Protein AF-0000000085893823 (afdb_homodimer)

Nearest PDB structures (foldseek):
  3b97-assembly1_A  TM=9.892E-01  e=8.002E-70  Homo sapiens
  3ucd-assembly1_B  TM=9.896E-01  e=1.944E-69  Homo sapiens
  2xsx-assembly1_A  TM=9.911E-01  e=4.228E-69  Homo sapiens
  2akz-assembly1_A  TM=9.754E-01  e=1.515E-68  Homo sapiens
  2xh4-assembly2_B  TM=9.800E-01  e=1.363E-54  Saccharomyces cerevisiae

Solvent-accessible surface area (backbone atoms only — not comparable to full-atom values): 62402 Å² total; per-residue (Å²): 128,88,78,82,81,83,81,72,84,78,81,84,76,81,76,84,79,77,82,76,78,78,78,78,77,83,74,80,81,76,78,77,77,79,74,81,75,80,76,76,77,65,73,94,65,90,70,78,74,75,75,76,76,77,75,71,81,77,72,78,70,50,71,70,62,58,58,64,65,57,62,61,63,76,63,73,68,69,61,30,55,75,46,53,47,46,40,77,38,54,23,24,67,34,42,50,29,37,31,20,39,31,28,38,88,89,40,80,20,72,21,55,39,57,38,58,86,72,76,62,91,77,27,25,32,70,48,56,55,61,45,58,90,41,67,72,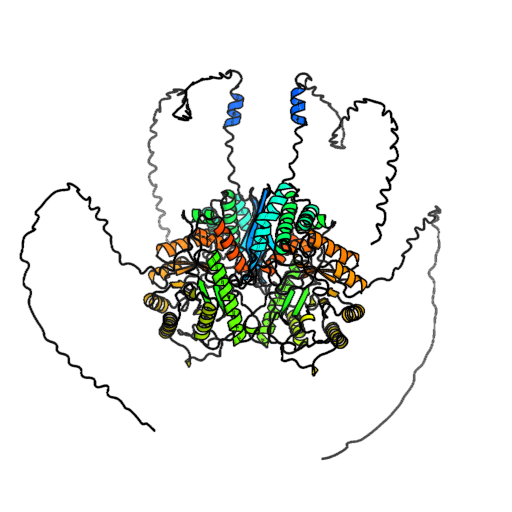18,45,31,28,62,58,16,26,45,33,32,48,72,46,48,31,59,54,51,44,70,67,54,47,47,41,70,44,51,56,62,53,50,48,49,54,48,59,70,43,66,42,93,42,26,66,70,44,9,15,44,30,49,26,11,50,36,49,11,36,47,49,40,18,7,57,75,70,70,43,58,54,27,56,44,44,6,56,76,67,70,38,90,75,64,30,40,46,40,53,35,25,28,49,35,38,8,22,92,67,30,49,37,56,34,46,47,28,30,35,25,45,27,42,61,60,41,80,32,61,65,50,27,51,49,53,52,29,36,25,53,54,35,32,46,52,52,42,29,74,73,66,30,57,57,28,60,28,23,41,76,44,37,9,27,41,46,83,44,83,50,75,63,49,61,57,52,50,46,54,49,11,30,50,74,52,68,41,70,87,28,46,38,30,32,35,38,26,53,27,51,80,30,50,50,95,88,23,34,30,61,58,61,92,45,80,90,54,78,86,64,45,35,46,59,67,56,49,46,51,51,51,52,50,46,40,72,77,40,64,44,46,34,42,25,23,79,46,37,55,79,43,56,66,55,31,20,53,47,46,71,71,50,91,52,46,29,31,28,35,76,51,25,34,44,28,60,70,39,44,52,49,33,58,75,57,42,31,44,47,23,41,37,40,34,54,64,29,55,18,31,59,56,58,43,50,49,37,50,48,55,39,44,77,70,67,24,48,39,30,36,39,64,48,57,22,20,33,58,58,38,63,64,40,31,46,30,27,13,65,46,40,35,24,32,38,46,30,12,60,20,37,14,36,24,27,38,24,53,42,50,41,50,57,48,59,72,70,42,70,89,46,56,38,44,71,65,87,69,62,68,68,84,68,74,84,70,74,72,69,74,64,73,67,70,73,70,76,70,78,80,92,84,69,85,71,81,75,79,84,73,85,84,76,87,79,85,87,90,82,90,75,87,74,89,78,87,74,88,73,87,89,87,80,86,89,91,126,132,85,79,79,77,81,78,72,80,75,80,82,80,78,80,81,77,73,81,77,75,78,78,78,75,83,75,77,78,76,78,77,77,80,74,81,72,80,75,76,76,71,77,79,81,84,74,74,73,74,74,78,73,77,74,69,79,76,70,76,72,50,71,69,62,56,58,63,68,58,62,64,63,75,62,72,68,69,58,32,55,74,45,55,47,46,41,80,40,53,24,24,68,35,43,51,29,39,30,19,40,32,28,40,87,88,43,80,21,74,22,56,39,57,38,56,85,71,76,64,91,78,26,25,32,71,47,57,56,60,45,58,90,41,67,73,18,43,31,31,61,58,16,26,46,35,34,48,72,49,49,29,59,54,51,43,70,68,53,49,47,43,70,44,51,56,61,53,49,48,50,53,48,60,70,42,64,43,93,41,27,65,70,45,10,14,45,32,50,24,12,50,35,49,11,36,47,49,41,18,8,57,73,68,70,43,58,53,28,58,43,44,5,56,76,64,70,37,89,76,61,29,40,45,39,55,36,24,29,50,34,37,6,23,93,64,31,50,38,54,33,46,46,27,31,36,25,46,26,41,60,58,40,79,31,58,64,49,27,50,49,52,52,29,35,26,51,54,36,33,46,50,54,43,27,72,73,68,32,56,57,27,60,30,23,42,77,45,38,9,28,42,46,83,45,82,51,76,64,50,60,56,52,49,48,53,52,13,30,50,75,53,70,40,69,85,26,47,37,31,33,35,37,27,54,28,51,80,29,51,51,94,88,23,34,29,60,58,61,90,46,80,90,54,77,87,65,46,36,45,60,67,57,50,46,50,51,52,51,51,45,40,73,76,39,63,45,47,35,41,25,24,80,45,36,56,80,43,57,67,56,31,21,54,46,46,72,70,51,88,51,45,30,30,29,35,76,51,25,34,43,26,59,69,38,43,52,50,32,57,74,55,41,30,45,48,25,41,36,40,34,54,63,29,57,17,30,62,57,58,42,50,50,38,51,50,55,39,45,76,69,67,26,49,38,30,34,37,63,48,56,22,21,32,57,56,40,63,63,39,32,45,31,26,13,64,48,40,36,24,31,37,46,29,12,61,19,37,13,37,22,26,38,25,54,42,50,41,50,57,47,60,71,71,42,71,89,45,53,37,44,73,64,87,69,60,69,68,85,69,76,86,72,79,77,76,78,72,78,72,76,71,79,81,70,86,79,85,86,81,85,76,87,88,95,94,88,78,86,94,80,90,97,89,90,87,95,95,87,88,92,85,92,85,95,91,89,90,93,81,82,90,90,134

Radius of gyration: 39.97 Å; Cα contacts (8 Å, |Δi|>4): 2094; chains: 2; bounding box: 134×154×135 Å

Foldseek 3Di:
DDDDDPPPPPPDPDDPDDPPPPPDPPPPPPPPPPPPPPCPCPPPDDPPVPVPPPCPDPPPPPPVVVVVPPPPPVPVLLWFWPFKAKDWDAFPVRFTAIKMWIDTPLGIFIDTFFDFPDFFPLFQFADWQQPCVPRRGRHRVQLRCCLHPPLTVVRRVVRDRLLPLVVSLVVLCVSQVDQSSHRNGLRSSANVQLRSLCVNCVSVPHDSLQSLLVLLVHPAWFAAFEWAFAEADPPQADAQFQFGTKTKTQQQAFHLVRSQVLQVQLSVLLQVLLCVVQNNVQCDATLQRHTYGNDDDHCVVQVSSCRSSVVSPHNPRIAMETHGQQQRQDDPQWGASRSSDPDDCVRTHHLVVLLVVVVVCVVPGRYAEYEPSDHLPVQVSLLVSLVVDLGFYEYCSNCLLPQVSLVVCLVSVSGAEYEQECSRNRHSSSSSVSLVSSVVSVGQYEYEHHSRAHLGQSVLSNCRSSNRNYYYQYGCDDRSRVSNSVVNVVVCVVRPNRGRDHDPPSPDPPPPPVPPVPPPPPPPPPDDDDCPDDDDDDDDDDDDDDDDDDDDDDPDDDDDDDDD/DDPPDPCPDDPDPPDPDPPPPVPDPPVPPPPPPPPPPPCPPPPDDDPPVPVPPPPPDPPDPPPVVVVVPPPPPVPVLLWFWPFKAKDWDAFPVRFTAIKMWIDTPLGIFIDTFFDFPDFFPLFQFADWQQPCVPRRGRHRVQLRCCLHPPLTVVRRVVRDRLLPLVVSLVVLCVVQVDQSSHSNGLRSSANVQLSSLCVNCVSVPHDSLQSLLVLLVHPAWFAAFEWAFAEADPPQADAQFQFGTKTKTQQQAFHLVRSQVLQQQLSVLLQVLLCVVQNNVQCDATLQRHGYGNDDDHCVVVVSSCRSSVVSPHNPRIAMETHGQQQRQDDPQWGARRSSDPDDCVRTHHLVVLLVVVVVCVVPGRYAEYEPSDHLPPQVSLLVSLVVDLGFYEYCSNCLLPQVSLVVCLVSVSGAEYEQECSRNRHSSSSSVSLVSSVVSVGQYEYEGHSRAHLGQSVLSNCRSSNRNYYYQYGCDDRSRVSNSVVNVVVCVVRPNRGRDHDPPSPDPDPPPVPPPPPCPDDPDDDDDDDDDDDDDDDDDDYYYDDDDDDDDDDDDDDDDDDD

Structure (mmCIF, N/CA/C/O backbone):
data_AF-0000000085893823-model_v1
#
loop_
_entity.id
_entity.type
_entity.pdbx_description
1 polymer Beta-enolase
#
loop_
_atom_site.group_PDB
_atom_site.id
_atom_site.type_symbol
_atom_site.label_atom_id
_atom_site.label_alt_id
_atom_site.label_comp_id
_atom_site.label_asym_id
_atom_site.label_entity_id
_atom_site.label_seq_id
_atom_site.pdbx_PDB_ins_code
_atom_site.Cartn_x
_atom_site.Cartn_y
_atom_site.Cartn_z
_atom_site.occupancy
_atom_site.B_iso_or_equiv
_atom_site.auth_seq_id
_atom_site.auth_comp_id
_atom_site.auth_asym_id
_atom_site.auth_atom_id
_atom_site.pdbx_PDB_model_num
ATOM 1 N N . MET A 1 1 ? -10.203 26.453 67.938 1 18.97 1 MET A N 1
ATOM 2 C CA . MET A 1 1 ? -11.492 25.766 67.875 1 18.97 1 MET A CA 1
ATOM 3 C C . MET A 1 1 ? -12.57 26.719 67.375 1 18.97 1 MET A C 1
ATOM 5 O O . MET A 1 1 ? -13.711 26.312 67.125 1 18.97 1 MET A O 1
ATOM 9 N N . GLN A 1 2 ? -12.445 27.906 67.438 1 17.28 2 GLN A N 1
ATOM 10 C CA . GLN A 1 2 ? -13.648 28.703 67.625 1 17.28 2 GLN A CA 1
ATOM 11 C C . GLN A 1 2 ? -14.562 28.625 66.375 1 17.28 2 GLN A C 1
ATOM 13 O O . GLN A 1 2 ? -14.086 28.5 65.25 1 17.28 2 GLN A O 1
ATOM 18 N N . ARG A 1 3 ? -15.984 28.531 66.625 1 17.55 3 ARG A N 1
ATOM 19 C CA . ARG A 1 3 ? -17.344 28.125 66.312 1 17.55 3 ARG A CA 1
ATOM 20 C C . ARG A 1 3 ? -18 29.109 65.312 1 17.55 3 ARG A C 1
ATOM 22 O O . ARG A 1 3 ? -19.188 29.406 65.438 1 17.55 3 ARG A O 1
ATOM 29 N N . SER A 1 4 ? -17.266 29.969 64.688 1 17.95 4 SER A N 1
ATOM 30 C CA . SER A 1 4 ? -17.938 31.172 64.188 1 17.95 4 SER A CA 1
ATOM 31 C C . SER A 1 4 ? -19.094 30.828 63.281 1 17.95 4 SER A C 1
ATOM 33 O O . SER A 1 4 ? -19.078 29.781 62.625 1 17.95 4 SER A O 1
ATOM 35 N N . GLU A 1 5 ? -20.172 31.641 63.25 1 18.89 5 GLU A N 1
ATOM 36 C CA . GLU A 1 5 ? -21.578 31.984 63.188 1 18.89 5 GLU A CA 1
ATOM 37 C C . GLU A 1 5 ? -22.078 32.031 61.719 1 18.89 5 GLU A C 1
ATOM 39 O O . GLU A 1 5 ? -21.453 32.656 60.875 1 18.89 5 GLU A O 1
ATOM 44 N N . CYS A 1 6 ? -22.797 30.938 61.281 1 19.3 6 CYS A N 1
ATOM 45 C CA . CYS A 1 6 ? -23.5 30.312 60.156 1 19.3 6 CYS A CA 1
ATOM 46 C C . CYS A 1 6 ? -24.594 31.234 59.625 1 19.3 6 CYS A C 1
ATOM 48 O O . CYS A 1 6 ? -25.672 31.312 60.219 1 19.3 6 CYS A O 1
ATOM 50 N N . TRP A 1 7 ? -24.172 32.531 59.375 1 17.23 7 TRP A N 1
ATOM 51 C CA . TRP A 1 7 ? -25.141 33.562 59.031 1 17.23 7 TRP A CA 1
ATOM 52 C C . TRP A 1 7 ? -26.031 33.094 57.875 1 17.23 7 TRP A C 1
ATOM 54 O O . TRP A 1 7 ? -25.531 32.688 56.844 1 17.23 7 TRP A O 1
ATOM 64 N N . THR A 1 8 ? -27.391 32.719 58.031 1 18.09 8 THR A N 1
ATOM 65 C CA . THR A 1 8 ? -28.625 32.094 57.562 1 18.09 8 THR A CA 1
ATOM 66 C C . THR A 1 8 ? -29.297 32.969 56.531 1 18.09 8 THR A C 1
ATOM 68 O O . THR A 1 8 ? -30.344 32.625 55.969 1 18.09 8 THR A O 1
ATOM 71 N N . GLN A 1 9 ? -28.625 34.031 55.969 1 16.81 9 GLN A N 1
ATOM 72 C CA . GLN A 1 9 ? -29.547 35.062 55.531 1 16.81 9 GLN A CA 1
ATOM 73 C C . GLN A 1 9 ? -30.469 34.562 54.438 1 16.81 9 GLN A C 1
ATOM 75 O O . GLN A 1 9 ? -30.016 33.875 53.5 1 16.81 9 GLN A O 1
ATOM 80 N N . ARG A 1 10 ? -31.844 34.625 54.531 1 17.8 10 ARG A N 1
ATOM 81 C CA . ARG A 1 10 ? -33.219 34.281 54.188 1 17.8 10 ARG A CA 1
ATOM 82 C C . ARG A 1 10 ? -33.625 34.906 52.844 1 17.8 10 ARG A C 1
ATOM 84 O O . ARG A 1 10 ? -33.938 36.094 52.812 1 17.8 10 ARG A O 1
ATOM 91 N N . SER A 1 11 ? -32.781 34.906 51.781 1 17.31 11 SER A N 1
ATOM 92 C CA . SER A 1 11 ? -33.062 35.781 50.656 1 17.31 11 SER A CA 1
ATOM 93 C C . SER A 1 11 ? -34.469 35.562 50.125 1 17.31 11 SER A C 1
ATOM 95 O O . SER A 1 11 ? -35 34.469 50.219 1 17.31 11 SER A O 1
ATOM 97 N N . GLY A 1 12 ? -35.281 36.656 49.812 1 17.81 12 GLY A N 1
ATOM 98 C CA . GLY A 1 12 ? -36.594 37.219 49.562 1 17.81 12 GLY A CA 1
ATOM 99 C C . GLY A 1 12 ? -37.25 36.688 48.312 1 17.81 12 GLY A C 1
ATOM 100 O O . GLY A 1 12 ? -36.625 36.688 47.219 1 17.81 12 GLY A O 1
ATOM 101 N N . PHE A 1 13 ? -38.281 35.719 48.281 1 18.36 13 PHE A N 1
ATOM 102 C CA . PHE A 1 13 ? -39.188 34.875 47.469 1 18.36 13 PHE A CA 1
ATOM 103 C C . PHE A 1 13 ? -40.156 35.75 46.688 1 18.36 13 PHE A C 1
ATOM 105 O O . PHE A 1 13 ? -41.312 35.312 46.438 1 18.36 13 PHE A O 1
ATOM 112 N N . SER A 1 14 ? -39.812 37 46.25 1 16.59 14 SER A N 1
ATOM 113 C CA . SER A 1 14 ? -41.031 37.75 45.938 1 16.59 14 SER A CA 1
ATOM 114 C C . SER A 1 14 ? -41.844 37.031 44.844 1 16.59 14 SER A C 1
ATOM 116 O O . SER A 1 14 ? -41.281 36.312 44.031 1 16.59 14 SER A O 1
ATOM 118 N N . ARG A 1 15 ? -43.188 37 44.969 1 17.45 15 ARG A N 1
ATOM 119 C CA . ARG A 1 15 ? -44.5 36.469 44.562 1 17.45 15 ARG A CA 1
ATOM 120 C C . ARG A 1 15 ? -44.875 36.938 43.156 1 17.45 15 ARG A C 1
ATOM 122 O O . ARG A 1 15 ? -45.25 38.094 42.969 1 17.45 15 ARG A O 1
ATOM 129 N N . LEU A 1 16 ? -44.062 36.844 42.094 1 17.14 16 LEU A N 1
ATOM 130 C CA . LEU A 1 16 ? -44.5 37.5 40.875 1 17.14 16 LEU A CA 1
ATOM 131 C C . LEU A 1 16 ? -45.875 37 40.438 1 17.14 16 LEU A C 1
ATOM 133 O O . LEU A 1 16 ? -46.156 35.812 40.5 1 17.14 16 LEU A O 1
ATOM 137 N N . CYS A 1 17 ? -46.875 37.938 40.188 1 17.12 17 CYS A N 1
ATOM 138 C CA . CYS A 1 17 ? -48.312 38.125 40.031 1 17.12 17 CYS A CA 1
ATOM 139 C C . CYS A 1 17 ? -48.844 37.438 38.781 1 17.12 17 CYS A C 1
ATOM 141 O O . CYS A 1 17 ? -48.125 37.375 37.75 1 17.12 17 CYS A O 1
ATOM 143 N N . LYS A 1 18 ? -49.969 36.688 38.812 1 18.56 18 LYS A N 1
ATOM 144 C CA . LYS A 1 18 ? -50.812 35.719 38.094 1 18.56 18 LYS A CA 1
ATOM 145 C C . LYS A 1 18 ? -51.5 36.344 36.906 1 18.56 18 LYS A C 1
ATOM 147 O O . LYS A 1 18 ? -52.344 35.719 36.25 1 18.56 18 LYS A O 1
ATOM 152 N N . GLY A 1 19 ? -50.969 37.406 36.156 1 18.25 19 GLY A N 1
ATOM 153 C CA . GLY A 1 19 ? -52 38.094 35.406 1 18.25 19 GLY A CA 1
ATOM 154 C C . GLY A 1 19 ? -52.688 37.156 34.406 1 18.25 19 GLY A C 1
ATOM 155 O O . GLY A 1 19 ? -52.062 36.312 33.781 1 18.25 19 GLY A O 1
ATOM 156 N N . HIS A 1 20 ? -54.062 36.906 34.5 1 20.3 20 HIS A N 1
ATOM 157 C CA . HIS A 1 20 ? -55.156 36.094 33.969 1 20.3 20 HIS A CA 1
ATOM 158 C C . HIS A 1 20 ? -55.438 36.469 32.531 1 20.3 20 HIS A C 1
ATOM 160 O O . HIS A 1 20 ? -55.938 37.562 32.25 1 20.3 20 HIS A O 1
ATOM 166 N N . ILE A 1 21 ? -54.469 36.531 31.547 1 17.77 21 ILE A N 1
ATOM 167 C CA . ILE A 1 21 ? -54.906 37.094 30.281 1 17.77 21 ILE A CA 1
ATOM 168 C C . ILE A 1 21 ? -56 36.188 29.688 1 17.77 21 ILE A C 1
ATOM 170 O O . ILE A 1 21 ? -55.844 34.969 29.578 1 17.77 21 ILE A O 1
ATOM 174 N N . LYS A 1 22 ? -57.219 36.656 29.719 1 18.88 22 LYS A N 1
ATOM 175 C CA . LYS A 1 22 ? -58.562 36.219 29.312 1 18.88 22 LYS A CA 1
ATOM 176 C C . LYS A 1 22 ? -58.594 35.938 27.812 1 18.88 22 LYS A C 1
ATOM 178 O O . LYS A 1 22 ? -58.625 36.844 27 1 18.88 22 LYS A O 1
ATOM 183 N N . LEU A 1 23 ? -57.594 35.219 27.188 1 18.06 23 LEU A N 1
ATOM 184 C CA . LEU A 1 23 ? -57.594 35.125 25.719 1 18.06 23 LEU A CA 1
ATOM 185 C C . LEU A 1 23 ? -58.906 34.531 25.203 1 18.06 23 LEU A C 1
ATOM 187 O O . LEU A 1 23 ? -59.375 33.5 25.672 1 18.06 23 LEU A O 1
ATOM 191 N N . SER A 1 24 ? -59.781 35.375 24.625 1 18.69 24 SER A N 1
ATOM 192 C CA . SER A 1 24 ? -61.125 35.281 24.016 1 18.69 24 SER A CA 1
ATOM 193 C C . SER A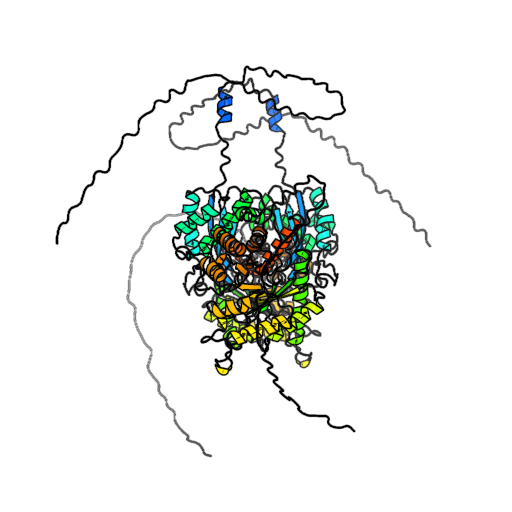 1 24 ? -61.125 34.25 22.891 1 18.69 24 SER A C 1
ATOM 195 O O . SER A 1 24 ? -60.156 34.094 22.172 1 18.69 24 SER A O 1
ATOM 197 N N . ARG A 1 25 ? -61.969 33.188 22.859 1 18.8 25 ARG A N 1
ATOM 198 C CA . ARG A 1 25 ? -62.25 31.891 22.25 1 18.8 25 ARG A CA 1
ATOM 199 C C . ARG A 1 25 ? -62.625 32.062 20.781 1 18.8 25 ARG A C 1
ATOM 201 O O . ARG A 1 25 ? -63.375 31.234 20.219 1 18.8 25 ARG A O 1
ATOM 208 N N . TYR A 1 26 ? -62.25 33.125 19.984 1 18.55 26 TYR A N 1
ATOM 209 C CA . TYR A 1 26 ? -63.031 33.219 18.75 1 18.55 26 TYR A CA 1
ATOM 210 C C . TYR A 1 26 ? -62.75 32.031 17.844 1 18.55 26 TYR A C 1
ATOM 212 O O . TYR A 1 26 ? -61.594 31.672 17.609 1 18.55 26 TYR A O 1
ATOM 220 N N . ASP A 1 27 ? -63.688 31.016 17.562 1 19.28 27 ASP A N 1
ATOM 221 C CA . ASP A 1 27 ? -63.938 29.734 16.906 1 19.28 27 ASP A CA 1
ATOM 222 C C . ASP A 1 27 ? -63.688 29.828 15.398 1 19.28 27 ASP A C 1
ATOM 224 O O . ASP A 1 27 ? -63.969 28.891 14.656 1 19.28 27 ASP A O 1
ATOM 228 N N . ARG A 1 28 ? -63.406 31.031 14.766 1 18.62 28 ARG A N 1
ATOM 229 C CA . ARG A 1 28 ? -63.812 31.094 13.367 1 18.62 28 ARG A CA 1
ATOM 230 C C . ARG A 1 28 ? -63.031 30.078 12.523 1 18.62 28 ARG A C 1
ATOM 232 O O . ARG A 1 28 ? -61.812 30.031 12.578 1 18.62 28 ARG A O 1
ATOM 239 N N . ALA A 1 29 ? -63.625 28.969 11.93 1 20.11 29 ALA A N 1
ATOM 240 C CA . ALA A 1 29 ? -63.375 27.797 11.078 1 20.11 29 ALA A CA 1
ATOM 241 C C . ALA A 1 29 ? -62.75 28.203 9.758 1 20.11 29 ALA A C 1
ATOM 243 O O . ALA A 1 29 ? -63.406 28.719 8.859 1 20.11 29 ALA A O 1
ATOM 244 N N . LEU A 1 30 ? -61.719 29.172 9.711 1 20.11 30 LEU A N 1
ATOM 245 C CA . LEU A 1 30 ? -61.281 29.703 8.422 1 20.11 30 LEU A CA 1
ATOM 246 C C . LEU A 1 30 ? -60.812 28.594 7.488 1 20.11 30 LEU A C 1
ATOM 248 O O . LEU A 1 30 ? -59.938 27.828 7.832 1 20.11 30 LEU A O 1
ATOM 252 N N . SER A 1 31 ? -61.688 28.094 6.551 1 21.67 31 SER A N 1
ATOM 253 C CA . SER A 1 31 ? -61.625 27.125 5.457 1 21.67 31 SER A CA 1
ATOM 254 C C . SER A 1 31 ? -60.562 27.516 4.445 1 21.67 31 SER A C 1
ATOM 256 O O . SER A 1 31 ? -60.656 28.547 3.781 1 21.67 31 SER A O 1
ATOM 258 N N . LEU A 1 32 ? -59.281 27.656 4.848 1 19.88 32 LEU A N 1
ATOM 259 C CA . LEU A 1 32 ? -58.25 28.141 3.938 1 19.88 32 LEU A CA 1
ATOM 260 C C . LEU A 1 32 ? -58.125 27.25 2.707 1 19.88 32 LEU A C 1
ATOM 262 O O . LEU A 1 32 ? -57.875 26.047 2.828 1 19.88 32 LEU A O 1
ATOM 266 N N . SER A 1 33 ? -58.906 27.531 1.652 1 22.66 33 SER A N 1
ATOM 267 C CA . SER A 1 33 ? -58.969 26.922 0.324 1 22.66 33 SER A CA 1
ATOM 268 C C . SER A 1 33 ? -57.625 27.062 -0.409 1 22.66 33 SER A C 1
ATOM 270 O O . SER A 1 33 ? -57.125 28.172 -0.601 1 22.66 33 SER A O 1
ATOM 272 N N . LEU A 1 34 ? -56.594 26.328 -0.05 1 20.62 34 LEU A N 1
ATOM 273 C CA . LEU A 1 34 ? -55.281 26.391 -0.694 1 20.62 34 LEU A CA 1
ATOM 274 C C . LEU A 1 34 ? -55.406 26.062 -2.18 1 20.62 34 LEU A C 1
ATOM 276 O O . LEU A 1 34 ? -55.812 24.953 -2.547 1 20.62 34 LEU A O 1
ATOM 280 N N . SER A 1 35 ? -55.844 27.016 -3.027 1 22.58 35 SER A N 1
ATOM 281 C CA . SER A 1 35 ? -56 26.859 -4.469 1 22.58 35 SER A CA 1
ATOM 282 C C . SER A 1 35 ? -54.625 26.797 -5.156 1 22.58 35 SER A C 1
ATOM 284 O O . SER A 1 35 ? -53.812 27.688 -4.984 1 22.58 35 SER A O 1
ATOM 286 N N . LEU A 1 36 ? -54 25.688 -5.145 1 21.3 36 LEU A N 1
ATOM 287 C CA . LEU A 1 36 ? -52.75 25.484 -5.863 1 21.3 36 LEU A CA 1
ATOM 288 C C . LEU A 1 36 ? -52.938 25.688 -7.363 1 21.3 36 LEU A C 1
ATOM 290 O O . LEU A 1 36 ? -53.688 24.953 -8.008 1 21.3 36 LEU A O 1
ATOM 294 N N . SER A 1 37 ? -53.031 26.984 -7.801 1 22.52 37 SER A N 1
ATOM 295 C CA . SER A 1 37 ? -53.25 27.281 -9.219 1 22.52 37 SER A CA 1
ATOM 296 C C . SER A 1 37 ? -51.969 27.031 -10.023 1 22.52 37 SER A C 1
ATOM 298 O O . SER A 1 37 ? -50.906 27.562 -9.703 1 22.52 37 SER A O 1
ATOM 300 N N . LEU A 1 38 ? -51.75 25.859 -10.469 1 21.72 38 LEU A N 1
ATOM 301 C CA . LEU A 1 38 ? -50.688 25.531 -11.43 1 21.72 38 LEU A CA 1
ATOM 302 C C . LEU A 1 38 ? -50.906 26.25 -12.75 1 21.72 38 LEU A C 1
ATOM 304 O O . LEU A 1 38 ? -51.938 26.031 -13.43 1 21.72 38 LEU A O 1
ATOM 308 N N . SER A 1 39 ? -50.625 27.578 -12.766 1 22.97 39 SER A N 1
ATOM 309 C CA . SER A 1 39 ? -50.875 28.328 -13.992 1 22.97 39 SER A CA 1
ATOM 310 C C . SER A 1 39 ? -49.844 28 -15.062 1 22.97 39 SER A C 1
ATOM 312 O O . SER A 1 39 ? -48.625 28.188 -14.859 1 22.97 39 SER A O 1
ATOM 314 N N . LEU A 1 40 ? -49.969 26.922 -15.75 1 22.44 40 LEU A N 1
ATOM 315 C CA . LEU A 1 40 ? -49.188 26.688 -16.938 1 22.44 40 LEU A CA 1
ATOM 316 C C . LEU A 1 40 ? -49.469 27.734 -18.016 1 22.44 40 LEU A C 1
ATOM 318 O O . LEU A 1 40 ? -50.594 27.828 -18.5 1 22.44 40 LEU A O 1
ATOM 322 N N . SER A 1 41 ? -48.844 28.906 -17.906 1 23.12 41 SER A N 1
ATOM 323 C CA . SER A 1 41 ? -49.156 29.953 -18.859 1 23.12 41 SER A CA 1
ATOM 324 C C . SER A 1 41 ? -48.656 29.609 -20.25 1 23.12 41 SER A C 1
ATOM 326 O O . SER A 1 41 ? -47.438 29.609 -20.484 1 23.12 41 SER A O 1
ATOM 328 N N . HIS A 1 42 ? -49.031 28.484 -20.859 1 22.94 42 HIS A N 1
ATOM 329 C CA . HIS A 1 42 ? -48.688 28.5 -22.266 1 22.94 42 HIS A CA 1
ATOM 330 C C . HIS A 1 42 ? -49.406 29.641 -23 1 22.94 42 HIS A C 1
ATOM 332 O O . HIS A 1 42 ? -50.594 29.875 -22.766 1 22.94 42 HIS A O 1
ATOM 338 N N . THR A 1 43 ? -48.781 30.688 -23.469 1 25.88 43 THR A N 1
ATOM 339 C CA . THR A 1 43 ? -49.375 31.844 -24.109 1 25.88 43 THR A CA 1
ATOM 340 C C . THR A 1 43 ? -50.281 31.422 -25.266 1 25.88 43 THR A C 1
ATOM 342 O O . THR A 1 43 ? -51.188 32.156 -25.656 1 25.88 43 THR A O 1
ATOM 345 N N . HIS A 1 44 ? -49.938 30.484 -26.203 1 23.55 44 HIS A N 1
ATOM 346 C CA . HIS A 1 44 ? -50.562 30.969 -27.438 1 23.55 44 HIS A CA 1
ATOM 347 C C . HIS A 1 44 ? -52.062 31.172 -27.234 1 23.55 44 HIS A C 1
ATOM 349 O O . HIS A 1 44 ? -52.625 32.125 -27.75 1 23.55 44 HIS A O 1
ATOM 355 N N . THR A 1 45 ? -52.625 30.062 -27.031 1 22.55 45 THR A N 1
ATOM 356 C CA . THR A 1 45 ? -53.188 28.734 -27.25 1 22.55 45 THR A CA 1
ATOM 357 C C . THR A 1 45 ? -54.375 28.469 -26.328 1 22.55 45 THR A C 1
ATOM 359 O O . THR A 1 45 ? -54.312 28.781 -25.125 1 22.55 45 THR A O 1
ATOM 362 N N . HIS A 1 46 ? -55.844 28.281 -26.953 1 23.56 46 HIS A N 1
ATOM 363 C CA . HIS A 1 46 ? -57.25 28.375 -26.609 1 23.56 46 HIS A CA 1
ATOM 364 C C . HIS A 1 46 ? -57.531 27.75 -25.25 1 23.56 46 HIS A C 1
ATOM 366 O O . HIS A 1 46 ? -57.031 26.656 -24.953 1 23.56 46 HIS A O 1
ATOM 372 N N . THR A 1 47 ? -57.844 28.5 -24.234 1 23.56 47 THR A N 1
ATOM 373 C CA . THR A 1 47 ? -57.875 28.422 -22.781 1 23.56 47 THR A CA 1
ATOM 374 C C . THR A 1 47 ? -59.031 27.531 -22.312 1 23.56 47 THR A C 1
ATOM 376 O O . THR A 1 47 ? -59.25 27.391 -21.109 1 23.56 47 THR A O 1
ATOM 379 N N . HIS A 1 48 ? -59.438 26.531 -23.203 1 22.55 48 HIS A N 1
ATOM 380 C CA . HIS A 1 48 ? -60.75 26.047 -22.75 1 22.55 48 HIS A CA 1
ATOM 381 C C . HIS A 1 48 ? -60.656 25.453 -21.359 1 22.55 48 HIS A C 1
ATOM 383 O O . HIS A 1 48 ? -59.781 24.625 -21.078 1 22.55 48 HIS A O 1
ATOM 389 N N . THR A 1 49 ? -60.938 26.234 -20.359 1 22.42 49 THR A N 1
ATOM 390 C CA . THR A 1 49 ? -60.875 25.984 -18.922 1 22.42 49 THR A CA 1
ATOM 391 C C . THR A 1 49 ? -61.844 24.891 -18.5 1 22.42 49 THR A C 1
ATOM 393 O O . THR A 1 49 ? -63.062 25.078 -18.531 1 22.42 49 THR A O 1
ATOM 396 N N . HIS A 1 50 ? -61.812 23.703 -19.219 1 22.92 50 HIS A N 1
ATOM 397 C CA . HIS A 1 50 ? -62.906 22.828 -18.781 1 22.92 50 HIS A CA 1
ATOM 398 C C . HIS A 1 50 ? -62.688 22.391 -17.344 1 22.92 50 HIS A C 1
ATOM 400 O O . HIS A 1 50 ? -61.625 21.906 -16.969 1 22.92 50 HIS A O 1
ATOM 406 N N . THR A 1 51 ? -63.25 23.156 -16.422 1 22.53 51 THR A N 1
ATOM 407 C CA . THR A 1 51 ? -63.219 22.953 -14.977 1 22.53 51 THR A CA 1
ATOM 408 C C . THR A 1 51 ? -63.938 21.672 -14.594 1 22.53 51 THR A C 1
ATOM 410 O O . THR A 1 51 ? -65.125 21.531 -14.812 1 22.53 51 THR A O 1
ATOM 413 N N . HIS A 1 52 ? -63.5 20.516 -15.117 1 23.06 52 HIS A N 1
ATOM 414 C CA . HIS A 1 52 ? -64.312 19.375 -14.688 1 23.06 52 HIS A CA 1
ATOM 415 C C . HIS A 1 52 ? -64.188 19.141 -13.188 1 23.06 52 HIS A C 1
ATOM 417 O O . HIS A 1 52 ? -63.062 19.031 -12.664 1 23.06 52 HIS A O 1
ATOM 423 N N . THR A 1 53 ? -65.062 19.797 -12.438 1 22.89 53 THR A N 1
ATOM 424 C CA . THR A 1 53 ? -65.188 19.688 -10.984 1 22.89 53 THR A CA 1
ATOM 425 C C . THR A 1 53 ? -65.625 18.297 -10.578 1 22.89 53 THR A C 1
ATOM 427 O O . THR A 1 53 ? -66.688 17.828 -10.977 1 22.89 53 THR A O 1
ATOM 430 N N . LEU A 1 54 ? -64.75 17.297 -10.68 1 23.95 54 LEU A N 1
ATOM 431 C CA . LEU A 1 54 ? -65.188 15.977 -10.234 1 23.95 54 LEU A CA 1
ATOM 432 C C . LEU A 1 54 ? -65.562 16 -8.75 1 23.95 54 LEU A C 1
ATOM 434 O O . LEU A 1 54 ? -64.75 16.391 -7.918 1 23.95 54 LEU A O 1
ATOM 438 N N . SER A 1 55 ? -66.75 16.344 -8.484 1 23.16 55 SER A N 1
ATOM 439 C CA . SER A 1 55 ? -67.375 16.328 -7.16 1 23.16 55 SER A CA 1
ATOM 440 C C . SER A 1 55 ? -67.312 14.93 -6.551 1 23.16 55 SER A C 1
ATOM 442 O O . SER A 1 55 ? -67.875 13.984 -7.109 1 23.16 55 SER A O 1
ATOM 444 N N . LEU A 1 56 ? -66.188 14.484 -6.148 1 25.61 56 LEU A N 1
ATOM 445 C CA . LEU A 1 56 ? -66.188 13.195 -5.469 1 25.61 56 LEU A CA 1
ATOM 446 C C . LEU A 1 56 ? -67.125 13.219 -4.254 1 25.61 56 LEU A C 1
ATOM 448 O O . LEU A 1 56 ? -67.188 14.219 -3.539 1 25.61 56 LEU A O 1
ATOM 452 N N . PRO A 1 57 ? -68.188 12.453 -4.348 1 26.8 57 PRO A N 1
ATOM 453 C CA . PRO A 1 57 ? -69.188 12.391 -3.303 1 26.8 57 PRO A CA 1
ATOM 454 C C . PRO A 1 57 ? -68.625 12.25 -1.903 1 26.8 57 PRO A C 1
ATOM 456 O O . PRO A 1 57 ? -67.5 11.727 -1.749 1 26.8 57 PRO A O 1
ATOM 459 N N . GLY A 1 58 ? -68.938 13.281 -0.977 1 27.53 58 GLY A N 1
ATOM 460 C CA . GLY A 1 58 ? -68.562 13.625 0.391 1 27.53 58 GLY A CA 1
ATOM 461 C C . GLY A 1 58 ? -68.688 12.453 1.347 1 27.53 58 GLY A C 1
ATOM 462 O O . GLY A 1 58 ? -68.375 12.594 2.539 1 27.53 58 GLY A O 1
ATOM 463 N N . SER A 1 59 ? -69.5 11.531 1.006 1 28.16 59 SER A N 1
ATOM 464 C CA . SER A 1 59 ? -70.062 10.766 2.137 1 28.16 59 SER A CA 1
ATOM 465 C C . SER A 1 59 ? -68.938 9.961 2.809 1 28.16 59 SER A C 1
ATOM 467 O O . SER A 1 59 ? -69.062 9.609 3.986 1 28.16 59 SER A O 1
ATOM 469 N N . LEU A 1 60 ? -68.25 9.234 2.045 1 29.55 60 LEU A N 1
ATOM 470 C CA . LEU A 1 60 ? -67.688 8.039 2.719 1 29.55 60 LEU A CA 1
ATOM 471 C C . LEU A 1 60 ? -66.438 8.375 3.525 1 29.55 60 LEU A C 1
ATOM 473 O O . LEU A 1 60 ? -65.75 7.469 3.955 1 29.55 60 LEU A O 1
ATOM 477 N N . LEU A 1 61 ? -66 9.656 3.412 1 31.22 61 LEU A N 1
ATOM 478 C CA . LEU A 1 61 ? -64.75 9.828 4.121 1 31.22 61 LEU A CA 1
ATOM 479 C C . LEU A 1 61 ? -65 9.867 5.629 1 31.22 61 LEU A C 1
ATOM 481 O O . LEU A 1 61 ? -65.562 10.82 6.152 1 31.22 61 LEU A O 1
ATOM 485 N N . SER A 1 62 ? -65.438 8.781 6.184 1 30.62 62 SER A N 1
ATOM 486 C CA . SER A 1 62 ? -65.625 8.836 7.629 1 30.62 62 SER A CA 1
ATOM 487 C C . SER A 1 62 ? -64.375 9.359 8.328 1 30.62 62 SER A C 1
ATOM 489 O O . SER A 1 62 ? -63.281 9.227 7.812 1 30.62 62 SER A O 1
ATOM 491 N N . PRO A 1 63 ? -64.625 10.375 9.227 1 35.28 63 PRO A N 1
ATOM 492 C CA . PRO A 1 63 ? -63.594 11.023 10.023 1 35.28 63 PRO A CA 1
ATOM 493 C C . PRO A 1 63 ? -62.562 10.031 10.562 1 35.28 63 PRO A C 1
ATOM 495 O O . PRO A 1 63 ? -61.438 10.43 10.93 1 35.28 63 PRO A O 1
ATOM 498 N N . ALA A 1 64 ? -62.969 8.789 10.742 1 35.44 64 ALA A N 1
ATOM 499 C CA . ALA A 1 64 ? -62.062 7.883 11.43 1 35.44 64 ALA A CA 1
ATOM 500 C C . ALA A 1 64 ? -60.812 7.609 10.586 1 35.44 64 ALA A C 1
ATOM 502 O O . ALA A 1 64 ? -59.719 7.402 11.117 1 35.44 64 ALA A O 1
ATOM 503 N N . VAL A 1 65 ? -61 7.559 9.227 1 33.28 65 VAL A N 1
ATOM 504 C CA . VAL A 1 65 ? -59.844 7.199 8.422 1 33.28 65 VAL A CA 1
ATOM 505 C C . VAL A 1 65 ? -58.875 8.398 8.312 1 33.28 65 VAL A C 1
ATOM 507 O O . VAL A 1 65 ? -57.688 8.234 8.094 1 33.28 65 VAL A O 1
ATOM 510 N N . ALA A 1 66 ? -59.375 9.648 8.336 1 32.41 66 ALA A N 1
ATOM 511 C CA . ALA A 1 66 ? -58.5 10.797 8.25 1 32.41 66 ALA A CA 1
ATOM 512 C C . ALA A 1 66 ? -57.562 10.852 9.461 1 32.41 66 ALA A C 1
ATOM 514 O O . ALA A 1 66 ? -56.406 11.266 9.352 1 32.41 66 ALA A O 1
ATOM 515 N N . ALA A 1 67 ? -58.094 10.586 10.594 1 35.5 67 ALA A N 1
ATOM 516 C CA . ALA A 1 67 ? -57.281 10.695 11.805 1 35.5 67 ALA A CA 1
ATOM 517 C C . ALA A 1 67 ? -56.125 9.688 11.789 1 35.5 67 ALA A C 1
ATOM 519 O O . ALA A 1 67 ? -55.094 9.922 12.391 1 35.5 67 ALA A O 1
ATOM 520 N N . LEU A 1 68 ? -56.375 8.508 11.234 1 32.31 68 LEU A N 1
ATOM 521 C CA . LEU A 1 68 ? -55.312 7.535 11.25 1 32.31 68 LEU A CA 1
ATOM 522 C C . LEU A 1 68 ? -54.188 7.961 10.312 1 32.31 68 LEU A C 1
ATOM 524 O O . LEU A 1 68 ? -53 7.625 10.547 1 32.31 68 LEU A O 1
ATOM 528 N N . LEU A 1 69 ? -54.531 8.664 9.188 1 33.91 69 LEU A N 1
ATOM 529 C CA . LEU A 1 69 ? -53.469 9.016 8.273 1 33.91 69 LEU A CA 1
ATOM 530 C C . LEU A 1 69 ? -52.594 10.125 8.867 1 33.91 69 LEU A C 1
ATOM 532 O O . LEU A 1 69 ? -51.5 10.391 8.359 1 33.91 69 LEU A O 1
ATOM 536 N N . ILE A 1 70 ? -53.281 11.055 9.617 1 29.75 70 ILE A N 1
ATOM 537 C CA . ILE A 1 70 ? -52.469 12.219 9.938 1 29.75 70 ILE A CA 1
ATOM 538 C C . ILE A 1 70 ? -51.281 11.805 10.797 1 29.75 70 ILE A C 1
ATOM 540 O O . ILE A 1 70 ? -50.156 12.266 10.57 1 29.75 70 ILE A O 1
ATOM 544 N N . GLU A 1 71 ? -51.594 11.359 11.992 1 29.05 71 GLU A N 1
ATOM 545 C CA . GLU A 1 71 ? -50.625 11.664 13.031 1 29.05 71 GLU A CA 1
ATOM 546 C C . GLU A 1 71 ? -49.375 10.773 12.898 1 29.05 71 GLU A C 1
ATOM 548 O O . GLU A 1 71 ? -48.5 10.781 13.766 1 29.05 71 GLU A O 1
ATOM 553 N N . LYS A 1 72 ? -49.625 9.539 12.359 1 31.03 72 LYS A N 1
ATOM 554 C CA . LYS A 1 72 ? -48.281 9.047 12.711 1 31.03 72 LYS A CA 1
ATOM 555 C C . LYS A 1 72 ? -47.219 9.836 11.992 1 31.03 72 LYS A C 1
ATOM 557 O O . LYS A 1 72 ? -47.156 9.859 10.766 1 31.03 72 LYS A O 1
ATOM 562 N N . PRO A 1 73 ? -46.844 11.016 12.57 1 30.11 73 PRO A N 1
ATOM 563 C CA . PRO A 1 73 ? -45.719 11.594 11.891 1 30.11 73 PRO A CA 1
ATOM 564 C C . PRO A 1 73 ? -44.75 10.539 11.352 1 30.11 73 PRO A C 1
ATOM 566 O O . PRO A 1 73 ? -44.5 9.531 12.016 1 30.11 73 PRO A O 1
ATOM 569 N N . LEU A 1 74 ? -44.844 10.125 10.125 1 34.56 74 LEU A N 1
ATOM 570 C CA . LEU A 1 74 ? -43.688 9.406 9.617 1 34.56 74 LEU A CA 1
ATOM 571 C C . LEU A 1 74 ? -42.406 9.977 10.203 1 34.56 74 LEU A C 1
ATOM 573 O O . LEU A 1 74 ? -41.938 11.055 9.805 1 34.56 74 LEU A O 1
ATOM 577 N N . THR A 1 75 ? -42.312 10.109 11.5 1 34.81 75 THR A N 1
ATOM 578 C CA . THR A 1 75 ? -40.969 10.438 11.953 1 34.81 75 THR A CA 1
ATOM 579 C C . THR A 1 75 ? -39.906 9.727 11.102 1 34.81 75 THR A C 1
ATOM 581 O O . THR A 1 75 ? -39.906 8.5 11.016 1 34.81 75 THR A O 1
ATOM 584 N N . VAL A 1 76 ? -39.719 10.172 9.883 1 39.09 76 VAL A N 1
ATOM 585 C CA . VAL A 1 76 ? -38.5 9.75 9.234 1 39.09 76 VAL A CA 1
ATOM 586 C C . VAL A 1 76 ? -37.438 9.445 10.297 1 39.09 76 VAL A C 1
ATOM 588 O O . VAL A 1 76 ? -37 10.344 11.016 1 39.09 76 VAL A O 1
ATOM 591 N N . SER A 1 77 ? -37.656 8.508 11.117 1 44.5 77 SER A N 1
ATOM 592 C CA . SER A 1 77 ? -36.656 8.07 12.078 1 44.5 77 SER A CA 1
ATOM 593 C C . SER A 1 77 ? -35.25 8.336 11.555 1 44.5 77 SER A C 1
ATOM 595 O O . SER A 1 77 ? -34.844 7.82 10.508 1 44.5 77 SER A O 1
ATOM 597 N N . VAL A 1 78 ? -34.75 9.578 11.555 1 52.91 78 VAL A N 1
ATOM 598 C CA . VAL A 1 78 ? -33.312 9.852 11.391 1 52.91 78 VAL A CA 1
ATOM 599 C C . VAL A 1 78 ? -32.5 8.656 11.875 1 52.91 78 VAL A C 1
ATOM 601 O O . VAL A 1 78 ? -32.656 8.211 13.023 1 52.91 78 VAL A O 1
ATOM 604 N N . MET A 1 79 ? -32.094 7.824 10.992 1 62.06 79 MET A N 1
ATOM 605 C CA . MET A 1 79 ? -31.438 6.52 11.102 1 62.06 79 MET A CA 1
ATOM 606 C C . MET A 1 79 ? -30.25 6.582 12.047 1 62.06 79 MET A C 1
ATOM 608 O O . MET A 1 79 ? -29.312 7.348 11.828 1 62.06 79 MET A O 1
ATOM 612 N N . SER A 1 80 ? -30.375 6.125 13.289 1 83.81 80 SER A N 1
ATOM 613 C CA . SER A 1 80 ? -29.438 6.02 14.398 1 83.81 80 SER A CA 1
ATOM 614 C C . SER A 1 80 ? -28.469 4.863 14.195 1 83.81 80 SER A C 1
ATOM 616 O O . SER A 1 80 ? -28.688 4.016 13.328 1 83.81 80 SER A O 1
ATOM 618 N N . ILE A 1 81 ? -27.312 4.996 14.766 1 97.12 81 ILE A N 1
ATOM 619 C CA . ILE A 1 81 ? -26.297 3.945 14.867 1 97.12 81 ILE A CA 1
ATOM 620 C C . ILE A 1 81 ? -26.922 2.684 15.461 1 97.12 81 ILE A C 1
ATOM 622 O O . ILE A 1 81 ? -27.578 2.736 16.516 1 97.12 81 ILE A O 1
ATOM 626 N N . SER A 1 82 ? -26.906 1.598 14.719 1 97.5 82 SER A N 1
ATOM 627 C CA . SER A 1 82 ? -27.469 0.348 15.219 1 97.5 82 SER A CA 1
ATOM 628 C C . SER A 1 82 ? -26.391 -0.535 15.836 1 97.5 82 SER A C 1
ATOM 630 O O . SER A 1 82 ? -26.688 -1.333 16.734 1 97.5 82 SER A O 1
ATOM 632 N N . LYS A 1 83 ? -25.188 -0.399 15.344 1 98.12 83 LYS A N 1
ATOM 633 C CA . LYS A 1 83 ? -24.094 -1.236 15.82 1 98.12 83 LYS A CA 1
ATOM 634 C C . LYS A 1 83 ? -22.734 -0.584 15.531 1 98.12 83 LYS A C 1
ATOM 636 O O . LYS A 1 83 ? -22.578 0.104 14.523 1 98.12 83 LYS A O 1
ATOM 641 N N . ILE A 1 84 ? -21.844 -0.708 16.453 1 98.81 84 ILE A N 1
ATOM 642 C CA . ILE A 1 84 ? -20.438 -0.351 16.266 1 98.81 84 ILE A CA 1
ATOM 643 C C . ILE A 1 84 ? -19.547 -1.519 16.688 1 98.81 84 ILE A C 1
ATOM 645 O O . ILE A 1 84 ? -19.734 -2.094 17.766 1 98.81 84 ILE A O 1
ATOM 649 N N . HIS A 1 85 ? -18.625 -1.866 15.805 1 98.62 85 HIS A N 1
ATOM 650 C CA . HIS A 1 85 ? -17.688 -2.945 16.109 1 98.62 85 HIS A CA 1
ATOM 651 C C . HIS A 1 85 ? -16.281 -2.584 15.672 1 98.62 85 HIS A C 1
ATOM 653 O O . HIS A 1 85 ? -16.047 -2.26 14.508 1 98.62 85 HIS A O 1
ATOM 659 N N . ALA A 1 86 ? -15.383 -2.645 16.625 1 98.81 86 ALA A N 1
ATOM 660 C CA . ALA A 1 86 ? -13.977 -2.383 16.328 1 98.81 86 ALA A CA 1
ATOM 661 C C . ALA A 1 86 ? -13.164 -3.676 16.328 1 98.81 86 ALA A C 1
ATOM 663 O O . ALA A 1 86 ? -13.531 -4.648 17 1 98.81 86 ALA A O 1
ATOM 664 N N . ARG A 1 87 ? -12.094 -3.699 15.555 1 98.5 87 ARG A N 1
ATOM 665 C CA . ARG A 1 87 ? -11.148 -4.809 15.531 1 98.5 87 ARG A CA 1
ATOM 666 C C . ARG A 1 87 ? -9.727 -4.312 15.273 1 98.5 87 ARG A C 1
ATOM 668 O O . ARG A 1 87 ? -9.523 -3.143 14.93 1 98.5 87 ARG A O 1
ATOM 675 N N . GLU A 1 88 ? -8.805 -5.227 15.555 1 98.12 88 GLU A N 1
ATOM 676 C CA . GLU A 1 88 ? -7.398 -4.984 15.242 1 98.12 88 GLU A CA 1
ATOM 677 C C . GLU A 1 88 ? -7.062 -5.445 13.828 1 98.12 88 GLU A C 1
ATOM 679 O O . GLU A 1 88 ? -7.387 -6.57 13.445 1 98.12 88 GLU A O 1
ATOM 684 N N . ILE A 1 89 ? -6.535 -4.582 12.977 1 98.5 89 ILE A N 1
ATOM 685 C CA . ILE A 1 89 ? -5.957 -4.914 11.68 1 98.5 89 ILE A CA 1
ATOM 686 C C . ILE A 1 89 ? -4.492 -4.492 11.648 1 98.5 89 ILE A C 1
ATOM 688 O O . ILE A 1 89 ? -3.951 -4.012 12.648 1 98.5 89 ILE A O 1
ATOM 692 N N . LEU A 1 90 ? -3.85 -4.688 10.555 1 98.75 90 LEU A N 1
ATOM 693 C CA . LEU A 1 90 ? -2.461 -4.262 10.422 1 98.75 90 LEU A CA 1
ATOM 694 C C . LEU A 1 90 ? -2.34 -3.104 9.438 1 98.75 90 LEU A C 1
ATOM 696 O O . LEU A 1 90 ? -2.996 -3.102 8.391 1 98.75 90 LEU A O 1
ATOM 700 N N . ASP A 1 91 ? -1.529 -2.133 9.789 1 98.38 91 ASP A N 1
ATOM 701 C CA . ASP A 1 91 ? -1.277 -0.99 8.914 1 98.38 91 ASP A CA 1
ATOM 702 C C . ASP A 1 91 ? -0.176 -1.303 7.902 1 98.38 91 ASP A C 1
ATOM 704 O O . ASP A 1 91 ? 0.292 -2.441 7.82 1 98.38 91 ASP A O 1
ATOM 708 N N . SER A 1 92 ? 0.248 -0.337 7.141 1 98.25 92 SER A N 1
ATOM 709 C CA . SER A 1 92 ? 1.148 -0.537 6.008 1 98.25 92 SER A CA 1
ATOM 710 C C . SER A 1 92 ? 2.551 -0.909 6.477 1 98.25 92 SER A C 1
ATOM 712 O O . SER A 1 92 ? 3.391 -1.319 5.676 1 98.25 92 SER A O 1
ATOM 714 N N . ARG A 1 93 ? 2.818 -0.83 7.762 1 97.31 93 ARG A N 1
ATOM 715 C CA . ARG A 1 93 ? 4.121 -1.199 8.305 1 97.31 93 ARG A CA 1
ATOM 716 C C . ARG A 1 93 ? 4.066 -2.562 8.984 1 97.31 93 ARG A C 1
ATOM 718 O O . ARG A 1 93 ? 5.047 -3.002 9.586 1 97.31 93 ARG A O 1
ATOM 725 N N . GLY A 1 94 ? 2.904 -3.146 8.93 1 98.06 94 GLY A N 1
ATOM 726 C CA . GLY A 1 94 ? 2.75 -4.449 9.562 1 98.06 94 GLY A CA 1
ATOM 727 C C . GLY A 1 94 ? 2.502 -4.359 11.055 1 98.06 94 GLY A C 1
ATOM 728 O O . GLY A 1 94 ? 2.689 -5.34 11.781 1 98.06 94 GLY A O 1
ATOM 729 N N . ASN A 1 95 ? 2.102 -3.18 11.562 1 98.31 95 ASN A N 1
ATOM 730 C CA . ASN A 1 95 ? 1.75 -2.975 12.969 1 98.31 95 ASN A CA 1
ATOM 731 C C . ASN A 1 95 ? 0.238 -2.918 13.164 1 98.31 95 ASN A C 1
ATOM 733 O O . ASN A 1 95 ? -0.486 -2.42 12.297 1 98.31 95 ASN A O 1
ATOM 737 N N . PRO A 1 96 ? -0.197 -3.363 14.328 1 98.44 96 PRO A N 1
ATOM 738 C CA . PRO A 1 96 ? -1.634 -3.287 14.609 1 98.44 96 PRO A CA 1
ATOM 739 C C . PRO A 1 96 ? -2.156 -1.854 14.625 1 98.44 96 PRO A C 1
ATOM 741 O O . PRO A 1 96 ? -1.452 -0.94 15.062 1 98.44 96 PRO A O 1
ATOM 744 N N . THR A 1 97 ? -3.307 -1.688 14.148 1 98.56 97 THR A N 1
ATOM 745 C CA . THR A 1 97 ? -4.078 -0.457 14.281 1 98.56 97 THR A CA 1
ATOM 746 C C . THR A 1 97 ? -5.562 -0.764 14.438 1 98.56 97 THR A C 1
ATOM 748 O O . THR A 1 97 ? -5.961 -1.931 14.469 1 98.56 97 THR A O 1
ATOM 751 N N . VAL A 1 98 ? -6.395 0.284 14.586 1 98.81 98 VAL A N 1
ATOM 752 C CA . VAL A 1 98 ? -7.801 0.115 14.922 1 98.81 98 VAL A CA 1
ATOM 753 C C . VAL A 1 98 ? -8.656 0.307 13.672 1 98.81 98 VAL A C 1
ATOM 755 O O . VAL A 1 98 ? -8.453 1.258 12.914 1 98.81 98 VAL A O 1
ATOM 758 N N . GLU A 1 99 ? -9.523 -0.617 13.414 1 98.81 99 GLU A N 1
ATOM 759 C CA . GLU A 1 99 ? -10.57 -0.486 12.398 1 98.81 99 GLU A CA 1
ATOM 760 C C . GLU A 1 99 ? -11.961 -0.52 13.039 1 98.81 99 GLU A C 1
ATOM 762 O O . GLU A 1 99 ? -12.211 -1.31 13.953 1 98.81 99 GLU A O 1
ATOM 767 N N . VAL A 1 100 ? -12.891 0.316 12.594 1 98.94 100 VAL A N 1
ATOM 768 C CA . VAL A 1 100 ? -14.242 0.405 13.148 1 98.94 100 VAL A CA 1
ATOM 769 C C . VAL A 1 100 ? -15.273 0.222 12.031 1 98.94 100 VAL A C 1
ATOM 771 O O . VAL A 1 100 ? -15.172 0.858 10.977 1 98.94 100 VAL A O 1
ATOM 774 N N . ASP A 1 101 ? -16.203 -0.651 12.234 1 98.69 101 ASP A N 1
ATOM 775 C CA . ASP A 1 101 ? -17.438 -0.748 11.453 1 98.69 101 ASP A CA 1
ATOM 776 C C . ASP A 1 101 ? -18.609 -0.118 12.188 1 98.69 101 ASP A C 1
ATOM 778 O O . ASP A 1 101 ? -18.922 -0.499 13.32 1 98.69 101 ASP A O 1
ATOM 782 N N . LEU A 1 102 ? -19.188 0.812 11.586 1 98.88 102 LEU A N 1
ATOM 783 C CA . LEU A 1 102 ? -20.391 1.434 12.102 1 98.88 102 LEU A CA 1
ATOM 784 C C . LEU A 1 102 ? -21.594 1.13 11.195 1 98.88 102 LEU A C 1
ATOM 786 O O . LEU A 1 102 ? -21.484 1.239 9.977 1 98.88 102 LEU A O 1
ATOM 790 N N . TYR A 1 103 ? -22.688 0.7 11.805 1 98.19 103 TYR A N 1
ATOM 791 C CA . TYR A 1 103 ? -23.859 0.269 11.039 1 98.19 103 TYR A CA 1
ATOM 792 C C . TYR A 1 103 ? -25.031 1.203 11.273 1 98.19 103 TYR A C 1
ATOM 794 O O . TYR A 1 103 ? -25.281 1.634 12.406 1 98.19 103 TYR A O 1
ATOM 802 N N . THR A 1 104 ? -25.703 1.493 10.234 1 97.56 104 THR A N 1
ATOM 803 C CA . THR A 1 104 ? -27 2.158 10.211 1 97.56 104 THR A CA 1
ATOM 804 C C . THR A 1 104 ? -27.969 1.431 9.289 1 97.56 104 THR A C 1
ATOM 806 O O . THR A 1 104 ? -27.641 0.366 8.758 1 97.56 104 THR A O 1
ATOM 809 N N . ALA A 1 105 ? -29.141 2.004 9.102 1 95.44 105 ALA A N 1
ATOM 810 C CA . ALA A 1 105 ? -30.125 1.429 8.18 1 95.44 105 ALA A CA 1
ATOM 811 C C . ALA A 1 105 ? -29.609 1.501 6.738 1 95.44 105 ALA A C 1
ATOM 813 O O . ALA A 1 105 ? -30.078 0.758 5.875 1 95.44 105 ALA A O 1
ATOM 814 N N . LYS A 1 106 ? -28.594 2.322 6.535 1 94.88 106 LYS A N 1
ATOM 815 C CA . LYS A 1 106 ? -28.094 2.529 5.184 1 94.88 106 LYS A CA 1
ATOM 816 C C . LYS A 1 106 ? -26.906 1.603 4.895 1 94.88 106 LYS A C 1
ATOM 818 O O . LYS A 1 106 ? -26.406 1.564 3.77 1 94.88 106 LYS A O 1
ATOM 823 N N . GLY A 1 107 ? -26.5 0.874 5.891 1 94.88 107 GLY A N 1
ATOM 824 C CA . GLY A 1 107 ? -25.438 -0.097 5.637 1 94.88 107 GLY A CA 1
ATOM 825 C C . GLY A 1 107 ? -24.281 0.016 6.605 1 94.88 107 GLY A C 1
ATOM 826 O O . GLY A 1 107 ? -24.453 0.481 7.734 1 94.88 107 GLY A O 1
ATOM 827 N N . ARG A 1 108 ? -23.156 -0.567 6.223 1 97.06 108 ARG A N 1
ATOM 828 C CA . ARG A 1 108 ? -21.938 -0.587 7.027 1 97.06 108 ARG A CA 1
ATOM 829 C C . ARG A 1 108 ? -20.969 0.483 6.559 1 97.06 108 ARG A C 1
ATOM 831 O O . ARG A 1 108 ? -20.75 0.651 5.355 1 97.06 108 ARG A O 1
ATOM 838 N N . PHE A 1 109 ? -20.406 1.196 7.496 1 98.56 109 PHE A N 1
ATOM 839 C CA . PHE A 1 109 ? -19.406 2.223 7.238 1 98.56 109 PHE A CA 1
ATOM 840 C C . PHE A 1 109 ? -18.125 1.918 7.992 1 98.56 109 PHE A C 1
ATOM 842 O O . PHE A 1 109 ? -18.094 1.92 9.227 1 98.56 109 PHE A O 1
ATOM 849 N N . ARG A 1 110 ? -17.047 1.738 7.262 1 98.56 110 ARG A N 1
ATOM 850 C CA . ARG A 1 110 ? -15.805 1.253 7.836 1 98.56 110 ARG A CA 1
ATOM 851 C C . ARG A 1 110 ? -14.734 2.344 7.824 1 98.56 110 ARG A C 1
ATOM 853 O O . ARG A 1 110 ? -14.617 3.094 6.855 1 98.56 110 ARG A O 1
ATOM 860 N N . ALA A 1 111 ? -14.023 2.469 8.914 1 98.81 111 ALA A N 1
ATOM 861 C CA . ALA A 1 111 ? -12.875 3.367 9.016 1 98.81 111 ALA A CA 1
ATOM 862 C C . ALA A 1 111 ? -11.672 2.65 9.609 1 98.81 111 ALA A C 1
ATOM 864 O O . ALA A 1 111 ? -11.812 1.858 10.547 1 98.81 111 ALA A O 1
ATOM 865 N N . ALA A 1 112 ? -10.492 2.877 9.008 1 98.81 112 ALA A N 1
ATOM 866 C CA . ALA A 1 112 ? -9.227 2.381 9.523 1 98.81 112 ALA A CA 1
ATOM 867 C C . ALA A 1 112 ? -8.305 3.533 9.906 1 98.81 112 ALA A C 1
ATOM 869 O O . ALA A 1 112 ? -8.086 4.457 9.125 1 98.81 112 ALA A O 1
ATOM 870 N N . VAL A 1 113 ? -7.734 3.455 11.07 1 98.75 113 VAL A N 1
ATOM 871 C CA . VAL A 1 113 ? -7.02 4.574 11.672 1 98.75 113 VAL A CA 1
ATOM 872 C C . VAL A 1 113 ? -5.551 4.539 11.242 1 98.75 113 VAL A C 1
ATOM 874 O O . VAL A 1 113 ? -4.906 3.49 11.312 1 98.75 113 VAL A O 1
ATOM 877 N N . PRO A 1 114 ? -4.984 5.66 10.727 1 97.75 114 PRO A N 1
ATOM 878 C CA . PRO A 1 114 ? -3.545 5.707 10.461 1 97.75 114 PRO A CA 1
ATOM 879 C C . PRO A 1 114 ? -2.705 5.762 11.734 1 97.75 114 PRO A C 1
ATOM 881 O O . PRO A 1 114 ? -3.232 6.047 12.812 1 97.75 114 PRO A O 1
ATOM 884 N N . SER A 1 115 ? -1.47 5.414 11.594 1 93.25 115 SER A N 1
ATOM 885 C CA . SER A 1 115 ? -0.536 5.449 12.711 1 93.25 115 SER A CA 1
ATOM 886 C C . SER A 1 115 ? 0.795 6.07 12.305 1 93.25 115 SER A C 1
ATOM 888 O O . SER A 1 115 ? 1.276 5.844 11.188 1 93.25 115 SER A O 1
ATOM 890 N N . GLY A 1 116 ? 1.393 6.832 13.156 1 86.12 116 GLY A N 1
ATOM 891 C CA . GLY A 1 116 ? 2.68 7.453 12.891 1 86.12 116 GLY A CA 1
ATOM 892 C C . GLY A 1 116 ? 3.848 6.672 13.461 1 86.12 116 GLY A C 1
ATOM 893 O O . GLY A 1 116 ? 3.764 6.141 14.57 1 86.12 116 GLY A O 1
ATOM 894 N N . ALA A 1 117 ? 4.875 6.551 12.734 1 77.31 117 ALA A N 1
ATOM 895 C CA . ALA A 1 117 ? 6.117 5.984 13.266 1 77.31 117 ALA A CA 1
ATOM 896 C C . ALA A 1 117 ? 6.695 6.867 14.367 1 77.31 117 ALA A C 1
ATOM 898 O O . ALA A 1 117 ? 7.152 6.363 15.391 1 77.31 117 ALA A O 1
ATOM 899 N N . SER A 1 118 ? 6.582 8.164 14.086 1 74.38 118 SER A N 1
ATOM 900 C CA . SER A 1 118 ? 6.98 9.156 15.078 1 74.38 118 SER A CA 1
ATOM 901 C C . SER A 1 118 ? 5.777 9.953 15.586 1 74.38 118 SER A C 1
ATOM 903 O O . SER A 1 118 ? 4.883 10.297 14.805 1 74.38 118 SER A O 1
ATOM 905 N N . THR A 1 119 ? 5.711 9.938 16.922 1 76.25 119 THR A N 1
ATOM 906 C CA . THR A 1 119 ? 4.648 10.742 17.516 1 76.25 119 THR A CA 1
ATOM 907 C C . THR A 1 119 ? 5.238 11.852 18.375 1 76.25 119 THR A C 1
ATOM 909 O O . THR A 1 119 ? 6.199 11.633 19.125 1 76.25 119 THR A O 1
ATOM 912 N N . GLY A 1 120 ? 4.68 13 18.141 1 76.31 120 GLY A N 1
ATOM 913 C CA . GLY A 1 120 ? 5.102 14.117 18.984 1 76.31 120 GLY A CA 1
ATOM 914 C C . GLY A 1 120 ? 4.527 14.07 20.375 1 76.31 120 GLY A C 1
ATOM 915 O O . GLY A 1 120 ? 3.449 13.508 20.594 1 76.31 120 GLY A O 1
ATOM 916 N N . VAL A 1 121 ? 5.129 14.758 21.281 1 80.31 121 VAL A N 1
ATOM 917 C CA . VAL A 1 121 ? 4.781 14.703 22.703 1 80.31 121 VAL A CA 1
ATOM 918 C C . VAL A 1 121 ? 3.473 15.461 22.938 1 80.31 121 VAL A C 1
ATOM 920 O O . VAL A 1 121 ? 2.793 15.234 23.938 1 80.31 121 VAL A O 1
ATOM 923 N N . HIS A 1 122 ? 3.121 16.312 22.047 1 87.56 122 HIS A N 1
ATOM 924 C CA . HIS A 1 122 ? 1.931 17.125 22.234 1 87.56 122 HIS A CA 1
ATOM 925 C C . HIS A 1 122 ? 0.763 16.609 21.406 1 87.56 122 HIS A C 1
ATOM 927 O O . HIS A 1 122 ? -0.293 17.234 21.344 1 87.56 122 HIS A O 1
ATOM 933 N N . GLU A 1 123 ? 0.906 15.461 20.766 1 94.06 123 GLU A N 1
ATOM 934 C CA . GLU A 1 123 ? -0.158 14.852 19.969 1 94.06 123 GLU A CA 1
ATOM 935 C C . GLU A 1 123 ? -1.162 14.125 20.875 1 94.06 123 GLU A C 1
ATOM 937 O O . GLU A 1 123 ? -0.872 13.836 22.031 1 94.06 123 GLU A O 1
ATOM 942 N N . ALA A 1 124 ? -2.369 13.922 20.328 1 96.81 124 ALA A N 1
ATOM 943 C CA . ALA A 1 124 ? -3.283 12.969 20.953 1 96.81 124 ALA A CA 1
ATOM 944 C C . ALA A 1 124 ? -2.633 11.594 21.078 1 96.81 124 ALA A C 1
ATOM 946 O O . ALA A 1 124 ? -1.774 11.227 20.266 1 96.81 124 ALA A O 1
ATOM 947 N N . LEU A 1 125 ? -3.033 10.883 22.094 1 96.88 125 LEU A N 1
ATOM 948 C CA . LEU A 1 125 ? -2.312 9.656 22.438 1 96.88 125 LEU A CA 1
ATOM 949 C C . LEU A 1 125 ? -2.859 8.469 21.656 1 96.88 125 LEU A C 1
ATOM 951 O O . LEU A 1 125 ? -4.043 8.141 21.766 1 96.88 125 LEU A O 1
ATOM 955 N N . GLU A 1 126 ? -2.043 7.871 20.859 1 97.06 126 GLU A N 1
ATOM 956 C CA . GLU A 1 126 ? -2.352 6.551 20.312 1 97.06 126 GLU A CA 1
ATOM 957 C C . GLU A 1 126 ? -2.17 5.465 21.375 1 97.06 126 GLU A C 1
ATOM 959 O O . GLU A 1 126 ? -1.05 5.199 21.812 1 97.06 126 GLU A O 1
ATOM 964 N N . LEU A 1 127 ? -3.211 4.773 21.734 1 97.75 127 LEU A N 1
ATOM 965 C CA . LEU A 1 127 ? -3.139 3.807 22.828 1 97.75 127 LEU A CA 1
ATOM 966 C C . LEU A 1 127 ? -2.648 2.455 22.328 1 97.75 127 LEU A C 1
ATOM 968 O O . LEU A 1 127 ? -3.277 1.849 21.453 1 97.75 127 LEU A O 1
ATOM 972 N N . ARG A 1 128 ? -1.519 1.981 22.797 1 97.62 128 ARG A N 1
ATOM 973 C CA . ARG A 1 128 ? -0.924 0.669 22.562 1 97.62 128 ARG A CA 1
ATOM 974 C C . ARG A 1 128 ? -1.042 -0.21 23.797 1 97.62 128 ARG A C 1
ATOM 976 O O . ARG A 1 128 ? -1.093 0.296 24.922 1 97.62 128 ARG A O 1
ATOM 983 N N . ASP A 1 129 ? -1.012 -1.495 23.594 1 98.31 129 ASP A N 1
ATOM 984 C CA . ASP A 1 129 ? -1.171 -2.432 24.688 1 98.31 129 ASP A CA 1
ATOM 985 C C . ASP A 1 129 ? 0.094 -2.496 25.547 1 98.31 129 ASP A C 1
ATOM 987 O O . ASP A 1 129 ? 0.023 -2.727 26.75 1 98.31 129 ASP A O 1
ATOM 991 N N . GLY A 1 130 ? 1.197 -2.441 24.938 1 97.5 130 GLY A N 1
ATOM 992 C CA . GLY A 1 130 ? 2.463 -2.521 25.641 1 97.5 130 GLY A CA 1
ATOM 993 C C . GLY A 1 130 ? 2.873 -3.945 25.969 1 97.5 130 GLY A C 1
ATOM 994 O O . GLY A 1 130 ? 3.916 -4.168 26.594 1 97.5 130 GLY A O 1
ATOM 995 N N . ASP A 1 131 ? 2.039 -4.941 25.594 1 97.69 131 ASP A N 1
ATOM 996 C CA . ASP A 1 131 ? 2.359 -6.348 25.797 1 97.69 131 ASP A CA 1
ATOM 997 C C . ASP A 1 131 ? 3.428 -6.816 24.812 1 97.69 131 ASP A C 1
ATOM 999 O O . ASP A 1 131 ? 3.125 -7.09 23.641 1 97.69 131 ASP A O 1
ATOM 1003 N N . LYS A 1 132 ? 4.609 -7.043 25.266 1 96.75 132 LYS A N 1
ATOM 1004 C CA . LYS A 1 132 ? 5.762 -7.336 24.422 1 96.75 132 LYS A CA 1
ATOM 1005 C C . LYS A 1 132 ? 5.621 -8.703 23.75 1 96.75 132 LYS A C 1
ATOM 1007 O O . LYS A 1 132 ? 6.309 -9 22.781 1 96.75 132 LYS A O 1
ATOM 1012 N N . THR A 1 133 ? 4.73 -9.508 24.234 1 95.69 133 THR A N 1
ATOM 1013 C CA . THR A 1 133 ? 4.574 -10.852 23.688 1 95.69 133 THR A CA 1
ATOM 1014 C C . THR A 1 133 ? 3.652 -10.836 22.469 1 95.69 133 THR A C 1
ATOM 1016 O O . THR A 1 133 ? 3.508 -11.844 21.781 1 95.69 133 THR A O 1
ATOM 1019 N N . ARG A 1 134 ? 3.051 -9.719 22.25 1 97.25 134 ARG A N 1
ATOM 1020 C CA . ARG A 1 134 ? 2.193 -9.57 21.078 1 97.25 134 ARG A CA 1
ATOM 1021 C C . ARG A 1 134 ? 2.619 -8.359 20.25 1 97.25 134 ARG A C 1
ATOM 1023 O O . ARG A 1 134 ? 2.602 -7.227 20.734 1 97.25 134 ARG A O 1
ATOM 1030 N N . TYR A 1 135 ? 3 -8.648 19.016 1 98 135 TYR A N 1
ATOM 1031 C CA . TYR A 1 135 ? 3.396 -7.629 18.047 1 98 135 TYR A CA 1
ATOM 1032 C C . TYR A 1 135 ? 4.457 -6.707 18.641 1 98 135 TYR A C 1
ATOM 1034 O O . TYR A 1 135 ? 4.41 -5.488 18.453 1 98 135 TYR A O 1
ATOM 1042 N N . LEU A 1 136 ? 5.281 -7.293 19.531 1 97.31 136 LEU A N 1
ATOM 1043 C CA . LEU A 1 136 ? 6.398 -6.582 20.141 1 97.31 136 LEU A CA 1
ATOM 1044 C C . LEU A 1 136 ? 5.906 -5.383 20.953 1 97.31 136 LEU A C 1
ATOM 1046 O O . LEU A 1 136 ? 6.574 -4.348 21 1 97.31 136 LEU A O 1
ATOM 1050 N N . GLY A 1 137 ? 4.711 -5.387 21.5 1 97.75 137 GLY A N 1
ATOM 1051 C CA . GLY A 1 137 ? 4.18 -4.355 22.375 1 97.75 137 GLY A CA 1
ATOM 1052 C C . GLY A 1 137 ? 3.262 -3.379 21.656 1 97.75 137 GLY A C 1
ATOM 1053 O O . GLY A 1 137 ? 2.668 -2.502 22.281 1 97.75 137 GLY A O 1
ATOM 1054 N N . LYS A 1 138 ? 3.029 -3.566 20.359 1 97.69 138 LYS A N 1
ATOM 1055 C CA . LYS A 1 138 ? 2.348 -2.545 19.562 1 97.69 138 LYS A CA 1
ATOM 1056 C C . LYS A 1 138 ? 0.877 -2.9 19.359 1 97.69 138 LYS A C 1
ATOM 1058 O O . LYS A 1 138 ? 0.187 -2.268 18.562 1 97.69 138 LYS A O 1
ATOM 1063 N N . GLY A 1 139 ? 0.427 -3.955 20.062 1 98.31 139 GLY A N 1
ATOM 1064 C CA . GLY A 1 139 ? -0.982 -4.305 19.984 1 98.31 139 GLY A CA 1
ATOM 1065 C C . GLY A 1 139 ? -1.902 -3.146 20.328 1 98.31 139 GLY A C 1
ATOM 1066 O O . GLY A 1 139 ? -1.511 -2.227 21.047 1 98.31 139 GLY A O 1
ATOM 1067 N N . THR A 1 140 ? -3.131 -3.23 19.844 1 98.56 140 THR A N 1
ATOM 1068 C CA . THR A 1 140 ? -4.094 -2.168 20.094 1 98.56 140 THR A CA 1
ATOM 1069 C C . THR A 1 140 ? -5.406 -2.742 20.625 1 98.56 140 THR A C 1
ATOM 1071 O O . THR A 1 140 ? -6.473 -2.164 20.406 1 98.56 140 THR A O 1
ATOM 1074 N N . GLN A 1 141 ? -5.379 -3.84 21.266 1 98.56 141 GLN A N 1
ATOM 1075 C CA . GLN A 1 141 ? -6.586 -4.504 21.75 1 98.56 141 GLN A CA 1
ATOM 1076 C C . GLN A 1 141 ? -7.289 -3.656 22.812 1 98.56 141 GLN A C 1
ATOM 1078 O O . GLN A 1 141 ? -8.516 -3.666 22.906 1 98.56 141 GLN A O 1
ATOM 1083 N N . LYS A 1 142 ? -6.582 -2.938 23.609 1 98.75 142 LYS A N 1
ATOM 1084 C CA . LYS A 1 142 ? -7.188 -2.064 24.625 1 98.75 142 LYS A CA 1
ATOM 1085 C C . LYS A 1 142 ? -8.062 -1.001 23.969 1 98.75 142 LYS A C 1
ATOM 1087 O O . LYS A 1 142 ? -9.188 -0.76 24.391 1 98.75 142 LYS A O 1
ATOM 1092 N N . ALA A 1 143 ? -7.52 -0.368 22.984 1 98.81 143 ALA A N 1
ATOM 1093 C CA . ALA A 1 143 ? -8.297 0.632 22.25 1 98.81 143 ALA A CA 1
ATOM 1094 C C . ALA A 1 143 ? -9.531 0.007 21.609 1 98.81 143 ALA A C 1
ATOM 1096 O O . ALA A 1 143 ? -10.617 0.586 21.656 1 98.81 143 ALA A O 1
ATOM 1097 N N . VAL A 1 144 ? -9.344 -1.139 21.031 1 98.88 144 VAL A N 1
ATOM 1098 C CA . VAL A 1 144 ? -10.445 -1.883 20.422 1 98.88 144 VAL A CA 1
ATOM 1099 C C . VAL A 1 144 ? -11.523 -2.158 21.469 1 98.88 144 VAL A C 1
ATOM 1101 O O . VAL A 1 144 ? -12.711 -1.952 21.203 1 98.88 144 VAL A O 1
ATOM 1104 N N . ASP A 1 145 ? -11.094 -2.582 22.625 1 98.81 145 ASP A N 1
ATOM 1105 C CA . ASP A 1 145 ? -12.023 -2.883 23.719 1 98.81 145 ASP A CA 1
ATOM 1106 C C . ASP A 1 145 ? -12.75 -1.623 24.188 1 98.81 145 ASP A C 1
ATOM 1108 O O . ASP A 1 145 ? -13.93 -1.675 24.531 1 98.81 145 ASP A O 1
ATOM 1112 N N . HIS A 1 146 ? -12.047 -0.542 24.219 1 98.88 146 HIS A N 1
ATOM 1113 C CA . HIS A 1 146 ? -12.68 0.712 24.609 1 98.88 146 HIS A CA 1
ATOM 1114 C C . HIS A 1 146 ? -13.797 1.08 23.641 1 98.88 146 HIS A C 1
ATOM 1116 O O . HIS A 1 146 ? -14.836 1.605 24.047 1 98.88 146 HIS A O 1
ATOM 1122 N N . VAL A 1 147 ? -13.617 0.847 22.359 1 98.94 147 VAL A N 1
ATOM 1123 C CA . VAL A 1 147 ? -14.68 1.103 21.391 1 98.94 147 VAL A CA 1
ATOM 1124 C C . VAL A 1 147 ? -15.844 0.154 21.641 1 98.94 147 VAL A C 1
ATOM 1126 O O . VAL A 1 147 ? -16.984 0.594 21.797 1 98.94 147 VAL A O 1
ATOM 1129 N N . ASN A 1 148 ? -15.539 -1.129 21.75 1 98.88 148 ASN A N 1
ATOM 1130 C CA . ASN A 1 148 ? -16.578 -2.156 21.766 1 98.88 148 ASN A CA 1
ATOM 1131 C C . ASN A 1 148 ? -17.344 -2.156 23.078 1 98.88 148 ASN A C 1
ATOM 1133 O O . ASN A 1 148 ? -18.547 -2.4 23.094 1 98.88 148 ASN A O 1
ATOM 1137 N N . LYS A 1 149 ? -16.703 -1.875 24.172 1 98.75 149 LYS A N 1
ATOM 1138 C CA . LYS A 1 149 ? -17.312 -2.088 25.484 1 98.75 149 LYS A CA 1
ATOM 1139 C C . LYS A 1 149 ? -17.766 -0.769 26.094 1 98.75 149 LYS A C 1
ATOM 1141 O O . LYS A 1 149 ? -18.641 -0.752 26.984 1 98.75 149 LYS A O 1
ATOM 1146 N N . GLU A 1 150 ? -17.234 0.341 25.656 1 98.62 150 GLU A N 1
ATOM 1147 C CA . GLU A 1 150 ? -17.531 1.602 26.328 1 98.62 150 GLU A CA 1
ATOM 1148 C C . GLU A 1 150 ? -18.156 2.607 25.359 1 98.62 150 GLU A C 1
ATOM 1150 O O . GLU A 1 150 ? -19.297 3.035 25.547 1 98.62 150 GLU A O 1
ATOM 1155 N N . ILE A 1 151 ? -17.531 2.924 24.328 1 98.88 151 ILE A N 1
ATOM 1156 C CA . ILE A 1 151 ? -17.969 3.973 23.422 1 98.88 151 ILE A CA 1
ATOM 1157 C C . ILE A 1 151 ? -19.234 3.529 22.703 1 98.88 151 ILE A C 1
ATOM 1159 O O . ILE A 1 151 ? -20.234 4.262 22.672 1 98.88 151 ILE A O 1
ATOM 1163 N N . ALA A 1 152 ? -19.219 2.322 22.172 1 98.75 152 ALA A N 1
ATOM 1164 C CA . ALA A 1 152 ? -20.297 1.83 21.328 1 98.75 152 ALA A CA 1
ATOM 1165 C C . ALA A 1 152 ? -21.625 1.807 22.078 1 98.75 152 ALA A C 1
ATOM 1167 O O . ALA A 1 152 ? -22.609 2.412 21.656 1 98.75 152 ALA A O 1
ATOM 1168 N N . PRO A 1 153 ? -21.688 1.159 23.266 1 98.44 153 PRO A N 1
ATOM 1169 C CA . PRO A 1 153 ? -22.984 1.123 23.984 1 98.44 153 PRO A CA 1
ATOM 1170 C C . PRO A 1 153 ? -23.5 2.516 24.328 1 98.44 153 PRO A C 1
ATOM 1172 O O . PRO A 1 153 ? -24.703 2.773 24.234 1 98.44 153 PRO A O 1
ATOM 1175 N N . LYS A 1 154 ? -22.625 3.404 24.703 1 98.31 154 LYS A N 1
ATOM 1176 C CA . LYS A 1 154 ? -23.031 4.742 25.109 1 98.31 154 LYS A CA 1
ATOM 1177 C C . LYS A 1 154 ? -23.531 5.551 23.922 1 98.31 154 LYS A C 1
ATOM 1179 O O . LYS A 1 154 ? -24.5 6.305 24.031 1 98.31 154 LYS A O 1
ATOM 1184 N N . LEU A 1 155 ? -22.859 5.406 22.797 1 98.19 155 LEU A N 1
ATOM 1185 C CA . LEU A 1 155 ? -23.281 6.121 21.594 1 98.19 155 LEU A CA 1
ATOM 1186 C C . LEU A 1 155 ? -24.625 5.602 21.094 1 98.19 155 LEU A C 1
ATOM 1188 O O . LEU A 1 155 ? -25.469 6.383 20.656 1 98.19 155 LEU A O 1
ATOM 1192 N N . ILE A 1 156 ? -24.766 4.332 21.109 1 97.56 156 ILE A N 1
ATOM 1193 C CA . ILE A 1 156 ? -26 3.723 20.641 1 97.56 156 ILE A CA 1
ATOM 1194 C C . ILE A 1 156 ? -27.156 4.172 21.516 1 97.56 156 ILE A C 1
ATOM 1196 O O . ILE A 1 156 ? -28.25 4.441 21.016 1 97.56 156 ILE A O 1
ATOM 1200 N N . GLU A 1 157 ? -26.922 4.254 22.797 1 96.94 157 GLU A N 1
ATOM 1201 C CA . GLU A 1 157 ? -27.938 4.668 23.75 1 96.94 157 GLU A CA 1
ATOM 1202 C C . GLU A 1 157 ? -28.406 6.098 23.484 1 96.94 157 GLU A C 1
ATOM 1204 O O . GLU A 1 157 ? -29.578 6.414 23.656 1 96.94 157 GLU A O 1
ATOM 1209 N N . LYS A 1 158 ? -27.562 6.996 23.016 1 96.44 158 LYS A N 1
ATOM 1210 C CA . LYS A 1 158 ? -27.875 8.414 22.812 1 96.44 158 LYS A CA 1
ATOM 1211 C C . LYS A 1 158 ? -28.766 8.609 21.594 1 96.44 158 LYS A C 1
ATOM 1213 O O . LYS A 1 158 ? -29.453 9.625 21.484 1 96.44 158 LYS A O 1
ATOM 1218 N N . LYS A 1 159 ? -28.688 7.723 20.562 1 95.44 159 LYS A N 1
ATOM 1219 C CA . LYS A 1 159 ? -29.5 7.746 19.344 1 95.44 159 LYS A CA 1
ATOM 1220 C C . LYS A 1 159 ? -29.266 9.031 18.562 1 95.44 159 LYS A C 1
ATOM 1222 O O . LYS A 1 159 ? -30.203 9.641 18.062 1 95.44 159 LYS A O 1
ATOM 1227 N N . PHE A 1 160 ? -28.062 9.438 18.578 1 96.38 160 PHE A N 1
ATOM 1228 C CA . PHE A 1 160 ? -27.703 10.586 17.766 1 96.38 160 PHE A CA 1
ATOM 1229 C C . PHE A 1 160 ? -27.906 10.297 16.281 1 96.38 160 PHE A C 1
ATOM 1231 O O . PHE A 1 160 ? -27.766 9.148 15.844 1 96.38 160 PHE A O 1
ATOM 1238 N N . SER A 1 161 ? -28.297 11.375 15.57 1 97 161 SER A N 1
ATOM 1239 C CA . SER A 1 161 ? -28.203 11.266 14.125 1 97 161 SER A CA 1
ATOM 1240 C C . SER A 1 161 ? -26.75 11.297 13.664 1 97 161 SER A C 1
ATOM 1242 O O . SER A 1 161 ? -25.969 12.133 14.125 1 97 161 SER A O 1
ATOM 1244 N N . VAL A 1 162 ? -26.406 10.469 12.703 1 98.12 162 VAL A N 1
ATOM 1245 C CA . VAL A 1 162 ? -25.031 10.367 12.242 1 98.12 162 VAL A CA 1
ATOM 1246 C C . VAL A 1 162 ? -24.641 11.633 11.469 1 98.12 162 VAL A C 1
ATOM 1248 O O . VAL A 1 162 ? -23.469 11.883 11.219 1 98.12 162 VAL A O 1
ATOM 1251 N N . VAL A 1 163 ? -25.562 12.453 11.078 1 98.12 163 VAL A N 1
ATOM 1252 C CA . VAL A 1 163 ? -25.266 13.688 10.367 1 98.12 163 VAL A CA 1
ATOM 1253 C C . VAL A 1 163 ? -24.703 14.719 11.344 1 98.12 163 VAL A C 1
ATOM 1255 O O . VAL A 1 163 ? -24.094 15.711 10.93 1 98.12 163 VAL A O 1
ATOM 1258 N N . GLU A 1 164 ? -24.969 14.516 12.633 1 98 164 GLU A N 1
ATOM 1259 C CA . GLU A 1 164 ? -24.531 15.453 13.664 1 98 164 GLU A CA 1
ATOM 1260 C C . GLU A 1 164 ? -23.125 15.125 14.141 1 98 164 GLU A C 1
ATOM 1262 O O . GLU A 1 164 ? -22.906 14.883 15.328 1 98 164 GLU A O 1
ATOM 1267 N N . GLN A 1 165 ? -22.141 15.258 13.289 1 98.75 165 GLN A N 1
ATOM 1268 C CA . GLN A 1 165 ? -20.75 14.898 13.523 1 98.75 165 GLN A CA 1
ATOM 1269 C C . GLN A 1 165 ? -20.203 15.578 14.773 1 98.75 165 GLN A C 1
ATOM 1271 O O . GLN A 1 165 ? -19.594 14.93 15.625 1 98.75 165 GLN A O 1
ATOM 1276 N N . GLU A 1 166 ? -20.422 16.828 14.906 1 98.75 166 GLU A N 1
ATOM 1277 C CA . GLU A 1 166 ? -19.891 17.625 16 1 98.75 166 GLU A CA 1
ATOM 1278 C C . GLU A 1 166 ? -20.422 17.141 17.344 1 98.75 166 GLU A C 1
ATOM 1280 O O . GLU A 1 166 ? -19.688 17.031 18.328 1 98.75 166 GLU A O 1
ATOM 1285 N N . LYS A 1 167 ? -21.688 16.922 17.375 1 98.56 167 LYS A N 1
ATOM 1286 C CA . LYS A 1 167 ? -22.312 16.469 18.609 1 98.56 167 LYS A CA 1
ATOM 1287 C C . LYS A 1 167 ? -21.75 15.109 19.047 1 98.56 167 LYS A C 1
ATOM 1289 O O . LYS A 1 167 ? -21.484 14.898 20.234 1 98.56 167 LYS A O 1
ATOM 1294 N N . ILE A 1 168 ? -21.578 14.266 18.125 1 98.81 168 ILE A N 1
ATOM 1295 C CA . ILE A 1 168 ? -21.094 12.922 18.406 1 98.81 168 ILE A CA 1
ATOM 1296 C C . ILE A 1 168 ? -19.641 12.992 18.859 1 98.81 168 ILE A C 1
ATOM 1298 O O . ILE A 1 168 ? -19.266 12.375 19.859 1 98.81 168 ILE A O 1
ATOM 1302 N N . ASP A 1 169 ? -18.828 13.742 18.172 1 98.88 169 ASP A N 1
ATOM 1303 C CA . ASP A 1 169 ? -17.438 13.898 18.547 1 98.88 169 ASP A CA 1
ATOM 1304 C C . ASP A 1 169 ? -17.312 14.516 19.938 1 98.88 169 ASP A C 1
ATOM 1306 O O . ASP A 1 169 ? -16.516 14.047 20.766 1 98.88 169 ASP A O 1
ATOM 1310 N N . LYS A 1 170 ? -18.094 15.492 20.203 1 98.69 170 LYS A N 1
ATOM 1311 C CA . LYS A 1 170 ? -18.062 16.141 21.516 1 98.69 170 LYS A CA 1
ATOM 1312 C C . LYS A 1 170 ? -18.453 15.164 22.609 1 98.69 170 LYS A C 1
ATOM 1314 O O . LYS A 1 170 ? -17.844 15.172 23.688 1 98.69 170 LYS A O 1
ATOM 1319 N N . PHE A 1 171 ? -19.438 14.414 22.359 1 98.69 171 PHE A N 1
ATOM 1320 C CA . PHE A 1 171 ? -19.875 13.414 23.328 1 98.69 171 PHE A CA 1
ATOM 1321 C C . PHE A 1 171 ? -18.734 12.453 23.656 1 98.69 171 PHE A C 1
ATOM 1323 O O . PHE A 1 171 ? -18.484 12.156 24.812 1 98.69 171 PHE A O 1
ATOM 1330 N N . MET A 1 172 ? -18.031 11.93 22.609 1 98.88 172 MET A N 1
ATOM 1331 C CA . MET A 1 172 ? -16.938 11 22.812 1 98.88 172 MET A CA 1
ATOM 1332 C C . MET A 1 172 ? -15.797 11.664 23.578 1 98.88 172 MET A C 1
ATOM 1334 O O . MET A 1 172 ? -15.18 11.047 24.453 1 98.88 172 MET A O 1
ATOM 1338 N N . LEU A 1 173 ? -15.555 12.922 23.25 1 98.62 173 LEU A N 1
ATOM 1339 C CA . LEU A 1 173 ? -14.508 13.664 23.938 1 98.62 173 LEU A CA 1
ATOM 1340 C C . LEU A 1 173 ? -14.852 13.844 25.422 1 98.62 173 LEU A C 1
ATOM 1342 O O . LEU A 1 173 ? -13.984 13.719 26.281 1 98.62 173 LEU A O 1
ATOM 1346 N N . GLU A 1 174 ? -16.062 14.164 25.656 1 98.5 174 GLU A N 1
ATOM 1347 C CA . GLU A 1 174 ? -16.531 14.305 27.047 1 98.5 174 GLU A CA 1
ATOM 1348 C C . GLU A 1 174 ? -16.453 12.977 27.797 1 98.5 174 GLU A C 1
ATOM 1350 O O . GLU A 1 174 ? -16.094 12.945 28.969 1 98.5 174 GLU A O 1
ATOM 1355 N N . LEU A 1 175 ? -16.812 11.938 27.109 1 98.44 175 LEU A N 1
ATOM 1356 C CA . LEU A 1 175 ? -16.734 10.602 27.703 1 98.44 175 LEU A CA 1
ATOM 1357 C C . LEU A 1 175 ? -15.297 10.266 28.078 1 98.44 175 LEU A C 1
ATOM 1359 O O . LEU A 1 175 ? -15.055 9.617 29.094 1 98.44 175 LEU A O 1
ATOM 1363 N N . ASP A 1 176 ? -14.344 10.586 27.234 1 98.56 176 ASP A N 1
ATOM 1364 C CA . ASP A 1 176 ? -12.938 10.344 27.516 1 98.56 176 ASP A CA 1
ATOM 1365 C C . ASP A 1 176 ? -12.453 11.211 28.688 1 98.56 176 ASP A C 1
ATOM 1367 O O . ASP A 1 176 ? -11.898 10.695 29.656 1 98.56 176 ASP A O 1
ATOM 1371 N N . GLY A 1 177 ? -12.695 12.547 28.531 1 98.31 177 GLY A N 1
ATOM 1372 C CA . GLY A 1 177 ? -12.469 13.469 29.625 1 98.31 177 GLY A CA 1
ATOM 1373 C C . GLY A 1 177 ? -11.023 13.93 29.734 1 98.31 177 GLY A C 1
ATOM 1374 O O . GLY A 1 177 ? -10.695 14.781 30.562 1 98.31 177 GLY A O 1
ATOM 1375 N N . THR A 1 178 ? -10.148 13.422 28.953 1 97.56 178 THR A N 1
ATOM 1376 C CA . THR A 1 178 ? -8.758 13.859 28.969 1 97.56 178 THR A CA 1
ATOM 1377 C C . THR A 1 178 ? -8.445 14.727 27.766 1 97.56 178 THR A C 1
ATOM 1379 O O . THR A 1 178 ? -9.07 14.578 26.703 1 97.56 178 THR A O 1
ATOM 1382 N N . GLU A 1 179 ? -7.5 15.578 27.875 1 93.5 179 GLU A N 1
ATOM 1383 C CA . GLU A 1 179 ? -7.156 16.516 26.812 1 93.5 179 GLU A CA 1
ATOM 1384 C C . GLU A 1 179 ? -6.543 15.789 25.609 1 93.5 179 GLU A C 1
ATOM 1386 O O . GLU A 1 179 ? -6.824 16.125 24.469 1 93.5 179 GLU A O 1
ATOM 1391 N N . ASN A 1 180 ? -5.676 14.836 25.875 1 95.94 180 ASN A N 1
ATOM 1392 C CA . ASN A 1 180 ? -4.949 14.156 24.812 1 95.94 180 ASN A CA 1
ATOM 1393 C C . ASN A 1 180 ? -5.586 12.812 24.469 1 95.94 180 ASN A C 1
ATOM 1395 O O . ASN A 1 180 ? -4.961 11.977 23.812 1 95.94 180 ASN A O 1
ATOM 1399 N N . LYS A 1 181 ? -6.809 12.547 25 1 98 181 LYS A N 1
ATOM 1400 C CA . LYS A 1 181 ? -7.605 11.359 24.703 1 98 181 LYS A CA 1
ATOM 1401 C C . LYS A 1 181 ? -6.926 10.094 25.219 1 98 181 LYS A C 1
ATOM 1403 O O . LYS A 1 181 ? -6.902 9.07 24.531 1 98 181 LYS A O 1
ATOM 1408 N N . SER A 1 182 ? -6.402 10.125 26.406 1 97.19 182 SER A N 1
ATOM 1409 C CA . SER A 1 182 ? -5.574 9.039 26.922 1 97.19 182 SER A CA 1
ATOM 1410 C C . SER A 1 182 ? -6.422 7.988 27.641 1 97.19 182 SER A C 1
ATOM 1412 O O . SER A 1 182 ? -5.945 6.887 27.906 1 97.19 182 SER A O 1
ATOM 1414 N N . LYS A 1 183 ? -7.68 8.336 27.953 1 98.44 183 LYS A N 1
ATOM 1415 C CA . LYS A 1 183 ? -8.5 7.328 28.609 1 98.44 183 LYS A CA 1
ATOM 1416 C C . LYS A 1 183 ? -8.883 6.207 27.641 1 98.44 183 LYS A C 1
ATOM 1418 O O . LYS A 1 183 ? -8.672 5.027 27.938 1 98.44 183 LYS A O 1
ATOM 1423 N N . PHE A 1 184 ? -9.391 6.535 26.531 1 98.62 184 PHE A N 1
ATOM 1424 C CA . PHE A 1 184 ? -9.844 5.547 25.562 1 98.62 184 PHE A CA 1
ATOM 1425 C C . PHE A 1 184 ? -8.773 5.289 24.5 1 98.62 184 PHE A C 1
ATOM 1427 O O . PHE A 1 184 ? -8.656 4.18 23.984 1 98.62 184 PHE A O 1
ATOM 1434 N N . GLY A 1 185 ? -7.969 6.316 24.203 1 98.44 185 GLY A N 1
ATOM 1435 C CA . GLY A 1 185 ? -7.078 6.324 23.062 1 98.44 185 GLY A CA 1
ATOM 1436 C C . GLY A 1 185 ? -7.617 7.137 21.891 1 98.44 185 GLY A C 1
ATOM 1437 O O . GLY A 1 185 ? -8.773 6.965 21.5 1 98.44 185 GLY A O 1
ATOM 1438 N N . ALA A 1 186 ? -6.734 7.977 21.406 1 98.38 186 ALA A N 1
ATOM 1439 C CA . ALA A 1 186 ? -7.117 8.773 20.25 1 98.38 186 ALA A CA 1
ATOM 1440 C C . ALA A 1 186 ? -7.492 7.875 19.062 1 98.38 186 ALA A C 1
ATOM 1442 O O . ALA A 1 186 ? -8.367 8.219 18.281 1 98.38 186 ALA A O 1
ATOM 1443 N N . ASN A 1 187 ? -6.77 6.723 18.969 1 98.56 187 ASN A N 1
ATOM 1444 C CA . ASN A 1 187 ? -7.043 5.797 17.859 1 98.56 187 ASN A CA 1
ATOM 1445 C C . ASN A 1 187 ? -8.414 5.145 18.016 1 98.56 187 ASN A C 1
ATOM 1447 O O . ASN A 1 187 ? -9.047 4.797 17.016 1 98.56 187 ASN A O 1
ATOM 1451 N N . ALA A 1 188 ? -8.938 4.977 19.203 1 98.88 188 ALA A N 1
ATOM 1452 C CA . ALA A 1 188 ? -10.305 4.508 19.406 1 98.88 188 ALA A CA 1
ATOM 1453 C C . ALA A 1 188 ? -11.32 5.562 18.969 1 98.88 188 ALA A C 1
ATOM 1455 O O . ALA A 1 188 ? -12.219 5.281 18.172 1 98.88 188 ALA A O 1
ATOM 1456 N N . ILE A 1 189 ? -11.133 6.77 19.469 1 98.94 189 ILE A N 1
ATOM 1457 C CA . ILE A 1 189 ? -12.062 7.863 19.219 1 98.94 189 ILE A CA 1
ATOM 1458 C C . ILE A 1 189 ? -12.078 8.195 17.719 1 98.94 189 ILE A C 1
ATOM 1460 O O . ILE A 1 189 ? -13.141 8.352 17.125 1 98.94 189 ILE A O 1
ATOM 1464 N N . LEU A 1 190 ? -10.938 8.305 17.141 1 98.88 190 LEU A N 1
ATOM 1465 C CA . LEU A 1 190 ? -10.828 8.672 15.734 1 98.88 190 LEU A CA 1
ATOM 1466 C C . LEU A 1 190 ? -11.492 7.625 14.844 1 98.88 190 LEU A C 1
ATOM 1468 O O . LEU A 1 190 ? -12.148 7.965 13.859 1 98.88 190 LEU A O 1
ATOM 1472 N N . GLY A 1 191 ? -11.242 6.324 15.18 1 98.94 191 GLY A N 1
ATOM 1473 C CA . GLY A 1 191 ? -11.898 5.281 14.398 1 98.94 191 GLY A CA 1
ATOM 1474 C C . GLY A 1 191 ? -13.398 5.453 14.312 1 98.94 191 GLY A C 1
ATOM 1475 O O . GLY A 1 191 ? -13.977 5.379 13.227 1 98.94 191 GLY A O 1
ATOM 1476 N N . VAL A 1 192 ? -14.016 5.73 15.414 1 98.94 192 VAL A N 1
ATOM 1477 C CA . VAL A 1 192 ? -15.461 5.934 15.453 1 98.94 192 VAL A CA 1
ATOM 1478 C C . VAL A 1 192 ? -15.82 7.227 14.727 1 98.94 192 VAL A C 1
ATOM 1480 O O . VAL A 1 192 ? -16.781 7.266 13.945 1 98.94 192 VAL A O 1
ATOM 1483 N N . SER A 1 193 ? -15.086 8.281 14.969 1 98.94 193 SER A N 1
ATOM 1484 C CA . SER A 1 193 ? -15.328 9.594 14.383 1 98.94 193 SER A CA 1
ATOM 1485 C C . SER A 1 193 ? -15.336 9.523 12.859 1 98.94 193 SER A C 1
ATOM 1487 O O . SER A 1 193 ? -16.234 10.086 12.219 1 98.94 193 SER A O 1
ATOM 1489 N N . LEU A 1 194 ? -14.391 8.836 12.289 1 98.94 194 LEU A N 1
ATOM 1490 C CA . LEU A 1 194 ? -14.289 8.68 10.844 1 98.94 194 LEU A CA 1
ATOM 1491 C C . LEU A 1 194 ? -15.469 7.879 10.305 1 98.94 194 LEU A C 1
ATOM 1493 O O . LEU A 1 194 ? -16.031 8.227 9.266 1 98.94 194 LEU A O 1
ATOM 1497 N N . ALA A 1 195 ? -15.773 6.805 10.992 1 98.94 195 ALA A N 1
ATOM 1498 C CA . ALA A 1 195 ? -16.891 5.969 10.562 1 98.94 195 ALA A CA 1
ATOM 1499 C C . ALA A 1 195 ? -18.203 6.75 10.602 1 98.94 195 ALA A C 1
ATOM 1501 O O . ALA A 1 195 ? -19.031 6.613 9.695 1 98.94 195 ALA A O 1
ATOM 1502 N N . VAL A 1 196 ? -18.406 7.59 11.609 1 98.88 196 VAL A N 1
ATOM 1503 C CA . VAL A 1 196 ? -19.594 8.438 11.727 1 98.88 196 VAL A CA 1
ATOM 1504 C C . VAL A 1 196 ? -19.656 9.391 10.539 1 98.88 196 VAL A C 1
ATOM 1506 O O . VAL A 1 196 ? -20.734 9.602 9.969 1 98.88 196 VAL A O 1
ATOM 1509 N N . CYS A 1 197 ? -18.562 9.93 10.219 1 98.94 197 CYS A N 1
ATOM 1510 C CA . CYS A 1 197 ? -18.531 10.883 9.117 1 98.94 197 CYS A CA 1
ATOM 1511 C C . CYS A 1 197 ? -18.953 10.227 7.809 1 98.94 197 CYS A C 1
ATOM 1513 O O . CYS A 1 197 ? -19.734 10.805 7.043 1 98.94 197 CYS A O 1
ATOM 1515 N N . LYS A 1 198 ? -18.438 9.07 7.555 1 98.88 198 LYS A N 1
ATOM 1516 C CA . LYS A 1 198 ? -18.828 8.312 6.371 1 98.88 198 LYS A CA 1
ATOM 1517 C C . LYS A 1 198 ? -20.312 7.988 6.391 1 98.88 198 LYS A C 1
ATOM 1519 O O . LYS A 1 198 ? -20.984 8.094 5.367 1 98.88 198 LYS A O 1
ATOM 1524 N N . ALA A 1 199 ? -20.812 7.574 7.516 1 98.75 199 ALA A N 1
ATOM 1525 C CA . ALA A 1 199 ? -22.234 7.281 7.668 1 98.75 199 ALA A CA 1
ATOM 1526 C C . ALA A 1 199 ? -23.078 8.531 7.434 1 98.75 199 ALA A C 1
ATOM 1528 O O . ALA A 1 199 ? -24.156 8.453 6.836 1 98.75 199 ALA A O 1
ATOM 1529 N N . GLY A 1 200 ? -22.594 9.672 7.961 1 98.75 200 GLY A N 1
ATOM 1530 C CA . GLY A 1 200 ? -23.312 10.922 7.754 1 98.75 200 GLY A CA 1
ATOM 1531 C C . GLY A 1 200 ? -23.469 11.281 6.289 1 98.75 200 GLY A C 1
ATOM 1532 O O . GLY A 1 200 ? -24.531 11.734 5.867 1 98.75 200 GLY A O 1
ATOM 1533 N N . ALA A 1 201 ? -22.438 11.102 5.496 1 98.5 201 ALA A N 1
ATOM 1534 C CA . ALA A 1 201 ? -22.516 11.344 4.059 1 98.5 201 ALA A CA 1
ATOM 1535 C C . ALA A 1 201 ? -23.562 10.453 3.398 1 98.5 201 ALA A C 1
ATOM 1537 O O . ALA A 1 201 ? -24.359 10.922 2.578 1 98.5 201 ALA A O 1
ATOM 1538 N N . ALA A 1 202 ? -23.5 9.203 3.775 1 97.5 202 ALA A N 1
ATOM 1539 C CA . ALA A 1 202 ? -24.469 8.25 3.217 1 97.5 202 ALA A CA 1
ATOM 1540 C C . ALA A 1 202 ? -25.891 8.625 3.6 1 97.5 202 ALA A C 1
ATOM 1542 O O . ALA A 1 202 ? -26.812 8.516 2.785 1 97.5 202 ALA A O 1
ATOM 1543 N N . GLU A 1 203 ? -26.125 9.008 4.828 1 97.75 203 GLU A N 1
ATOM 1544 C CA . GLU A 1 203 ? -27.438 9.414 5.297 1 97.75 203 GLU A CA 1
ATOM 1545 C C . GLU A 1 203 ? -27.984 10.578 4.48 1 97.75 203 GLU A C 1
ATOM 1547 O O . GLU A 1 203 ? -29.172 10.617 4.152 1 97.75 203 GLU A O 1
ATOM 1552 N N . LYS A 1 204 ? -27.109 11.453 4.141 1 97.62 204 LYS A N 1
ATOM 1553 C CA . LYS A 1 204 ? -27.484 12.633 3.373 1 97.62 204 LYS A CA 1
ATOM 1554 C C . LYS A 1 204 ? -27.562 12.32 1.882 1 97.62 204 LYS A C 1
ATOM 1556 O O . LYS A 1 204 ? -28.078 13.117 1.099 1 97.62 204 LYS A O 1
ATOM 1561 N N . GLY A 1 205 ? -27.016 11.195 1.461 1 96.19 205 GLY A N 1
ATOM 1562 C CA . GLY A 1 205 ? -27.016 10.828 0.053 1 96.19 205 GLY A CA 1
ATOM 1563 C C . GLY A 1 205 ? -26.047 11.664 -0.769 1 96.19 205 GLY A C 1
ATOM 1564 O O . GLY A 1 205 ? -26.328 11.992 -1.924 1 96.19 205 GLY A O 1
ATOM 1565 N N . VAL A 1 206 ? -25.016 12.102 -0.14 1 97.06 206 VAL A N 1
ATOM 1566 C CA . VAL A 1 206 ? -24.016 12.914 -0.83 1 97.06 206 VAL A CA 1
ATOM 1567 C C . VAL A 1 206 ? -22.656 12.25 -0.708 1 97.06 206 VAL A C 1
ATOM 1569 O O . VAL A 1 206 ? -22.422 11.422 0.18 1 97.06 206 VAL A O 1
ATOM 1572 N N . PRO A 1 207 ? -21.719 12.625 -1.64 1 97.31 207 PRO A N 1
ATOM 1573 C CA . PRO A 1 207 ? -20.344 12.125 -1.463 1 97.31 207 PRO A CA 1
ATOM 1574 C C . PRO A 1 207 ? -19.719 12.57 -0.144 1 97.31 207 PRO A C 1
ATOM 1576 O O . PRO A 1 207 ? -20.094 13.617 0.4 1 97.31 207 PRO A O 1
ATOM 1579 N N . LEU A 1 208 ? -18.828 11.836 0.353 1 98.5 208 LEU A N 1
ATOM 1580 C CA . LEU A 1 208 ? -18.188 12.102 1.638 1 98.5 208 LEU A CA 1
ATOM 1581 C C . LEU A 1 208 ? -17.578 13.5 1.657 1 98.5 208 LEU A C 1
ATOM 1583 O O . LEU A 1 208 ? -17.703 14.227 2.646 1 98.5 208 LEU A O 1
ATOM 1587 N N . TYR A 1 209 ? -16.859 13.945 0.563 1 98.44 209 TYR A N 1
ATOM 1588 C CA . TYR A 1 209 ? -16.219 15.258 0.539 1 98.44 209 TYR A CA 1
ATOM 1589 C C . TYR A 1 209 ? -17.25 16.375 0.674 1 98.44 209 TYR A C 1
ATOM 1591 O O . TYR A 1 209 ? -16.984 17.422 1.265 1 98.44 209 TYR A O 1
ATOM 1599 N N . ARG A 1 210 ? -18.453 16.188 0.133 1 98.31 210 ARG A N 1
ATOM 1600 C CA . ARG A 1 210 ? -19.516 17.188 0.228 1 98.31 210 ARG A CA 1
ATOM 1601 C C . ARG A 1 210 ? -20.047 17.281 1.656 1 98.31 210 ARG A C 1
ATOM 1603 O O . ARG A 1 210 ? -20.312 18.391 2.145 1 98.31 210 ARG A O 1
ATOM 1610 N N . HIS A 1 211 ? -20.219 16.125 2.279 1 98.56 211 HIS A N 1
ATOM 1611 C CA . HIS A 1 211 ? -20.625 16.125 3.684 1 98.56 211 HIS A CA 1
ATOM 1612 C C . HIS A 1 211 ? -19.594 16.875 4.539 1 98.56 211 HIS A C 1
ATOM 1614 O O . HIS A 1 211 ? -19.969 17.703 5.387 1 98.56 211 HIS A O 1
ATOM 1620 N N . ILE A 1 212 ? -18.344 16.672 4.312 1 98.81 212 ILE A N 1
ATOM 1621 C CA . ILE A 1 212 ? -17.281 17.344 5.043 1 98.81 212 ILE A CA 1
ATOM 1622 C C . ILE A 1 212 ? -17.281 18.828 4.73 1 98.81 212 ILE A C 1
ATOM 1624 O O . ILE A 1 212 ? -17.109 19.672 5.625 1 98.81 212 ILE A O 1
ATOM 1628 N N . ALA A 1 213 ? -17.469 19.156 3.477 1 98.62 213 ALA A N 1
ATOM 1629 C CA . ALA A 1 213 ? -17.547 20.562 3.072 1 98.62 213 ALA A CA 1
ATOM 1630 C C . ALA A 1 213 ? -18.672 21.281 3.809 1 98.62 213 ALA A C 1
ATOM 1632 O O . ALA A 1 213 ? -18.5 22.422 4.262 1 98.62 213 ALA A O 1
ATOM 1633 N N . ASP A 1 214 ? -19.781 20.609 3.936 1 98.56 214 ASP A N 1
ATOM 1634 C CA . ASP A 1 214 ? -20.922 21.172 4.66 1 98.56 214 ASP A CA 1
ATOM 1635 C C . ASP A 1 214 ? -20.578 21.391 6.129 1 98.56 214 ASP A C 1
ATOM 1637 O O . ASP A 1 214 ? -20.906 22.438 6.699 1 98.56 214 ASP A O 1
ATOM 1641 N N . LEU A 1 215 ? -19.969 20.438 6.711 1 98.69 215 LEU A N 1
ATOM 1642 C CA . LEU A 1 215 ? -19.562 20.547 8.109 1 98.69 215 LEU A CA 1
ATOM 1643 C C . LEU A 1 215 ? -18.609 21.734 8.289 1 98.69 215 LEU A C 1
ATOM 1645 O O . LEU A 1 215 ? -18.641 22.406 9.32 1 98.69 215 LEU A O 1
ATOM 1649 N N . ALA A 1 216 ? -17.781 21.938 7.281 1 98.56 216 ALA A N 1
ATOM 1650 C CA . ALA A 1 216 ? -16.75 22.969 7.363 1 98.56 216 ALA A CA 1
ATOM 1651 C C . ALA A 1 216 ? -17.281 24.312 6.875 1 98.56 216 ALA A C 1
ATOM 1653 O O . ALA A 1 216 ? -16.594 25.344 6.988 1 98.56 216 ALA A O 1
ATOM 1654 N N . GLY A 1 217 ? -18.453 24.359 6.305 1 98 217 GLY A N 1
ATOM 1655 C CA . GLY A 1 217 ? -19.062 25.594 5.824 1 98 217 GLY A CA 1
ATOM 1656 C C . GLY A 1 217 ? -18.562 26.016 4.449 1 98 217 GLY A C 1
ATOM 1657 O O . GLY A 1 217 ? -18.547 27.203 4.125 1 98 217 GLY A O 1
ATOM 1658 N N . ASN A 1 218 ? -18.156 25.031 3.611 1 97.44 218 ASN A N 1
ATOM 1659 C CA . ASN A 1 218 ? -17.641 25.312 2.275 1 97.44 218 ASN A CA 1
ATOM 1660 C C . ASN A 1 218 ? -18.656 24.969 1.196 1 97.44 218 ASN A C 1
ATOM 1662 O O . ASN A 1 218 ? -19.031 23.797 1.036 1 97.44 218 ASN A O 1
ATOM 1666 N N . LYS A 1 219 ? -19.078 25.906 0.46 1 95.94 219 LYS A N 1
ATOM 1667 C CA . LYS A 1 219 ? -20.062 25.688 -0.606 1 95.94 219 LYS A CA 1
ATOM 1668 C C . LYS A 1 219 ? -19.391 25.094 -1.848 1 95.94 219 LYS A C 1
ATOM 1670 O O . LYS A 1 219 ? -19.875 24.109 -2.412 1 95.94 219 LYS A O 1
ATOM 1675 N N . ASP A 1 220 ? -18.281 25.75 -2.281 1 95.31 220 ASP A N 1
ATOM 1676 C CA . ASP A 1 220 ? -17.516 25.281 -3.43 1 95.31 220 ASP A CA 1
ATOM 1677 C C . ASP A 1 220 ? -16.266 24.547 -2.982 1 95.31 220 ASP A C 1
ATOM 1679 O O . ASP A 1 220 ? -15.625 24.938 -2.002 1 95.31 220 ASP A O 1
ATOM 1683 N N . VAL A 1 221 ? -15.992 23.484 -3.736 1 96.12 221 VAL A N 1
ATOM 1684 C CA . VAL A 1 221 ? -14.836 22.688 -3.33 1 96.12 221 VAL A CA 1
ATOM 1685 C C . VAL A 1 221 ? -13.766 22.734 -4.422 1 96.12 221 VAL A C 1
ATOM 1687 O O . VAL A 1 221 ? -14.062 23.062 -5.57 1 96.12 221 VAL A O 1
ATOM 1690 N N . ILE A 1 222 ? -12.539 22.5 -4.102 1 95.44 222 ILE A N 1
ATOM 1691 C CA . ILE A 1 222 ? -11.414 22.438 -5.027 1 95.44 222 ILE A CA 1
ATOM 1692 C C . ILE A 1 222 ? -10.641 21.141 -4.809 1 95.44 222 ILE A C 1
ATOM 1694 O O . ILE A 1 222 ? -10.703 20.531 -3.734 1 95.44 222 ILE A O 1
ATOM 1698 N N . LEU A 1 223 ? -9.945 20.641 -5.852 1 97.69 223 LEU A N 1
ATOM 1699 C CA . LEU A 1 223 ? -9.031 19.516 -5.738 1 97.69 223 LEU A CA 1
ATOM 1700 C C . LEU A 1 223 ? -7.621 19.984 -5.395 1 97.69 223 LEU A C 1
ATOM 1702 O O . LEU A 1 223 ? -7.207 21.078 -5.805 1 97.69 223 LEU A O 1
ATOM 1706 N N . PRO A 1 224 ? -6.895 19.234 -4.68 1 98.31 224 PRO A N 1
ATOM 1707 C CA . PRO A 1 224 ? -5.586 19.656 -4.184 1 98.31 224 PRO A CA 1
ATOM 1708 C C . PRO A 1 224 ? -4.465 19.422 -5.188 1 98.31 224 PRO A C 1
ATOM 1710 O O . PRO A 1 224 ? -4.617 18.609 -6.109 1 98.31 224 PRO A O 1
ATOM 1713 N N . VAL A 1 225 ? -3.387 20.141 -5.023 1 98.5 225 VAL A N 1
ATOM 1714 C CA . VAL A 1 225 ? -2.1 19.766 -5.598 1 98.5 225 VAL A CA 1
ATOM 1715 C C . VAL A 1 225 ? -1.435 18.703 -4.715 1 98.5 225 VAL A C 1
ATOM 1717 O O . VAL A 1 225 ? -1.281 18.906 -3.508 1 98.5 225 VAL A O 1
ATOM 1720 N N . PRO A 1 226 ? -1.105 17.562 -5.266 1 98.75 226 PRO A N 1
ATOM 1721 C CA . PRO A 1 226 ? -0.413 16.547 -4.461 1 98.75 226 PRO A CA 1
ATOM 1722 C C . PRO A 1 226 ? 1.059 16.891 -4.23 1 98.75 226 PRO A C 1
ATOM 1724 O O . PRO A 1 226 ? 1.731 17.391 -5.141 1 98.75 226 PRO A O 1
ATOM 1727 N N . ALA A 1 227 ? 1.522 16.75 -3.018 1 98.88 227 ALA A N 1
ATOM 1728 C CA . ALA A 1 227 ? 2.941 16.734 -2.674 1 98.88 227 ALA A CA 1
ATOM 1729 C C . ALA A 1 227 ? 3.482 15.305 -2.629 1 98.88 227 ALA A C 1
ATOM 1731 O O . ALA A 1 227 ? 3.223 14.562 -1.676 1 98.88 227 ALA A O 1
ATOM 1732 N N . PHE A 1 228 ? 4.293 14.906 -3.607 1 98.88 228 PHE A N 1
ATOM 1733 C CA . PHE A 1 228 ? 4.789 13.547 -3.727 1 98.88 228 PHE A CA 1
ATOM 1734 C C . PHE A 1 228 ? 6.133 13.391 -3.02 1 98.88 228 PHE A C 1
ATOM 1736 O O . PHE A 1 228 ? 7.133 13.977 -3.443 1 98.88 228 PHE A O 1
ATOM 1743 N N . ASN A 1 229 ? 6.207 12.594 -1.903 1 98.31 229 ASN A N 1
ATOM 1744 C CA . ASN A 1 229 ? 7.461 12.258 -1.243 1 98.31 229 ASN A CA 1
ATOM 1745 C C . ASN A 1 229 ? 8.289 11.281 -2.078 1 98.31 229 ASN A C 1
ATOM 1747 O O . ASN A 1 229 ? 8.07 10.07 -2.029 1 98.31 229 ASN A O 1
ATOM 1751 N N . VAL A 1 230 ? 9.305 11.781 -2.795 1 98.5 230 VAL A N 1
ATOM 1752 C CA . VAL A 1 230 ? 9.883 10.891 -3.799 1 98.5 230 VAL A CA 1
ATOM 1753 C C . VAL A 1 230 ? 11.305 10.516 -3.402 1 98.5 230 VAL A C 1
ATOM 1755 O O . VAL A 1 230 ? 11.875 9.562 -3.941 1 98.5 230 VAL A O 1
ATOM 1758 N N . ILE A 1 231 ? 11.938 11.219 -2.479 1 97.69 231 ILE A N 1
ATOM 1759 C CA . ILE A 1 231 ? 13.234 10.844 -1.93 1 97.69 231 ILE A CA 1
ATOM 1760 C C . ILE A 1 231 ? 13.172 10.867 -0.404 1 97.69 231 ILE A C 1
ATOM 1762 O O . ILE A 1 231 ? 12.656 11.812 0.188 1 97.69 231 ILE A O 1
ATOM 1766 N N . ASN A 1 232 ? 13.727 9.828 0.206 1 95.12 232 ASN A N 1
ATOM 1767 C CA . ASN A 1 232 ? 13.766 9.719 1.66 1 95.12 232 ASN A CA 1
ATOM 1768 C C . ASN A 1 232 ? 15.172 9.922 2.205 1 95.12 232 ASN A C 1
ATOM 1770 O O . ASN A 1 232 ? 16.156 9.508 1.578 1 95.12 232 ASN A O 1
ATOM 1774 N N . GLY A 1 233 ? 15.234 10.539 3.344 1 92.88 233 GLY A N 1
ATOM 1775 C CA . GLY A 1 233 ? 16.422 10.695 4.172 1 92.88 233 GLY A CA 1
ATOM 1776 C C . GLY A 1 233 ? 16.109 10.688 5.66 1 92.88 233 GLY A C 1
ATOM 1777 O O . GLY A 1 233 ? 15.172 10.023 6.102 1 92.88 233 GLY A O 1
ATOM 1778 N N . GLY A 1 234 ? 16.953 11.297 6.359 1 91.31 234 GLY A N 1
ATOM 1779 C CA . GLY A 1 234 ? 16.734 11.383 7.793 1 91.31 234 GLY A CA 1
ATOM 1780 C C . GLY A 1 234 ? 16.5 10.023 8.445 1 91.31 234 GLY A C 1
ATOM 1781 O O . GLY A 1 234 ? 17.188 9.055 8.117 1 91.31 234 GLY A O 1
ATOM 1782 N N . SER A 1 235 ? 15.539 10 9.367 1 85.31 235 SER A N 1
ATOM 1783 C CA . SER A 1 235 ? 15.242 8.781 10.109 1 85.31 235 SER A CA 1
ATOM 1784 C C . SER A 1 235 ? 14.469 7.785 9.258 1 85.31 235 SER A C 1
ATOM 1786 O O . SER A 1 235 ? 14.359 6.609 9.617 1 85.31 235 SER A O 1
ATOM 1788 N N . HIS A 1 236 ? 14.039 8.188 8.125 1 83.06 236 HIS A N 1
ATOM 1789 C CA . HIS A 1 236 ? 13.25 7.34 7.234 1 83.06 236 HIS A CA 1
ATOM 1790 C C . HIS A 1 236 ? 14.148 6.516 6.32 1 83.06 236 HIS A C 1
ATOM 1792 O O . HIS A 1 236 ? 13.664 5.656 5.578 1 83.06 236 HIS A O 1
ATOM 1798 N N . ALA A 1 237 ? 15.445 6.828 6.34 1 84.69 237 ALA A N 1
ATOM 1799 C CA . ALA A 1 237 ? 16.375 6.121 5.469 1 84.69 237 ALA A CA 1
ATOM 1800 C C . ALA A 1 237 ? 17.719 5.918 6.16 1 84.69 237 ALA A C 1
ATOM 1802 O O . ALA A 1 237 ? 18.016 6.559 7.176 1 84.69 237 ALA A O 1
ATOM 1803 N N . GLY A 1 238 ? 18.547 5.039 5.648 1 83.88 238 GLY A N 1
ATOM 1804 C CA . GLY A 1 238 ? 19.859 4.773 6.207 1 83.88 238 GLY A CA 1
ATOM 1805 C C . GLY A 1 238 ? 20.953 5.602 5.57 1 83.88 238 GLY A C 1
ATOM 1806 O O . GLY A 1 238 ? 22.094 5.621 6.055 1 83.88 238 GLY A O 1
ATOM 1807 N N . ASN A 1 239 ? 20.656 6.32 4.516 1 88.25 239 ASN A N 1
ATOM 1808 C CA . ASN A 1 239 ? 21.672 7.121 3.84 1 88.25 239 ASN A CA 1
ATOM 1809 C C . ASN A 1 239 ? 22.109 8.305 4.691 1 88.25 239 ASN A C 1
ATOM 1811 O O . ASN A 1 239 ? 21.672 8.461 5.828 1 88.25 239 ASN A O 1
ATOM 1815 N N . LYS A 1 240 ? 22.969 9.188 4.18 1 89.25 240 LYS A N 1
ATOM 1816 C CA . LYS A 1 240 ? 23.594 10.219 4.996 1 89.25 240 LYS A CA 1
ATOM 1817 C C . LYS A 1 240 ? 22.797 11.523 4.926 1 89.25 240 LYS A C 1
ATOM 1819 O O . LYS A 1 240 ? 23.156 12.5 5.594 1 89.25 240 LYS A O 1
ATOM 1824 N N . LEU A 1 241 ? 21.734 11.57 4.203 1 93 241 LEU A N 1
ATOM 1825 C CA . LEU A 1 241 ? 20.938 12.781 4.062 1 93 241 LEU A CA 1
ATOM 1826 C C . LEU A 1 241 ? 20.281 13.148 5.383 1 93 241 LEU A C 1
ATOM 1828 O O . LEU A 1 241 ? 19.625 12.312 6.012 1 93 241 LEU A O 1
ATOM 1832 N N . ALA A 1 242 ? 20.453 14.359 5.82 1 93.62 242 ALA A N 1
ATOM 1833 C CA . ALA A 1 242 ? 19.859 14.805 7.082 1 93.62 242 ALA A CA 1
ATOM 1834 C C . ALA A 1 242 ? 18.375 15.086 6.922 1 93.62 242 ALA A C 1
ATOM 1836 O O . ALA A 1 242 ? 17.578 14.781 7.812 1 93.62 242 ALA A O 1
ATOM 1837 N N . MET A 1 243 ? 18 15.781 5.793 1 95.31 243 MET A N 1
ATOM 1838 C CA . MET A 1 243 ? 16.609 16.109 5.535 1 95.31 243 MET A CA 1
ATOM 1839 C C . MET A 1 243 ? 15.781 14.844 5.301 1 95.31 243 MET A C 1
ATOM 1841 O O . MET A 1 243 ? 16.219 13.945 4.574 1 95.31 243 MET A O 1
ATOM 1845 N N . GLN A 1 244 ? 14.656 14.812 5.793 1 94.81 244 GLN A N 1
ATOM 1846 C CA . GLN A 1 244 ? 13.883 13.578 5.895 1 94.81 244 GLN A CA 1
ATOM 1847 C C . GLN A 1 244 ? 13.258 13.203 4.555 1 94.81 244 GLN A C 1
ATOM 1849 O O . GLN A 1 244 ? 13.148 12.023 4.223 1 94.81 244 GLN A O 1
ATOM 1854 N N . GLU A 1 245 ? 12.734 14.234 3.799 1 96 245 GLU A N 1
ATOM 1855 C CA . GLU A 1 245 ? 12.086 13.938 2.525 1 96 245 GLU A CA 1
ATOM 1856 C C . GLU A 1 245 ? 12.242 15.086 1.54 1 96 245 GLU A C 1
ATOM 1858 O O . GLU A 1 245 ? 12.375 16.25 1.946 1 96 245 GLU A O 1
ATOM 1863 N N . PHE A 1 246 ? 12.219 14.766 0.297 1 97.75 246 PHE A N 1
ATOM 1864 C CA . PHE A 1 246 ? 12.094 15.703 -0.813 1 97.75 246 PHE A CA 1
ATOM 1865 C C . PHE A 1 246 ? 10.867 15.383 -1.657 1 97.75 246 PHE A C 1
ATOM 1867 O O . PHE A 1 246 ? 10.57 14.211 -1.91 1 97.75 246 PHE A O 1
ATOM 1874 N N . MET A 1 247 ? 10.172 16.453 -2.035 1 98.69 247 MET A N 1
ATOM 1875 C CA . MET A 1 247 ? 8.883 16.281 -2.691 1 98.69 247 MET A CA 1
ATOM 1876 C C . MET A 1 247 ? 8.828 17.062 -4.008 1 98.69 247 MET A C 1
ATOM 1878 O O . MET A 1 247 ? 9.547 18.047 -4.18 1 98.69 247 MET A O 1
ATOM 1882 N N . ILE A 1 248 ? 8.023 16.625 -4.906 1 98.88 248 ILE A N 1
ATOM 1883 C CA . ILE A 1 248 ? 7.668 17.375 -6.105 1 98.88 248 ILE A CA 1
ATOM 1884 C C . ILE A 1 248 ? 6.184 17.719 -6.074 1 98.88 248 ILE A C 1
ATOM 1886 O O . ILE A 1 248 ? 5.355 16.922 -5.645 1 98.88 248 ILE A O 1
ATOM 1890 N N . LEU A 1 249 ? 5.867 18.906 -6.395 1 98.88 249 LEU A N 1
ATOM 1891 C CA . LEU A 1 249 ? 4.496 19.406 -6.469 1 98.88 249 LEU A CA 1
ATOM 1892 C C . LEU A 1 249 ? 4.184 19.922 -7.867 1 98.88 249 LEU A C 1
ATOM 1894 O O . LEU A 1 249 ? 4.727 20.938 -8.297 1 98.88 249 LEU A O 1
ATOM 1898 N N . PRO A 1 250 ? 3.344 19.266 -8.625 1 98.75 250 PRO A N 1
ATOM 1899 C CA . PRO A 1 250 ? 2.994 19.703 -9.977 1 98.75 250 PRO A CA 1
ATOM 1900 C C . PRO A 1 250 ? 1.992 20.859 -9.977 1 98.75 250 PRO A C 1
ATOM 1902 O O . PRO A 1 250 ? 0.887 20.719 -10.508 1 98.75 250 PRO A O 1
ATOM 1905 N N . VAL A 1 251 ? 2.385 21.953 -9.609 1 98.06 251 VAL A N 1
ATOM 1906 C CA . VAL A 1 251 ? 1.522 23.125 -9.43 1 98.06 251 VAL A CA 1
ATOM 1907 C C . VAL A 1 251 ? 1.046 23.625 -10.789 1 98.06 251 VAL A C 1
ATOM 1909 O O . VAL A 1 251 ? 0.033 24.328 -10.875 1 98.06 251 VAL A O 1
ATOM 1912 N N . GLY A 1 252 ? 1.732 23.359 -11.875 1 98 252 GLY A N 1
ATOM 1913 C CA . GLY A 1 252 ? 1.371 23.812 -13.211 1 98 252 GLY A CA 1
ATOM 1914 C C . GLY A 1 252 ? 0.391 22.891 -13.914 1 98 252 GLY A C 1
ATOM 1915 O O . GLY A 1 252 ? 0.006 23.141 -15.055 1 98 252 GLY A O 1
ATOM 1916 N N . ALA A 1 253 ? -0.035 21.828 -13.289 1 97.69 253 ALA A N 1
ATOM 1917 C CA . ALA A 1 253 ? -0.989 20.906 -13.898 1 97.69 253 ALA A CA 1
ATOM 1918 C C . ALA A 1 253 ? -2.352 21.578 -14.086 1 97.69 253 ALA A C 1
ATOM 1920 O O . ALA A 1 253 ? -2.789 22.359 -13.242 1 97.69 253 ALA A O 1
ATOM 1921 N N . LYS A 1 254 ? -3.102 21.203 -15.117 1 96.06 254 LYS A N 1
ATOM 1922 C CA . LYS A 1 254 ? -4.402 21.781 -15.438 1 96.06 254 LYS A CA 1
ATOM 1923 C C . LYS A 1 254 ? -5.504 21.188 -14.57 1 96.06 254 LYS A C 1
ATOM 1925 O O . LYS A 1 254 ? -6.523 21.828 -14.32 1 96.06 254 LYS A O 1
ATOM 1930 N N . ASN A 1 255 ? -5.406 20.047 -14.258 1 95.5 255 ASN A N 1
ATOM 1931 C CA . ASN A 1 255 ? -6.352 19.312 -13.414 1 95.5 255 ASN A CA 1
ATOM 1932 C C . ASN A 1 255 ? -5.66 18.203 -12.625 1 95.5 255 ASN A C 1
ATOM 1934 O O . ASN A 1 255 ? -4.457 17.984 -12.773 1 95.5 255 ASN A O 1
ATOM 1938 N N . PHE A 1 256 ? -6.449 17.547 -11.836 1 97.56 256 PHE A N 1
ATOM 1939 C CA . PHE A 1 256 ? -5.848 16.594 -10.922 1 97.56 256 PHE A CA 1
ATOM 1940 C C . PHE A 1 256 ? -5.305 15.383 -11.688 1 97.56 256 PHE A C 1
ATOM 1942 O O . PHE A 1 256 ? -4.277 14.82 -11.312 1 97.56 256 PHE A O 1
ATOM 1949 N N . HIS A 1 257 ? -5.926 14.891 -12.719 1 97.81 257 HIS A N 1
ATOM 1950 C CA . HIS A 1 257 ? -5.457 13.773 -13.531 1 97.81 257 HIS A CA 1
ATOM 1951 C C . HIS A 1 257 ? -4.094 14.078 -14.148 1 97.81 257 HIS A C 1
ATOM 1953 O O . HIS A 1 257 ? -3.213 13.211 -14.172 1 97.81 257 HIS A O 1
ATOM 1959 N N . GLU A 1 258 ? -3.973 15.281 -14.625 1 97.44 258 GLU A N 1
ATOM 1960 C CA . GLU A 1 258 ? -2.68 15.664 -15.18 1 97.44 258 GLU A CA 1
ATOM 1961 C C . GLU A 1 258 ? -1.609 15.727 -14.094 1 97.44 258 GLU A C 1
ATOM 1963 O O . GLU A 1 258 ? -0.456 15.367 -14.328 1 97.44 258 GLU A O 1
ATOM 1968 N N . ALA A 1 259 ? -1.983 16.266 -12.898 1 98.5 259 ALA A N 1
ATOM 1969 C CA . ALA A 1 259 ? -1.043 16.312 -11.781 1 98.5 259 ALA A CA 1
ATOM 1970 C C . ALA A 1 259 ? -0.521 14.922 -11.445 1 98.5 259 ALA A C 1
ATOM 1972 O O . ALA A 1 259 ? 0.676 14.742 -11.219 1 98.5 259 ALA A O 1
ATOM 1973 N N . MET A 1 260 ? -1.457 13.945 -11.477 1 98.62 260 MET A N 1
ATOM 1974 C CA . MET A 1 260 ? -1.066 12.57 -11.18 1 98.62 260 MET A CA 1
ATOM 1975 C C . MET A 1 260 ? -0.135 12.031 -12.266 1 98.62 260 MET A C 1
ATOM 1977 O O . MET A 1 260 ? 0.837 11.336 -11.961 1 98.62 260 MET A O 1
ATOM 1981 N N . ARG A 1 261 ? -0.409 12.32 -13.523 1 98.5 261 ARG A N 1
ATOM 1982 C CA . ARG A 1 261 ? 0.438 11.867 -14.617 1 98.5 261 ARG A CA 1
ATOM 1983 C C . ARG A 1 261 ? 1.841 12.453 -14.508 1 98.5 261 ARG A C 1
ATOM 1985 O O . ARG A 1 261 ? 2.832 11.727 -14.609 1 98.5 261 ARG A O 1
ATOM 1992 N N . ILE A 1 262 ? 1.884 13.781 -14.273 1 98.75 262 ILE A N 1
ATOM 1993 C CA . ILE A 1 262 ? 3.168 14.453 -14.125 1 98.75 262 ILE A CA 1
ATOM 1994 C C . ILE A 1 262 ? 3.955 13.828 -12.977 1 98.75 262 ILE A C 1
ATOM 1996 O O . ILE A 1 262 ? 5.129 13.484 -13.141 1 98.75 262 ILE A O 1
ATOM 2000 N N . GLY A 1 263 ? 3.281 13.633 -11.828 1 98.81 263 GLY A N 1
ATOM 2001 C CA . GLY A 1 263 ? 3.932 13.023 -10.68 1 98.81 263 GLY A CA 1
ATOM 2002 C C . GLY A 1 263 ? 4.469 11.633 -10.969 1 98.81 263 GLY A C 1
ATOM 2003 O O . GLY A 1 263 ? 5.617 11.328 -10.633 1 98.81 263 GLY A O 1
ATOM 2004 N N . ALA A 1 264 ? 3.68 10.812 -11.648 1 98.81 264 ALA A N 1
ATOM 2005 C CA . ALA A 1 264 ? 4.066 9.438 -11.953 1 98.81 264 ALA A CA 1
ATOM 2006 C C . ALA A 1 264 ? 5.234 9.406 -12.938 1 98.81 264 ALA A C 1
ATOM 2008 O O . ALA A 1 264 ? 6.184 8.641 -12.766 1 98.81 264 ALA A O 1
ATOM 2009 N N . GLU A 1 265 ? 5.195 10.195 -13.945 1 98.88 265 GLU A N 1
ATOM 2010 C CA . GLU A 1 265 ? 6.242 10.219 -14.961 1 98.88 265 GLU A CA 1
ATOM 2011 C C . GLU A 1 265 ? 7.562 10.711 -14.383 1 98.88 265 GLU A C 1
ATOM 2013 O O . GLU A 1 265 ? 8.625 10.156 -14.68 1 98.88 265 GLU A O 1
ATOM 2018 N N . VAL A 1 266 ? 7.516 11.742 -13.531 1 98.88 266 VAL A N 1
ATOM 2019 C CA . VAL A 1 266 ? 8.734 12.219 -12.883 1 98.88 266 VAL A CA 1
ATOM 2020 C C . VAL A 1 266 ? 9.281 11.141 -11.953 1 98.88 266 VAL A C 1
ATOM 2022 O O . VAL A 1 266 ? 10.492 10.914 -11.898 1 98.88 266 VAL A O 1
ATOM 2025 N N . TYR A 1 267 ? 8.406 10.492 -11.219 1 98.75 267 TYR A N 1
ATOM 2026 C CA . TYR A 1 267 ? 8.805 9.43 -10.305 1 98.75 267 TYR A CA 1
ATOM 2027 C C . TYR A 1 267 ? 9.539 8.32 -11.039 1 98.75 267 TYR A C 1
ATOM 2029 O O . TYR A 1 267 ? 10.594 7.852 -10.586 1 98.75 267 TYR A O 1
ATOM 2037 N N . HIS A 1 268 ? 9.055 7.914 -12.211 1 98.56 268 HIS A N 1
ATOM 2038 C CA . HIS A 1 268 ? 9.695 6.863 -12.992 1 98.56 268 HIS A CA 1
ATOM 2039 C C . HIS A 1 268 ? 11.023 7.344 -13.578 1 98.56 268 HIS A C 1
ATOM 2041 O O . HIS A 1 268 ? 11.984 6.578 -13.648 1 98.56 268 HIS A O 1
ATOM 2047 N N . ASN A 1 269 ? 11.055 8.523 -14.039 1 98.75 269 ASN A N 1
ATOM 2048 C CA . ASN A 1 269 ? 12.32 9.07 -14.516 1 98.75 269 ASN A CA 1
ATOM 2049 C C . ASN A 1 269 ? 13.344 9.188 -13.391 1 98.75 269 ASN A C 1
ATOM 2051 O O . ASN A 1 269 ? 14.531 8.961 -13.609 1 98.75 269 ASN A O 1
ATOM 2055 N N . LEU A 1 270 ? 12.883 9.594 -12.219 1 98.75 270 LEU A N 1
ATOM 2056 C CA . LEU A 1 270 ? 13.766 9.656 -11.062 1 98.75 270 LEU A CA 1
ATOM 2057 C C . LEU A 1 270 ? 14.352 8.281 -10.75 1 98.75 270 LEU A C 1
ATOM 2059 O O . LEU A 1 270 ? 15.539 8.164 -10.453 1 98.75 270 LEU A O 1
ATOM 2063 N N . LYS A 1 271 ? 13.508 7.312 -10.789 1 98.12 271 LYS A N 1
ATOM 2064 C CA . LYS A 1 271 ? 13.977 5.941 -10.602 1 98.12 271 LYS A CA 1
ATOM 2065 C C . LYS A 1 271 ? 15.125 5.617 -11.547 1 98.12 271 LYS A C 1
ATOM 2067 O O . LYS A 1 271 ? 16.141 5.055 -11.133 1 98.12 271 LYS A O 1
ATOM 2072 N N . ASN A 1 272 ? 14.984 5.984 -12.781 1 97.88 272 ASN A N 1
ATOM 2073 C CA . ASN A 1 272 ? 15.992 5.707 -13.797 1 97.88 272 ASN A CA 1
ATOM 2074 C C . ASN A 1 272 ? 17.281 6.488 -13.539 1 97.88 272 ASN A C 1
ATOM 2076 O O . ASN A 1 272 ? 18.375 5.957 -13.711 1 97.88 272 ASN A O 1
ATOM 2080 N N . VAL A 1 273 ? 17.109 7.668 -13.117 1 98.06 273 VAL A N 1
ATOM 2081 C CA . VAL A 1 273 ? 18.266 8.508 -12.812 1 98.06 273 VAL A CA 1
ATOM 2082 C C . VAL A 1 273 ? 19.031 7.914 -11.641 1 98.06 273 VAL A C 1
ATOM 2084 O O . VAL A 1 273 ? 20.266 7.816 -11.688 1 98.06 273 VAL A O 1
ATOM 2087 N N . ILE A 1 274 ? 18.328 7.508 -10.641 1 97.44 274 ILE A N 1
ATOM 2088 C CA . ILE A 1 274 ? 18.938 6.941 -9.438 1 97.44 274 ILE A CA 1
ATOM 2089 C C . ILE A 1 274 ? 19.594 5.609 -9.781 1 97.44 274 ILE A C 1
ATOM 2091 O O . ILE A 1 274 ? 20.719 5.348 -9.359 1 97.44 274 ILE A O 1
ATOM 2095 N N . LYS A 1 275 ? 18.891 4.828 -10.516 1 95.25 275 LYS A N 1
ATOM 2096 C CA . LYS A 1 275 ? 19.438 3.535 -10.922 1 95.25 275 LYS A CA 1
ATOM 2097 C C . LYS A 1 275 ? 20.75 3.705 -11.695 1 95.25 275 LYS A C 1
ATOM 2099 O O . LYS A 1 275 ? 21.719 2.982 -11.453 1 95.25 275 LYS A O 1
ATOM 2104 N N . ALA A 1 276 ? 20.812 4.602 -12.594 1 96.19 276 ALA A N 1
ATOM 2105 C CA . ALA A 1 276 ? 21.984 4.844 -13.43 1 96.19 276 ALA A CA 1
ATOM 2106 C C . ALA A 1 276 ? 23.172 5.305 -12.594 1 96.19 276 ALA A C 1
ATOM 2108 O O . ALA A 1 276 ? 24.312 4.93 -12.867 1 96.19 276 ALA A O 1
ATOM 2109 N N . LYS A 1 277 ? 22.875 6.035 -11.609 1 94.75 277 LYS A N 1
ATOM 2110 C CA . LYS A 1 277 ? 23.938 6.652 -10.844 1 94.75 277 LYS A CA 1
ATOM 2111 C C . LYS A 1 277 ? 24.359 5.762 -9.672 1 94.75 277 LYS A C 1
ATOM 2113 O O . LYS A 1 277 ? 25.547 5.691 -9.336 1 94.75 277 LYS A O 1
ATOM 2118 N N . TYR A 1 278 ? 23.406 5.129 -9.023 1 92.69 278 TYR A N 1
ATOM 2119 C CA . TYR A 1 278 ? 23.703 4.465 -7.758 1 92.69 278 TYR A CA 1
ATOM 2120 C C . TYR A 1 278 ? 23.453 2.965 -7.859 1 92.69 278 TYR A C 1
ATOM 2122 O O . TYR A 1 278 ? 23.781 2.215 -6.93 1 92.69 278 TYR A O 1
ATOM 2130 N N . GLY A 1 279 ? 22.891 2.504 -8.93 1 89.5 279 GLY A N 1
ATOM 2131 C CA . GLY A 1 279 ? 22.578 1.094 -9.094 1 89.5 279 GLY A CA 1
ATOM 2132 C C . GLY A 1 279 ? 21.156 0.756 -8.703 1 89.5 279 GLY A C 1
ATOM 2133 O O . GLY A 1 279 ? 20.453 1.578 -8.102 1 89.5 279 GLY A O 1
ATOM 2134 N N . LYS A 1 280 ? 20.766 -0.45 -8.992 1 88.19 280 LYS A N 1
ATOM 2135 C CA . LYS A 1 280 ? 19.391 -0.905 -8.836 1 88.19 280 LYS A CA 1
ATOM 2136 C C . LYS A 1 280 ? 18.984 -0.948 -7.363 1 88.19 280 LYS A C 1
ATOM 2138 O O . LYS A 1 280 ? 17.828 -0.691 -7.02 1 88.19 280 LYS A O 1
ATOM 2143 N N . ASP A 1 281 ? 19.859 -1.188 -6.484 1 86.5 281 ASP A N 1
ATOM 2144 C CA . ASP A 1 281 ? 19.578 -1.319 -5.055 1 86.5 281 ASP A CA 1
ATOM 2145 C C . ASP A 1 281 ? 19.094 0.006 -4.465 1 86.5 281 ASP A C 1
ATOM 2147 O O . ASP A 1 281 ? 18.391 0.024 -3.453 1 86.5 281 ASP A O 1
ATOM 2151 N N . ALA A 1 282 ? 19.469 1.027 -5.121 1 91.38 282 ALA A N 1
ATOM 2152 C CA . ALA A 1 282 ? 19.156 2.359 -4.613 1 91.38 282 ALA A CA 1
ATOM 2153 C C . ALA A 1 282 ? 17.719 2.74 -4.918 1 91.38 282 ALA A C 1
ATOM 2155 O O . ALA A 1 282 ? 17.25 3.82 -4.539 1 91.38 282 ALA A O 1
ATOM 2156 N N . THR A 1 283 ? 16.953 1.777 -5.543 1 93.12 283 THR A N 1
ATOM 2157 C CA . THR A 1 283 ? 15.602 2.123 -5.965 1 93.12 283 THR A CA 1
ATOM 2158 C C . THR A 1 283 ? 14.57 1.392 -5.117 1 93.12 283 THR A C 1
ATOM 2160 O O . THR A 1 283 ? 13.398 1.296 -5.5 1 93.12 283 THR A O 1
ATOM 2163 N N . ASN A 1 284 ? 15.008 0.782 -3.959 1 93.12 284 ASN A N 1
ATOM 2164 C CA . ASN A 1 284 ? 14.062 0.31 -2.957 1 93.12 284 ASN A CA 1
ATOM 2165 C C . ASN A 1 284 ? 13.406 1.472 -2.215 1 93.12 284 ASN A C 1
ATOM 2167 O O . ASN A 1 284 ? 13.93 2.588 -2.219 1 93.12 284 ASN A O 1
ATOM 2171 N N . VAL A 1 285 ? 12.258 1.208 -1.636 1 95.19 285 VAL A N 1
ATOM 2172 C CA . VAL A 1 285 ? 11.484 2.369 -1.215 1 95.19 285 VAL A CA 1
ATOM 2173 C C . VAL A 1 285 ? 11.234 2.309 0.291 1 95.19 285 VAL A C 1
ATOM 2175 O O . VAL A 1 285 ? 11.273 1.231 0.889 1 95.19 285 VAL A O 1
ATOM 2178 N N . GLY A 1 286 ? 11.008 3.494 0.934 1 94.12 286 GLY A N 1
ATOM 2179 C CA . GLY A 1 286 ? 10.617 3.615 2.328 1 94.12 286 GLY A CA 1
ATOM 2180 C C . GLY A 1 286 ? 9.109 3.637 2.521 1 94.12 286 GLY A C 1
ATOM 2181 O O . GLY A 1 286 ? 8.359 3.297 1.605 1 94.12 286 GLY A O 1
ATOM 2182 N N . ASP A 1 287 ? 8.656 4.043 3.697 1 93.75 287 ASP A N 1
ATOM 2183 C CA . ASP A 1 287 ? 7.258 4 4.098 1 93.75 287 ASP A CA 1
ATOM 2184 C C . ASP A 1 287 ? 6.406 4.918 3.225 1 93.75 287 ASP A C 1
ATOM 2186 O O . ASP A 1 287 ? 5.25 4.613 2.936 1 93.75 287 ASP A O 1
ATOM 2190 N N . GLU A 1 288 ? 7.023 6.02 2.707 1 95.56 288 GLU A N 1
ATOM 2191 C CA . GLU A 1 288 ? 6.281 7.012 1.93 1 95.56 288 GLU A CA 1
ATOM 2192 C C . GLU A 1 288 ? 6.332 6.691 0.438 1 95.56 288 GLU A C 1
ATOM 2194 O O . GLU A 1 288 ? 5.68 7.359 -0.368 1 95.56 288 GLU A O 1
ATOM 2199 N N . GLY A 1 289 ? 7.047 5.703 0.089 1 97.12 289 GLY A N 1
ATOM 2200 C CA . GLY A 1 289 ? 7.156 5.301 -1.304 1 97.12 289 GLY A CA 1
ATOM 2201 C C . GLY A 1 289 ? 8.312 5.969 -2.027 1 97.12 289 GLY A C 1
ATOM 2202 O O . GLY A 1 289 ? 8.578 5.672 -3.193 1 97.12 289 GLY A O 1
ATOM 2203 N N . GLY A 1 290 ? 9.055 6.895 -1.368 1 97.75 290 GLY A N 1
ATOM 2204 C CA . GLY A 1 290 ? 10.219 7.527 -1.962 1 97.75 290 GLY A CA 1
ATOM 2205 C C . GLY A 1 290 ? 11.438 6.625 -1.993 1 97.75 290 GLY A C 1
ATOM 2206 O O . GLY A 1 290 ? 11.539 5.68 -1.208 1 97.75 290 GLY A O 1
ATOM 2207 N N . PHE A 1 291 ? 12.367 6.926 -2.887 1 97.06 291 PHE A N 1
ATOM 2208 C CA . PHE A 1 291 ? 13.625 6.191 -2.982 1 97.06 291 PHE A CA 1
ATOM 2209 C C . PHE A 1 291 ? 14.602 6.652 -1.907 1 97.06 291 PHE A C 1
ATOM 2211 O O . PHE A 1 291 ? 14.43 7.723 -1.321 1 97.06 291 PHE A O 1
ATOM 2218 N N . ALA A 1 292 ? 15.555 5.848 -1.602 1 93.62 292 ALA A N 1
ATOM 2219 C CA . ALA A 1 292 ? 16.562 6.203 -0.616 1 93.62 292 ALA A CA 1
ATOM 2220 C C . ALA A 1 292 ? 17.969 5.93 -1.151 1 93.62 292 ALA A C 1
ATOM 2222 O O . ALA A 1 292 ? 18.703 5.09 -0.611 1 93.62 292 ALA A O 1
ATOM 2223 N N . PRO A 1 293 ? 18.375 6.668 -2.135 1 94 293 PRO A N 1
ATOM 2224 C CA . PRO A 1 293 ? 19.719 6.453 -2.672 1 94 293 PRO A CA 1
ATOM 2225 C C . PRO A 1 293 ? 20.812 6.848 -1.687 1 94 293 PRO A C 1
ATOM 2227 O O . PRO A 1 293 ? 20.562 7.621 -0.759 1 94 293 PRO A O 1
ATOM 2230 N N . ASN A 1 294 ? 22 6.277 -1.895 1 89.31 294 ASN A N 1
ATOM 2231 C CA . ASN A 1 294 ? 23.125 6.559 -1.012 1 89.31 294 ASN A CA 1
ATOM 2232 C C . ASN A 1 294 ? 23.766 7.914 -1.328 1 89.31 294 ASN A C 1
ATOM 2234 O O . ASN A 1 294 ? 24.938 7.984 -1.669 1 89.31 294 ASN A O 1
ATOM 2238 N N . ILE A 1 295 ? 23 8.867 -1.05 1 88.81 295 ILE A N 1
ATOM 2239 C CA . ILE A 1 295 ? 23.422 10.242 -1.27 1 88.81 295 ILE A CA 1
ATOM 2240 C C . ILE A 1 295 ? 24.391 10.672 -0.172 1 88.81 295 ILE A C 1
ATOM 2242 O O . ILE A 1 295 ? 24.172 10.359 1.004 1 88.81 295 ILE A O 1
ATOM 2246 N N . LEU A 1 296 ? 25.453 11.43 -0.586 1 80.56 296 LEU A N 1
ATOM 2247 C CA . LEU A 1 296 ? 26.484 11.836 0.366 1 80.56 296 LEU A CA 1
ATOM 2248 C C . LEU A 1 296 ? 26.359 13.312 0.7 1 80.56 296 LEU A C 1
ATOM 2250 O O . LEU A 1 296 ? 26.719 13.742 1.801 1 80.56 296 LEU A O 1
ATOM 2254 N N . GLU A 1 297 ? 25.844 14.062 -0.268 1 82.69 297 GLU A N 1
ATOM 2255 C CA . GLU A 1 297 ? 25.734 15.508 -0.078 1 82.69 297 GLU A CA 1
ATOM 2256 C C . GLU A 1 297 ? 24.281 15.953 -0.096 1 82.69 297 GLU A C 1
ATOM 2258 O O . GLU A 1 297 ? 23.469 15.422 -0.857 1 82.69 297 GLU A O 1
ATOM 2263 N N . ASN A 1 298 ? 24.078 17.047 0.56 1 76.94 298 ASN A N 1
ATOM 2264 C CA . ASN A 1 298 ? 22.688 17.469 0.788 1 76.94 298 ASN A CA 1
ATOM 2265 C C . ASN A 1 298 ? 22.047 17.984 -0.494 1 76.94 298 ASN A C 1
ATOM 2267 O O . ASN A 1 298 ? 20.859 17.781 -0.723 1 76.94 298 ASN A O 1
ATOM 2271 N N . ASN A 1 299 ? 22.844 18.641 -1.275 1 88.62 299 ASN A N 1
ATOM 2272 C CA . ASN A 1 299 ? 22.25 19.234 -2.469 1 88.62 299 ASN A CA 1
ATOM 2273 C C . ASN A 1 299 ? 22.031 18.188 -3.564 1 88.62 299 ASN A C 1
ATOM 2275 O O . ASN A 1 299 ? 21.344 18.438 -4.543 1 88.62 299 ASN A O 1
ATOM 2279 N N . GLU A 1 300 ? 22.562 17.031 -3.361 1 93.56 300 GLU A N 1
ATOM 2280 C CA . GLU A 1 300 ? 22.516 15.992 -4.383 1 93.56 300 GLU A CA 1
ATOM 2281 C C . GLU A 1 300 ? 21.078 15.539 -4.637 1 93.56 300 GLU A C 1
ATOM 2283 O O . GLU A 1 300 ? 20.719 15.211 -5.77 1 93.56 300 GLU A O 1
ATOM 2288 N N . ALA A 1 301 ? 20.328 15.5 -3.594 1 96.31 301 ALA A N 1
ATOM 2289 C CA . ALA A 1 301 ? 18.922 15.141 -3.766 1 96.31 301 ALA A CA 1
ATOM 2290 C C . ALA A 1 301 ? 18.219 16.109 -4.707 1 96.31 301 ALA A C 1
ATOM 2292 O O . ALA A 1 301 ? 17.422 15.695 -5.559 1 96.31 301 ALA A O 1
ATOM 2293 N N . LEU A 1 302 ? 18.531 17.375 -4.578 1 98 302 LEU A N 1
ATOM 2294 C CA . LEU A 1 302 ? 17.922 18.406 -5.41 1 98 302 LEU A CA 1
ATOM 2295 C C . LEU A 1 302 ? 18.406 18.297 -6.852 1 98 302 LEU A C 1
ATOM 2297 O O . LEU A 1 302 ? 17.625 18.516 -7.785 1 98 302 LEU A O 1
ATOM 2301 N N . GLU A 1 303 ? 19.641 17.906 -7.039 1 97.38 303 GLU A N 1
ATOM 2302 C CA . GLU A 1 303 ? 20.172 17.703 -8.383 1 97.38 303 GLU A CA 1
ATOM 2303 C C . GLU A 1 303 ? 19.484 16.5 -9.062 1 97.38 303 GLU A C 1
ATOM 2305 O O . GLU A 1 303 ? 19.219 16.547 -10.266 1 97.38 303 GLU A O 1
ATOM 2310 N N . LEU A 1 304 ? 19.281 15.477 -8.312 1 97.88 304 LEU A N 1
ATOM 2311 C CA . LEU A 1 304 ? 18.578 14.312 -8.844 1 97.88 304 LEU A CA 1
ATOM 2312 C C . LEU A 1 304 ? 17.172 14.688 -9.289 1 97.88 304 LEU A C 1
ATOM 2314 O O . LEU A 1 304 ? 16.719 14.273 -10.359 1 97.88 304 LEU A O 1
ATOM 2318 N N . LEU A 1 305 ? 16.5 15.484 -8.484 1 98.31 305 LEU A N 1
ATOM 2319 C CA . LEU A 1 305 ? 15.141 15.898 -8.812 1 98.31 305 LEU A CA 1
ATOM 2320 C C . LEU A 1 305 ? 15.125 16.781 -10.055 1 98.31 305 LEU A C 1
ATOM 2322 O O . LEU A 1 305 ? 14.281 16.609 -10.938 1 98.31 305 LEU A O 1
ATOM 2326 N N . LYS A 1 306 ? 16.031 17.719 -10.07 1 97.81 306 LYS A N 1
ATOM 2327 C CA . LYS A 1 306 ? 16.125 18.578 -11.242 1 97.81 306 LYS A CA 1
ATOM 2328 C C . LYS A 1 306 ? 16.312 17.766 -12.516 1 97.81 306 LYS A C 1
ATOM 2330 O O . LYS A 1 306 ? 15.625 18.016 -13.516 1 97.81 306 LYS A O 1
ATOM 2335 N N . SER A 1 307 ? 17.172 16.766 -12.469 1 98.12 307 SER A N 1
ATOM 2336 C CA . SER A 1 307 ? 17.422 15.898 -13.617 1 98.12 307 SER A CA 1
ATOM 2337 C C . SER A 1 307 ? 16.188 15.109 -14 1 98.12 307 SER A C 1
ATOM 2339 O O . SER A 1 307 ? 15.844 15.008 -15.18 1 98.12 307 SER A O 1
ATOM 2341 N N . ALA A 1 308 ? 15.508 14.523 -13.047 1 98.62 308 ALA A N 1
ATOM 2342 C CA . ALA A 1 308 ? 14.328 13.711 -13.297 1 98.62 308 ALA A CA 1
ATOM 2343 C C . ALA A 1 308 ? 13.203 14.547 -13.898 1 98.62 308 ALA A C 1
ATOM 2345 O O . ALA A 1 308 ? 12.508 14.102 -14.82 1 98.62 308 ALA A O 1
ATOM 2346 N N . ILE A 1 309 ? 12.984 15.758 -13.375 1 98.75 309 ILE A N 1
ATOM 2347 C CA . ILE A 1 309 ? 11.945 16.672 -13.844 1 98.75 309 ILE A CA 1
ATOM 2348 C C . ILE A 1 309 ? 12.211 17.047 -15.297 1 98.75 309 ILE A C 1
ATOM 2350 O O . ILE A 1 309 ? 11.289 17.031 -16.125 1 98.75 309 ILE A O 1
ATOM 2354 N N . GLU A 1 310 ? 13.484 17.359 -15.594 1 98.56 310 GLU A N 1
ATOM 2355 C CA . GLU A 1 310 ? 13.867 17.703 -16.969 1 98.56 310 GLU A CA 1
ATOM 2356 C C . GLU A 1 310 ? 13.633 16.531 -17.906 1 98.56 310 GLU A C 1
ATOM 2358 O O . GLU A 1 310 ? 13.07 16.719 -19 1 98.56 310 GLU A O 1
ATOM 2363 N N . LYS A 1 311 ? 14.016 15.367 -17.516 1 98.25 311 LYS A N 1
ATOM 2364 C CA . LYS A 1 311 ? 13.883 14.188 -18.359 1 98.25 311 LYS A CA 1
ATOM 2365 C C . LYS A 1 311 ? 12.414 13.828 -18.594 1 98.25 311 LYS A C 1
ATOM 2367 O O . LYS A 1 311 ? 12.055 13.328 -19.656 1 98.25 311 LYS A O 1
ATOM 2372 N N . ALA A 1 312 ? 11.609 14.109 -17.578 1 98.44 312 ALA A N 1
ATOM 2373 C CA . ALA A 1 312 ? 10.18 13.828 -17.688 1 98.44 312 ALA A CA 1
ATOM 2374 C C . ALA A 1 312 ? 9.492 14.867 -18.578 1 98.44 312 ALA A C 1
ATOM 2376 O O . ALA A 1 312 ? 8.352 14.672 -19 1 98.44 312 ALA A O 1
ATOM 2377 N N . GLY A 1 313 ? 10.148 16.047 -18.797 1 98.12 313 GLY A N 1
ATOM 2378 C CA . GLY A 1 313 ? 9.641 17.047 -19.719 1 98.12 313 GLY A CA 1
ATOM 2379 C C . GLY A 1 313 ? 8.758 18.078 -19.047 1 98.12 313 GLY A C 1
ATOM 2380 O O . GLY A 1 313 ? 7.898 18.688 -19.688 1 98.12 313 GLY A O 1
ATOM 2381 N N . TYR A 1 314 ? 8.961 18.344 -17.625 1 98.19 314 TYR A N 1
ATOM 2382 C CA . TYR A 1 314 ? 8.039 19.25 -16.938 1 98.19 314 TYR A CA 1
ATOM 2383 C C . TYR A 1 314 ? 8.805 20.297 -16.141 1 98.19 314 TYR A C 1
ATOM 2385 O O . TYR A 1 314 ? 8.469 20.578 -14.984 1 98.19 314 TYR A O 1
ATOM 2393 N N . PRO A 1 315 ? 9.852 20.891 -16.578 1 96.81 315 PRO A N 1
ATOM 2394 C CA . PRO A 1 315 ? 10.641 21.828 -15.773 1 96.81 315 PRO A CA 1
ATOM 2395 C C . PRO A 1 315 ? 9.836 23.047 -15.336 1 96.81 315 PRO A C 1
ATOM 2397 O O . PRO A 1 315 ? 10.141 23.656 -14.305 1 96.81 315 PRO A O 1
ATOM 2400 N N . ASP A 1 316 ? 8.75 23.422 -16 1 96.44 316 ASP A N 1
ATOM 2401 C CA . ASP A 1 316 ? 8.008 24.641 -15.695 1 96.44 316 ASP A CA 1
ATOM 2402 C C . ASP A 1 316 ? 6.715 24.328 -14.945 1 96.44 316 ASP A C 1
ATOM 2404 O O . ASP A 1 316 ? 5.926 25.234 -14.656 1 96.44 316 ASP A O 1
ATOM 2408 N N . LYS A 1 317 ? 6.512 23.109 -14.617 1 97.81 317 LYS A N 1
ATOM 2409 C CA . LYS A 1 317 ? 5.223 22.766 -14.031 1 97.81 317 LYS A CA 1
ATOM 2410 C C . LYS A 1 317 ? 5.391 22.297 -12.586 1 97.81 317 LYS A C 1
ATOM 2412 O O . LYS A 1 317 ? 4.402 22.047 -11.891 1 97.81 317 LYS A O 1
ATOM 2417 N N . ILE A 1 318 ? 6.637 22.234 -12.086 1 98.5 318 ILE A N 1
ATOM 2418 C CA . ILE A 1 318 ? 6.871 21.562 -10.812 1 98.5 318 ILE A CA 1
ATOM 2419 C C . ILE A 1 318 ? 7.656 22.484 -9.883 1 98.5 318 ILE A C 1
ATOM 2421 O O . ILE A 1 318 ? 8.625 23.125 -10.297 1 98.5 318 ILE A O 1
ATOM 2425 N N . ILE A 1 319 ? 7.207 22.641 -8.727 1 98.5 319 ILE A N 1
ATOM 2426 C CA . ILE A 1 319 ? 8.055 23.172 -7.66 1 98.5 319 ILE A CA 1
ATOM 2427 C C . ILE A 1 319 ? 8.516 22.016 -6.762 1 98.5 319 ILE A C 1
ATOM 2429 O O . ILE A 1 319 ? 7.969 20.922 -6.816 1 98.5 319 ILE A O 1
ATOM 2433 N N . ILE A 1 320 ? 9.57 22.281 -5.98 1 98.56 320 ILE A N 1
ATOM 2434 C CA . ILE A 1 320 ? 10.125 21.281 -5.082 1 98.56 320 ILE A CA 1
ATOM 2435 C C . ILE A 1 320 ? 9.789 21.641 -3.635 1 98.56 320 ILE A C 1
ATOM 2437 O O . ILE A 1 320 ? 9.836 22.812 -3.254 1 98.56 320 ILE A O 1
ATOM 2441 N N . GLY A 1 321 ? 9.312 20.656 -2.846 1 98.62 321 GLY A N 1
ATOM 2442 C CA . GLY A 1 321 ? 9.141 20.766 -1.406 1 98.62 321 GLY A CA 1
ATOM 2443 C C . GLY A 1 321 ? 10.102 19.891 -0.622 1 98.62 321 GLY A C 1
ATOM 2444 O O . GLY A 1 321 ? 10.625 18.906 -1.15 1 98.62 321 GLY A O 1
ATOM 2445 N N . MET A 1 322 ? 10.344 20.297 0.606 1 98.12 322 MET A N 1
ATOM 2446 C CA . MET A 1 322 ? 11.188 19.516 1.506 1 98.12 322 MET A CA 1
ATOM 2447 C C . MET A 1 322 ? 10.508 19.328 2.859 1 98.12 322 MET A C 1
ATOM 2449 O O . MET A 1 322 ? 9.875 20.25 3.373 1 98.12 322 MET A O 1
ATOM 2453 N N . ASP A 1 323 ? 10.57 18.188 3.4 1 97.44 323 ASP A N 1
ATOM 2454 C CA . ASP A 1 323 ? 10.305 17.891 4.805 1 97.44 323 ASP A CA 1
ATOM 2455 C C . ASP A 1 323 ? 11.602 17.594 5.559 1 97.44 323 ASP A C 1
ATOM 2457 O O . ASP A 1 323 ? 12.148 16.5 5.445 1 97.44 323 ASP A O 1
ATOM 2461 N N . VAL A 1 324 ? 11.961 18.578 6.344 1 97.38 324 VAL A N 1
ATOM 2462 C CA . VAL A 1 324 ? 13.297 18.531 6.926 1 97.38 324 VAL A CA 1
ATOM 2463 C C . VAL A 1 324 ? 13.273 17.719 8.219 1 97.38 324 VAL A C 1
ATOM 2465 O O . VAL A 1 324 ? 14.188 16.938 8.484 1 97.38 324 VAL A O 1
ATOM 2468 N N . ALA A 1 325 ? 12.266 17.875 8.984 1 95.88 325 ALA A N 1
ATOM 2469 C CA . ALA A 1 325 ? 12.195 17.234 10.297 1 95.88 325 ALA A CA 1
ATOM 2470 C C . ALA A 1 325 ? 13.453 17.5 11.109 1 95.88 325 ALA A C 1
ATOM 2472 O O . ALA A 1 325 ? 14.086 16.578 11.617 1 95.88 325 ALA A O 1
ATOM 2473 N N . ALA A 1 326 ? 13.758 18.75 11.336 1 97.44 326 ALA A N 1
ATOM 2474 C CA . ALA A 1 326 ? 15.055 19.156 11.867 1 97.44 326 ALA A CA 1
ATOM 2475 C C . ALA A 1 326 ? 15.203 18.734 13.328 1 97.44 326 ALA A C 1
ATOM 2477 O O . ALA A 1 326 ? 16.312 18.688 13.859 1 97.44 326 ALA A O 1
ATOM 2478 N N . SER A 1 327 ? 14.109 18.484 14.031 1 95.81 327 SER A N 1
ATOM 2479 C CA . SER A 1 327 ? 14.195 18.016 15.414 1 95.81 327 SER A CA 1
ATOM 2480 C C . SER A 1 327 ? 15.039 16.75 15.516 1 95.81 327 SER A C 1
ATOM 2482 O O . SER A 1 327 ? 15.664 16.5 16.547 1 95.81 327 SER A O 1
ATOM 2484 N N . GLU A 1 328 ? 15.133 16 14.453 1 93.88 328 GLU A N 1
ATOM 2485 C CA . GLU A 1 328 ? 15.844 14.719 14.445 1 93.88 328 GLU A CA 1
ATOM 2486 C C . GLU A 1 328 ? 17.359 14.93 14.539 1 93.88 328 GLU A C 1
ATOM 2488 O O . GLU A 1 328 ? 18.078 14.023 14.953 1 93.88 328 GLU A O 1
ATOM 2493 N N . PHE A 1 329 ? 17.859 16.094 14.156 1 96 329 PHE A N 1
ATOM 2494 C CA . PHE A 1 329 ? 19.297 16.297 14.195 1 96 329 PHE A CA 1
ATOM 2495 C C . PHE A 1 329 ? 19.656 17.547 15 1 96 329 PHE A C 1
ATOM 2497 O O . PHE A 1 329 ? 20.688 18.172 14.766 1 96 329 PHE A O 1
ATOM 2504 N N . PHE A 1 330 ? 18.719 17.953 15.82 1 96.69 330 PHE A N 1
ATOM 2505 C CA . PHE A 1 330 ? 18.953 19.016 16.797 1 96.69 330 PHE A CA 1
ATOM 2506 C C . PHE A 1 330 ? 19.75 18.484 17.984 1 96.69 330 PHE A C 1
ATOM 2508 O O . PHE A 1 330 ? 19.359 17.484 18.594 1 96.69 330 PHE A O 1
ATOM 2515 N N . LYS A 1 331 ? 20.891 19.125 18.297 1 95.25 331 LYS A N 1
ATOM 2516 C CA . LYS A 1 331 ? 21.766 18.688 19.375 1 95.25 331 LYS A CA 1
ATOM 2517 C C . LYS A 1 331 ? 22.344 19.891 20.125 1 95.25 331 LYS A C 1
ATOM 2519 O O . LYS A 1 331 ? 23.062 20.703 19.531 1 95.25 331 LYS A O 1
ATOM 2524 N N . ASN A 1 332 ? 22.094 19.969 21.344 1 93.69 332 ASN A N 1
ATOM 2525 C CA . ASN A 1 332 ? 22.672 20.984 22.234 1 93.69 332 ASN A CA 1
ATOM 2526 C C . ASN A 1 332 ? 22.5 22.391 21.672 1 93.69 332 ASN A C 1
ATOM 2528 O O . ASN A 1 332 ? 23.453 23.156 21.578 1 93.69 332 ASN A O 1
ATOM 2532 N N . GLY A 1 333 ? 21.312 22.641 21.188 1 96.31 333 GLY A N 1
ATOM 2533 C CA . GLY A 1 333 ? 21 23.984 20.719 1 96.31 333 GLY A CA 1
ATOM 2534 C C . GLY A 1 333 ? 21.484 24.25 19.312 1 96.31 333 GLY A C 1
ATOM 2535 O O . GLY A 1 333 ? 21.359 25.375 18.812 1 96.31 333 GLY A O 1
ATOM 2536 N N . LYS A 1 334 ? 22.062 23.25 18.781 1 98.19 334 LYS A N 1
ATOM 2537 C CA . LYS A 1 334 ? 22.578 23.344 17.406 1 98.19 334 LYS A CA 1
ATOM 2538 C C . LYS A 1 334 ? 22.062 22.203 16.547 1 98.19 334 LYS A C 1
ATOM 2540 O O . LYS A 1 334 ? 21.188 21.438 16.969 1 98.19 334 LYS A O 1
ATOM 2545 N N . TYR A 1 335 ? 22.516 22.203 15.312 1 98.19 335 TYR A N 1
ATOM 2546 C CA . TYR A 1 335 ? 22.047 21.188 14.367 1 98.19 335 TYR A CA 1
ATOM 2547 C C . TYR A 1 335 ? 23.219 20.438 13.758 1 98.19 335 TYR A C 1
ATOM 2549 O O . TYR A 1 335 ? 24.219 21.047 13.359 1 98.19 335 TYR A O 1
ATOM 2557 N N . ASP A 1 336 ? 23.078 19.109 13.727 1 97 336 ASP A N 1
ATOM 2558 C CA . ASP A 1 336 ? 24.094 18.25 13.156 1 97 336 ASP A CA 1
ATOM 2559 C C . ASP A 1 336 ? 23.594 17.547 11.891 1 97 336 ASP A C 1
ATOM 2561 O O . ASP A 1 336 ? 22.922 16.516 11.969 1 97 336 ASP A O 1
ATOM 2565 N N . LEU A 1 337 ? 24.062 17.984 10.75 1 95.44 337 LEU A N 1
ATOM 2566 C CA . LEU A 1 337 ? 23.578 17.453 9.477 1 95.44 337 LEU A CA 1
ATOM 2567 C C . LEU A 1 337 ? 24.172 16.078 9.203 1 95.44 337 LEU A C 1
ATOM 2569 O O . LEU A 1 337 ? 23.734 15.383 8.289 1 95.44 337 LEU A O 1
ATOM 2573 N N . ASP A 1 338 ? 25.125 15.609 9.93 1 93.56 338 ASP A N 1
ATOM 2574 C CA . ASP A 1 338 ? 25.688 14.266 9.883 1 93.56 338 ASP A CA 1
ATOM 2575 C C . ASP A 1 338 ? 25.391 13.484 11.164 1 93.56 338 ASP A C 1
ATOM 2577 O O . ASP A 1 338 ? 26.266 12.82 11.719 1 93.56 338 ASP A O 1
ATOM 2581 N N . PHE A 1 339 ? 24.188 13.594 11.625 1 93.38 339 PHE A N 1
ATOM 2582 C CA . PHE A 1 339 ? 23.781 13.109 12.938 1 93.38 339 PHE A CA 1
ATOM 2583 C C . PHE A 1 339 ? 23.812 11.586 12.992 1 93.38 339 PHE A C 1
ATOM 2585 O O . PHE A 1 339 ? 23.75 10.992 14.07 1 93.38 339 PHE A O 1
ATOM 2592 N N . LYS A 1 340 ? 23.922 10.883 11.891 1 89.12 340 LYS A N 1
ATOM 2593 C CA . LYS A 1 340 ? 23.953 9.422 11.836 1 89.12 340 LYS A CA 1
ATOM 2594 C C . LYS A 1 340 ? 25.359 8.891 12.055 1 89.12 340 LYS A C 1
ATOM 2596 O O . LYS A 1 340 ? 25.562 7.695 12.289 1 89.12 340 LYS A O 1
ATOM 2601 N N . SER A 1 341 ? 26.344 9.773 11.945 1 90.19 341 SER A N 1
ATOM 2602 C CA . SER A 1 341 ? 27.719 9.461 12.297 1 90.19 341 SER A CA 1
ATOM 2603 C C . SER A 1 341 ? 28 9.727 13.766 1 90.19 341 SER A C 1
ATOM 2605 O O . SER A 1 341 ? 27.234 10.414 14.438 1 90.19 341 SER A O 1
ATOM 2607 N N . PRO A 1 342 ? 29.078 9.156 14.211 1 92.56 342 PRO A N 1
ATOM 2608 C CA . PRO A 1 342 ? 29.438 9.492 15.594 1 92.56 342 PRO A CA 1
ATOM 2609 C C . PRO A 1 342 ? 29.438 11 15.852 1 92.56 342 PRO A C 1
ATOM 2611 O O . PRO A 1 342 ? 29.891 11.773 15 1 92.56 342 PRO A O 1
ATOM 2614 N N . ASP A 1 343 ? 28.984 11.32 17 1 93.31 343 ASP A N 1
ATOM 2615 C CA . ASP A 1 343 ? 28.812 12.727 17.328 1 93.31 343 ASP A CA 1
ATOM 2616 C C . ASP A 1 343 ? 30.141 13.484 17.266 1 93.31 343 ASP A C 1
ATOM 2618 O O . ASP A 1 343 ? 31.172 12.977 17.719 1 93.31 343 ASP A O 1
ATOM 2622 N N . ASP A 1 344 ? 30.125 14.648 16.625 1 95.25 344 ASP A N 1
ATOM 2623 C CA . ASP A 1 344 ? 31.25 15.57 16.5 1 95.25 344 ASP A CA 1
ATOM 2624 C C . ASP A 1 344 ? 30.797 17.016 16.578 1 95.25 344 ASP A C 1
ATOM 2626 O O . ASP A 1 344 ? 30.359 17.594 15.578 1 95.25 344 ASP A O 1
ATOM 2630 N N . PRO A 1 345 ? 30.984 17.641 17.641 1 94 345 PRO A N 1
ATOM 2631 C CA . PRO A 1 345 ? 30.5 19 17.844 1 94 345 PRO A CA 1
ATOM 2632 C C . PRO A 1 345 ? 31.062 19.984 16.828 1 94 345 PRO A C 1
ATOM 2634 O O . PRO A 1 345 ? 30.469 21.031 16.578 1 94 345 PRO A O 1
ATOM 2637 N N . LYS A 1 346 ? 32.156 19.609 16.25 1 94.62 346 LYS A N 1
ATOM 2638 C CA . LYS A 1 346 ? 32.781 20.5 15.297 1 94.62 346 LYS A CA 1
ATOM 2639 C C . LYS A 1 346 ? 31.938 20.688 14.047 1 94.62 346 LYS A C 1
ATOM 2641 O O . LYS A 1 346 ? 32.094 21.672 13.32 1 94.62 346 LYS A O 1
ATOM 2646 N N . ARG A 1 347 ? 31.062 19.844 13.828 1 94.31 347 ARG A N 1
ATOM 2647 C CA . ARG A 1 347 ? 30.266 19.938 12.609 1 94.31 347 ARG A CA 1
ATOM 2648 C C . ARG A 1 347 ? 28.891 20.516 12.906 1 94.31 347 ARG A C 1
ATOM 2650 O O . ARG A 1 347 ? 28.078 20.688 11.992 1 94.31 347 ARG A O 1
ATOM 2657 N N . HIS A 1 348 ? 28.578 20.812 14.164 1 97.44 348 HIS A N 1
ATOM 2658 C CA . HIS A 1 348 ? 27.281 21.391 14.508 1 97.44 348 HIS A CA 1
ATOM 2659 C C . HIS A 1 348 ? 27.156 22.812 13.977 1 97.44 348 HIS A C 1
ATOM 2661 O O . HIS A 1 348 ? 28.109 23.594 14.07 1 97.44 348 HIS A O 1
ATOM 2667 N N . ILE A 1 349 ? 26.016 23.141 13.477 1 97.94 349 ILE A N 1
ATOM 2668 C CA . ILE A 1 349 ? 25.797 24.484 12.953 1 97.94 349 ILE A CA 1
ATOM 2669 C C . ILE A 1 349 ? 24.656 25.156 13.711 1 97.94 349 ILE A C 1
ATOM 2671 O O . ILE A 1 349 ? 23.828 24.484 14.32 1 97.94 349 ILE A O 1
ATOM 2675 N N . THR A 1 350 ? 24.672 26.453 13.672 1 98.19 350 THR A N 1
ATOM 2676 C CA . THR A 1 350 ? 23.641 27.219 14.367 1 98.19 350 THR A CA 1
ATOM 2677 C C . THR A 1 350 ? 22.359 27.266 13.555 1 98.19 350 THR A C 1
ATOM 2679 O O . THR A 1 350 ? 22.344 26.922 12.375 1 98.19 350 THR A O 1
ATOM 2682 N N . GLY A 1 351 ? 21.312 27.719 14.203 1 98.44 351 GLY A N 1
ATOM 2683 C CA . GLY A 1 351 ? 20.062 27.938 13.5 1 98.44 351 GLY A CA 1
ATOM 2684 C C . GLY A 1 351 ? 20.188 28.906 12.344 1 98.44 351 GLY A C 1
ATOM 2685 O O . GLY A 1 351 ? 19.578 28.719 11.297 1 98.44 351 GLY A O 1
ATOM 2686 N N . ASP A 1 352 ? 20.938 29.938 12.562 1 98.38 352 ASP A N 1
ATOM 2687 C CA . ASP A 1 352 ? 21.156 30.922 11.5 1 98.38 352 ASP A CA 1
ATOM 2688 C C . ASP A 1 352 ? 21.844 30.281 10.297 1 98.38 352 ASP A C 1
ATOM 2690 O O . ASP A 1 352 ? 21.469 30.547 9.148 1 98.38 352 ASP A O 1
ATOM 2694 N N . GLN A 1 353 ? 22.844 29.516 10.602 1 98.38 353 GLN A N 1
ATOM 2695 C CA . GLN A 1 353 ? 23.578 28.844 9.531 1 98.38 353 GLN A CA 1
ATOM 2696 C C . GLN A 1 353 ? 22.672 27.859 8.781 1 98.38 353 GLN A C 1
ATOM 2698 O O . GLN A 1 353 ? 22.75 27.75 7.555 1 98.38 353 GLN A O 1
ATOM 2703 N N . LEU A 1 354 ? 21.875 27.188 9.5 1 98.5 354 LEU A N 1
ATOM 2704 C CA . LEU A 1 354 ? 20.938 26.266 8.883 1 98.5 354 LEU A CA 1
ATOM 2705 C C . LEU A 1 354 ? 19.938 27.031 8.016 1 98.5 354 LEU A C 1
ATOM 2707 O O . LEU A 1 354 ? 19.609 26.594 6.906 1 98.5 354 LEU A O 1
ATOM 2711 N N . GLY A 1 355 ? 19.438 28.094 8.516 1 98.69 355 GLY A N 1
ATOM 2712 C CA . GLY A 1 355 ? 18.562 28.953 7.727 1 98.69 355 GLY A CA 1
ATOM 2713 C C . GLY A 1 355 ? 19.203 29.406 6.434 1 98.69 355 GLY A C 1
ATOM 2714 O O . GLY A 1 355 ? 18.562 29.438 5.387 1 98.69 355 GLY A O 1
ATOM 2715 N N . ASP A 1 356 ? 20.469 29.797 6.523 1 98.44 356 ASP A N 1
ATOM 2716 C CA . ASP A 1 356 ? 21.203 30.219 5.336 1 98.44 356 ASP A CA 1
ATOM 2717 C C . ASP A 1 356 ? 21.328 29.094 4.32 1 98.44 356 ASP A C 1
ATOM 2719 O O . ASP A 1 356 ? 21.266 29.328 3.111 1 98.44 356 ASP A O 1
ATOM 2723 N N . LEU A 1 357 ? 21.5 27.922 4.824 1 97.44 357 LEU A N 1
ATOM 2724 C CA . LEU A 1 357 ? 21.531 26.766 3.939 1 97.44 357 LEU A CA 1
ATOM 2725 C C . LEU A 1 357 ? 20.219 26.609 3.176 1 97.44 357 LEU A C 1
ATOM 2727 O O . LEU A 1 357 ? 20.219 26.406 1.96 1 97.44 357 LEU A O 1
ATOM 2731 N N . TYR A 1 358 ? 19.109 26.703 3.906 1 98.44 358 TYR A N 1
ATOM 2732 C CA . TYR A 1 358 ? 17.812 26.625 3.252 1 98.44 358 TYR A CA 1
ATOM 2733 C C . TYR A 1 358 ? 17.656 27.719 2.199 1 98.44 358 TYR A C 1
ATOM 2735 O O . TYR A 1 358 ? 17.141 27.469 1.106 1 98.44 358 TYR A O 1
ATOM 2743 N N . LYS A 1 359 ? 18.062 28.938 2.543 1 98.62 359 LYS A N 1
ATOM 2744 C CA . LYS A 1 359 ? 17.984 30.062 1.602 1 98.62 359 LYS A CA 1
ATOM 2745 C C . LYS A 1 359 ? 18.781 29.766 0.334 1 98.62 359 LYS A C 1
ATOM 2747 O O . LYS A 1 359 ? 18.391 30.188 -0.759 1 98.62 359 LYS A O 1
ATOM 2752 N N . SER A 1 360 ? 19.891 29.109 0.498 1 97.88 360 SER A N 1
ATOM 2753 C CA . SER A 1 360 ? 20.672 28.719 -0.674 1 97.88 360 SER A CA 1
ATOM 2754 C C . SER A 1 360 ? 19.906 27.734 -1.551 1 97.88 360 SER A C 1
ATOM 2756 O O . SER A 1 360 ? 20.016 27.781 -2.777 1 97.88 360 SER A O 1
ATOM 2758 N N . PHE A 1 361 ? 19.141 26.766 -0.974 1 97.88 361 PHE A N 1
ATOM 2759 C CA . PHE A 1 361 ? 18.297 25.844 -1.737 1 97.88 361 PHE A CA 1
ATOM 2760 C C . PHE A 1 361 ? 17.203 26.609 -2.48 1 97.88 361 PHE A C 1
ATOM 2762 O O . PHE A 1 361 ? 16.938 26.344 -3.654 1 97.88 361 PHE A O 1
ATOM 2769 N N . ILE A 1 362 ? 16.625 27.547 -1.81 1 98.31 362 ILE A N 1
ATOM 2770 C CA . ILE A 1 362 ? 15.539 28.359 -2.379 1 98.31 362 ILE A CA 1
ATOM 2771 C C . ILE A 1 362 ? 16.062 29.125 -3.586 1 98.31 362 ILE A C 1
ATOM 2773 O O . ILE A 1 362 ? 15.375 29.234 -4.605 1 98.31 362 ILE A O 1
ATOM 2777 N N . LYS A 1 363 ? 17.203 29.625 -3.473 1 97.81 363 LYS A N 1
ATOM 2778 C CA . LYS A 1 363 ? 17.797 30.453 -4.512 1 97.81 363 LYS A CA 1
ATOM 2779 C C . LYS A 1 363 ? 18.188 29.625 -5.727 1 97.81 363 LYS A C 1
ATOM 2781 O O . LYS A 1 363 ? 18.016 30.047 -6.867 1 97.81 363 LYS A O 1
ATOM 2786 N N . ASN A 1 364 ? 18.688 28.422 -5.539 1 96.94 364 ASN A N 1
ATOM 2787 C CA . ASN A 1 364 ? 19.359 27.672 -6.598 1 96.94 364 ASN A CA 1
ATOM 2788 C C . ASN A 1 364 ? 18.438 26.625 -7.215 1 96.94 364 ASN A C 1
ATOM 2790 O O . ASN A 1 364 ? 18.703 26.094 -8.289 1 96.94 364 ASN A O 1
ATOM 2794 N N . TYR A 1 365 ? 17.359 26.297 -6.543 1 96.81 365 TYR A N 1
ATOM 2795 C CA . TYR A 1 365 ? 16.391 25.312 -6.992 1 96.81 365 TYR A CA 1
ATOM 2796 C C . TYR A 1 365 ? 14.969 25.859 -6.836 1 96.81 365 TYR A C 1
ATOM 2798 O O . TYR A 1 365 ? 14.734 26.812 -6.098 1 96.81 365 TYR A O 1
ATOM 2806 N N . PRO A 1 366 ? 14.039 25.344 -7.59 1 97.06 366 PRO A N 1
ATOM 2807 C CA . PRO A 1 366 ? 12.664 25.797 -7.434 1 97.06 366 PRO A CA 1
ATOM 2808 C C . PRO A 1 366 ? 12.008 25.297 -6.152 1 97.06 366 PRO A C 1
ATOM 2810 O O . PRO A 1 366 ? 10.883 24.797 -6.184 1 97.06 366 PRO A O 1
ATOM 2813 N N . VAL A 1 367 ? 12.711 25.422 -5.031 1 98.25 367 VAL A N 1
ATOM 2814 C CA . VAL A 1 367 ? 12.18 25.078 -3.715 1 98.25 367 VAL A CA 1
ATOM 2815 C C . VAL A 1 367 ? 11.219 26.172 -3.246 1 98.25 367 VAL A C 1
ATOM 2817 O O . VAL A 1 367 ? 11.609 27.328 -3.096 1 98.25 367 VAL A O 1
ATOM 2820 N N . GLN A 1 368 ? 9.953 25.734 -2.996 1 98.62 368 GLN A N 1
ATOM 2821 C CA . GLN A 1 368 ? 8.961 26.734 -2.631 1 98.62 368 GLN A CA 1
ATOM 2822 C C . GLN A 1 368 ? 8.195 26.312 -1.377 1 98.62 368 GLN A C 1
ATOM 2824 O O . GLN A 1 368 ? 7.305 27.031 -0.918 1 98.62 368 GLN A O 1
ATOM 2829 N N . SER A 1 369 ? 8.508 25.203 -0.74 1 98.81 369 SER A N 1
ATOM 2830 C CA . SER A 1 369 ? 7.879 24.734 0.493 1 98.81 369 SER A CA 1
ATOM 2831 C C . SER A 1 369 ? 8.875 24.016 1.385 1 98.81 369 SER A C 1
ATOM 2833 O O . SER A 1 369 ? 9.555 23.078 0.938 1 98.81 369 SER A O 1
ATOM 2835 N N . ILE A 1 370 ? 9.047 24.406 2.59 1 98.88 370 ILE A N 1
ATOM 2836 C CA . ILE A 1 370 ? 9.93 23.75 3.543 1 98.88 370 ILE A CA 1
ATOM 2837 C C . ILE A 1 370 ? 9.164 23.438 4.824 1 98.88 370 ILE A C 1
ATOM 2839 O O . ILE A 1 370 ? 8.609 24.328 5.461 1 98.88 370 ILE A O 1
ATOM 2843 N N . GLU A 1 371 ? 9.125 22.172 5.18 1 98.69 371 GLU A N 1
ATOM 2844 C CA . GLU A 1 371 ? 8.445 21.656 6.363 1 98.69 371 GLU A CA 1
ATOM 2845 C C . GLU A 1 371 ? 9.43 21.375 7.496 1 98.69 371 GLU A C 1
ATOM 2847 O O . GLU A 1 371 ? 10.461 20.75 7.281 1 98.69 371 GLU A O 1
ATOM 2852 N N . ASP A 1 372 ? 9.156 21.938 8.648 1 97.81 372 ASP A N 1
ATOM 2853 C CA . ASP A 1 372 ? 9.914 21.703 9.875 1 97.81 372 ASP A CA 1
ATOM 2854 C C . ASP A 1 372 ? 11.398 22.016 9.68 1 97.81 372 ASP A C 1
ATOM 2856 O O . ASP A 1 372 ? 12.258 21.188 9.961 1 97.81 372 ASP A O 1
ATOM 2860 N N . PRO A 1 373 ? 11.648 23.25 9.336 1 98.75 373 PRO A N 1
ATOM 2861 C CA . PRO A 1 373 ? 13.047 23.625 9.125 1 98.75 373 PRO A CA 1
ATOM 2862 C C . PRO A 1 373 ? 13.867 23.594 10.406 1 98.75 373 PRO A C 1
ATOM 2864 O O . PRO A 1 373 ? 15.102 23.484 10.359 1 98.75 373 PRO A O 1
ATOM 2867 N N . PHE A 1 374 ? 13.234 23.688 11.523 1 98.69 374 PHE A N 1
ATOM 2868 C CA . PHE A 1 374 ? 13.945 23.75 12.797 1 98.69 374 PHE A CA 1
ATOM 2869 C C . PHE A 1 374 ? 13.281 22.828 13.82 1 98.69 374 PHE A C 1
ATOM 2871 O O . PHE A 1 374 ? 12.227 22.25 13.547 1 98.69 374 PHE A O 1
ATOM 2878 N N . ASP A 1 375 ? 13.953 22.719 14.953 1 97.62 375 ASP A N 1
ATOM 2879 C CA . ASP A 1 375 ? 13.43 21.922 16.062 1 97.62 375 ASP A CA 1
ATOM 2880 C C . ASP A 1 375 ? 12.07 22.453 16.531 1 97.62 375 ASP A C 1
ATOM 2882 O O . ASP A 1 375 ? 11.82 23.656 16.469 1 97.62 375 ASP A O 1
ATOM 2886 N N . GLN A 1 376 ? 11.242 21.641 17.031 1 96.38 376 GLN A N 1
ATOM 2887 C CA . GLN A 1 376 ? 9.852 21.891 17.391 1 96.38 376 GLN A CA 1
ATOM 2888 C C . GLN A 1 376 ? 9.734 23 18.422 1 96.38 376 GLN A C 1
ATOM 2890 O O . GLN A 1 376 ? 8.695 23.656 18.547 1 96.38 376 GLN A O 1
ATOM 2895 N N . ASP A 1 377 ? 10.797 23.281 19.188 1 96.19 377 ASP A N 1
ATOM 2896 C CA . ASP A 1 377 ? 10.719 24.312 20.219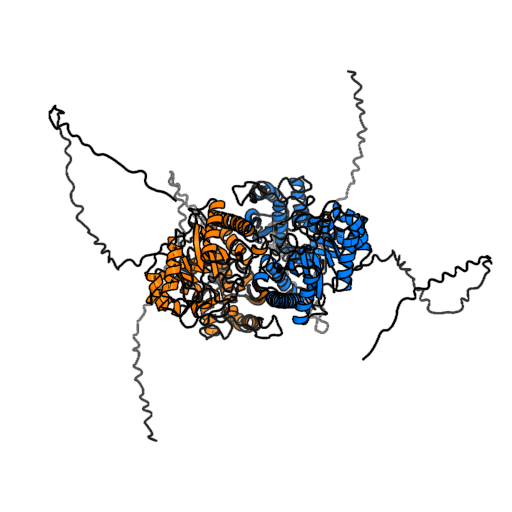 1 96.19 377 ASP A CA 1
ATOM 2897 C C . ASP A 1 377 ? 11.703 25.438 19.938 1 96.19 377 ASP A C 1
ATOM 2899 O O . ASP A 1 377 ? 11.945 26.281 20.812 1 96.19 377 ASP A O 1
ATOM 2903 N N . ASP A 1 378 ? 12.305 25.406 18.812 1 97.88 378 ASP A N 1
ATOM 2904 C CA . ASP A 1 378 ? 13.203 26.484 18.406 1 97.88 378 ASP A CA 1
ATOM 2905 C C . ASP A 1 378 ? 12.422 27.641 17.812 1 97.88 378 ASP A C 1
ATOM 2907 O O . ASP A 1 378 ? 12.719 28.078 16.688 1 97.88 378 ASP A O 1
ATOM 2911 N N . TRP A 1 379 ? 11.547 28.25 18.578 1 98.38 379 TRP A N 1
ATOM 2912 C CA . TRP A 1 379 ? 10.586 29.266 18.156 1 98.38 379 TRP A CA 1
ATOM 2913 C C . TRP A 1 379 ? 11.305 30.469 17.531 1 98.38 379 TRP A C 1
ATOM 2915 O O . TRP A 1 379 ? 10.82 31.047 16.562 1 98.38 379 TRP A O 1
ATOM 2925 N N . GLU A 1 380 ? 12.406 30.844 18.062 1 98.25 380 GLU A N 1
ATOM 2926 C CA . GLU A 1 380 ? 13.141 32 17.609 1 98.25 380 GLU A CA 1
ATOM 2927 C C . GLU A 1 380 ? 13.594 31.844 16.156 1 98.25 380 GLU A C 1
ATOM 2929 O O . GLU A 1 380 ? 13.367 32.719 15.32 1 98.25 380 GLU A O 1
ATOM 2934 N N . ASN A 1 381 ? 14.203 30.703 15.867 1 98.69 381 ASN A N 1
ATOM 2935 C CA . ASN A 1 381 ? 14.695 30.484 14.508 1 98.69 381 ASN A CA 1
ATOM 2936 C C . ASN A 1 381 ? 13.547 30.281 13.523 1 98.69 381 ASN A C 1
ATOM 2938 O O . ASN A 1 381 ? 13.641 30.672 12.359 1 98.69 381 ASN A O 1
ATOM 2942 N N . TRP A 1 382 ? 12.5 29.656 14.016 1 98.88 382 TRP A N 1
ATOM 2943 C CA . TRP A 1 382 ? 11.305 29.531 13.188 1 98.88 382 TRP A CA 1
ATOM 2944 C C . TRP A 1 382 ? 10.836 30.906 12.711 1 98.88 382 TRP A C 1
ATOM 2946 O O . TRP A 1 382 ? 10.695 31.141 11.508 1 98.88 382 TRP A O 1
ATOM 2956 N N . SER A 1 383 ? 10.617 31.797 13.625 1 98.81 383 SER A N 1
ATOM 2957 C CA . SER A 1 383 ? 10.094 33.125 13.328 1 98.81 383 SER A CA 1
ATOM 2958 C C . SER A 1 383 ? 11.047 33.906 12.438 1 98.81 383 SER A C 1
ATOM 2960 O O . SER A 1 383 ? 10.617 34.562 11.477 1 98.81 383 SER A O 1
ATOM 2962 N N . LYS A 1 384 ? 12.305 33.844 12.789 1 98.69 384 LYS A N 1
ATOM 2963 C CA . LYS A 1 384 ? 13.312 34.562 12.016 1 98.69 384 LYS A CA 1
ATOM 2964 C C . LYS A 1 384 ? 13.344 34.062 10.562 1 98.69 384 LYS A C 1
ATOM 2966 O O . LYS A 1 384 ? 13.367 34.875 9.633 1 98.69 384 LYS A O 1
ATOM 2971 N N . PHE A 1 385 ? 13.383 32.844 10.344 1 98.75 385 PHE A N 1
ATOM 2972 C CA . PHE A 1 385 ? 13.461 32.25 9.008 1 98.75 385 PHE A CA 1
ATOM 2973 C C . PHE A 1 385 ? 12.211 32.562 8.203 1 98.75 385 PHE A C 1
ATOM 2975 O O . PHE A 1 385 ? 12.305 33 7.055 1 98.75 385 PHE A O 1
ATOM 2982 N N . THR A 1 386 ? 11.016 32.281 8.836 1 98.81 386 THR A N 1
ATOM 2983 C CA . THR A 1 386 ? 9.75 32.5 8.141 1 98.81 386 THR A CA 1
ATOM 2984 C C . THR A 1 386 ? 9.641 33.969 7.703 1 98.81 386 THR A C 1
ATOM 2986 O O . THR A 1 386 ? 9.141 34.25 6.617 1 98.81 386 THR A O 1
ATOM 2989 N N . GLY A 1 387 ? 10.141 34.875 8.484 1 98.56 387 GLY A N 1
ATOM 2990 C CA . GLY A 1 387 ? 10.109 36.312 8.141 1 98.56 387 GLY A CA 1
ATOM 2991 C C . GLY A 1 387 ? 11.109 36.688 7.074 1 98.56 387 GLY A C 1
ATOM 2992 O O . GLY A 1 387 ? 11.008 37.75 6.465 1 98.56 387 GLY A O 1
ATOM 2993 N N . SER A 1 388 ? 12.023 35.781 6.801 1 98.56 388 SER A N 1
ATOM 2994 C CA . SER A 1 388 ? 13.133 36.156 5.926 1 98.56 388 SER A CA 1
ATOM 2995 C C . SER A 1 388 ? 12.953 35.531 4.535 1 98.56 388 SER A C 1
ATOM 2997 O O . SER A 1 388 ? 13.773 35.781 3.641 1 98.56 388 SER A O 1
ATOM 2999 N N . VAL A 1 389 ? 11.945 34.75 4.293 1 98.56 389 VAL A N 1
ATOM 3000 C CA . VAL A 1 389 ? 11.773 34.062 3.01 1 98.56 389 VAL A CA 1
ATOM 3001 C C . VAL A 1 389 ? 10.352 34.312 2.496 1 98.56 389 VAL A C 1
ATOM 3003 O O . VAL A 1 389 ? 9.469 34.688 3.256 1 98.56 389 VAL A O 1
ATOM 3006 N N . ASP A 1 390 ? 10.156 34.094 1.156 1 97.81 390 ASP A N 1
ATOM 3007 C CA . ASP A 1 390 ? 8.859 34.281 0.521 1 97.81 390 ASP A CA 1
ATOM 3008 C C . ASP A 1 390 ? 8.281 32.969 0.043 1 97.81 390 ASP A C 1
ATOM 3010 O O . ASP A 1 390 ? 7.742 32.875 -1.06 1 97.81 390 ASP A O 1
ATOM 3014 N N . ILE A 1 391 ? 8.5 31.922 0.771 1 98.62 391 ILE A N 1
ATOM 3015 C CA . ILE A 1 391 ? 7.992 30.609 0.393 1 98.62 391 ILE A CA 1
ATOM 3016 C C . ILE A 1 391 ? 7.055 30.078 1.479 1 98.62 391 ILE A C 1
ATOM 3018 O O . ILE A 1 391 ? 6.855 30.734 2.506 1 98.62 391 ILE A O 1
ATOM 3022 N N . GLN A 1 392 ? 6.43 28.938 1.214 1 98.69 392 GLN A N 1
ATOM 3023 C CA . GLN A 1 392 ? 5.617 28.234 2.203 1 98.69 392 GLN A CA 1
ATOM 3024 C C . GLN A 1 392 ? 6.496 27.578 3.264 1 98.69 392 GLN A C 1
ATOM 3026 O O . GLN A 1 392 ? 7.43 26.844 2.936 1 98.69 392 GLN A O 1
ATOM 3031 N N . VAL A 1 393 ? 6.281 27.906 4.484 1 98.94 393 VAL A N 1
ATOM 3032 C CA . VAL A 1 393 ? 6.918 27.266 5.629 1 98.94 393 VAL A CA 1
ATOM 3033 C C . VAL A 1 393 ? 5.879 26.5 6.438 1 98.94 393 VAL A C 1
ATOM 3035 O O . VAL A 1 393 ? 4.98 27.094 7.031 1 98.94 393 VAL A O 1
ATOM 3038 N N . VAL A 1 394 ? 6.051 25.141 6.488 1 98.88 394 VAL A N 1
ATOM 3039 C CA . VAL A 1 394 ? 5.008 24.266 7.016 1 98.88 394 VAL A CA 1
ATOM 3040 C C . VAL A 1 394 ? 5.379 23.812 8.43 1 98.88 394 VAL A C 1
ATOM 3042 O O . VAL A 1 394 ? 6.496 23.359 8.664 1 98.88 394 VAL A O 1
ATOM 3045 N N . GLY A 1 395 ? 4.438 23.984 9.383 1 98.44 395 GLY A N 1
ATOM 3046 C CA . GLY A 1 395 ? 4.605 23.469 10.727 1 98.44 395 GLY A CA 1
ATOM 3047 C C . GLY A 1 395 ? 3.908 22.141 10.953 1 98.44 395 GLY A C 1
ATOM 3048 O O . GLY A 1 395 ? 2.678 22.078 10.984 1 98.44 395 GLY A O 1
ATOM 3049 N N . ASP A 1 396 ? 4.707 21.047 11.125 1 96.88 396 ASP A N 1
ATOM 3050 C CA . ASP A 1 396 ? 4.223 19.734 11.531 1 96.88 396 ASP A CA 1
ATOM 3051 C C . ASP A 1 396 ? 4.582 19.438 12.984 1 96.88 396 ASP A C 1
ATOM 3053 O O . ASP A 1 396 ? 3.76 19.625 13.883 1 96.88 396 ASP A O 1
ATOM 3057 N N . ASP A 1 397 ? 5.871 19.203 13.242 1 95.12 397 ASP A N 1
ATOM 3058 C CA . ASP A 1 397 ? 6.336 18.969 14.602 1 95.12 397 ASP A CA 1
ATOM 3059 C C . ASP A 1 397 ? 6.082 20.172 15.492 1 95.12 397 ASP A C 1
ATOM 3061 O O . ASP A 1 397 ? 5.871 20.031 16.703 1 95.12 397 ASP A O 1
ATOM 3065 N N . LEU A 1 398 ? 6.121 21.312 14.898 1 97.06 398 LEU A N 1
ATOM 3066 C CA . LEU A 1 398 ? 5.891 22.562 15.602 1 97.06 398 LEU A CA 1
ATOM 3067 C C . LEU A 1 398 ? 4.48 22.625 16.172 1 97.06 398 LEU A C 1
ATOM 3069 O O . LEU A 1 398 ? 4.281 23.078 17.297 1 97.06 398 LEU A O 1
ATOM 3073 N N . THR A 1 399 ? 3.52 22.156 15.438 1 97.69 399 THR A N 1
ATOM 3074 C CA . THR A 1 399 ? 2.127 22.406 15.789 1 97.69 399 THR A CA 1
ATOM 3075 C C . THR A 1 399 ? 1.427 21.125 16.188 1 97.69 399 THR A C 1
ATOM 3077 O O . THR A 1 399 ? 0.598 21.125 17.109 1 97.69 399 THR A O 1
ATOM 3080 N N . VAL A 1 400 ? 1.731 19.969 15.484 1 97.06 400 VAL A N 1
ATOM 3081 C CA . VAL A 1 400 ? 1.16 18.641 15.68 1 97.06 400 VAL A CA 1
ATOM 3082 C C . VAL A 1 400 ? -0.364 18.719 15.625 1 97.06 400 VAL A C 1
ATOM 3084 O O . VAL A 1 400 ? -1.055 18.031 16.375 1 97.06 400 VAL A O 1
ATOM 3087 N N . THR A 1 401 ? -0.923 19.625 14.852 1 97.75 401 THR A N 1
ATOM 3088 C CA . THR A 1 401 ? -2.352 19.828 14.648 1 97.75 401 THR A CA 1
ATOM 3089 C C . THR A 1 401 ? -3.031 20.203 15.969 1 97.75 401 THR A C 1
ATOM 3091 O O . THR A 1 401 ? -4.242 20.016 16.125 1 97.75 401 THR A O 1
ATOM 3094 N N . ASN A 1 402 ? -2.283 20.672 16.969 1 96.62 402 ASN A N 1
ATOM 3095 C CA . ASN A 1 402 ? -2.773 21.125 18.25 1 96.62 402 ASN A CA 1
ATOM 3096 C C . ASN A 1 402 ? -3.186 22.594 18.203 1 96.62 402 ASN A C 1
ATOM 3098 O O . ASN A 1 402 ? -2.35 23.469 17.969 1 96.62 402 ASN A O 1
ATOM 3102 N N . PRO A 1 403 ? -4.441 22.875 18.531 1 96.5 403 PRO A N 1
ATOM 3103 C CA . PRO A 1 403 ? -4.91 24.25 18.391 1 96.5 403 PRO A CA 1
ATOM 3104 C C . PRO A 1 403 ? -4.117 25.234 19.25 1 96.5 403 PRO A C 1
ATOM 3106 O O . PRO A 1 403 ? -3.924 26.391 18.859 1 96.5 403 PRO A O 1
ATOM 3109 N N . LYS A 1 404 ? -3.693 24.828 20.391 1 96.56 404 LYS A N 1
ATOM 3110 C CA . LYS A 1 404 ? -2.904 25.703 21.25 1 96.56 404 LYS A CA 1
ATOM 3111 C C . LYS A 1 404 ? -1.567 26.047 20.609 1 96.56 404 LYS A C 1
ATOM 3113 O O . LYS A 1 404 ? -1.143 27.203 20.625 1 96.56 404 LYS A O 1
ATOM 3118 N N . ARG A 1 405 ? -0.974 25.109 20.031 1 97.62 405 ARG A N 1
ATOM 3119 C CA . ARG A 1 405 ? 0.32 25.328 19.406 1 97.62 405 ARG A CA 1
ATOM 3120 C C . ARG A 1 405 ? 0.158 26.078 18.078 1 97.62 405 ARG A C 1
ATOM 3122 O O . ARG A 1 405 ? 1.016 26.875 17.703 1 97.62 405 ARG A O 1
ATOM 3129 N N . ILE A 1 406 ? -0.934 25.781 17.391 1 98.56 406 ILE A N 1
ATOM 3130 C CA . ILE A 1 406 ? -1.233 26.531 16.172 1 98.56 406 ILE A CA 1
ATOM 3131 C C . ILE A 1 406 ? -1.392 28.016 16.516 1 98.56 406 ILE A C 1
ATOM 3133 O O . ILE A 1 406 ? -0.803 28.875 15.852 1 98.56 406 ILE A O 1
ATOM 3137 N N . GLN A 1 407 ? -2.15 28.328 17.547 1 98.25 407 GLN A N 1
ATOM 3138 C CA . GLN A 1 407 ? -2.354 29.703 17.969 1 98.25 407 GLN A CA 1
ATOM 3139 C C . GLN A 1 407 ? -1.029 30.375 18.344 1 98.25 407 GLN A C 1
ATOM 3141 O O . GLN A 1 407 ? -0.772 31.516 17.969 1 98.25 407 GLN A O 1
ATOM 3146 N N . GLN A 1 408 ? -0.249 29.656 19.062 1 98.44 408 GLN A N 1
ATOM 3147 C CA . GLN A 1 408 ? 1.06 30.172 19.438 1 98.44 408 GLN A CA 1
ATOM 3148 C C . GLN A 1 408 ? 1.914 30.469 18.203 1 98.44 408 GLN A C 1
ATOM 3150 O O . GLN A 1 408 ? 2.59 31.5 18.141 1 98.44 408 GLN A O 1
ATOM 3155 N N . ALA A 1 409 ? 1.938 29.547 17.281 1 98.81 409 ALA A N 1
ATOM 3156 C CA . ALA A 1 409 ? 2.713 29.734 16.047 1 98.81 409 ALA A CA 1
ATOM 3157 C C . ALA A 1 409 ? 2.217 30.938 15.258 1 98.81 409 ALA A C 1
ATOM 3159 O O . ALA A 1 409 ? 3.008 31.656 14.641 1 98.81 409 ALA A O 1
ATOM 3160 N N . CYS A 1 410 ? 0.932 31.156 15.234 1 98.19 410 CYS A N 1
ATOM 3161 C CA . CYS A 1 410 ? 0.361 32.344 14.578 1 98.19 410 CYS A CA 1
ATOM 3162 C C . CYS A 1 410 ? 0.835 33.625 15.242 1 98.19 410 CYS A C 1
ATOM 3164 O O . CYS A 1 410 ? 1.259 34.562 14.57 1 98.19 410 CYS A O 1
ATOM 3166 N N . GLU A 1 411 ? 0.807 33.625 16.516 1 98.31 411 GLU A N 1
ATOM 3167 C CA . GLU A 1 411 ? 1.2 34.812 17.281 1 98.31 411 GLU A CA 1
ATOM 3168 C C . GLU A 1 411 ? 2.682 35.125 17.094 1 98.31 411 GLU A C 1
ATOM 3170 O O . GLU A 1 411 ? 3.062 36.281 16.984 1 98.31 411 GLU A O 1
ATOM 3175 N N . LYS A 1 412 ? 3.428 34.094 16.984 1 98.62 412 LYS A N 1
ATOM 3176 C CA . LYS A 1 412 ? 4.875 34.25 16.859 1 98.62 412 LYS A CA 1
ATOM 3177 C C . LYS A 1 412 ? 5.297 34.344 15.406 1 98.62 412 LYS A C 1
ATOM 3179 O O . LYS A 1 412 ? 6.473 34.594 15.109 1 98.62 412 LYS A O 1
ATOM 3184 N N . LYS A 1 413 ? 4.332 34.188 14.516 1 98.56 413 LYS A N 1
ATOM 3185 C CA . LYS A 1 4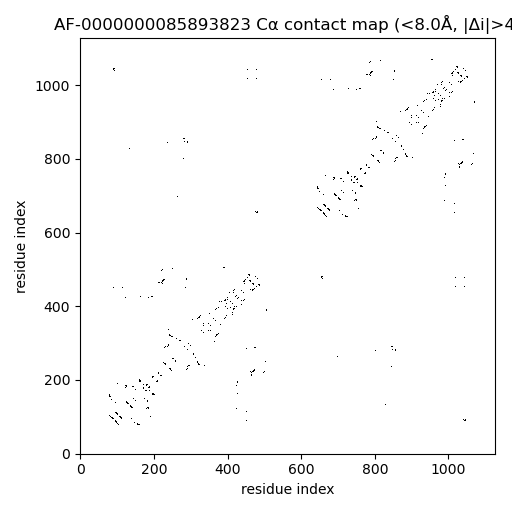13 ? 4.605 34.188 13.078 1 98.56 413 LYS A CA 1
ATOM 3186 C C . LYS A 1 413 ? 5.707 33.188 12.719 1 98.56 413 LYS A C 1
ATOM 3188 O O . LYS A 1 413 ? 6.645 33.531 11.992 1 98.56 413 LYS A O 1
ATOM 3193 N N . ALA A 1 414 ? 5.59 32.031 13.336 1 98.75 414 ALA A N 1
ATOM 3194 C CA . ALA A 1 414 ? 6.637 31.031 13.242 1 98.75 414 ALA A CA 1
ATOM 3195 C C . ALA A 1 414 ? 6.559 30.281 11.922 1 98.75 414 ALA A C 1
ATOM 3197 O O . ALA A 1 414 ? 7.566 29.766 11.422 1 98.75 414 ALA A O 1
ATOM 3198 N N . CYS A 1 415 ? 5.41 30.141 11.328 1 98.69 415 CYS A N 1
ATOM 3199 C CA . CYS A 1 415 ? 5.184 29.516 10.031 1 98.69 415 CYS A CA 1
ATOM 3200 C C . CYS A 1 415 ? 3.926 30.062 9.367 1 98.69 415 CYS A C 1
ATOM 3202 O O . CYS A 1 415 ? 3.289 30.969 9.906 1 98.69 415 CYS A O 1
ATOM 3204 N N . ASN A 1 416 ? 3.689 29.625 8.141 1 98.81 416 ASN A N 1
ATOM 3205 C CA . ASN A 1 416 ? 2.551 30.172 7.414 1 98.81 416 ASN A CA 1
ATOM 3206 C C . ASN A 1 416 ? 1.694 29.078 6.789 1 98.81 416 ASN A C 1
ATOM 3208 O O . ASN A 1 416 ? 0.86 29.359 5.926 1 98.81 416 ASN A O 1
ATOM 3212 N N . CYS A 1 417 ? 1.897 27.844 7.184 1 98.88 417 CYS A N 1
ATOM 3213 C CA . CYS A 1 417 ? 1.116 26.719 6.695 1 98.88 417 CYS A CA 1
ATOM 3214 C C . CYS A 1 417 ? 1.035 25.625 7.746 1 98.88 417 CYS A C 1
ATOM 3216 O O . CYS A 1 417 ? 2.029 25.312 8.406 1 98.88 417 CYS A O 1
ATOM 3218 N N . LEU A 1 418 ? -0.125 25.031 7.914 1 98.88 418 LEU A N 1
ATOM 3219 C CA . LEU A 1 418 ? -0.353 23.922 8.828 1 98.88 418 LEU A CA 1
ATOM 3220 C C . LEU A 1 418 ? -0.26 22.594 8.102 1 98.88 418 LEU A C 1
ATOM 3222 O O . LEU A 1 418 ? -0.846 22.422 7.027 1 98.88 418 LEU A O 1
ATOM 3226 N N . LEU A 1 419 ? 0.545 21.703 8.609 1 98.75 419 LEU A N 1
ATOM 3227 C CA . LEU A 1 419 ? 0.371 20.297 8.242 1 98.75 419 LEU A CA 1
ATOM 3228 C C . LEU A 1 419 ? -0.683 19.625 9.125 1 98.75 419 LEU A C 1
ATOM 3230 O O . LEU A 1 419 ? -0.49 19.5 10.336 1 98.75 419 LEU A O 1
ATOM 3234 N N . LEU A 1 420 ? -1.777 19.203 8.523 1 98.75 420 LEU A N 1
ATOM 3235 C CA . LEU A 1 420 ? -2.908 18.672 9.281 1 98.75 420 LEU A CA 1
ATOM 3236 C C . LEU A 1 420 ? -2.959 17.156 9.195 1 98.75 420 LEU A C 1
ATOM 3238 O O . LEU A 1 420 ? -3.098 16.594 8.102 1 98.75 420 LEU A O 1
ATOM 3242 N N . LYS A 1 421 ? -2.775 16.5 10.266 1 98.19 421 LYS A N 1
ATOM 3243 C CA . LYS A 1 421 ? -2.936 15.055 10.406 1 98.19 421 LYS A CA 1
ATOM 3244 C C . LYS A 1 421 ? -4.059 14.719 11.383 1 98.19 421 LYS A C 1
ATOM 3246 O O . LYS A 1 421 ? -4.004 15.094 12.555 1 98.19 421 LYS A O 1
ATOM 3251 N N . VAL A 1 422 ? -5.004 13.93 10.953 1 98.38 422 VAL A N 1
ATOM 3252 C CA . VAL A 1 422 ? -6.238 13.727 11.711 1 98.38 422 VAL A CA 1
ATOM 3253 C C . VAL A 1 422 ? -5.938 12.969 13 1 98.38 422 VAL A C 1
ATOM 3255 O O . VAL A 1 422 ? -6.566 13.211 14.031 1 98.38 422 VAL A O 1
ATOM 3258 N N . ASN A 1 423 ? -4.938 12.062 12.945 1 97.44 423 ASN A N 1
ATOM 3259 C CA . ASN A 1 423 ? -4.699 11.25 14.133 1 97.44 423 ASN A CA 1
ATOM 3260 C C . ASN A 1 423 ? -3.869 12.008 15.164 1 97.44 423 ASN A C 1
ATOM 3262 O O . ASN A 1 423 ? -3.76 11.578 16.312 1 97.44 423 ASN A O 1
ATOM 3266 N N . GLN A 1 424 ? -3.305 13.164 14.789 1 97.5 424 GLN A N 1
ATOM 3267 C CA . GLN A 1 424 ? -2.58 13.977 15.766 1 97.5 424 GLN A CA 1
ATOM 3268 C C . GLN A 1 424 ? -3.541 14.656 16.734 1 97.5 424 GLN A C 1
ATOM 3270 O O . GLN A 1 424 ? -3.178 14.945 17.875 1 97.5 424 GLN A O 1
ATOM 3275 N N . ILE A 1 425 ? -4.77 14.977 16.297 1 97.38 425 ILE A N 1
ATOM 3276 C CA . ILE A 1 425 ? -5.723 15.68 17.141 1 97.38 425 ILE A CA 1
ATOM 3277 C C . ILE A 1 425 ? -6.824 14.727 17.594 1 97.38 425 ILE A C 1
ATOM 3279 O O . ILE A 1 425 ? -7.344 14.844 18.703 1 97.38 425 ILE A O 1
ATOM 3283 N N . GLY A 1 426 ? -7.34 13.812 16.719 1 97.31 426 GLY A N 1
ATOM 3284 C CA . GLY A 1 426 ? -8.023 12.641 17.234 1 97.31 426 GLY A CA 1
ATOM 3285 C C . GLY A 1 426 ? -9.508 12.617 16.906 1 97.31 426 GLY A C 1
ATOM 3286 O O . GLY A 1 426 ? -10.211 11.672 17.25 1 97.31 426 GLY A O 1
ATOM 3287 N N . SER A 1 427 ? -10.086 13.641 16.188 1 98.69 427 SER A N 1
ATOM 3288 C CA . SER A 1 427 ? -11.461 13.594 15.711 1 98.69 427 SER A CA 1
ATOM 3289 C C . SER A 1 427 ? -11.641 14.445 14.461 1 98.69 427 SER A C 1
ATOM 3291 O O . SER A 1 427 ? -10.828 15.328 14.188 1 98.69 427 SER A O 1
ATOM 3293 N N . VAL A 1 428 ? -12.711 14.164 13.727 1 98.88 428 VAL A N 1
ATOM 3294 C CA . VAL A 1 428 ? -13.016 14.906 12.508 1 98.88 428 VAL A CA 1
ATOM 3295 C C . VAL A 1 428 ? -13.336 16.359 12.859 1 98.88 428 VAL A C 1
ATOM 3297 O O . VAL A 1 428 ? -12.805 17.281 12.242 1 98.88 428 VAL A O 1
ATOM 3300 N N . THR A 1 429 ? -14.125 16.578 13.867 1 98.88 429 THR A N 1
ATOM 3301 C CA . THR A 1 429 ? -14.523 17.906 14.289 1 98.88 429 THR A CA 1
ATOM 3302 C C . THR A 1 429 ? -13.305 18.734 14.68 1 98.88 429 THR A C 1
ATOM 3304 O O . THR A 1 429 ? -13.164 19.891 14.258 1 98.88 429 THR A O 1
ATOM 3307 N N . GLU A 1 430 ? -12.469 18.156 15.453 1 98.69 430 GLU A N 1
ATOM 3308 C CA . GLU A 1 430 ? -11.289 18.891 15.883 1 98.69 430 GLU A CA 1
ATOM 3309 C C . GLU A 1 430 ? -10.344 19.156 14.719 1 98.69 430 GLU A C 1
ATOM 3311 O O . GLU A 1 430 ? -9.656 20.172 14.688 1 98.69 430 GLU A O 1
ATOM 3316 N N . SER A 1 431 ? -10.305 18.266 13.75 1 98.75 431 SER A N 1
ATOM 3317 C CA . SER A 1 431 ? -9.516 18.484 12.539 1 98.75 431 SER A CA 1
ATOM 3318 C C . SER A 1 431 ? -10.047 19.672 11.742 1 98.75 431 SER A C 1
ATOM 3320 O O . SER A 1 431 ? -9.273 20.5 11.266 1 98.75 431 SER A O 1
ATOM 3322 N N . ILE A 1 432 ? -11.336 19.734 11.617 1 98.81 432 ILE A N 1
ATOM 3323 C CA . ILE A 1 432 ? -11.977 20.844 10.914 1 98.81 432 ILE A CA 1
ATOM 3324 C C . ILE A 1 432 ? -11.68 22.141 11.641 1 98.81 432 ILE A C 1
ATOM 3326 O O . ILE A 1 432 ? -11.344 23.156 11.008 1 98.81 432 ILE A O 1
ATOM 3330 N N . GLN A 1 433 ? -11.758 22.172 12.93 1 98.5 433 GLN A N 1
ATOM 3331 C CA . GLN A 1 433 ? -11.5 23.359 13.734 1 98.5 433 GLN A CA 1
ATOM 3332 C C . GLN A 1 433 ? -10.047 23.812 13.594 1 98.5 433 GLN A C 1
ATOM 3334 O O . GLN A 1 433 ? -9.773 25.016 13.5 1 98.5 433 GLN A O 1
ATOM 3339 N N . ALA A 1 434 ? -9.172 22.844 13.648 1 98.62 434 ALA A N 1
ATOM 3340 C CA . ALA A 1 434 ? -7.762 23.172 13.461 1 98.62 434 ALA A CA 1
ATOM 3341 C C . ALA A 1 434 ? -7.527 23.812 12.094 1 98.62 434 ALA A C 1
ATOM 3343 O O . ALA A 1 434 ? -6.781 24.797 11.984 1 98.62 434 ALA A O 1
ATOM 3344 N N . CYS A 1 435 ? -8.117 23.25 11.086 1 98.69 435 CYS A N 1
ATOM 3345 C CA . CYS A 1 435 ? -8.016 23.797 9.742 1 98.69 435 CYS A CA 1
ATOM 3346 C C . CYS A 1 435 ? -8.539 25.234 9.703 1 98.69 435 CYS A C 1
ATOM 3348 O O . CYS A 1 435 ? -7.879 26.125 9.18 1 98.69 435 CYS A O 1
ATOM 3350 N N . LYS A 1 436 ? -9.672 25.453 10.258 1 98.38 436 LYS A N 1
ATOM 3351 C CA . LYS A 1 436 ? -10.297 26.781 10.258 1 98.38 436 LYS A CA 1
ATOM 3352 C C . LYS A 1 436 ? -9.453 27.797 11.023 1 98.38 436 LYS A C 1
ATOM 3354 O O . LYS A 1 436 ? -9.344 28.953 10.617 1 98.38 436 LYS A O 1
ATOM 3359 N N . LEU A 1 437 ? -8.914 27.359 12.117 1 98.56 437 LEU A N 1
ATOM 3360 C CA . LEU A 1 437 ? -8.047 28.234 12.898 1 98.56 437 LEU A CA 1
ATOM 3361 C C . LEU A 1 437 ? -6.855 28.703 12.062 1 98.56 437 LEU A C 1
ATOM 3363 O O . LEU A 1 437 ? -6.52 29.891 12.055 1 98.56 437 LEU A O 1
ATOM 3367 N N . ALA A 1 438 ? -6.211 27.781 11.367 1 98.5 438 ALA A N 1
ATOM 3368 C CA . ALA A 1 438 ? -5.078 28.109 10.508 1 98.5 438 ALA A CA 1
ATOM 3369 C C . ALA A 1 438 ? -5.504 29.062 9.391 1 98.5 438 ALA A C 1
ATOM 3371 O O . ALA A 1 438 ? -4.859 30.078 9.164 1 98.5 438 ALA A O 1
ATOM 3372 N N . GLN A 1 439 ? -6.586 28.75 8.773 1 97.44 439 GLN A N 1
ATOM 3373 C CA . GLN A 1 439 ? -7.055 29.547 7.637 1 97.44 439 GLN A CA 1
ATOM 3374 C C . GLN A 1 439 ? -7.492 30.938 8.07 1 97.44 439 GLN A C 1
ATOM 3376 O O . GLN A 1 439 ? -7.273 31.906 7.359 1 97.44 439 GLN A O 1
ATOM 3381 N N . SER A 1 440 ? -8.125 31.047 9.188 1 97.31 440 SER A N 1
ATOM 3382 C CA . SER A 1 440 ? -8.578 32.344 9.688 1 97.31 440 SER A CA 1
ATOM 3383 C C . SER A 1 440 ? -7.398 33.25 10.031 1 97.31 440 SER A C 1
ATOM 3385 O O . SER A 1 440 ? -7.555 34.469 10.148 1 97.31 440 SER A O 1
ATOM 3387 N N . ASN A 1 441 ? -6.266 32.656 10.172 1 97.62 441 ASN A N 1
ATOM 3388 C CA . ASN A 1 441 ? -5.051 33.438 10.422 1 97.62 441 ASN A CA 1
ATOM 3389 C C . ASN A 1 441 ? -4.238 33.625 9.148 1 97.62 441 ASN A C 1
ATOM 3391 O O . ASN A 1 441 ? -3.062 34 9.203 1 97.62 441 ASN A O 1
ATOM 3395 N N . GLY A 1 442 ? -4.824 33.312 8.031 1 97 442 GLY A N 1
ATOM 3396 C CA . GLY A 1 442 ? -4.199 33.562 6.742 1 97 442 GLY A CA 1
ATOM 3397 C C . GLY A 1 442 ? -3.223 32.469 6.328 1 97 442 GLY A C 1
ATOM 3398 O O . GLY A 1 442 ? -2.457 32.656 5.379 1 97 442 GLY A O 1
ATOM 3399 N N . TRP A 1 443 ? -3.139 31.328 7.055 1 98.38 443 TRP A N 1
ATOM 3400 C CA . TRP A 1 443 ? -2.227 30.234 6.742 1 98.38 443 TRP A CA 1
ATOM 3401 C C . TRP A 1 443 ? -2.791 29.359 5.633 1 98.38 443 TRP A C 1
ATOM 3403 O O . TRP A 1 443 ? -4.012 29.25 5.484 1 98.38 443 TRP A O 1
ATOM 3413 N N . GLY A 1 444 ? -1.891 28.734 4.754 1 98.19 444 GLY A N 1
ATOM 3414 C CA . GLY A 1 444 ? -2.268 27.531 4.023 1 98.19 444 GLY A CA 1
ATOM 3415 C C . GLY A 1 444 ? -2.41 26.312 4.91 1 98.19 444 GLY A C 1
ATOM 3416 O O . GLY A 1 444 ? -1.99 26.328 6.07 1 98.19 444 GLY A O 1
ATOM 3417 N N . VAL A 1 445 ? -3.104 25.312 4.43 1 98.75 445 VAL A N 1
ATOM 3418 C CA . VAL A 1 445 ? -3.225 24.016 5.109 1 98.75 445 VAL A CA 1
ATOM 3419 C C . VAL A 1 445 ? -2.918 22.891 4.133 1 98.75 445 VAL A C 1
ATOM 3421 O O . VAL A 1 445 ? -3.377 22.906 2.99 1 98.75 445 VAL A O 1
ATOM 3424 N N . MET A 1 446 ? -2.07 22.016 4.547 1 98.81 446 MET A N 1
ATOM 3425 C CA . MET A 1 446 ? -1.773 20.781 3.824 1 98.81 446 MET A CA 1
ATOM 3426 C C . MET A 1 446 ? -2.238 19.562 4.617 1 98.81 446 MET A C 1
ATOM 3428 O O . MET A 1 446 ? -1.732 19.297 5.707 1 98.81 446 MET A O 1
ATOM 3432 N N . VAL A 1 447 ? -3.252 18.797 4.086 1 98.88 447 VAL A N 1
ATOM 3433 C CA . VAL A 1 447 ? -3.697 17.562 4.715 1 98.88 447 VAL A CA 1
ATOM 3434 C C . VAL A 1 447 ? -2.67 16.453 4.473 1 98.88 447 VAL A C 1
ATOM 3436 O O . VAL A 1 447 ? -2.137 16.328 3.367 1 98.88 447 VAL A O 1
ATOM 3439 N N . SER A 1 448 ? -2.428 15.688 5.531 1 98.5 448 SER A N 1
ATOM 3440 C CA . SER A 1 448 ? -1.289 14.781 5.402 1 98.5 448 SER A CA 1
ATOM 3441 C C . SER A 1 448 ? -1.629 13.391 5.918 1 98.5 448 SER A C 1
ATOM 3443 O O . SER A 1 448 ? -2.455 13.242 6.82 1 98.5 448 SER A O 1
ATOM 3445 N N . HIS A 1 449 ? -0.941 12.461 5.32 1 97.38 449 HIS A N 1
ATOM 3446 C CA . HIS A 1 449 ? -0.935 11.062 5.75 1 97.38 449 HIS A CA 1
ATOM 3447 C C . HIS A 1 449 ? 0.005 10.859 6.934 1 97.38 449 HIS A C 1
ATOM 3449 O O . HIS A 1 449 ? 0.496 11.82 7.52 1 97.38 449 HIS A O 1
ATOM 3455 N N . ARG A 1 450 ? 0.108 9.57 7.391 1 96.38 450 ARG A N 1
ATOM 3456 C CA . ARG A 1 450 ? 1.119 9.062 8.312 1 96.38 450 ARG A CA 1
ATOM 3457 C C . ARG A 1 450 ? 1.953 7.961 7.668 1 96.38 450 ARG A C 1
ATOM 3459 O O . ARG A 1 450 ? 1.572 7.418 6.629 1 96.38 450 ARG A O 1
ATOM 3466 N N . SER A 1 451 ? 3.123 7.73 8.266 1 94.88 451 SER A N 1
ATOM 3467 C CA . SER A 1 451 ? 3.986 6.68 7.742 1 94.88 451 SER A CA 1
ATOM 3468 C C . SER A 1 451 ? 3.305 5.316 7.816 1 94.88 451 SER A C 1
ATOM 3470 O O . SER A 1 451 ? 3.471 4.484 6.926 1 94.88 451 SER A O 1
ATOM 3472 N N . GLY A 1 452 ? 2.557 5.004 8.914 1 96.81 452 GLY A N 1
ATOM 3473 C CA . GLY A 1 452 ? 1.763 3.793 9.047 1 96.81 452 GLY A CA 1
ATOM 3474 C C . GLY A 1 452 ? 0.311 3.98 8.648 1 96.81 452 GLY A C 1
ATOM 3475 O O . GLY A 1 452 ? -0.577 3.988 9.508 1 96.81 452 GLY A O 1
ATOM 3476 N N . GLU A 1 453 ? 0.137 4.062 7.344 1 97.69 453 GLU A N 1
ATOM 3477 C CA . GLU A 1 453 ? -1.196 4.262 6.785 1 97.69 453 GLU A CA 1
ATOM 3478 C C . GLU A 1 453 ? -1.902 2.93 6.547 1 97.69 453 GLU A C 1
ATOM 3480 O O . GLU A 1 453 ? -1.288 1.867 6.66 1 97.69 453 GLU A O 1
ATOM 3485 N N . THR A 1 454 ? -3.191 3.066 6.301 1 98.25 454 THR A N 1
ATOM 3486 C CA . THR A 1 454 ? -3.994 1.996 5.719 1 98.25 454 THR A CA 1
ATOM 3487 C C . THR A 1 454 ? -4.496 2.389 4.332 1 98.25 454 THR A C 1
ATOM 3489 O O . THR A 1 454 ? -4.145 3.453 3.818 1 98.25 454 THR A O 1
ATOM 3492 N N . GLU A 1 455 ? -5.305 1.527 3.719 1 97.81 455 GLU A N 1
ATOM 3493 C CA . GLU A 1 455 ? -5.875 1.832 2.41 1 97.81 455 GLU A CA 1
ATOM 3494 C C . GLU A 1 455 ? -7.129 2.689 2.539 1 97.81 455 GLU A C 1
ATOM 3496 O O . GLU A 1 455 ? -7.777 3.01 1.539 1 97.81 455 GLU A O 1
ATOM 3501 N N . ASP A 1 456 ? -7.465 3.098 3.791 1 98.56 456 ASP A N 1
ATOM 3502 C CA . ASP A 1 456 ? -8.586 4.008 3.994 1 98.56 456 ASP A CA 1
ATOM 3503 C C . ASP A 1 456 ? -8.336 5.352 3.307 1 98.56 456 ASP A C 1
ATOM 3505 O O . ASP A 1 456 ? -7.277 5.953 3.48 1 98.56 456 ASP A O 1
ATOM 3509 N N . THR A 1 457 ? -9.289 5.801 2.57 1 98.56 457 THR A N 1
ATOM 3510 C CA . THR A 1 457 ? -9.062 6.949 1.7 1 98.56 457 THR A CA 1
ATOM 3511 C C . THR A 1 457 ? -9.641 8.219 2.318 1 98.56 457 THR A C 1
ATOM 3513 O O . THR A 1 457 ? -9.844 9.219 1.622 1 98.56 457 THR A O 1
ATOM 3516 N N . PHE A 1 458 ? -9.938 8.273 3.58 1 98.81 458 PHE A N 1
ATOM 3517 C CA . PHE A 1 458 ? -10.695 9.344 4.215 1 98.81 458 PHE A CA 1
ATOM 3518 C C . PHE A 1 458 ? -10.078 10.703 3.895 1 98.81 458 PHE A C 1
ATOM 3520 O O . PHE A 1 458 ? -10.797 11.656 3.59 1 98.81 458 PHE A O 1
ATOM 3527 N N . ILE A 1 459 ? -8.789 10.852 3.904 1 98.88 459 ILE A N 1
ATOM 3528 C CA . ILE A 1 459 ? -8.156 12.172 3.811 1 98.88 459 ILE A CA 1
ATOM 3529 C C . ILE A 1 459 ? -8.258 12.688 2.379 1 98.88 459 ILE A C 1
ATOM 3531 O O . ILE A 1 459 ? -8.078 13.883 2.131 1 98.88 459 ILE A O 1
ATOM 3535 N N . ALA A 1 460 ? -8.453 11.766 1.442 1 98.81 460 ALA A N 1
ATOM 3536 C CA . ALA A 1 460 ? -8.719 12.227 0.082 1 98.81 460 ALA A CA 1
ATOM 3537 C C . ALA A 1 460 ? -9.984 13.078 0.026 1 98.81 460 ALA A C 1
ATOM 3539 O O . ALA A 1 460 ? -10.031 14.086 -0.68 1 98.81 460 ALA A O 1
ATOM 3540 N N . ASP A 1 461 ? -11.008 12.688 0.758 1 98.75 461 ASP A N 1
ATOM 3541 C CA . ASP A 1 461 ? -12.25 13.453 0.818 1 98.75 461 ASP A CA 1
ATOM 3542 C C . ASP A 1 461 ? -12.117 14.648 1.755 1 98.75 461 ASP A C 1
ATOM 3544 O O . ASP A 1 461 ? -12.727 15.695 1.524 1 98.75 461 ASP A O 1
ATOM 3548 N N . LEU A 1 462 ? -11.328 14.484 2.783 1 98.88 462 LEU A N 1
ATOM 3549 C CA . LEU A 1 462 ? -11.117 15.555 3.746 1 98.88 462 LEU A CA 1
ATOM 3550 C C . LEU A 1 462 ? -10.5 16.781 3.072 1 98.88 462 LEU A C 1
ATOM 3552 O O . LEU A 1 462 ? -10.961 17.906 3.277 1 98.88 462 LEU A O 1
ATOM 3556 N N . VAL A 1 463 ? -9.492 16.578 2.271 1 98.81 463 VAL A N 1
ATOM 3557 C CA . VAL A 1 463 ? -8.766 17.672 1.644 1 98.81 463 VAL A CA 1
ATOM 3558 C C . VAL A 1 463 ? -9.703 18.438 0.705 1 98.81 463 VAL A C 1
ATOM 3560 O O . VAL A 1 463 ? -9.633 19.656 0.602 1 98.81 463 VAL A O 1
ATOM 3563 N N . VAL A 1 464 ? -10.562 17.734 0.011 1 98.56 464 VAL A N 1
ATOM 3564 C CA . VAL A 1 464 ? -11.523 18.359 -0.896 1 98.56 464 VAL A CA 1
ATOM 3565 C C . VAL A 1 464 ? -12.57 19.125 -0.094 1 98.56 464 VAL A C 1
ATOM 3567 O O . VAL A 1 464 ? -12.852 20.297 -0.388 1 98.56 464 VAL A O 1
ATOM 3570 N N . GLY A 1 465 ? -13.094 18.5 0.946 1 98.62 465 GLY A N 1
ATOM 3571 C CA . GLY A 1 465 ? -14.117 19.141 1.76 1 98.62 465 GLY A CA 1
ATOM 3572 C C . GLY A 1 465 ? -13.633 20.375 2.482 1 98.62 465 GLY A C 1
ATOM 3573 O O . GLY A 1 465 ? -14.367 21.359 2.615 1 98.62 465 GLY A O 1
ATOM 3574 N N . LEU A 1 466 ? -12.414 20.312 2.93 1 98.69 466 LEU A N 1
ATOM 3575 C CA . LEU A 1 466 ? -11.836 21.438 3.67 1 98.69 466 LEU A CA 1
ATOM 3576 C C . LEU A 1 466 ? -11.305 22.5 2.721 1 98.69 466 LEU A C 1
ATOM 3578 O O . LEU A 1 466 ? -11 23.625 3.143 1 98.69 466 LEU A O 1
ATOM 3582 N N . CYS A 1 467 ? -11.164 22.156 1.452 1 97.5 467 CYS A N 1
ATOM 3583 C CA . CYS A 1 467 ? -10.68 23.094 0.436 1 97.5 467 CYS A CA 1
ATOM 3584 C C . CYS A 1 467 ? -9.289 23.609 0.788 1 97.5 467 CYS A C 1
ATOM 3586 O O . CYS A 1 467 ? -9.047 24.812 0.746 1 97.5 467 CYS A O 1
ATOM 3588 N N . THR A 1 468 ? -8.391 22.688 1.156 1 97.88 468 THR A N 1
ATOM 3589 C CA . THR A 1 468 ? -7.086 23.125 1.637 1 97.88 468 THR A CA 1
ATOM 3590 C C . THR A 1 468 ? -6.129 23.359 0.47 1 97.88 468 THR A C 1
ATOM 3592 O O . THR A 1 468 ? -5.102 24.031 0.627 1 97.88 468 THR A O 1
ATOM 3595 N N . GLY A 1 469 ? -6.387 22.766 -0.656 1 97.31 469 GLY A N 1
ATOM 3596 C CA . GLY A 1 469 ? -5.625 23 -1.871 1 97.31 469 GLY A CA 1
ATOM 3597 C C . GLY A 1 469 ? -4.34 22.203 -1.938 1 97.31 469 GLY A C 1
ATOM 3598 O O . GLY A 1 469 ? -3.645 22.219 -2.957 1 97.31 469 GLY A O 1
ATOM 3599 N N . GLN A 1 470 ? -3.924 21.469 -0.847 1 98.38 470 GLN A N 1
ATOM 3600 C CA . GLN A 1 470 ? -2.697 20.688 -0.819 1 98.38 470 GLN A CA 1
ATOM 3601 C C . GLN A 1 470 ? -2.9 19.375 -0.049 1 98.38 470 GLN A C 1
ATOM 3603 O O . GLN A 1 470 ? -3.555 19.375 0.996 1 98.38 470 GLN A O 1
ATOM 3608 N N . ILE A 1 471 ? -2.312 18.281 -0.605 1 98.81 471 ILE A N 1
ATOM 3609 C CA . ILE A 1 471 ? -2.332 17.016 0.111 1 98.81 471 ILE A CA 1
ATOM 3610 C C . ILE A 1 471 ? -0.953 16.359 0.046 1 98.81 471 ILE A C 1
ATOM 3612 O O . ILE A 1 471 ? -0.306 16.375 -1.004 1 98.81 471 ILE A O 1
ATOM 3616 N N . LYS A 1 472 ? -0.435 15.961 1.174 1 98.75 472 LYS A N 1
ATOM 3617 C CA . LYS A 1 472 ? 0.791 15.172 1.301 1 98.75 472 LYS A CA 1
ATOM 3618 C C . LYS A 1 472 ? 0.482 13.727 1.665 1 98.75 472 LYS A C 1
ATOM 3620 O O . LYS A 1 472 ? 0.209 13.414 2.826 1 98.75 472 LYS A O 1
ATOM 3625 N N . THR A 1 473 ? 0.471 12.844 0.614 1 98.44 473 THR A N 1
ATOM 3626 C CA . THR A 1 473 ? 0.132 11.461 0.938 1 98.44 473 THR A CA 1
ATOM 3627 C C . THR A 1 473 ? 1.062 10.492 0.214 1 98.44 473 THR A C 1
ATOM 3629 O O . THR A 1 473 ? 0.626 9.438 -0.253 1 98.44 473 THR A O 1
ATOM 3632 N N . GLY A 1 474 ? 2.381 10.875 0.034 1 98.38 474 GLY A N 1
ATOM 3633 C CA . GLY A 1 474 ? 3.438 9.969 -0.382 1 98.38 474 GLY A CA 1
ATOM 3634 C C . GLY A 1 474 ? 3.684 9.984 -1.879 1 98.38 474 GLY A C 1
ATOM 3635 O O . GLY A 1 474 ? 3.086 10.789 -2.602 1 98.38 474 GLY A O 1
ATOM 3636 N N . ALA A 1 475 ? 4.637 9.148 -2.352 1 98.75 475 ALA A N 1
ATOM 3637 C CA . ALA A 1 475 ? 4.984 8.961 -3.76 1 98.75 475 ALA A CA 1
ATOM 3638 C C . ALA A 1 475 ? 3.887 8.203 -4.5 1 98.75 475 ALA A C 1
ATOM 3640 O O . ALA A 1 475 ? 2.994 7.625 -3.873 1 98.75 475 ALA A O 1
ATOM 3641 N N . PRO A 1 476 ? 3.844 8.312 -5.852 1 98.62 476 PRO A N 1
ATOM 3642 C CA . PRO A 1 476 ? 2.961 7.41 -6.594 1 98.62 476 PRO A CA 1
ATOM 3643 C C . PRO A 1 476 ? 3.434 5.957 -6.551 1 98.62 476 PRO A C 1
ATOM 3645 O O . PRO A 1 476 ? 3.797 5.395 -7.586 1 98.62 476 PRO A O 1
ATOM 3648 N N . CYS A 1 477 ? 3.387 5.457 -5.391 1 98.19 477 CYS A N 1
ATOM 3649 C CA . CYS A 1 477 ? 3.857 4.125 -5.035 1 98.19 477 CYS A CA 1
ATOM 3650 C C . CYS A 1 477 ? 3.139 3.607 -3.793 1 98.19 477 CYS A C 1
ATOM 3652 O O . CYS A 1 477 ? 2.721 4.391 -2.939 1 98.19 477 CYS A O 1
ATOM 3654 N N . ARG A 1 478 ? 2.945 2.244 -3.73 1 98.12 478 ARG A N 1
ATOM 3655 C CA . ARG A 1 478 ? 2.314 1.594 -2.588 1 98.12 478 ARG A CA 1
ATOM 3656 C C . ARG A 1 478 ? 0.856 2.021 -2.451 1 98.12 478 ARG A C 1
ATOM 3658 O O . ARG A 1 478 ? 0.524 3.189 -2.66 1 98.12 478 ARG A O 1
ATOM 3665 N N . SER A 1 479 ? -0 1.19 -2.02 1 98.5 479 SER A N 1
ATOM 3666 C CA . SER A 1 479 ? -1.431 1.433 -2.172 1 98.5 479 SER A CA 1
ATOM 3667 C C . SER A 1 479 ? -1.979 2.264 -1.017 1 98.5 479 SER A C 1
ATOM 3669 O O . SER A 1 479 ? -3.059 2.848 -1.123 1 98.5 479 SER A O 1
ATOM 3671 N N . GLU A 1 480 ? -1.257 2.273 0.156 1 98.5 480 GLU A N 1
ATOM 3672 C CA . GLU A 1 480 ? -1.763 3.166 1.196 1 98.5 480 GLU A CA 1
ATOM 3673 C C . GLU A 1 480 ? -1.628 4.629 0.782 1 98.5 480 GLU A C 1
ATOM 3675 O O . GLU A 1 480 ? -2.314 5.496 1.323 1 98.5 480 GLU A O 1
ATOM 3680 N N . ARG A 1 481 ? -0.787 4.91 -0.223 1 98.56 481 ARG A N 1
ATOM 3681 C CA . ARG A 1 481 ? -0.678 6.23 -0.831 1 98.56 481 ARG A CA 1
ATOM 3682 C C . ARG A 1 481 ? -1.624 6.367 -2.02 1 98.56 481 ARG A C 1
ATOM 3684 O O . ARG A 1 481 ? -2.475 7.258 -2.043 1 98.56 481 ARG A O 1
ATOM 3691 N N . LEU A 1 482 ? -1.546 5.391 -2.906 1 98.56 482 LEU A N 1
ATOM 3692 C CA . LEU A 1 482 ? -2.229 5.484 -4.191 1 98.56 482 LEU A CA 1
ATOM 3693 C C . LEU A 1 482 ? -3.738 5.359 -4.02 1 98.56 482 LEU A C 1
ATOM 3695 O O . LEU A 1 482 ? -4.508 5.91 -4.812 1 98.56 482 LEU A O 1
ATOM 3699 N N . ALA A 1 483 ? -4.168 4.664 -2.98 1 98.69 483 ALA A N 1
ATOM 3700 C CA . ALA A 1 483 ? -5.605 4.598 -2.73 1 98.69 483 ALA A CA 1
ATOM 3701 C C . ALA A 1 483 ? -6.199 5.996 -2.578 1 98.69 483 ALA A C 1
ATOM 3703 O O . ALA A 1 483 ? -7.305 6.266 -3.057 1 98.69 483 ALA A O 1
ATOM 3704 N N . LYS A 1 484 ? -5.488 6.906 -1.917 1 98.75 484 LYS A N 1
ATOM 3705 C CA . LYS A 1 484 ? -5.953 8.273 -1.705 1 98.75 484 LYS A CA 1
ATOM 3706 C C . LYS A 1 484 ? -5.93 9.07 -3.006 1 98.75 484 LYS A C 1
ATOM 3708 O O . LYS A 1 484 ? -6.875 9.797 -3.311 1 98.75 484 LYS A O 1
ATOM 3713 N N . TYR A 1 485 ? -4.879 8.898 -3.754 1 98.75 485 TYR A N 1
ATOM 3714 C CA . TYR A 1 485 ? -4.781 9.578 -5.043 1 98.75 485 TYR A CA 1
ATOM 3715 C C . TYR A 1 485 ? -5.855 9.078 -6.004 1 98.75 485 TYR A C 1
ATOM 3717 O O . TYR A 1 485 ? -6.477 9.867 -6.715 1 98.75 485 TYR A O 1
ATOM 3725 N N . ASN A 1 486 ? -6.062 7.777 -6.043 1 98.69 486 ASN A N 1
ATOM 3726 C CA . ASN A 1 486 ? -7.098 7.211 -6.902 1 98.69 486 ASN A CA 1
ATOM 3727 C C . ASN A 1 486 ? -8.484 7.695 -6.5 1 98.69 486 ASN A C 1
ATOM 3729 O O . ASN A 1 486 ? -9.336 7.93 -7.359 1 98.69 486 ASN A O 1
ATOM 3733 N N . GLN A 1 487 ? -8.703 7.859 -5.207 1 98.5 487 GLN A N 1
ATOM 3734 C CA . GLN A 1 487 ? -9.969 8.422 -4.742 1 98.5 487 GLN A CA 1
ATOM 3735 C C . GLN A 1 487 ? -10.141 9.859 -5.234 1 98.5 487 GLN A C 1
ATOM 3737 O O . GLN A 1 487 ? -11.242 10.258 -5.613 1 98.5 487 GLN A O 1
ATOM 3742 N N . LEU A 1 488 ? -9.078 10.586 -5.211 1 98.5 488 LEU A N 1
ATOM 3743 C CA . LEU A 1 488 ? -9.125 11.953 -5.703 1 98.5 488 LEU A CA 1
ATOM 3744 C C . LEU A 1 488 ? -9.367 11.984 -7.211 1 98.5 488 LEU A C 1
ATOM 3746 O O . LEU A 1 488 ? -10.078 12.852 -7.715 1 98.5 488 LEU A O 1
ATOM 3750 N N . MET A 1 489 ? -8.797 11.078 -7.945 1 97.5 489 MET A N 1
ATOM 3751 C CA . MET A 1 489 ? -9.047 10.969 -9.383 1 97.5 489 MET A CA 1
ATOM 3752 C C . MET A 1 489 ? -10.508 10.648 -9.656 1 97.5 489 MET A C 1
ATOM 3754 O O . MET A 1 489 ? -11.094 11.164 -10.609 1 97.5 489 MET A O 1
ATOM 3758 N N . ARG A 1 490 ? -11.102 9.773 -8.867 1 96.44 490 ARG A N 1
ATOM 3759 C CA . ARG A 1 490 ? -12.523 9.461 -8.992 1 96.44 490 ARG A CA 1
ATOM 3760 C C . ARG A 1 490 ? -13.375 10.703 -8.75 1 96.44 490 ARG A C 1
ATOM 3762 O O . ARG A 1 490 ? -14.312 10.977 -9.5 1 96.44 490 ARG A O 1
ATOM 3769 N N . SER A 1 491 ? -13.023 11.453 -7.742 1 89.5 491 SER A N 1
ATOM 3770 C CA . SER A 1 491 ? -13.773 12.648 -7.363 1 89.5 491 SER A CA 1
ATOM 3771 C C . SER A 1 491 ? -13.68 13.727 -8.438 1 89.5 491 SER A C 1
ATOM 3773 O O . SER A 1 491 ? -14.609 14.508 -8.617 1 89.5 491 SER A O 1
ATOM 3775 N N . ALA A 1 492 ? -12.555 13.805 -9.078 1 84.38 492 ALA A N 1
ATOM 3776 C CA . ALA A 1 492 ? -12.336 14.797 -10.117 1 84.38 492 ALA A CA 1
ATOM 3777 C C . ALA A 1 492 ? -13.289 14.594 -11.289 1 84.38 492 ALA A C 1
ATOM 3779 O O . ALA A 1 492 ? -13.609 15.539 -12.016 1 84.38 492 ALA A O 1
ATOM 3780 N N . MET A 1 493 ? -13.773 13.438 -11.414 1 76.56 493 MET A N 1
ATOM 3781 C CA . MET A 1 493 ? -14.664 13.117 -12.523 1 76.56 493 MET A CA 1
ATOM 3782 C C . MET A 1 493 ? -16.109 13.516 -12.195 1 76.56 493 MET A C 1
ATOM 3784 O O . MET A 1 493 ? -16.922 13.688 -13.102 1 76.56 493 MET A O 1
ATOM 3788 N N . THR A 1 494 ? -16.406 13.586 -11.031 1 65.12 494 THR A N 1
ATOM 3789 C CA . THR A 1 494 ? -17.797 13.805 -10.625 1 65.12 494 THR A CA 1
ATOM 3790 C C . THR A 1 494 ? -18 15.258 -10.203 1 65.12 494 THR A C 1
ATOM 3792 O O . THR A 1 494 ? -19.141 15.719 -10.094 1 65.12 494 THR A O 1
ATOM 3795 N N . SER A 1 495 ? -16.906 15.93 -9.891 1 56.22 495 SER A N 1
ATOM 3796 C CA . SER A 1 495 ? -17.016 17.297 -9.406 1 56.22 495 SER A CA 1
ATOM 3797 C C . SER A 1 495 ? -17.047 18.297 -10.562 1 56.22 495 SER A C 1
ATOM 3799 O O . SER A 1 495 ? -16.469 18.047 -11.617 1 56.22 495 SER A O 1
ATOM 3801 N N . HIS A 1 496 ? -18.156 18.891 -10.953 1 49.75 496 HIS A N 1
ATOM 3802 C CA . HIS A 1 496 ? -18.109 19.969 -11.938 1 49.75 496 HIS A CA 1
ATOM 3803 C C . HIS A 1 496 ? -16.734 20.641 -11.961 1 49.75 496 HIS A C 1
ATOM 3805 O O . HIS A 1 496 ? -16.031 20.656 -10.953 1 49.75 496 HIS A O 1
ATOM 3811 N N . PRO A 1 497 ? -16.266 21.234 -13.039 1 47.22 497 PRO A N 1
ATOM 3812 C CA . PRO A 1 497 ? -14.852 21.469 -13.344 1 47.22 497 PRO A CA 1
ATOM 3813 C C . PRO A 1 497 ? -14.062 21.984 -12.148 1 47.22 497 PRO A C 1
ATOM 3815 O O . PRO A 1 497 ? -14.242 23.141 -11.734 1 47.22 497 PRO A O 1
ATOM 3818 N N . PRO A 1 498 ? -13.789 21.094 -11.258 1 47.94 498 PRO A N 1
ATOM 3819 C CA . PRO A 1 498 ? -13.086 21.688 -10.117 1 47.94 498 PRO A CA 1
ATOM 3820 C C . PRO A 1 498 ? -11.68 22.172 -10.477 1 47.94 498 PRO A C 1
ATOM 3822 O O . PRO A 1 498 ? -10.945 21.484 -11.188 1 47.94 498 PRO A O 1
ATOM 3825 N N . GLN A 1 499 ? -11.453 23.484 -10.43 1 44.66 499 GLN A N 1
ATOM 3826 C CA . GLN A 1 499 ? -10.148 24.109 -10.617 1 44.66 499 GLN A CA 1
ATOM 3827 C C . GLN A 1 499 ? -9.148 23.609 -9.578 1 44.66 499 GLN A C 1
ATOM 3829 O O . GLN A 1 499 ? -9.508 23.359 -8.43 1 44.66 499 GLN A O 1
ATOM 3834 N N . ILE A 1 500 ? -8.234 22.828 -9.992 1 45.59 500 ILE A N 1
ATOM 3835 C CA . ILE A 1 500 ? -7.113 22.578 -9.102 1 45.59 500 ILE A CA 1
ATOM 3836 C C . ILE A 1 500 ? -6.629 23.891 -8.492 1 45.59 500 ILE A C 1
ATOM 3838 O O . ILE A 1 500 ? -6.645 24.922 -9.156 1 45.59 500 ILE A O 1
ATOM 3842 N N . SER A 1 501 ? -6.551 23.938 -7.188 1 47.25 501 SER A N 1
ATOM 3843 C CA . SER A 1 501 ? -6.125 25.125 -6.457 1 47.25 501 SER A CA 1
ATOM 3844 C C . SER A 1 501 ? -4.875 25.75 -7.078 1 47.25 501 SER A C 1
ATOM 3846 O O . SER A 1 501 ? -4.051 25.031 -7.656 1 47.25 501 SER A O 1
ATOM 3848 N N . ARG A 1 502 ? -5.012 27.016 -7.441 1 41.34 502 ARG A N 1
ATOM 3849 C CA . ARG A 1 502 ? -3.859 27.812 -7.852 1 41.34 502 ARG A CA 1
ATOM 3850 C C . ARG A 1 502 ? -2.76 27.781 -6.797 1 41.34 502 ARG A C 1
ATOM 3852 O O . ARG A 1 502 ? -3.018 27.453 -5.637 1 41.34 502 ARG A O 1
ATOM 3859 N N . PRO A 1 503 ? -1.548 28.172 -7.246 1 41.78 503 PRO A N 1
ATOM 3860 C CA . PRO A 1 503 ? -0.262 28.078 -6.551 1 41.78 503 PRO A CA 1
ATOM 3861 C C . PRO A 1 503 ? -0.334 28.562 -5.109 1 41.78 503 PRO A C 1
ATOM 3863 O O . PRO A 1 503 ? -1.233 29.344 -4.762 1 41.78 503 PRO A O 1
ATOM 3866 N N . ILE A 1 504 ? 0.47 27.984 -4.312 1 41.75 504 ILE A N 1
ATOM 3867 C CA . ILE A 1 504 ? 0.838 28.328 -2.945 1 41.75 504 ILE A CA 1
ATOM 3868 C C . ILE A 1 504 ? 0.879 29.844 -2.797 1 41.75 504 ILE A C 1
ATOM 3870 O O . ILE A 1 504 ? 1.699 30.516 -3.428 1 41.75 504 ILE A O 1
ATOM 3874 N N . ARG A 1 505 ? -0.237 30.547 -2.812 1 33.5 505 ARG A N 1
ATOM 3875 C CA . ARG A 1 505 ? -0.215 31.984 -2.525 1 33.5 505 ARG A CA 1
ATOM 3876 C C . ARG A 1 505 ? 0.453 32.25 -1.183 1 33.5 505 ARG A C 1
ATOM 3878 O O . ARG A 1 505 ? 0.021 31.734 -0.149 1 33.5 505 ARG A O 1
ATOM 3885 N N . VAL A 1 506 ? 1.712 32.469 -1.278 1 34.5 506 VAL A N 1
ATOM 3886 C CA . VAL A 1 506 ? 2.293 33.094 -0.091 1 34.5 506 VAL A CA 1
ATOM 3887 C C . VAL A 1 506 ? 1.534 34.375 0.249 1 34.5 506 VAL A C 1
ATOM 3889 O O . VAL A 1 506 ? 1.527 35.344 -0.535 1 34.5 506 VAL A O 1
ATOM 3892 N N . CYS A 1 507 ? 0.494 34.344 0.793 1 28.88 507 CYS A N 1
ATOM 3893 C CA . CYS A 1 507 ? -0.16 35.594 1.231 1 28.88 507 CYS A CA 1
ATOM 3894 C C . CYS A 1 507 ? 0.818 36.5 1.971 1 28.88 507 CYS A C 1
ATOM 3896 O O . CYS A 1 507 ? 1.37 36.094 3.002 1 28.88 507 CYS A O 1
ATOM 3898 N N . LYS A 1 508 ? 1.507 37.375 1.444 1 28.89 508 LYS A N 1
ATOM 3899 C CA . LYS A 1 508 ? 2.162 38.438 2.211 1 28.89 508 LYS A CA 1
ATOM 3900 C C . LYS A 1 508 ? 1.165 39.156 3.109 1 28.89 508 LYS A C 1
ATOM 3902 O O . LYS A 1 508 ? 0.039 39.438 2.695 1 28.89 508 LYS A O 1
ATOM 3907 N N . PRO A 1 509 ? 1.368 39.094 4.445 1 27.59 509 PRO A N 1
ATOM 3908 C CA . PRO A 1 509 ? 0.537 39.938 5.316 1 27.59 509 PRO A CA 1
ATOM 3909 C C . PRO A 1 509 ? 0.273 41.312 4.727 1 27.59 509 PRO A C 1
ATOM 3911 O O . PRO A 1 509 ? 1.215 42.062 4.391 1 27.59 509 PRO A O 1
ATOM 3914 N N . SER A 1 510 ? -0.646 41.531 3.893 1 24.92 510 SER A N 1
ATOM 3915 C CA . SER A 1 510 ? -0.933 42.906 3.516 1 24.92 510 SER A CA 1
ATOM 3916 C C . SER A 1 510 ? -1.151 43.781 4.746 1 24.92 510 SER A C 1
ATOM 3918 O O . SER A 1 510 ? -1.644 43.312 5.773 1 24.92 510 SER A O 1
ATOM 3920 N N . PRO A 1 511 ? -0.391 44.938 4.984 1 24.41 511 PRO A N 1
ATOM 3921 C CA . PRO A 1 511 ? -0.882 45.969 5.891 1 24.41 511 PRO A CA 1
ATOM 3922 C C . PRO A 1 511 ? -2.393 46.188 5.789 1 24.41 511 PRO A C 1
ATOM 3924 O O . PRO A 1 511 ? -3.002 45.812 4.781 1 24.41 511 PRO A O 1
ATOM 3927 N N . VAL A 1 512 ? -3.041 46.438 6.879 1 25.44 512 VAL A N 1
ATOM 3928 C CA . VAL A 1 512 ? -4.445 46.812 7.082 1 25.44 512 VAL A CA 1
ATOM 3929 C C . VAL A 1 512 ? -4.871 47.844 6.051 1 25.44 512 VAL A C 1
ATOM 3931 O O . VAL A 1 512 ? -4.465 49 6.133 1 25.44 512 VAL A O 1
ATOM 3934 N N . CYS A 1 513 ? -4.535 47.719 4.824 1 20.36 513 CYS A N 1
ATOM 3935 C CA . CYS A 1 513 ? -5.191 48.75 4.031 1 20.36 513 CYS A CA 1
ATOM 3936 C C . CYS A 1 513 ? -6.703 48.688 4.219 1 20.36 513 CYS A C 1
ATOM 3938 O O . CYS A 1 513 ? -7.328 47.656 4.004 1 20.36 513 CYS A O 1
ATOM 3940 N N . VAL A 1 514 ? -7.16 49.531 5.277 1 20.7 514 VAL A N 1
ATOM 3941 C CA . VAL A 1 514 ? -8.539 49.938 5.523 1 20.7 514 VAL A CA 1
ATOM 3942 C C . VAL A 1 514 ? -9.188 50.406 4.223 1 20.7 514 VAL A C 1
ATOM 3944 O O . VAL A 1 514 ? -8.766 51.406 3.645 1 20.7 514 VAL A O 1
ATOM 3947 N N . CYS A 1 515 ? -9.172 49.562 3.379 1 19.64 515 CYS A N 1
ATOM 3948 C CA . CYS A 1 515 ? -9.922 50.031 2.229 1 19.64 515 CYS A CA 1
ATOM 3949 C C . CYS A 1 515 ? -11.312 50.5 2.643 1 19.64 515 CYS A C 1
ATOM 3951 O O . CYS A 1 515 ? -12.102 49.719 3.168 1 19.64 515 CYS A O 1
ATOM 3953 N N . VAL A 1 516 ? -11.281 51.781 3.193 1 19.61 516 VAL A N 1
ATOM 3954 C CA . VAL A 1 516 ? -12.453 52.625 3.426 1 19.61 516 VAL A CA 1
ATOM 3955 C C . VAL A 1 516 ? -13.312 52.688 2.164 1 19.61 516 VAL A C 1
ATOM 3957 O O . VAL A 1 516 ? -12.836 53.094 1.104 1 19.61 516 VAL A O 1
ATOM 3960 N N . CYS A 1 517 ? -13.93 51.594 2.082 1 18.66 517 CYS A N 1
ATOM 3961 C CA . CYS A 1 517 ? -14.953 51.688 1.045 1 18.66 517 CYS A CA 1
ATOM 3962 C C . CYS A 1 517 ? -15.797 52.938 1.199 1 18.66 517 CYS A C 1
ATOM 3964 O O . CYS A 1 517 ? -16.5 53.094 2.193 1 18.66 517 CYS A O 1
ATOM 3966 N N . VAL A 1 518 ? -14.961 54.094 0.97 1 18.77 518 VAL A N 1
ATOM 3967 C CA . VAL A 1 518 ? -15.781 55.281 0.882 1 18.77 518 VAL A CA 1
ATOM 3968 C C . VAL A 1 518 ? -16.891 55.094 -0.156 1 18.77 518 VAL A C 1
ATOM 3970 O O . VAL A 1 518 ? -16.609 54.719 -1.3 1 18.77 518 VAL A O 1
ATOM 3973 N N . CYS A 1 519 ? -17.859 54.625 0.406 1 18.38 519 CYS A N 1
ATOM 3974 C CA . CYS A 1 519 ? -19.125 54.625 -0.325 1 18.38 519 CYS A CA 1
ATOM 3975 C C . CYS A 1 519 ? -19.359 55.969 -1.006 1 18.38 519 CYS A C 1
ATOM 3977 O O . CYS A 1 519 ? -19.562 57 -0.334 1 18.38 519 CYS A O 1
ATOM 3979 N N . VAL A 1 520 ? -18.172 56.25 -1.858 1 18.12 520 VAL A N 1
ATOM 3980 C CA . VAL A 1 520 ? -18.562 57.469 -2.545 1 18.12 520 VAL A CA 1
ATOM 3981 C C . VAL A 1 520 ? -19.938 57.281 -3.189 1 18.12 520 VAL A C 1
ATOM 3983 O O . VAL A 1 520 ? -20.141 56.344 -3.963 1 18.12 520 VAL A O 1
ATOM 3986 N N . CYS A 1 521 ? -20.906 57.562 -2.391 1 17.78 521 CYS A N 1
ATOM 3987 C CA . CYS A 1 521 ? -22.219 57.906 -2.918 1 17.78 521 CYS A CA 1
ATOM 3988 C C . CYS A 1 521 ? -22.094 58.875 -4.082 1 17.78 521 CYS A C 1
ATOM 3990 O O . CYS A 1 521 ? -21.641 60.031 -3.904 1 17.78 521 CYS A O 1
ATOM 3992 N N . SER A 1 522 ? -21.312 58.25 -5.113 1 16.08 522 SER A N 1
ATOM 3993 C CA . SER A 1 522 ? -21.297 59.188 -6.227 1 16.08 522 SER A CA 1
ATOM 3994 C C . SER A 1 522 ? -22.672 59.812 -6.449 1 16.08 522 SER A C 1
ATOM 3996 O O . SER A 1 522 ? -23.672 59.094 -6.559 1 16.08 522 SER A O 1
ATOM 3998 N N . ALA A 1 523 ? -22.938 60.969 -5.832 1 18.72 523 ALA A N 1
ATOM 3999 C CA . ALA A 1 523 ? -23.797 62.062 -6.262 1 18.72 523 ALA A CA 1
ATOM 4000 C C . ALA A 1 523 ? -23.5 62.469 -7.707 1 18.72 523 ALA A C 1
ATOM 4002 O O . ALA A 1 523 ? -22.438 63 -8.008 1 18.72 523 ALA A O 1
ATOM 4003 N N . GLY A 1 524 ? -23.531 61.656 -8.805 1 16.48 524 GLY A N 1
ATOM 4004 C CA . GLY A 1 524 ? -24.297 61.719 -10.039 1 16.48 524 GLY A CA 1
ATOM 4005 C C . GLY A 1 524 ? -25.594 62.5 -9.891 1 16.48 524 GLY A C 1
ATOM 4006 O O . GLY A 1 524 ? -26.656 61.906 -9.672 1 16.48 524 GLY A O 1
ATOM 4007 N N . SER A 1 525 ? -25.969 63.781 -9.219 1 15.77 525 SER A N 1
ATOM 4008 C CA . SER A 1 525 ? -26.016 65 -10.07 1 15.77 525 SER A CA 1
ATOM 4009 C C . SER A 1 525 ? -24.812 65 -11.008 1 15.77 525 SER A C 1
ATOM 4011 O O . SER A 1 525 ? -23.719 64.562 -10.664 1 15.77 525 SER A O 1
ATOM 4013 N N . ARG A 1 526 ? -24.875 64.875 -12.547 1 16.98 526 ARG A N 1
ATOM 4014 C CA . ARG A 1 526 ? -23.766 64.875 -13.5 1 16.98 526 ARG A CA 1
ATOM 4015 C C . ARG A 1 526 ? -22.922 66.125 -13.336 1 16.98 526 ARG A C 1
ATOM 4017 O O . ARG A 1 526 ? -21.703 66.062 -13.484 1 16.98 526 ARG A O 1
ATOM 4024 N N . ARG A 1 527 ? -23.688 67.438 -13.281 1 15.99 527 ARG A N 1
ATOM 4025 C CA . ARG A 1 527 ? -22.969 68.312 -14.172 1 15.99 527 ARG A CA 1
ATOM 4026 C C . ARG A 1 527 ? -21.625 68.75 -13.562 1 15.99 527 ARG A C 1
ATOM 4028 O O . ARG A 1 527 ? -20.578 68.562 -14.188 1 15.99 527 ARG A O 1
ATOM 4035 N N . SER A 1 528 ? -21.422 69.938 -12.797 1 16.33 528 SER A N 1
ATOM 4036 C CA . SER A 1 528 ? -20.75 71.125 -13.391 1 16.33 528 SER A CA 1
ATOM 4037 C C . SER A 1 528 ? -19.297 71.188 -12.922 1 16.33 528 SER A C 1
ATOM 4039 O O . SER A 1 528 ? -18.859 70.438 -12.094 1 16.33 528 SER A O 1
ATOM 4041 N N . SER A 1 529 ? -18.703 72.438 -12.586 1 16.2 529 SER A N 1
ATOM 4042 C CA . SER A 1 529 ? -17.703 73.438 -12.898 1 16.2 529 SER A CA 1
ATOM 4043 C C . SER A 1 529 ? -16.516 73.375 -11.945 1 16.2 529 SER A C 1
ATOM 4045 O O . SER A 1 529 ? -15.367 73.25 -12.383 1 16.2 529 SER A O 1
ATOM 4047 N N . GLU A 1 530 ? -16.25 74.25 -11.102 1 15.19 530 GLU A N 1
ATOM 4048 C CA . GLU A 1 530 ? -15.266 75.375 -10.953 1 15.19 530 GLU A CA 1
ATOM 4049 C C . GLU A 1 530 ? -14.336 75.062 -9.773 1 15.19 530 GLU A C 1
ATOM 4051 O O . GLU A 1 530 ? -13.297 75.75 -9.641 1 15.19 530 GLU A O 1
ATOM 4056 N N . THR A 1 531 ? -14.375 73.875 -9.016 1 14.82 531 THR A N 1
ATOM 4057 C CA . THR A 1 531 ? -14.203 74.438 -7.688 1 14.82 531 THR A CA 1
ATOM 4058 C C . THR A 1 531 ? -12.734 74.75 -7.422 1 14.82 531 THR A C 1
ATOM 4060 O O . THR A 1 531 ? -11.922 73.875 -7.25 1 14.82 531 THR A O 1
ATOM 4063 N N . ARG A 1 532 ? -12.156 75.75 -7.941 1 15.49 532 ARG A N 1
ATOM 4064 C CA . ARG A 1 532 ? -10.773 76.188 -7.773 1 15.49 532 ARG A CA 1
ATOM 4065 C C . ARG A 1 532 ? -10.438 76.375 -6.297 1 15.49 532 ARG A C 1
ATOM 4067 O O . ARG A 1 532 ? -10.875 77.375 -5.691 1 15.49 532 ARG A O 1
ATOM 4074 N N . PRO A 1 533 ? -10.406 75.312 -5.594 1 15.03 533 PRO A N 1
ATOM 4075 C CA . PRO A 1 533 ? -10.234 75.688 -4.184 1 15.03 533 PRO A CA 1
ATOM 4076 C C . PRO A 1 533 ? -8.961 76.5 -3.936 1 15.03 533 PRO A C 1
ATOM 4078 O O . PRO A 1 533 ? -7.961 76.312 -4.629 1 15.03 533 PRO A O 1
ATOM 4081 N N . SER A 1 534 ? -9.047 77.438 -3.27 1 14.44 534 SER A N 1
ATOM 4082 C CA . SER A 1 534 ? -8.266 78.625 -2.867 1 14.44 534 SER A CA 1
ATOM 4083 C C . SER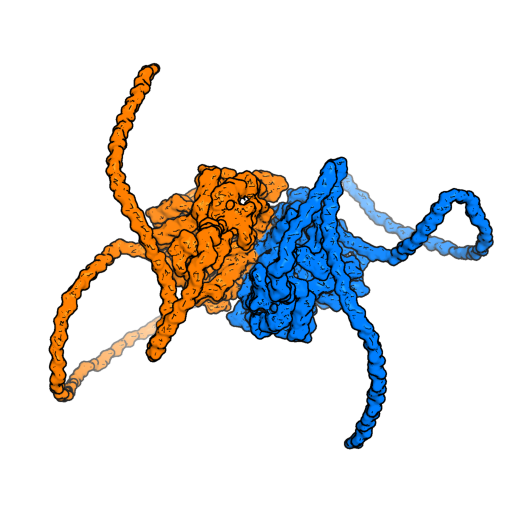 A 1 534 ? -7.027 78.188 -2.084 1 14.44 534 SER A C 1
ATOM 4085 O O . SER A 1 534 ? -5.91 78.625 -2.436 1 14.44 534 SER A O 1
ATOM 4087 N N . SER A 1 535 ? -6.977 78.562 -0.863 1 14.01 535 SER A N 1
ATOM 4088 C CA . SER A 1 535 ? -6.059 79.562 -0.352 1 14.01 535 SER A CA 1
ATOM 4089 C C . SER A 1 535 ? -4.785 78.938 0.201 1 14.01 535 SER A C 1
ATOM 4091 O O . SER A 1 535 ? -3.678 79.312 -0.192 1 14.01 535 SER A O 1
ATOM 4093 N N . GLN A 1 536 ? -4.57 78.875 1.492 1 14.02 536 GLN A N 1
ATOM 4094 C CA . GLN A 1 536 ? -3.625 79.75 2.143 1 14.02 536 GLN A CA 1
ATOM 4095 C C . GLN A 1 536 ? -2.262 79.125 2.316 1 14.02 536 GLN A C 1
ATOM 4097 O O . GLN A 1 536 ? -2.119 77.938 2.098 1 14.02 536 GLN A O 1
ATOM 4102 N N . ALA A 1 537 ? -1.605 79.375 3.512 1 13.87 537 ALA A N 1
ATOM 4103 C CA . ALA A 1 537 ? -0.435 80.125 3.961 1 13.87 537 ALA A CA 1
ATOM 4104 C C . ALA A 1 537 ? 0.652 79.188 4.477 1 13.87 537 ALA A C 1
ATOM 4106 O O . ALA A 1 537 ? 1.755 79.625 4.809 1 13.87 537 ALA A O 1
ATOM 4107 N N . LYS A 1 538 ? 0.404 77.875 4.562 1 14.18 538 LYS A N 1
ATOM 4108 C CA . LYS A 1 538 ? 1.184 77.562 5.766 1 14.18 538 LYS A CA 1
ATOM 4109 C C . LYS A 1 538 ? 2.666 77.875 5.535 1 14.18 538 LYS A C 1
ATOM 4111 O O . LYS A 1 538 ? 3.158 77.75 4.41 1 14.18 538 LYS A O 1
ATOM 4116 N N . THR A 1 539 ? 3.406 77.938 6.641 1 14.1 539 THR A N 1
ATOM 4117 C CA . THR A 1 539 ? 4.609 78.625 7.172 1 14.1 539 THR A CA 1
ATOM 4118 C C . THR A 1 539 ? 5.855 77.812 6.789 1 14.1 539 THR A C 1
ATOM 4120 O O . THR A 1 539 ? 5.766 76.625 6.461 1 14.1 539 THR A O 1
ATOM 4123 N N . SER A 1 540 ? 7.094 78.375 7.035 1 13.25 540 SER A N 1
ATOM 4124 C CA . SER A 1 540 ? 8.477 78.688 6.668 1 13.25 540 SER A CA 1
ATOM 4125 C C . SER A 1 540 ? 9.422 77.562 7.172 1 13.25 540 SER A C 1
ATOM 4127 O O . SER A 1 540 ? 10.594 77.562 6.789 1 13.25 540 SER A O 1
ATOM 4129 N N . ALA A 1 541 ? 9.18 76.5 7.906 1 15.33 541 ALA A N 1
ATOM 4130 C CA . ALA A 1 541 ? 10.328 76.5 8.812 1 15.33 541 ALA A CA 1
ATOM 4131 C C . ALA A 1 541 ? 11.609 76.125 8.078 1 15.33 541 ALA A C 1
ATOM 4133 O O . ALA A 1 541 ? 11.562 75.438 7.062 1 15.33 541 ALA A O 1
ATOM 4134 N N . THR A 1 542 ? 12.812 76.375 8.656 1 13.95 542 THR A N 1
ATOM 4135 C CA . THR A 1 542 ? 14.18 76.812 8.43 1 13.95 542 THR A CA 1
ATOM 4136 C C . THR A 1 542 ? 15.078 75.688 8.031 1 13.95 542 THR A C 1
ATOM 4138 O O . THR A 1 542 ? 15.773 75.75 7.016 1 13.95 542 THR A O 1
ATOM 4141 N N . PRO A 1 543 ? 16.109 75.125 8.891 1 14.39 543 PRO A N 1
ATOM 4142 C CA . PRO A 1 543 ? 17.516 75.5 8.68 1 14.39 543 PRO A CA 1
ATOM 4143 C C . PRO A 1 543 ? 18.312 74.375 7.965 1 14.39 543 PRO A C 1
ATOM 4145 O O . PRO A 1 543 ? 18.938 74.625 6.934 1 14.39 543 PRO A O 1
ATOM 4148 N N . ASN A 1 544 ? 19.141 73.438 8.734 1 14.06 544 ASN A N 1
ATOM 4149 C CA . ASN A 1 544 ? 20.594 73.625 8.805 1 14.06 544 ASN A CA 1
ATOM 4150 C C . ASN A 1 544 ? 21.281 72.562 7.945 1 14.06 544 ASN A C 1
ATOM 4152 O O . ASN A 1 544 ? 20.641 71.75 7.297 1 14.06 544 ASN A O 1
ATOM 4156 N N . SER A 1 545 ? 22.188 71.562 8.562 1 14.45 545 SER A N 1
ATOM 4157 C CA . SER A 1 545 ? 23.641 71.438 8.492 1 14.45 545 SER A CA 1
ATOM 4158 C C . SER A 1 545 ? 24.094 70.375 7.508 1 14.45 545 SER A C 1
ATOM 4160 O O . SER A 1 545 ? 23.297 69.562 7.098 1 14.45 545 SER A O 1
ATOM 4162 N N . GLU A 1 546 ? 25.516 70 7.387 1 14.73 546 GLU A N 1
ATOM 4163 C CA . GLU A 1 546 ? 26.672 69.938 6.492 1 14.73 546 GLU A CA 1
ATOM 4164 C C . GLU A 1 546 ? 27 68.5 6.109 1 14.73 546 GLU A C 1
ATOM 4166 O O . GLU A 1 546 ? 27.375 68.25 4.965 1 14.73 546 GLU A O 1
ATOM 4171 N N . ALA A 1 547 ? 26.891 67.312 6.789 1 15.98 547 ALA A N 1
ATOM 4172 C CA . ALA A 1 547 ? 28.156 66.625 7.059 1 15.98 547 ALA A CA 1
ATOM 4173 C C . ALA A 1 547 ? 28.594 65.812 5.863 1 15.98 547 ALA A C 1
ATOM 4175 O O . ALA A 1 547 ? 27.781 65.062 5.254 1 15.98 547 ALA A O 1
ATOM 4176 N N . SER A 1 548 ? 29.844 65.875 5.258 1 14.8 548 SER A N 1
ATOM 4177 C CA . SER A 1 548 ? 30.688 65.625 4.098 1 14.8 548 SER A CA 1
ATOM 4178 C C . SER A 1 548 ? 31.125 64.188 4.039 1 14.8 548 SER A C 1
ATOM 4180 O O . SER A 1 548 ? 31.734 63.75 3.062 1 14.8 548 SER A O 1
ATOM 4182 N N . SER A 1 549 ? 30.812 63.156 4.801 1 15.55 549 SER A N 1
ATOM 4183 C CA . SER A 1 549 ? 31.969 62.312 5.07 1 15.55 549 SER A CA 1
ATOM 4184 C C . SER A 1 549 ? 32.375 61.531 3.834 1 15.55 549 SER A C 1
ATOM 4186 O O . SER A 1 549 ? 31.516 61 3.111 1 15.55 549 SER A O 1
ATOM 4188 N N . ILE A 1 550 ? 33.719 61.438 3.312 1 15.42 550 ILE A N 1
ATOM 4189 C CA . ILE A 1 550 ? 34.656 61.25 2.213 1 15.42 550 ILE A CA 1
ATOM 4190 C C . ILE A 1 550 ? 34.938 59.75 2.016 1 15.42 550 ILE A C 1
ATOM 4192 O O . ILE A 1 550 ? 35.312 59.344 0.927 1 15.42 550 ILE A O 1
ATOM 4196 N N . ILE A 1 551 ? 34.594 58.656 2.717 1 16.11 551 ILE A N 1
ATOM 4197 C CA . ILE A 1 551 ? 35.719 57.781 2.955 1 16.11 551 ILE A CA 1
ATOM 4198 C C . ILE A 1 551 ? 36.062 57.031 1.675 1 16.11 551 ILE A C 1
ATOM 4200 O O . ILE A 1 551 ? 35.188 56.562 0.968 1 16.11 551 ILE A O 1
ATOM 4204 N N . GLN A 1 552 ? 37.438 56.781 1.272 1 15.01 552 GLN A N 1
ATOM 4205 C CA . GLN A 1 552 ? 38.469 56.594 0.243 1 15.01 552 GLN A CA 1
ATOM 4206 C C . GLN A 1 552 ? 38.594 55.125 -0.129 1 15.01 552 GLN A C 1
ATOM 4208 O O . GLN A 1 552 ? 39.062 54.781 -1.219 1 15.01 552 GLN A O 1
ATOM 4213 N N . GLN A 1 553 ? 38.094 54 0.478 1 16.09 553 GLN A N 1
ATOM 4214 C CA . GLN A 1 553 ? 39.125 52.969 0.595 1 16.09 553 GLN A CA 1
ATOM 4215 C C . GLN A 1 553 ? 39.375 52.281 -0.743 1 16.09 553 GLN A C 1
ATOM 4217 O O . GLN A 1 553 ? 38.438 52 -1.487 1 16.09 553 GLN A O 1
ATOM 4222 N N . TYR A 1 554 ? 40.719 51.938 -1.127 1 15.77 554 TYR A N 1
ATOM 4223 C CA . TYR A 1 554 ? 41.656 51.719 -2.207 1 15.77 554 TYR A CA 1
ATOM 4224 C C . TYR A 1 554 ? 41.656 50.25 -2.631 1 15.77 554 TYR A C 1
ATOM 4226 O O . TYR A 1 554 ? 42.469 49.469 -2.139 1 15.77 554 TYR A O 1
ATOM 4234 N N . CYS A 1 555 ? 40.656 49.406 -2.602 1 16.36 555 CYS A N 1
ATOM 4235 C CA . CYS A 1 555 ? 41.188 48.031 -2.668 1 16.36 555 CYS A CA 1
ATOM 4236 C C . CYS A 1 555 ? 41.781 47.75 -4.043 1 16.36 555 CYS A C 1
ATOM 4238 O O . CYS A 1 555 ? 41.062 47.812 -5.051 1 16.36 555 CYS A O 1
ATOM 4240 N N . SER A 1 556 ? 43.125 47.688 -4.312 1 15.5 556 SER A N 1
ATOM 4241 C CA . SER A 1 556 ? 44.031 47.75 -5.469 1 15.5 556 SER A CA 1
ATOM 4242 C C . SER A 1 556 ? 44.156 46.375 -6.117 1 15.5 556 SER A C 1
ATOM 4244 O O . SER A 1 556 ? 44.719 46.25 -7.223 1 15.5 556 SER A O 1
ATOM 4246 N N . SER A 1 557 ? 44.062 45.156 -5.527 1 16.95 557 SER A N 1
ATOM 4247 C CA . SER A 1 557 ? 45.188 44.281 -5.867 1 16.95 557 SER A CA 1
ATOM 4248 C C . SER A 1 557 ? 45.156 43.906 -7.34 1 16.95 557 SER A C 1
ATOM 4250 O O . SER A 1 557 ? 44.125 43.969 -7.992 1 16.95 557 SER A O 1
ATOM 4252 N N . SER A 1 558 ? 46 42.625 -7.625 1 17.45 558 SER A N 1
ATOM 4253 C CA . SER A 1 558 ? 47.125 42.25 -8.492 1 17.45 558 SER A CA 1
ATOM 4254 C C . SER A 1 558 ? 46.625 41.625 -9.789 1 17.45 558 SER A C 1
ATOM 4256 O O . SER A 1 558 ? 45.562 40.969 -9.812 1 17.45 558 SER A O 1
ATOM 4258 N N . ASP A 1 559 ? 47.531 41.562 -10.867 1 16.8 559 ASP A N 1
ATOM 4259 C CA . ASP A 1 559 ? 47.688 41.688 -12.305 1 16.8 559 ASP A CA 1
ATOM 4260 C C . ASP A 1 559 ? 47.5 40.375 -13.023 1 16.8 559 ASP A C 1
ATOM 4262 O O . ASP A 1 559 ? 47.531 39.312 -12.398 1 16.8 559 ASP A O 1
ATOM 4266 N N . VAL A 1 560 ? 48.375 40.062 -14.133 1 16.88 560 VAL A N 1
ATOM 4267 C CA . VAL A 1 560 ? 48.344 39.875 -15.578 1 16.88 560 VAL A CA 1
ATOM 4268 C C . VAL A 1 560 ? 48.656 38.406 -15.914 1 16.88 560 VAL A C 1
ATOM 4270 O O . VAL A 1 560 ? 48.031 37.812 -16.828 1 16.88 560 VAL A O 1
ATOM 4273 N N . LEU A 1 561 ? 49.625 37.469 -15.25 1 17.92 561 LEU A N 1
ATOM 4274 C CA . LEU A 1 561 ? 50.719 37.375 -16.234 1 17.92 561 LEU A CA 1
ATOM 4275 C C . LEU A 1 561 ? 50.281 36.5 -17.406 1 17.92 561 LEU A C 1
ATOM 4277 O O . LEU A 1 561 ? 49.375 35.688 -17.297 1 17.92 561 LEU A O 1
ATOM 4281 N N . PHE A 1 562 ? 51.469 35.906 -18.141 1 17.91 562 PHE A N 1
ATOM 4282 C CA . PHE A 1 562 ? 52.125 35.906 -19.453 1 17.91 562 PHE A CA 1
ATOM 4283 C C . PHE A 1 562 ? 51.75 34.688 -20.25 1 17.91 562 PHE A C 1
ATOM 4285 O O . PHE A 1 562 ? 51.375 33.656 -19.688 1 17.91 562 PHE A O 1
ATOM 4292 N N . LEU A 1 563 ? 52.188 34.594 -21.469 1 19.41 563 LEU A N 1
ATOM 4293 C CA . LEU A 1 563 ? 51.906 34.344 -22.875 1 19.41 563 LEU A CA 1
ATOM 4294 C C . LEU A 1 563 ? 52.031 32.875 -23.203 1 19.41 563 LEU A C 1
ATOM 4296 O O . LEU A 1 563 ? 51.125 32.281 -23.781 1 19.41 563 LEU A O 1
ATOM 4300 N N . LYS A 1 564 ? 53.094 32.781 -24.047 1 19.38 564 LYS A N 1
ATOM 4301 C CA . LYS A 1 564 ? 53.781 32 -25.062 1 19.38 564 LYS A CA 1
ATOM 4302 C C . LYS A 1 564 ? 54.625 30.922 -24.438 1 19.38 564 LYS A C 1
ATOM 4304 O O . LYS A 1 564 ? 55.406 31.188 -23.516 1 19.38 564 LYS A O 1
ATOM 4309 N N . MET B 1 1 ? -7.43 -29.469 -66.75 1 20.59 1 MET B N 1
ATOM 4310 C CA . MET B 1 1 ? -8.516 -28.5 -66.688 1 20.59 1 MET B CA 1
ATOM 4311 C C . MET B 1 1 ? -9.812 -29.156 -66.25 1 20.59 1 MET B C 1
ATOM 4313 O O . MET B 1 1 ? -10.875 -28.547 -66.25 1 20.59 1 MET B O 1
ATOM 4317 N N . GLN B 1 2 ? -9.688 -30.391 -66.062 1 17.31 2 GLN B N 1
ATOM 4318 C CA . GLN B 1 2 ? -10.844 -31.281 -66.062 1 17.31 2 GLN B CA 1
ATOM 4319 C C . GLN B 1 2 ? -11.883 -30.875 -65 1 17.31 2 GLN B C 1
ATOM 4321 O O . GLN B 1 2 ? -11.531 -30.438 -63.906 1 17.31 2 GLN B O 1
ATOM 4326 N N . ARG B 1 3 ? -13.125 -30.719 -65.438 1 18.22 3 ARG B N 1
ATOM 4327 C CA . ARG B 1 3 ? -14.484 -30.203 -65.375 1 18.22 3 ARG B CA 1
ATOM 4328 C C . ARG B 1 3 ? -15.258 -30.922 -64.25 1 18.22 3 ARG B C 1
ATOM 4330 O O . ARG B 1 3 ? -16.016 -31.859 -64.5 1 18.22 3 ARG B O 1
ATOM 4337 N N . SER B 1 4 ? -14.438 -31.453 -63.281 1 18.44 4 SER B N 1
ATOM 4338 C CA . SER B 1 4 ? -14.977 -32.5 -62.406 1 18.44 4 SER B CA 1
ATOM 4339 C C . SER B 1 4 ? -16.281 -32.062 -61.75 1 18.44 4 SER B C 1
ATOM 4341 O O . SER B 1 4 ? -16.406 -30.906 -61.344 1 18.44 4 SER B O 1
ATOM 4343 N N . GLU B 1 5 ? -17.281 -32.812 -61.969 1 18.95 5 GLU B N 1
ATOM 4344 C CA . GLU B 1 5 ? -18.719 -33 -61.969 1 18.95 5 GLU B CA 1
ATOM 4345 C C . GLU B 1 5 ? -19.281 -32.844 -60.562 1 18.95 5 GLU B C 1
ATOM 4347 O O . GLU B 1 5 ? -18.688 -33.344 -59.594 1 18.95 5 GLU B O 1
ATOM 4352 N N . CYS B 1 6 ? -20.047 -31.75 -60.281 1 19.58 6 CYS B N 1
ATOM 4353 C CA . CYS B 1 6 ? -20.844 -31.016 -59.312 1 19.58 6 CYS B CA 1
ATOM 4354 C C . CYS B 1 6 ? -21.922 -31.906 -58.688 1 19.58 6 CYS B C 1
ATOM 4356 O O . CYS B 1 6 ? -23 -32.062 -59.25 1 19.58 6 CYS B O 1
ATOM 4358 N N . TRP B 1 7 ? -21.469 -33.25 -58.5 1 17.62 7 TRP B N 1
ATOM 4359 C CA . TRP B 1 7 ? -22.547 -34.188 -58.219 1 17.62 7 TRP B CA 1
ATOM 4360 C C . TRP B 1 7 ? -23.375 -33.75 -57.031 1 17.62 7 TRP B C 1
ATOM 4362 O O . TRP B 1 7 ? -22.828 -33.5 -55.969 1 17.62 7 TRP B O 1
ATOM 4372 N N . THR B 1 8 ? -24.578 -33.125 -57.219 1 18.52 8 THR B N 1
ATOM 4373 C CA . THR B 1 8 ? -25.688 -32.438 -56.562 1 18.52 8 THR B CA 1
ATOM 4374 C C . THR B 1 8 ? -26.453 -33.406 -55.625 1 18.52 8 THR B C 1
ATOM 4376 O O . THR B 1 8 ? -27.438 -33.031 -55 1 18.52 8 THR B O 1
ATOM 4379 N N . GLN B 1 9 ? -25.844 -34.531 -55.281 1 16.83 9 GLN B N 1
ATOM 4380 C CA . GLN B 1 9 ? -26.781 -35.562 -54.875 1 16.83 9 GLN B CA 1
ATOM 4381 C C . GLN B 1 9 ? -27.609 -35.125 -53.688 1 16.83 9 GLN B C 1
ATOM 4383 O O . GLN B 1 9 ? -27.062 -34.594 -52.719 1 16.83 9 GLN B O 1
ATOM 4388 N N . ARG B 1 10 ? -28.953 -35.094 -53.812 1 17.91 10 ARG B N 1
ATOM 4389 C CA . ARG B 1 10 ? -30.266 -34.719 -53.25 1 17.91 10 ARG B CA 1
ATOM 4390 C C . ARG B 1 10 ? -30.594 -35.562 -52.031 1 17.91 10 ARG B C 1
ATOM 4392 O O . ARG B 1 10 ? -30.859 -36.75 -52.125 1 17.91 10 ARG B O 1
ATOM 4399 N N . SER B 1 11 ? -29.75 -35.562 -51 1 17.41 11 SER B N 1
ATOM 4400 C CA . SER B 1 11 ? -29.984 -36.5 -49.906 1 17.41 11 SER B CA 1
ATOM 4401 C C . SER B 1 11 ? -31.422 -36.375 -49.406 1 17.41 11 SER B C 1
ATOM 4403 O O . SER B 1 11 ? -32.031 -35.312 -49.469 1 17.41 11 SER B O 1
ATOM 4405 N N . GLY B 1 12 ? -32.188 -37.5 -49.344 1 17.88 12 GLY B N 1
ATOM 4406 C CA . GLY B 1 12 ? -33.5 -38.094 -49.125 1 17.88 12 GLY B CA 1
ATOM 4407 C C . GLY B 1 12 ? -34.094 -37.719 -47.781 1 17.88 12 GLY B C 1
ATOM 4408 O O . GLY B 1 12 ? -33.469 -37.875 -46.719 1 17.88 12 GLY B O 1
ATOM 4409 N N . PHE B 1 13 ? -35.031 -36.688 -47.656 1 18.98 13 PHE B N 1
ATOM 4410 C CA . PHE B 1 13 ? -35.906 -36 -46.719 1 18.98 13 PHE B CA 1
ATOM 4411 C C . PHE B 1 13 ? -36.906 -36.938 -46.094 1 18.98 13 PHE B C 1
ATOM 4413 O O . PHE B 1 13 ? -37.938 -37.281 -46.719 1 18.98 13 PHE B O 1
ATOM 4420 N N . SER B 1 14 ? -36.375 -38.125 -45.625 1 17.22 14 SER B N 1
ATOM 4421 C CA . SER B 1 14 ? -37.438 -39.062 -45.25 1 17.22 14 SER B CA 1
ATOM 4422 C C . SER B 1 14 ? -38.469 -38.438 -44.312 1 17.22 14 SER B C 1
ATOM 4424 O O . SER B 1 14 ? -38.125 -37.469 -43.594 1 17.22 14 SER B O 1
ATOM 4426 N N . ARG B 1 15 ? -39.719 -38.75 -44.531 1 17.84 15 ARG B N 1
ATOM 4427 C CA . ARG B 1 15 ? -41.156 -38.5 -44.25 1 17.84 15 ARG B CA 1
ATOM 4428 C C . ARG B 1 15 ? -41.438 -38.781 -42.781 1 17.84 15 ARG B C 1
ATOM 4430 O O . ARG B 1 15 ? -41.25 -39.906 -42.281 1 17.84 15 ARG B O 1
ATOM 4437 N N . LEU B 1 16 ? -41.188 -37.844 -41.844 1 17.83 16 LEU B N 1
ATOM 4438 C CA . LEU B 1 16 ? -41.5 -37.812 -40.438 1 17.83 16 LEU B CA 1
ATOM 4439 C C . LEU B 1 16 ? -42.969 -38.125 -40.156 1 17.83 16 LEU B C 1
ATOM 4441 O O . LEU B 1 16 ? -43.844 -37.469 -40.688 1 17.83 16 LEU B O 1
ATOM 4445 N N . CYS B 1 17 ? -43.25 -39.438 -40.031 1 17 17 CYS B N 1
ATOM 4446 C CA . CYS B 1 17 ? -44.594 -40.031 -39.844 1 17 17 CYS B CA 1
ATOM 4447 C C . CYS B 1 17 ? -45.312 -39.375 -38.688 1 17 17 CYS B C 1
ATOM 4449 O O . CYS B 1 17 ? -44.688 -39.031 -37.656 1 17 17 CYS B O 1
ATOM 4451 N N . LYS B 1 18 ? -46.562 -38.906 -38.844 1 19.02 18 LYS B N 1
ATOM 4452 C CA . LYS B 1 18 ? -47.656 -38.125 -38.281 1 19.02 18 LYS B CA 1
ATOM 4453 C C . LYS B 1 18 ? -48.219 -38.781 -37 1 19.02 18 LYS B C 1
ATOM 4455 O O . LYS B 1 18 ? -49.188 -38.281 -36.438 1 19.02 18 LYS B O 1
ATOM 4460 N N . GLY B 1 19 ? -47.438 -39.688 -36.25 1 18.48 19 GLY B N 1
ATOM 4461 C CA . GLY B 1 19 ? -48.375 -40.469 -35.438 1 18.48 19 GLY B CA 1
ATOM 4462 C C . GLY B 1 19 ? -49.219 -39.625 -34.5 1 18.48 19 GLY B C 1
ATOM 4463 O O . GLY B 1 19 ? -48.781 -38.594 -34.031 1 18.48 19 GLY B O 1
ATOM 4464 N N . HIS B 1 20 ? -50.625 -39.688 -34.594 1 20.5 20 HIS B N 1
ATOM 4465 C CA . HIS B 1 20 ? -51.844 -39.125 -34.094 1 20.5 20 HIS B CA 1
ATOM 4466 C C . HIS B 1 20 ? -52 -39.344 -32.594 1 20.5 20 HIS B C 1
ATOM 4468 O O . HIS B 1 20 ? -52.219 -40.469 -32.125 1 20.5 20 HIS B O 1
ATOM 4474 N N . ILE B 1 21 ? -50.938 -39.125 -31.719 1 17.97 21 ILE B N 1
ATOM 4475 C CA . ILE B 1 21 ? -51.25 -39.531 -30.359 1 17.97 21 ILE B CA 1
ATOM 4476 C C . ILE B 1 21 ? -52.438 -38.719 -29.844 1 17.97 21 ILE B C 1
ATOM 4478 O O . ILE B 1 21 ? -52.406 -37.469 -29.875 1 17.97 21 ILE B O 1
ATOM 4482 N N . LYS B 1 22 ? -53.594 -39.312 -29.875 1 18.72 22 LYS B N 1
ATOM 4483 C CA . LYS B 1 22 ? -54.906 -38.906 -29.453 1 18.72 22 LYS B CA 1
ATOM 4484 C C . LYS B 1 22 ? -54.906 -38.5 -27.969 1 18.72 22 LYS B C 1
ATOM 4486 O O . LYS B 1 22 ? -54.75 -39.344 -27.094 1 18.72 22 LYS B O 1
ATOM 4491 N N . LEU B 1 23 ? -54.062 -37.562 -27.531 1 18.11 23 LEU B N 1
ATOM 4492 C CA . LEU B 1 23 ? -54 -37.188 -26.125 1 18.11 23 LEU B CA 1
ATOM 4493 C C . LEU B 1 23 ? -55.406 -36.844 -25.609 1 18.11 23 LEU B C 1
ATOM 4495 O O . LEU B 1 23 ? -56.094 -36 -26.188 1 18.11 23 LEU B O 1
ATOM 4499 N N . SER B 1 24 ? -56.062 -37.812 -24.938 1 18.81 24 SER B N 1
ATOM 4500 C CA . SER B 1 24 ? -57.375 -37.844 -24.281 1 18.81 24 SER B CA 1
ATOM 4501 C C . SER B 1 24 ? -57.469 -36.688 -23.266 1 18.81 24 SER B C 1
ATOM 4503 O O . SER B 1 24 ? -56.5 -36.344 -22.625 1 18.81 24 SER B O 1
ATOM 4505 N N . ARG B 1 25 ? -58.406 -35.75 -23.359 1 18.62 25 ARG B N 1
ATOM 4506 C CA . ARG B 1 25 ? -58.875 -34.469 -22.828 1 18.62 25 ARG B CA 1
ATOM 4507 C C . ARG B 1 25 ? -59.156 -34.562 -21.328 1 18.62 25 ARG B C 1
ATOM 4509 O O . ARG B 1 25 ? -59.719 -33.656 -20.734 1 18.62 25 ARG B O 1
ATOM 4516 N N . TYR B 1 26 ? -58.625 -35.562 -20.516 1 18.88 26 TYR B N 1
ATOM 4517 C CA . TYR B 1 26 ? -59.375 -35.625 -19.266 1 18.88 26 TYR B CA 1
ATOM 4518 C C . TYR B 1 26 ? -59.156 -34.375 -18.422 1 18.88 26 TYR B C 1
ATOM 4520 O O . TYR B 1 26 ? -58 -33.969 -18.203 1 18.88 26 TYR B O 1
ATOM 4528 N N . ASP B 1 27 ? -60.062 -33.344 -18.328 1 18.89 27 ASP B N 1
ATOM 4529 C CA . ASP B 1 27 ? -60.281 -32.031 -17.688 1 18.89 27 ASP B CA 1
ATOM 4530 C C . ASP B 1 27 ? -60.125 -32.156 -16.172 1 18.89 27 ASP B C 1
ATOM 4532 O O . ASP B 1 27 ? -60.656 -31.312 -15.422 1 18.89 27 ASP B O 1
ATOM 4536 N N . ARG B 1 28 ? -59.469 -33.188 -15.602 1 18.45 28 ARG B N 1
ATOM 4537 C CA . ARG B 1 28 ? -59.719 -33.312 -14.172 1 18.45 28 ARG B CA 1
ATOM 4538 C C . ARG B 1 28 ? -59.188 -32.125 -13.391 1 18.45 28 ARG B C 1
ATOM 4540 O O . ARG B 1 28 ? -58 -31.812 -13.469 1 18.45 28 ARG B O 1
ATOM 4547 N N . ALA B 1 29 ? -60 -31.078 -13.023 1 19.48 29 ALA B N 1
ATOM 4548 C CA . ALA B 1 29 ? -59.906 -29.875 -12.203 1 19.48 29 ALA B CA 1
ATOM 4549 C C . ALA B 1 29 ? -59.281 -30.188 -10.844 1 19.48 29 ALA B C 1
ATOM 4551 O O . ALA B 1 29 ? -59.938 -30.797 -9.984 1 19.48 29 ALA B O 1
ATOM 4552 N N . LEU B 1 30 ? -58.125 -30.938 -10.734 1 19.5 30 LEU B N 1
ATOM 4553 C CA . LEU B 1 30 ? -57.625 -31.359 -9.43 1 19.5 30 LEU B CA 1
ATOM 4554 C C . LEU B 1 30 ? -57.406 -30.141 -8.523 1 19.5 30 LEU B C 1
ATOM 4556 O O . LEU B 1 30 ? -56.688 -29.219 -8.891 1 19.5 30 LEU B O 1
ATOM 4560 N N . SER B 1 31 ? -58.375 -29.812 -7.613 1 21.27 31 SER B N 1
ATOM 4561 C CA . SER B 1 31 ? -58.469 -28.828 -6.531 1 21.27 31 SER B CA 1
ATOM 4562 C C . SER B 1 31 ? -57.344 -29 -5.52 1 21.27 31 SER B C 1
ATOM 4564 O O . SER B 1 31 ? -57.25 -30.047 -4.867 1 21.27 31 SER B O 1
ATOM 4566 N N . LEU B 1 32 ? -56.094 -28.891 -5.922 1 19.67 32 LEU B N 1
ATOM 4567 C CA . LEU B 1 32 ? -54.969 -29.094 -5.004 1 19.67 32 LEU B CA 1
ATOM 4568 C C . LEU B 1 32 ? -55.094 -28.172 -3.793 1 19.67 32 LEU B C 1
ATOM 4570 O O . LEU B 1 32 ? -55.094 -26.953 -3.938 1 19.67 32 LEU B O 1
ATOM 4574 N N . SER B 1 33 ? -55.844 -28.609 -2.742 1 22.02 33 SER B N 1
ATOM 4575 C CA . SER B 1 33 ? -56 -27.984 -1.432 1 22.02 33 SER B CA 1
ATOM 4576 C C . SER B 1 33 ? -54.688 -27.875 -0.691 1 22.02 33 SER B C 1
ATOM 4578 O O . SER B 1 33 ? -53.969 -28.875 -0.505 1 22.02 33 SER B O 1
ATOM 4580 N N . LEU B 1 34 ? -53.812 -26.953 -1.031 1 20.23 34 LEU B N 1
ATOM 4581 C CA . LEU B 1 34 ? -52.562 -26.688 -0.333 1 20.23 34 LEU B CA 1
ATOM 4582 C C . LEU B 1 34 ? -52.812 -26.406 1.145 1 20.23 34 LEU B C 1
ATOM 4584 O O . LEU B 1 34 ? -53.469 -25.406 1.49 1 20.23 34 LEU B O 1
ATOM 4588 N N . SER B 1 35 ? -53.094 -27.438 1.98 1 21.39 35 SER B N 1
ATOM 4589 C CA . SER B 1 35 ? -53.312 -27.312 3.42 1 21.39 35 SER B CA 1
ATOM 4590 C C . SER B 1 35 ? -52 -27 4.148 1 21.39 35 SER B C 1
ATOM 4592 O O . SER B 1 35 ? -51 -27.703 3.988 1 21.39 35 SER B O 1
ATOM 4594 N N . LEU B 1 36 ? -51.656 -25.766 4.25 1 21 36 LEU B N 1
ATOM 4595 C CA . LEU B 1 36 ? -50.562 -25.297 5.082 1 21 36 LEU B CA 1
ATOM 4596 C C . LEU B 1 36 ? -50.812 -25.625 6.547 1 21 36 LEU B C 1
ATOM 4598 O O . LEU B 1 36 ? -51.75 -25.109 7.152 1 21 36 LEU B O 1
ATOM 4602 N N . SER B 1 37 ? -50.719 -26.906 6.969 1 21.17 37 SER B N 1
ATOM 4603 C CA . SER B 1 37 ? -50.969 -27.297 8.352 1 21.17 37 SER B CA 1
ATOM 4604 C C . SER B 1 37 ? -49.812 -26.875 9.266 1 21.17 37 SER B C 1
ATOM 4606 O O . SER B 1 37 ? -48.656 -27.203 9.008 1 21.17 37 SER B O 1
ATOM 4608 N N . LEU B 1 38 ? -49.906 -25.703 9.812 1 21.84 38 LEU B N 1
ATOM 4609 C CA . LEU B 1 38 ? -49.062 -25.281 10.922 1 21.84 38 LEU B CA 1
ATOM 4610 C C . LEU B 1 38 ? -49.312 -26.141 12.156 1 21.84 38 LEU B C 1
ATOM 4612 O O . LEU B 1 38 ? -50.438 -26.109 12.703 1 21.84 38 LEU B O 1
ATOM 4616 N N . SER B 1 39 ? -48.875 -27.375 12.148 1 21.42 39 SER B N 1
ATOM 4617 C CA . SER B 1 39 ? -49.188 -28.234 13.289 1 21.42 39 SER B CA 1
ATOM 4618 C C . SER B 1 39 ? -48.344 -27.844 14.508 1 21.42 39 SER B C 1
ATOM 4620 O O . SER B 1 39 ? -47.125 -27.828 14.438 1 21.42 39 SER B O 1
ATOM 4622 N N . LEU B 1 40 ? -48.844 -26.875 15.266 1 22.84 40 LEU B N 1
ATOM 4623 C CA . LEU B 1 40 ? -48.344 -26.641 16.609 1 22.84 40 LEU B CA 1
ATOM 4624 C C . LEU B 1 40 ? -48.562 -27.859 17.5 1 22.84 40 LEU B C 1
ATOM 4626 O O . LEU B 1 40 ? -49.688 -28.234 17.766 1 22.84 40 LEU B O 1
ATOM 4630 N N . SER B 1 41 ? -47.781 -28.828 17.281 1 22.16 41 SER B N 1
ATOM 4631 C CA . SER B 1 41 ? -48.094 -30.016 18.062 1 22.16 41 SER B CA 1
ATOM 4632 C C . SER B 1 41 ? -47.781 -29.812 19.547 1 22.16 41 SER B C 1
ATOM 4634 O O . SER B 1 41 ? -46.625 -29.703 19.938 1 22.16 41 SER B O 1
ATOM 4636 N N . HIS B 1 42 ? -48.5 -28.766 20.172 1 22.06 42 HIS B N 1
ATOM 4637 C CA . HIS B 1 42 ? -48.406 -28.875 21.625 1 22.06 42 HIS B CA 1
ATOM 4638 C C . HIS B 1 42 ? -49 -30.203 22.109 1 22.06 42 HIS B C 1
ATOM 4640 O O . HIS B 1 42 ? -50.094 -30.609 21.688 1 22.06 42 HIS B O 1
ATOM 4646 N N . THR B 1 43 ? -48.188 -31.125 22.516 1 23.69 43 THR B N 1
ATOM 4647 C CA . THR B 1 43 ? -48.562 -32.469 22.969 1 23.69 43 THR B CA 1
ATOM 4648 C C . THR B 1 43 ? -49.625 -32.375 24.062 1 23.69 43 THR B C 1
ATOM 4650 O O . THR B 1 43 ? -50.219 -33.375 24.406 1 23.69 43 THR B O 1
ATOM 4653 N N . HIS B 1 44 ? -49.625 -31.281 24.984 1 24.25 44 HIS B N 1
ATOM 4654 C CA . HIS B 1 44 ? -50.344 -31.844 26.141 1 24.25 44 HIS B CA 1
ATOM 4655 C C . HIS B 1 44 ? -51.781 -32.25 25.766 1 24.25 44 HIS B C 1
ATOM 4657 O O . HIS B 1 44 ? -52.25 -31.906 24.672 1 24.25 44 HIS B O 1
ATOM 4663 N N . THR B 1 45 ? -52.812 -32.219 26.938 1 23.7 45 THR B N 1
ATOM 4664 C CA . THR B 1 45 ? -54.125 -32.719 27.281 1 23.7 45 THR B CA 1
ATOM 4665 C C . THR B 1 45 ? -55.188 -32.25 26.281 1 23.7 45 THR B C 1
ATOM 4667 O O . THR B 1 45 ? -55.906 -33.094 25.719 1 23.7 45 THR B O 1
ATOM 4670 N N . HIS B 1 46 ? -56.25 -31.531 26.828 1 22.67 46 HIS B N 1
ATOM 4671 C CA . HIS B 1 46 ? -57.688 -31.5 26.5 1 22.67 46 HIS B CA 1
ATOM 4672 C C . HIS B 1 46 ? -57.938 -30.781 25.188 1 22.67 46 HIS B C 1
ATOM 4674 O O . HIS B 1 46 ? -57.531 -29.641 25 1 22.67 46 HIS B O 1
ATOM 4680 N N . THR B 1 47 ? -57.969 -31.516 24.172 1 22.75 47 THR B N 1
ATOM 4681 C CA . THR B 1 47 ? -57.844 -31.094 22.781 1 22.75 47 THR B CA 1
ATOM 4682 C C . THR B 1 47 ? -59.094 -30.359 22.344 1 22.75 47 THR B C 1
ATOM 4684 O O . THR B 1 47 ? -60.125 -30.969 22.062 1 22.75 47 THR B O 1
ATOM 4687 N N . HIS B 1 48 ? -59.688 -29.438 23.25 1 22.19 48 HIS B N 1
ATOM 4688 C CA . HIS B 1 48 ? -60.969 -28.953 22.781 1 22.19 48 HIS B CA 1
ATOM 4689 C C . HIS B 1 48 ? -60.844 -28.234 21.453 1 22.19 48 HIS B C 1
ATOM 4691 O O . HIS B 1 48 ? -60 -27.328 21.312 1 22.19 48 HIS B O 1
ATOM 4697 N N . THR B 1 49 ? -60.938 -28.969 20.406 1 21.88 49 THR B N 1
ATOM 4698 C CA . THR B 1 49 ? -60.719 -28.484 19.062 1 21.88 49 THR B CA 1
ATOM 4699 C C . THR B 1 49 ? -61.75 -27.453 18.656 1 21.88 49 THR B C 1
ATOM 4701 O O . THR B 1 49 ? -62.938 -27.797 18.516 1 21.88 49 THR B O 1
ATOM 4704 N N . HIS B 1 50 ? -61.906 -26.359 19.438 1 22.47 50 HIS B N 1
ATOM 4705 C CA . HIS B 1 50 ? -62.969 -25.484 18.984 1 22.47 50 HIS B CA 1
ATOM 4706 C C . HIS B 1 50 ? -62.688 -24.922 17.594 1 22.47 50 HIS B C 1
ATOM 4708 O O . HIS B 1 50 ? -61.625 -24.375 17.344 1 22.47 50 HIS B O 1
ATOM 4714 N N . THR B 1 51 ? -63.094 -25.672 16.609 1 22.48 51 THR B N 1
ATOM 4715 C CA . THR B 1 51 ? -62.938 -25.297 15.203 1 22.48 51 THR B CA 1
ATOM 4716 C C . THR B 1 51 ? -63.781 -24.062 14.875 1 22.48 51 THR B C 1
ATOM 4718 O O . THR B 1 51 ? -65 -24.094 15.016 1 22.48 51 THR B O 1
ATOM 4721 N N . HIS B 1 52 ? -63.5 -22.922 15.484 1 22.72 52 HIS B N 1
ATOM 4722 C CA . HIS B 1 52 ? -64.375 -21.812 15.078 1 22.72 52 HIS B CA 1
ATOM 4723 C C . HIS B 1 52 ? -64.188 -21.516 13.594 1 22.72 52 HIS B C 1
ATOM 4725 O O . HIS B 1 52 ? -63.062 -21.312 13.117 1 22.72 52 HIS B O 1
ATOM 4731 N N . THR B 1 53 ? -65 -22.203 12.781 1 23.03 53 THR B N 1
ATOM 4732 C CA . THR B 1 53 ? -65.062 -22 11.336 1 23.03 53 THR B CA 1
ATOM 4733 C C . THR B 1 53 ? -65.562 -20.609 11.008 1 23.03 53 THR B C 1
ATOM 4735 O O . THR B 1 53 ? -66.688 -20.25 11.43 1 23.03 53 THR B O 1
ATOM 4738 N N . LEU B 1 54 ? -64.812 -19.578 11.211 1 23.62 54 LEU B N 1
ATOM 4739 C CA . LEU B 1 54 ? -65.312 -18.297 10.781 1 23.62 54 LEU B CA 1
ATOM 4740 C C . LEU B 1 54 ? -65.625 -18.312 9.289 1 23.62 54 LEU B C 1
ATOM 4742 O O . LEU B 1 54 ? -64.812 -18.641 8.469 1 23.62 54 LEU B O 1
ATOM 4746 N N . SER B 1 55 ? -66.875 -18.734 9 1 23.05 55 SER B N 1
ATOM 4747 C CA . SER B 1 55 ? -67.438 -18.688 7.66 1 23.05 55 SER B CA 1
ATOM 4748 C C . SER B 1 55 ? -67.5 -17.266 7.109 1 23.05 55 SER B C 1
ATOM 4750 O O . SER B 1 55 ? -68.125 -16.375 7.703 1 23.05 55 SER B O 1
ATOM 4752 N N . LEU B 1 56 ? -66.312 -16.75 6.766 1 25.83 56 LEU B N 1
ATOM 4753 C CA . LEU B 1 56 ? -66.438 -15.461 6.094 1 25.83 56 LEU B CA 1
ATOM 4754 C C . LEU B 1 56 ? -67.375 -15.562 4.887 1 25.83 56 LEU B C 1
ATOM 4756 O O . LEU B 1 56 ? -67.375 -16.578 4.18 1 25.83 56 LEU B O 1
ATOM 4760 N N . PRO B 1 57 ? -68.5 -14.883 5.004 1 26.83 57 PRO B N 1
ATOM 4761 C CA . PRO B 1 57 ? -69.5 -14.898 3.928 1 26.83 57 PRO B CA 1
ATOM 4762 C C . PRO B 1 57 ? -68.875 -14.711 2.545 1 26.83 57 PRO B C 1
ATOM 4764 O O . PRO B 1 57 ? -67.812 -14.117 2.422 1 26.83 57 PRO B O 1
ATOM 4767 N N . GLY B 1 58 ? -69.062 -15.789 1.624 1 27.78 58 GLY B N 1
ATOM 4768 C CA . GLY B 1 58 ? -68.688 -16.094 0.255 1 27.78 58 GLY B CA 1
ATOM 4769 C C . GLY B 1 58 ? -68.875 -14.906 -0.684 1 27.78 58 GLY B C 1
ATOM 4770 O O . GLY B 1 58 ? -68.562 -15.016 -1.879 1 27.78 58 GLY B O 1
ATOM 4771 N N . SER B 1 59 ? -69.75 -14.016 -0.303 1 28.02 59 SER B N 1
ATOM 4772 C CA . SER B 1 59 ? -70.312 -13.25 -1.42 1 28.02 59 SER B CA 1
ATOM 4773 C C . SER B 1 59 ? -69.188 -12.383 -2.066 1 28.02 59 SER B C 1
ATOM 4775 O O . SER B 1 59 ? -69.312 -12.055 -3.25 1 28.02 59 SER B O 1
ATOM 4777 N N . LEU B 1 60 ? -68.5 -11.625 -1.282 1 29.48 60 LEU B N 1
ATOM 4778 C CA . LEU B 1 60 ? -68.062 -10.414 -1.954 1 29.48 60 LEU B CA 1
ATOM 4779 C C . LEU B 1 60 ? -66.75 -10.672 -2.721 1 29.48 60 LEU B C 1
ATOM 4781 O O . LEU B 1 60 ? -66.125 -9.734 -3.15 1 29.48 60 LEU B O 1
ATOM 4785 N N . LEU B 1 61 ? -66.188 -11.906 -2.568 1 31.45 61 LEU B N 1
ATOM 4786 C CA . LEU B 1 61 ? -64.938 -11.977 -3.26 1 31.45 61 LEU B CA 1
ATOM 4787 C C . LEU B 1 61 ? -65.125 -12.039 -4.77 1 31.45 61 LEU B C 1
ATOM 4789 O O . LEU B 1 61 ? -65.625 -13.039 -5.297 1 31.45 61 LEU B O 1
ATOM 4793 N N . SER B 1 62 ? -65.688 -10.984 -5.324 1 30.61 62 SER B N 1
ATOM 4794 C CA . SER B 1 62 ? -65.812 -11.031 -6.773 1 30.61 62 SER B CA 1
ATOM 4795 C C . SER B 1 62 ? -64.562 -11.445 -7.449 1 30.61 62 SER B C 1
ATOM 4797 O O . SER B 1 62 ? -63.438 -11.234 -6.902 1 30.61 62 SER B O 1
ATOM 4799 N N . PRO B 1 63 ? -64.625 -12.461 -8.383 1 34.59 63 PRO B N 1
ATOM 4800 C CA . PRO B 1 63 ? -63.562 -12.992 -9.195 1 34.59 63 PRO B CA 1
ATOM 4801 C C . PRO B 1 63 ? -62.594 -11.906 -9.68 1 34.59 63 PRO B C 1
ATOM 4803 O O . PRO B 1 63 ? -61.469 -12.203 -10.094 1 34.59 63 PRO B O 1
ATOM 4806 N N . ALA B 1 64 ? -63.094 -10.656 -9.742 1 35.12 64 ALA B N 1
ATOM 4807 C CA . ALA B 1 64 ? -62.25 -9.656 -10.398 1 35.12 64 ALA B CA 1
ATOM 4808 C C . ALA B 1 64 ? -61.031 -9.336 -9.562 1 35.12 64 ALA B C 1
ATOM 4810 O O . ALA B 1 64 ? -59.969 -9.031 -10.102 1 35.12 64 ALA B O 1
ATOM 4811 N N . VAL B 1 65 ? -61.188 -9.375 -8.195 1 32.75 65 VAL B N 1
ATOM 4812 C CA . VAL B 1 65 ? -60.031 -8.969 -7.41 1 32.75 65 VAL B CA 1
ATOM 4813 C C . VAL B 1 65 ? -59 -10.102 -7.363 1 32.75 65 VAL B C 1
ATOM 4815 O O . VAL B 1 65 ? -57.812 -9.867 -7.156 1 32.75 65 VAL B O 1
ATOM 4818 N N . ALA B 1 66 ? -59.438 -11.391 -7.453 1 32.59 66 ALA B N 1
ATOM 4819 C CA . ALA B 1 66 ? -58.438 -12.469 -7.449 1 32.59 66 ALA B CA 1
ATOM 4820 C C . ALA B 1 66 ? -57.562 -12.406 -8.68 1 32.59 66 ALA B C 1
ATOM 4822 O O . ALA B 1 66 ? -56.375 -12.734 -8.609 1 32.59 66 ALA B O 1
ATOM 4823 N N . ALA B 1 67 ? -58.156 -12.109 -9.773 1 35.06 67 ALA B N 1
ATOM 4824 C CA . ALA B 1 67 ? -57.375 -12.102 -11.008 1 35.06 67 ALA B CA 1
ATOM 4825 C C . ALA B 1 67 ? -56.281 -11.039 -10.953 1 35.06 67 ALA B C 1
ATOM 4827 O O . ALA B 1 67 ? -55.219 -11.203 -11.562 1 35.06 67 ALA B O 1
ATOM 4828 N N . LEU B 1 68 ? -56.594 -9.906 -10.297 1 32.28 68 LEU B N 1
ATOM 4829 C CA . LEU B 1 68 ? -55.562 -8.867 -10.289 1 32.28 68 LEU B CA 1
ATOM 4830 C C . LEU B 1 68 ? -54.375 -9.266 -9.406 1 32.28 68 LEU B C 1
ATOM 4832 O O . LEU B 1 68 ? -53.25 -8.883 -9.664 1 32.28 68 LEU B O 1
ATOM 4836 N N . LEU B 1 69 ? -54.719 -10.047 -8.305 1 34.12 69 LEU B N 1
ATOM 4837 C CA . LEU B 1 69 ? -53.594 -10.359 -7.43 1 34.12 69 LEU B CA 1
ATOM 4838 C C . LEU B 1 69 ? -52.688 -11.406 -8.07 1 34.12 69 LEU B C 1
ATOM 4840 O O . LEU B 1 69 ? -51.562 -11.633 -7.602 1 34.12 69 LEU B O 1
ATOM 4844 N N . ILE B 1 70 ? -53.344 -12.352 -8.828 1 30.09 70 ILE B N 1
ATOM 4845 C CA . ILE B 1 70 ? -52.5 -13.477 -9.219 1 30.09 70 ILE B CA 1
ATOM 4846 C C . ILE B 1 70 ? -51.344 -12.977 -10.086 1 30.09 70 ILE B C 1
ATOM 4848 O O . ILE B 1 70 ? -50.188 -13.391 -9.898 1 30.09 70 ILE B O 1
ATOM 4852 N N . GLU B 1 71 ? -51.719 -12.508 -11.258 1 29.5 71 GLU B N 1
ATOM 4853 C CA . GLU B 1 71 ? -50.75 -12.75 -12.32 1 29.5 71 GLU B CA 1
ATOM 4854 C C . GLU B 1 71 ? -49.531 -11.82 -12.195 1 29.5 71 GLU B C 1
ATOM 4856 O O . GLU B 1 71 ? -48.688 -11.781 -13.078 1 29.5 71 GLU B O 1
ATOM 4861 N N . LYS B 1 72 ? -49.812 -10.602 -11.625 1 31.3 72 LYS B N 1
ATOM 4862 C CA . LYS B 1 72 ? -48.531 -10.047 -11.992 1 31.3 72 LYS B CA 1
ATOM 4863 C C . LYS B 1 72 ? -47.375 -10.781 -11.289 1 31.3 72 LYS B C 1
ATOM 4865 O O . LYS B 1 72 ? -47.312 -10.797 -10.055 1 31.3 72 LYS B O 1
ATOM 4870 N N . PRO B 1 73 ? -47 -11.969 -11.867 1 30.27 73 PRO B N 1
ATOM 4871 C CA . PRO B 1 73 ? -45.812 -12.508 -11.211 1 30.27 73 PRO B CA 1
ATOM 4872 C C . PRO B 1 73 ? -44.875 -11.422 -10.719 1 30.27 73 PRO B C 1
ATOM 4874 O O . PRO B 1 73 ? -44.656 -10.414 -11.406 1 30.27 73 PRO B O 1
ATOM 4877 N N . LEU B 1 74 ? -44.969 -10.977 -9.5 1 34.72 74 LEU B N 1
ATOM 4878 C CA . LEU B 1 74 ? -43.812 -10.219 -9.039 1 34.72 74 LEU B CA 1
ATOM 4879 C C . LEU B 1 74 ? -42.531 -10.766 -9.633 1 34.72 74 LEU B C 1
ATOM 4881 O O . LEU B 1 74 ? -42.031 -11.828 -9.219 1 34.72 74 LEU B O 1
ATOM 4885 N N . THR B 1 75 ? -42.469 -10.938 -10.922 1 34.69 75 THR B N 1
ATOM 4886 C CA . THR B 1 75 ? -41.125 -11.25 -11.406 1 34.69 75 THR B CA 1
ATOM 4887 C C . THR B 1 75 ? -40.062 -10.492 -10.594 1 34.69 75 THR B C 1
ATOM 4889 O O . THR B 1 75 ? -40.062 -9.258 -10.547 1 34.69 75 THR B O 1
ATOM 4892 N N . VAL B 1 76 ? -39.812 -10.914 -9.383 1 39.25 76 VAL B N 1
ATOM 4893 C CA . VAL B 1 76 ? -38.594 -10.445 -8.766 1 39.25 76 VAL B CA 1
ATOM 4894 C C . VAL B 1 76 ? -37.562 -10.125 -9.859 1 39.25 76 VAL B C 1
ATOM 4896 O O . VAL B 1 76 ? -37.125 -11.016 -10.578 1 39.25 76 VAL B O 1
ATOM 4899 N N . SER B 1 77 ? -37.812 -9.172 -10.664 1 44.38 77 SER B N 1
ATOM 4900 C CA . SER B 1 77 ? -36.844 -8.719 -11.656 1 44.38 77 SER B CA 1
ATOM 4901 C C . SER B 1 77 ? -35.406 -8.977 -11.195 1 44.38 77 SER B C 1
ATOM 4903 O O . SER B 1 77 ? -34.969 -8.461 -10.156 1 44.38 77 SER B O 1
ATOM 4905 N N . VAL B 1 78 ? -34.906 -10.234 -11.234 1 52.75 78 VAL B N 1
ATOM 4906 C CA . VAL B 1 78 ? -33.469 -10.484 -11.133 1 52.75 78 VAL B CA 1
ATOM 4907 C C . VAL B 1 78 ? -32.688 -9.273 -11.633 1 52.75 78 VAL B C 1
ATOM 4909 O O . VAL B 1 78 ? -32.906 -8.82 -12.766 1 52.75 78 VAL B O 1
ATOM 4912 N N . MET B 1 79 ? -32.25 -8.445 -10.758 1 62.16 79 MET B N 1
ATOM 4913 C CA . MET B 1 79 ? -31.641 -7.125 -10.898 1 62.16 79 MET B CA 1
ATOM 4914 C C . MET B 1 79 ? -30.469 -7.168 -11.867 1 62.16 79 MET B C 1
ATOM 4916 O O . MET B 1 79 ? -29.516 -7.922 -11.664 1 62.16 79 MET B O 1
ATOM 4920 N N . SER B 1 80 ? -30.641 -6.711 -13.094 1 83.69 80 SER B N 1
ATOM 4921 C CA . SER B 1 80 ? -29.719 -6.598 -14.234 1 83.69 80 SER B CA 1
ATOM 4922 C C . SER B 1 80 ? -28.75 -5.441 -14.047 1 83.69 80 SER B C 1
ATOM 4924 O O . SER B 1 80 ? -28.938 -4.598 -13.164 1 83.69 80 SER B O 1
ATOM 4926 N N . ILE B 1 81 ? -27.594 -5.582 -14.633 1 97.12 81 ILE B N 1
ATOM 4927 C CA . ILE B 1 81 ? -26.594 -4.527 -14.75 1 97.12 81 ILE B CA 1
ATOM 4928 C C . ILE B 1 81 ? -27.234 -3.268 -15.328 1 97.12 81 ILE B C 1
ATOM 4930 O O . ILE B 1 81 ? -27.891 -3.322 -16.375 1 97.12 81 ILE B O 1
ATOM 4934 N N . SER B 1 82 ? -27.203 -2.18 -14.578 1 97.5 82 SER B N 1
ATOM 4935 C CA . SER B 1 82 ? -27.781 -0.933 -15.062 1 97.5 82 SER B CA 1
ATOM 4936 C C . SER B 1 82 ? -26.734 -0.042 -15.711 1 97.5 82 SER B C 1
ATOM 4938 O O . SER B 1 82 ? -27.031 0.755 -16.594 1 97.5 82 SER B O 1
ATOM 4940 N N . LYS B 1 83 ? -25.516 -0.172 -15.242 1 98.12 83 LYS B N 1
ATOM 4941 C CA . LYS B 1 83 ? -24.422 0.672 -15.742 1 98.12 83 LYS B CA 1
ATOM 4942 C C . LYS B 1 83 ? -23.062 0.028 -15.477 1 98.12 83 LYS B C 1
ATOM 4944 O O . LYS B 1 83 ? -22.875 -0.658 -14.477 1 98.12 83 LYS B O 1
ATOM 4949 N N . ILE B 1 84 ? -22.188 0.148 -16.422 1 98.81 84 ILE B N 1
ATOM 4950 C CA . ILE B 1 84 ? -20.781 -0.202 -16.266 1 98.81 84 ILE B CA 1
ATOM 4951 C C . ILE B 1 84 ? -19.906 0.971 -16.703 1 98.81 84 ILE B C 1
ATOM 4953 O O . ILE B 1 84 ? -20.109 1.544 -17.766 1 98.81 84 ILE B O 1
ATOM 4957 N N . HIS B 1 85 ? -18.969 1.33 -15.844 1 98.62 85 HIS B N 1
ATOM 4958 C CA . HIS B 1 85 ? -18.047 2.414 -16.156 1 98.62 85 HIS B CA 1
ATOM 4959 C C . HIS B 1 85 ? -16.609 2.062 -15.766 1 98.62 85 HIS B C 1
ATOM 4961 O O . HIS B 1 85 ? -16.359 1.741 -14.602 1 98.62 85 HIS B O 1
ATOM 4967 N N . ALA B 1 86 ? -15.742 2.121 -16.734 1 98.81 86 ALA B N 1
ATOM 4968 C CA . ALA B 1 86 ? -14.328 1.867 -16.469 1 98.81 86 ALA B CA 1
ATOM 4969 C C . ALA B 1 86 ? -13.523 3.166 -16.484 1 98.81 86 ALA B C 1
ATOM 4971 O O . ALA B 1 86 ? -13.914 4.137 -17.141 1 98.81 86 ALA B O 1
ATOM 4972 N N . ARG B 1 87 ? -12.438 3.203 -15.727 1 98.56 87 ARG B N 1
ATOM 4973 C CA . ARG B 1 87 ? -11.5 4.32 -15.711 1 98.56 87 ARG B CA 1
ATOM 4974 C C . ARG B 1 87 ? -10.07 3.83 -15.484 1 98.56 87 ARG B C 1
ATOM 4976 O O . ARG B 1 87 ? -9.852 2.664 -15.148 1 98.56 87 ARG B O 1
ATOM 4983 N N . GLU B 1 88 ? -9.164 4.754 -15.789 1 98.19 88 GLU B N 1
ATOM 4984 C CA . GLU B 1 88 ? -7.746 4.52 -15.508 1 98.19 88 GLU B CA 1
ATOM 4985 C C . GLU B 1 88 ? -7.383 4.988 -14.102 1 98.19 88 GLU B C 1
ATOM 4987 O O . GLU B 1 88 ? -7.703 6.117 -13.711 1 98.19 88 GLU B O 1
ATOM 4992 N N . ILE B 1 89 ? -6.84 4.129 -13.258 1 98.5 89 ILE B N 1
ATOM 4993 C CA . ILE B 1 89 ? -6.238 4.465 -11.969 1 98.5 89 ILE B CA 1
ATOM 4994 C C . ILE B 1 89 ? -4.77 4.047 -11.961 1 98.5 89 ILE B C 1
ATOM 4996 O O . ILE B 1 89 ? -4.246 3.57 -12.977 1 98.5 89 ILE B O 1
ATOM 5000 N N . LEU B 1 90 ? -4.102 4.25 -10.891 1 98.75 90 LEU B N 1
ATOM 5001 C CA . LEU B 1 90 ? -2.711 3.828 -10.781 1 98.75 90 LEU B CA 1
ATOM 5002 C C . LEU B 1 90 ? -2.568 2.672 -9.805 1 98.75 90 LEU B C 1
ATOM 5004 O O . LEU B 1 90 ? -3.207 2.664 -8.75 1 98.75 90 LEU B O 1
ATOM 5008 N N . ASP B 1 91 ? -1.752 1.712 -10.164 1 98.38 91 ASP B N 1
ATOM 5009 C CA . ASP B 1 91 ? -1.475 0.571 -9.297 1 98.38 91 ASP B CA 1
ATOM 5010 C C . ASP B 1 91 ? -0.358 0.894 -8.305 1 98.38 91 ASP B C 1
ATOM 5012 O O . ASP B 1 91 ? 0.102 2.035 -8.227 1 98.38 91 ASP B O 1
ATOM 5016 N N . SER B 1 92 ? 0.08 -0.063 -7.543 1 98.25 92 SER B N 1
ATOM 5017 C CA . SER B 1 92 ? 1 0.145 -6.43 1 98.25 92 SER B CA 1
ATOM 5018 C C . SER B 1 92 ? 2.389 0.532 -6.926 1 98.25 92 SER B C 1
ATOM 5020 O O . SER B 1 92 ? 3.238 0.954 -6.137 1 98.25 92 SER B O 1
ATOM 5022 N N . ARG B 1 93 ? 2.645 0.448 -8.211 1 97.31 93 ARG B N 1
ATOM 5023 C CA . ARG B 1 93 ? 3.936 0.824 -8.773 1 97.31 93 ARG B CA 1
ATOM 5024 C C . ARG B 1 93 ? 3.861 2.188 -9.453 1 97.31 93 ARG B C 1
ATOM 5026 O O . ARG B 1 93 ? 4.832 2.637 -10.07 1 97.31 93 ARG B O 1
ATOM 5033 N N . GLY B 1 94 ? 2.693 2.762 -9.383 1 98.12 94 GLY B N 1
ATOM 5034 C CA . GLY B 1 94 ? 2.52 4.059 -10.016 1 98.12 94 GLY B CA 1
ATOM 5035 C C . GLY B 1 94 ? 2.246 3.969 -11.5 1 98.12 94 GLY B C 1
ATOM 5036 O O . GLY B 1 94 ? 2.418 4.949 -12.234 1 98.12 94 GLY B O 1
ATOM 5037 N N . ASN B 1 95 ? 1.839 2.785 -12.008 1 98.31 95 ASN B N 1
ATOM 5038 C CA . ASN B 1 95 ? 1.463 2.58 -13.406 1 98.31 95 ASN B CA 1
ATOM 5039 C C . ASN B 1 95 ? -0.053 2.51 -13.57 1 98.31 95 ASN B C 1
ATOM 5041 O O . ASN B 1 95 ? -0.755 2.006 -12.695 1 98.31 95 ASN B O 1
ATOM 5045 N N . PRO B 1 96 ? -0.511 2.947 -14.734 1 98.44 96 PRO B N 1
ATOM 5046 C CA . PRO B 1 96 ? -1.951 2.863 -14.984 1 98.44 96 PRO B CA 1
ATOM 5047 C C . PRO B 1 96 ? -2.469 1.427 -14.984 1 98.44 96 PRO B C 1
ATOM 5049 O O . PRO B 1 96 ? -1.766 0.515 -15.43 1 98.44 96 PRO B O 1
ATOM 5052 N N . THR B 1 97 ? -3.607 1.256 -14.484 1 98.56 97 THR B N 1
ATOM 5053 C CA . THR B 1 97 ? -4.375 0.02 -14.602 1 98.56 97 THR B CA 1
ATOM 5054 C C . THR B 1 97 ? -5.863 0.319 -14.734 1 98.56 97 THR B C 1
ATOM 5056 O O . THR B 1 97 ? -6.27 1.482 -14.758 1 98.56 97 THR B O 1
ATOM 5059 N N . VAL B 1 98 ? -6.691 -0.731 -14.859 1 98.81 98 VAL B N 1
ATOM 5060 C CA . VAL B 1 98 ? -8.109 -0.572 -15.164 1 98.81 98 VAL B CA 1
ATOM 5061 C C . VAL B 1 98 ? -8.938 -0.77 -13.898 1 98.81 98 VAL B C 1
ATOM 5063 O O . VAL B 1 98 ? -8.711 -1.718 -13.141 1 98.81 98 VAL B O 1
ATOM 5066 N N . GLU B 1 99 ? -9.805 0.144 -13.625 1 98.81 99 GLU B N 1
ATOM 5067 C CA . GLU B 1 99 ? -10.836 0.006 -12.594 1 98.81 99 GLU B CA 1
ATOM 5068 C C . GLU B 1 99 ? -12.234 0.03 -13.203 1 98.81 99 GLU B C 1
ATOM 5070 O O . GLU B 1 99 ? -12.508 0.816 -14.117 1 98.81 99 GLU B O 1
ATOM 5075 N N . VAL B 1 100 ? -13.164 -0.813 -12.742 1 98.94 100 VAL B N 1
ATOM 5076 C CA . VAL B 1 100 ? -14.516 -0.912 -13.266 1 98.94 100 VAL B CA 1
ATOM 5077 C C . VAL B 1 100 ? -15.523 -0.737 -12.133 1 98.94 100 VAL B C 1
ATOM 5079 O O . VAL B 1 100 ? -15.406 -1.378 -11.086 1 98.94 100 VAL B O 1
ATOM 5082 N N . ASP B 1 101 ? -16.469 0.134 -12.312 1 98.69 101 ASP B N 1
ATOM 5083 C CA . ASP B 1 101 ? -17.672 0.225 -11.5 1 98.69 101 ASP B CA 1
ATOM 5084 C C . ASP B 1 101 ? -18.859 -0.414 -12.219 1 98.69 101 ASP B C 1
ATOM 5086 O O . ASP B 1 101 ? -19.203 -0.035 -13.344 1 98.69 101 ASP B O 1
ATOM 5090 N N . LEU B 1 102 ? -19.422 -1.348 -11.602 1 98.88 102 LEU B N 1
ATOM 5091 C CA . LEU B 1 102 ? -20.641 -1.978 -12.086 1 98.88 102 LEU B CA 1
ATOM 5092 C C . LEU B 1 102 ? -21.812 -1.68 -11.164 1 98.88 102 LEU B C 1
ATOM 5094 O O . LEU B 1 102 ? -21.688 -1.789 -9.938 1 98.88 102 LEU B O 1
ATOM 5098 N N . TYR B 1 103 ? -22.922 -1.253 -11.75 1 98.25 103 TYR B N 1
ATOM 5099 C CA . TYR B 1 103 ? -24.078 -0.829 -10.961 1 98.25 103 TYR B CA 1
ATOM 5100 C C . TYR B 1 103 ? -25.266 -1.77 -11.164 1 98.25 103 TYR B C 1
ATOM 5102 O O . TYR B 1 103 ? -25.531 -2.201 -12.289 1 98.25 103 TYR B O 1
ATOM 5110 N N . THR B 1 104 ? -25.891 -2.066 -10.117 1 97.62 104 THR B N 1
ATOM 5111 C CA . THR B 1 104 ? -27.188 -2.742 -10.07 1 97.62 104 THR B CA 1
ATOM 5112 C C . THR B 1 104 ? -28.141 -2.021 -9.125 1 97.62 104 THR B C 1
ATOM 5114 O O . THR B 1 104 ? -27.812 -0.953 -8.602 1 97.62 104 THR B O 1
ATOM 5117 N N . ALA B 1 105 ? -29.312 -2.605 -8.914 1 95.44 105 ALA B N 1
ATOM 5118 C CA . ALA B 1 105 ? -30.266 -2.035 -7.973 1 95.44 105 ALA B CA 1
ATOM 5119 C C . ALA B 1 105 ? -29.734 -2.102 -6.543 1 95.44 105 ALA B C 1
ATOM 5121 O O . ALA B 1 105 ? -30.188 -1.358 -5.672 1 95.44 105 ALA B O 1
ATOM 5122 N N . LYS B 1 106 ? -28.719 -2.914 -6.355 1 94.88 106 LYS B N 1
ATOM 5123 C CA . LYS B 1 106 ? -28.172 -3.115 -5.016 1 94.88 106 LYS B CA 1
ATOM 5124 C C . LYS B 1 106 ? -27 -2.18 -4.75 1 94.88 106 LYS B C 1
ATOM 5126 O O . LYS B 1 106 ? -26.469 -2.141 -3.639 1 94.88 106 LYS B O 1
ATOM 5131 N N . GLY B 1 107 ? -26.609 -1.464 -5.754 1 94.94 107 GLY B N 1
ATOM 5132 C CA . GLY B 1 107 ? -25.547 -0.487 -5.52 1 94.94 107 GLY B CA 1
ATOM 5133 C C . GLY B 1 107 ? -24.406 -0.589 -6.516 1 94.94 107 GLY B C 1
ATOM 5134 O O . GLY B 1 107 ? -24.609 -1.054 -7.641 1 94.94 107 GLY B O 1
ATOM 5135 N N . ARG B 1 108 ? -23.281 0.01 -6.156 1 97.06 108 ARG B N 1
ATOM 5136 C CA . ARG B 1 108 ? -22.094 0.037 -6.984 1 97.06 108 ARG B CA 1
ATOM 5137 C C . ARG B 1 108 ? -21.094 -1.028 -6.539 1 97.06 108 ARG B C 1
ATOM 5139 O O . ARG B 1 108 ? -20.844 -1.192 -5.34 1 97.06 108 ARG B O 1
ATOM 5146 N N . PHE B 1 109 ? -20.562 -1.75 -7.492 1 98.56 109 PHE B N 1
ATOM 5147 C CA . PHE B 1 109 ? -19.547 -2.77 -7.258 1 98.56 109 PHE B CA 1
ATOM 5148 C C . PHE B 1 109 ? -18.266 -2.455 -8.039 1 98.56 109 PHE B C 1
ATOM 5150 O O . PHE B 1 109 ? -18.281 -2.457 -9.266 1 98.56 109 PHE B O 1
ATOM 5157 N N . ARG B 1 110 ? -17.188 -2.256 -7.328 1 98.56 110 ARG B N 1
ATOM 5158 C CA . ARG B 1 110 ? -15.953 -1.763 -7.926 1 98.56 110 ARG B CA 1
ATOM 5159 C C . ARG B 1 110 ? -14.883 -2.848 -7.938 1 98.56 110 ARG B C 1
ATOM 5161 O O . ARG B 1 110 ? -14.742 -3.598 -6.973 1 98.56 110 ARG B O 1
ATOM 5168 N N . ALA B 1 111 ? -14.188 -2.973 -9.039 1 98.81 111 ALA B N 1
ATOM 5169 C CA . ALA B 1 111 ? -13.039 -3.865 -9.172 1 98.81 111 ALA B CA 1
ATOM 5170 C C . ALA B 1 111 ? -11.844 -3.143 -9.789 1 98.81 111 ALA B C 1
ATOM 5172 O O . ALA B 1 111 ? -12.008 -2.352 -10.727 1 98.81 111 ALA B O 1
ATOM 5173 N N . ALA B 1 112 ? -10.664 -3.354 -9.203 1 98.81 112 ALA B N 1
ATOM 5174 C CA . ALA B 1 112 ? -9.406 -2.852 -9.75 1 98.81 112 ALA B CA 1
ATOM 5175 C C . ALA B 1 112 ? -8.484 -4 -10.156 1 98.81 112 ALA B C 1
ATOM 5177 O O . ALA B 1 112 ? -8.266 -4.93 -9.375 1 98.81 112 ALA B O 1
ATOM 5178 N N . VAL B 1 113 ? -7.941 -3.916 -11.328 1 98.75 113 VAL B N 1
ATOM 5179 C CA . VAL B 1 113 ? -7.23 -5.031 -11.938 1 98.75 113 VAL B CA 1
ATOM 5180 C C . VAL B 1 113 ? -5.758 -4.992 -11.539 1 98.75 113 VAL B C 1
ATOM 5182 O O . VAL B 1 113 ? -5.117 -3.939 -11.609 1 98.75 113 VAL B O 1
ATOM 5185 N N . PRO B 1 114 ? -5.18 -6.109 -11.039 1 97.75 114 PRO B N 1
ATOM 5186 C CA . PRO B 1 114 ? -3.736 -6.152 -10.797 1 97.75 114 PRO B CA 1
ATOM 5187 C C . PRO B 1 114 ? -2.922 -6.199 -12.086 1 97.75 114 PRO B C 1
ATOM 5189 O O . PRO B 1 114 ? -3.467 -6.492 -13.156 1 97.75 114 PRO B O 1
ATOM 5192 N N . SER B 1 115 ? -1.683 -5.832 -11.977 1 93.31 115 SER B N 1
ATOM 5193 C CA . SER B 1 115 ? -0.772 -5.863 -13.117 1 93.31 115 SER B CA 1
ATOM 5194 C C . SER B 1 115 ? 0.572 -6.473 -12.734 1 93.31 115 SER B C 1
ATOM 5196 O O . SER B 1 115 ? 1.076 -6.238 -11.633 1 93.31 115 SER B O 1
ATOM 5198 N N . GLY B 1 116 ? 1.155 -7.246 -13.594 1 86.12 116 GLY B N 1
ATOM 5199 C CA . GLY B 1 116 ? 2.451 -7.859 -13.352 1 86.12 116 GLY B CA 1
ATOM 5200 C C . GLY B 1 116 ? 3.604 -7.074 -13.945 1 86.12 116 GLY B C 1
ATOM 5201 O O . GLY B 1 116 ? 3.496 -6.555 -15.062 1 86.12 116 GLY B O 1
ATOM 5202 N N . ALA B 1 117 ? 4.637 -6.934 -13.242 1 77.38 117 ALA B N 1
ATOM 5203 C CA . ALA B 1 117 ? 5.863 -6.363 -13.789 1 77.38 117 ALA B CA 1
ATOM 5204 C C . ALA B 1 117 ? 6.426 -7.242 -14.906 1 77.38 117 ALA B C 1
ATOM 5206 O O . ALA B 1 117 ? 6.844 -6.742 -15.953 1 77.38 117 ALA B O 1
ATOM 5207 N N . SER B 1 118 ? 6.344 -8.539 -14.617 1 74.5 118 SER B N 1
ATOM 5208 C CA . SER B 1 118 ? 6.723 -9.531 -15.617 1 74.5 118 SER B CA 1
ATOM 5209 C C . SER B 1 118 ? 5.512 -10.32 -16.094 1 74.5 118 SER B C 1
ATOM 5211 O O . SER B 1 118 ? 4.629 -10.656 -15.305 1 74.5 118 SER B O 1
ATOM 5213 N N . THR B 1 119 ? 5.426 -10.32 -17.453 1 76.44 119 THR B N 1
ATOM 5214 C CA . THR B 1 119 ? 4.355 -11.133 -18.016 1 76.44 119 THR B CA 1
ATOM 5215 C C . THR B 1 119 ? 4.926 -12.242 -18.891 1 76.44 119 THR B C 1
ATOM 5217 O O . THR B 1 119 ? 5.879 -12.023 -19.641 1 76.44 119 THR B O 1
ATOM 5220 N N . GLY B 1 120 ? 4.379 -13.391 -18.641 1 76.69 120 GLY B N 1
ATOM 5221 C CA . GLY B 1 120 ? 4.789 -14.508 -19.484 1 76.69 120 GLY B CA 1
ATOM 5222 C C . GLY B 1 120 ? 4.184 -14.461 -20.875 1 76.69 120 GLY B C 1
ATOM 5223 O O . GLY B 1 120 ? 3.098 -13.906 -21.062 1 76.69 120 GLY B O 1
ATOM 5224 N N . VAL B 1 121 ? 4.773 -15.141 -21.797 1 80.25 121 VAL B N 1
ATOM 5225 C CA . VAL B 1 121 ? 4.387 -15.086 -23.203 1 80.25 121 VAL B CA 1
ATOM 5226 C C . VAL B 1 121 ? 3.082 -15.852 -23.406 1 80.25 121 VAL B C 1
ATOM 5228 O O . VAL B 1 121 ? 2.375 -15.633 -24.391 1 80.25 121 VAL B O 1
ATOM 5231 N N . HIS B 1 122 ? 2.756 -16.703 -22.5 1 87.62 122 HIS B N 1
ATOM 5232 C CA . HIS B 1 122 ? 1.565 -17.531 -22.672 1 87.62 122 HIS B CA 1
ATOM 5233 C C . HIS B 1 122 ? 0.414 -17.031 -21.812 1 87.62 122 HIS B C 1
ATOM 5235 O O . HIS B 1 122 ? -0.63 -17.672 -21.719 1 87.62 122 HIS B O 1
ATOM 5241 N N . GLU B 1 123 ? 0.569 -15.867 -21.188 1 94.06 123 GLU B N 1
ATOM 5242 C CA . GLU B 1 123 ? -0.481 -15.258 -20.375 1 94.06 123 GLU B CA 1
ATOM 5243 C C . GLU B 1 123 ? -1.509 -14.547 -21.25 1 94.06 123 GLU B C 1
ATOM 5245 O O . GLU B 1 123 ? -1.248 -14.258 -22.422 1 94.06 123 GLU B O 1
ATOM 5250 N N . ALA B 1 124 ? -2.705 -14.344 -20.672 1 96.88 124 ALA B N 1
ATOM 5251 C CA . ALA B 1 124 ? -3.639 -13.398 -21.281 1 96.88 124 ALA B CA 1
ATOM 5252 C C . ALA B 1 124 ? -3 -12.023 -21.438 1 96.88 124 ALA B C 1
ATOM 5254 O O . ALA B 1 124 ? -2.129 -11.648 -20.641 1 96.88 124 ALA B O 1
ATOM 5255 N N . LEU B 1 125 ? -3.428 -11.312 -22.438 1 96.88 125 LEU B N 1
ATOM 5256 C CA . LEU B 1 125 ? -2.723 -10.086 -22.797 1 96.88 125 LEU B CA 1
ATOM 5257 C C . LEU B 1 125 ? -3.26 -8.898 -22.016 1 96.88 125 LEU B C 1
ATOM 5259 O O . LEU B 1 125 ? -4.449 -8.578 -22.094 1 96.88 125 LEU B O 1
ATOM 5263 N N . GLU B 1 126 ? -2.436 -8.297 -21.219 1 97.06 126 GLU B N 1
ATOM 5264 C CA . GLU B 1 126 ? -2.742 -6.98 -20.672 1 97.06 126 GLU B CA 1
ATOM 5265 C C . GLU B 1 126 ? -2.59 -5.895 -21.734 1 97.06 126 GLU B C 1
ATOM 5267 O O . GLU B 1 126 ? -1.479 -5.621 -22.188 1 97.06 126 GLU B O 1
ATOM 5272 N N . LEU B 1 127 ? -3.641 -5.203 -22.078 1 97.81 127 LEU B N 1
ATOM 5273 C CA . LEU B 1 127 ? -3.598 -4.238 -23.172 1 97.81 127 LEU B CA 1
ATOM 5274 C C . LEU B 1 127 ? -3.105 -2.881 -22.672 1 97.81 127 LEU B C 1
ATOM 5276 O O . LEU B 1 127 ? -3.721 -2.275 -21.797 1 97.81 127 LEU B O 1
ATOM 5280 N N . ARG B 1 128 ? -1.979 -2.416 -23.172 1 97.69 128 ARG B N 1
ATOM 5281 C CA . ARG B 1 128 ? -1.386 -1.1 -22.953 1 97.69 128 ARG B CA 1
ATOM 5282 C C . ARG B 1 128 ? -1.532 -0.222 -24.203 1 97.69 128 ARG B C 1
ATOM 5284 O O . ARG B 1 128 ? -1.596 -0.729 -25.328 1 97.69 128 ARG B O 1
ATOM 5291 N N . ASP B 1 129 ? -1.524 1.069 -24 1 98.31 129 ASP B N 1
ATOM 5292 C CA . ASP B 1 129 ? -1.71 2.004 -25.094 1 98.31 129 ASP B CA 1
ATOM 5293 C C . ASP B 1 129 ? -0.461 2.074 -25.969 1 98.31 129 ASP B C 1
ATOM 5295 O O . ASP B 1 129 ? -0.554 2.307 -27.188 1 98.31 129 ASP B O 1
ATOM 5299 N N . GLY B 1 130 ? 0.663 2.014 -25.375 1 97.56 130 GLY B N 1
ATOM 5300 C CA . GLY B 1 130 ? 1.916 2.1 -26.109 1 97.56 130 GLY B CA 1
ATOM 5301 C C . GLY B 1 130 ? 2.314 3.525 -26.453 1 97.56 130 GLY B C 1
ATOM 5302 O O . GLY B 1 130 ? 3.346 3.754 -27.078 1 97.56 130 GLY B O 1
ATOM 5303 N N . ASP B 1 131 ? 1.474 4.527 -26.062 1 97.75 131 ASP B N 1
ATOM 5304 C CA . ASP B 1 131 ? 1.784 5.938 -26.266 1 97.75 131 ASP B CA 1
ATOM 5305 C C . ASP B 1 131 ? 2.865 6.414 -25.297 1 97.75 131 ASP B C 1
ATOM 5307 O O . ASP B 1 131 ? 2.584 6.691 -24.141 1 97.75 131 ASP B O 1
ATOM 5311 N N . LYS B 1 132 ? 4.051 6.633 -25.766 1 96.81 132 LYS B N 1
ATOM 5312 C CA . LYS B 1 132 ? 5.215 6.934 -24.953 1 96.81 132 LYS B CA 1
ATOM 5313 C C . LYS B 1 132 ? 5.078 8.297 -24.281 1 96.81 132 LYS B C 1
ATOM 5315 O O . LYS B 1 132 ? 5.781 8.594 -23.312 1 96.81 132 LYS B O 1
ATOM 5320 N N . THR B 1 133 ? 4.168 9.102 -24.75 1 95.88 133 THR B N 1
ATOM 5321 C CA . THR B 1 133 ? 4.012 10.445 -24.203 1 95.88 133 THR B CA 1
ATOM 5322 C C . THR B 1 133 ? 3.115 10.43 -22.969 1 95.88 133 THR B C 1
ATOM 5324 O O . THR B 1 133 ? 2.979 11.438 -22.281 1 95.88 133 THR B O 1
ATOM 5327 N N . ARG B 1 134 ? 2.533 9.305 -22.734 1 97.31 134 ARG B N 1
ATOM 5328 C CA . ARG B 1 134 ? 1.699 9.148 -21.547 1 97.31 134 ARG B CA 1
ATOM 5329 C C . ARG B 1 134 ? 2.145 7.945 -20.719 1 97.31 134 ARG B C 1
ATOM 5331 O O . ARG B 1 134 ? 2.125 6.812 -21.203 1 97.31 134 ARG B O 1
ATOM 5338 N N . TYR B 1 135 ? 2.543 8.242 -19.484 1 98.06 135 TYR B N 1
ATOM 5339 C CA . TYR B 1 135 ? 2.965 7.223 -18.531 1 98.06 135 TYR B CA 1
ATOM 5340 C C . TYR B 1 135 ? 4.016 6.305 -19.156 1 98.06 135 TYR B C 1
ATOM 5342 O O . TYR B 1 135 ? 3.98 5.09 -18.953 1 98.06 135 TYR B O 1
ATOM 5350 N N . LEU B 1 136 ? 4.824 6.895 -20.047 1 97.38 136 LEU B N 1
ATOM 5351 C CA . LEU B 1 136 ? 5.934 6.188 -20.688 1 97.38 136 LEU B CA 1
ATOM 5352 C C . LEU B 1 136 ? 5.434 4.988 -21.484 1 97.38 136 LEU B C 1
ATOM 5354 O O . LEU B 1 136 ? 6.105 3.955 -21.547 1 97.38 136 LEU B O 1
ATOM 5358 N N . GLY B 1 137 ? 4.234 4.98 -22 1 97.75 137 GLY B N 1
ATOM 5359 C CA . GLY B 1 137 ? 3.688 3.945 -22.859 1 97.75 137 GLY B CA 1
ATOM 5360 C C . GLY B 1 137 ? 2.791 2.967 -22.125 1 97.75 137 GLY B C 1
ATOM 5361 O O . GLY B 1 137 ? 2.189 2.084 -22.734 1 97.75 137 GLY B O 1
ATOM 5362 N N . LYS B 1 138 ? 2.58 3.15 -20.828 1 97.69 138 LYS B N 1
ATOM 5363 C CA . LYS B 1 138 ? 1.917 2.129 -20.031 1 97.69 138 LYS B CA 1
ATOM 5364 C C . LYS B 1 138 ? 0.449 2.479 -19.797 1 97.69 138 LYS B C 1
ATOM 5366 O O . LYS B 1 138 ? -0.222 1.847 -18.969 1 97.69 138 LYS B O 1
ATOM 5371 N N . GLY B 1 139 ? -0.024 3.535 -20.5 1 98.31 139 GLY B N 1
ATOM 5372 C CA . GLY B 1 139 ? -1.434 3.877 -20.391 1 98.31 139 GLY B CA 1
ATOM 5373 C C . GLY B 1 139 ? -2.355 2.717 -20.703 1 98.31 139 GLY B C 1
ATOM 5374 O O . GLY B 1 139 ? -1.973 1.797 -21.438 1 98.31 139 GLY B O 1
ATOM 5375 N N . THR B 1 140 ? -3.572 2.791 -20.188 1 98.62 140 THR B N 1
ATOM 5376 C CA . THR B 1 140 ? -4.535 1.721 -20.422 1 98.62 140 THR B CA 1
ATOM 5377 C C . THR B 1 140 ? -5.859 2.285 -20.922 1 98.62 140 THR B C 1
ATOM 5379 O O . THR B 1 140 ? -6.918 1.699 -20.688 1 98.62 140 THR B O 1
ATOM 5382 N N . GLN B 1 141 ? -5.855 3.387 -21.578 1 98.56 141 GLN B N 1
ATOM 5383 C CA . GLN B 1 141 ? -7.074 4.039 -22.047 1 98.56 141 GLN B CA 1
ATOM 5384 C C . GLN B 1 141 ? -7.797 3.188 -23.078 1 98.56 141 GLN B C 1
ATOM 5386 O O . GLN B 1 141 ? -9.023 3.188 -23.141 1 98.56 141 GLN B O 1
ATOM 5391 N N . LYS B 1 142 ? -7.098 2.465 -23.891 1 98.75 142 LYS B N 1
ATOM 5392 C CA . LYS B 1 142 ? -7.723 1.587 -24.891 1 98.75 142 LYS B CA 1
ATOM 5393 C C . LYS B 1 142 ? -8.57 0.517 -24.203 1 98.75 142 LYS B C 1
ATOM 5395 O O . LYS B 1 142 ? -9.711 0.267 -24.625 1 98.75 142 LYS B O 1
ATOM 5400 N N . ALA B 1 143 ? -8.008 -0.121 -23.234 1 98.81 143 ALA B N 1
ATOM 5401 C CA . ALA B 1 143 ? -8.758 -1.123 -22.484 1 98.81 143 ALA B CA 1
ATOM 5402 C C . ALA B 1 143 ? -9.984 -0.505 -21.828 1 98.81 143 ALA B C 1
ATOM 5404 O O . ALA B 1 143 ? -11.07 -1.093 -21.844 1 98.81 143 ALA B O 1
ATOM 5405 N N . VAL B 1 144 ? -9.789 0.652 -21.25 1 98.88 144 VAL B N 1
ATOM 5406 C CA . VAL B 1 144 ? -10.883 1.39 -20.625 1 98.88 144 VAL B CA 1
ATOM 5407 C C . VAL B 1 144 ? -11.984 1.657 -21.641 1 98.88 144 VAL B C 1
ATOM 5409 O O . VAL B 1 144 ? -13.164 1.444 -21.359 1 98.88 144 VAL B O 1
ATOM 5412 N N . ASP B 1 145 ? -11.578 2.094 -22.828 1 98.81 145 ASP B N 1
ATOM 5413 C CA . ASP B 1 145 ? -12.531 2.387 -23.891 1 98.81 145 ASP B CA 1
ATOM 5414 C C . ASP B 1 145 ? -13.258 1.123 -24.344 1 98.81 145 ASP B C 1
ATOM 5416 O O . ASP B 1 145 ? -14.445 1.166 -24.672 1 98.81 145 ASP B O 1
ATOM 5420 N N . HIS B 1 146 ? -12.555 0.042 -24.391 1 98.88 146 HIS B N 1
ATOM 5421 C CA . HIS B 1 146 ? -13.188 -1.218 -24.766 1 98.88 146 HIS B CA 1
ATOM 5422 C C . HIS B 1 146 ? -14.281 -1.592 -23.766 1 98.88 146 HIS B C 1
ATOM 5424 O O . HIS B 1 146 ? -15.328 -2.125 -24.156 1 98.88 146 HIS B O 1
ATOM 5430 N N . VAL B 1 147 ? -14.078 -1.355 -22.5 1 98.94 147 VAL B N 1
ATOM 5431 C CA . VAL B 1 147 ? -15.109 -1.617 -21.5 1 98.94 147 VAL B CA 1
ATOM 5432 C C . VAL B 1 147 ? -16.297 -0.675 -21.734 1 98.94 147 VAL B C 1
ATOM 5434 O O . VAL B 1 147 ? -17.438 -1.121 -21.859 1 98.94 147 VAL B O 1
ATOM 5437 N N . ASN B 1 148 ? -15.992 0.612 -21.844 1 98.88 148 ASN B N 1
ATOM 5438 C CA . ASN B 1 148 ? -17.031 1.634 -21.828 1 98.88 148 ASN B CA 1
ATOM 5439 C C . ASN B 1 148 ? -17.828 1.626 -23.141 1 98.88 148 ASN B C 1
ATOM 5441 O O . ASN B 1 148 ? -19.047 1.859 -23.125 1 98.88 148 ASN B O 1
ATOM 5445 N N . LYS B 1 149 ? -17.219 1.34 -24.25 1 98.75 149 LYS B N 1
ATOM 5446 C CA . LYS B 1 149 ? -17.859 1.547 -25.547 1 98.75 149 LYS B CA 1
ATOM 5447 C C . LYS B 1 149 ? -18.312 0.222 -26.141 1 98.75 149 LYS B C 1
ATOM 5449 O O . LYS B 1 149 ? -19.203 0.199 -27.016 1 98.75 149 LYS B O 1
ATOM 5454 N N . GLU B 1 150 ? -17.766 -0.88 -25.719 1 98.62 150 GLU B N 1
ATOM 5455 C CA . GLU B 1 150 ? -18.078 -2.145 -26.375 1 98.62 150 GLU B CA 1
ATOM 5456 C C . GLU B 1 150 ? -18.656 -3.152 -25.391 1 98.62 150 GLU B C 1
ATOM 5458 O O . GLU B 1 150 ? -19.812 -3.584 -25.547 1 98.62 150 GLU B O 1
ATOM 5463 N N . ILE B 1 151 ? -18.016 -3.465 -24.391 1 98.88 151 ILE B N 1
ATOM 5464 C CA . ILE B 1 151 ? -18.422 -4.516 -23.469 1 98.88 151 ILE B CA 1
ATOM 5465 C C . ILE B 1 151 ? -19.688 -4.082 -22.719 1 98.88 151 ILE B C 1
ATOM 5467 O O . ILE B 1 151 ? -20.672 -4.816 -22.672 1 98.88 151 ILE B O 1
ATOM 5471 N N . ALA B 1 152 ? -19.656 -2.867 -22.188 1 98.75 152 ALA B N 1
ATOM 5472 C CA . ALA B 1 152 ? -20.734 -2.381 -21.312 1 98.75 152 ALA B CA 1
ATOM 5473 C C . ALA B 1 152 ? -22.062 -2.365 -22.047 1 98.75 152 ALA B C 1
ATOM 5475 O O . ALA B 1 152 ? -23.031 -2.979 -21.594 1 98.75 152 ALA B O 1
ATOM 5476 N N . PRO B 1 153 ? -22.172 -1.719 -23.234 1 98.44 153 PRO B N 1
ATOM 5477 C CA . PRO B 1 153 ? -23.469 -1.692 -23.906 1 98.44 153 PRO B CA 1
ATOM 5478 C C . PRO B 1 153 ? -23.984 -3.088 -24.25 1 98.44 153 PRO B C 1
ATOM 5480 O O . PRO B 1 153 ? -25.172 -3.355 -24.141 1 98.44 153 PRO B O 1
ATOM 5483 N N . LYS B 1 154 ? -23.109 -3.973 -24.641 1 98.31 154 LYS B N 1
ATOM 5484 C CA . LYS B 1 154 ? -23.516 -5.316 -25.047 1 98.31 154 LYS B CA 1
ATOM 5485 C C . LYS B 1 154 ? -23.984 -6.125 -23.828 1 98.31 154 LYS B C 1
ATOM 5487 O O . LYS B 1 154 ? -24.953 -6.883 -23.938 1 98.31 154 LYS B O 1
ATOM 5492 N N . LEU B 1 155 ? -23.297 -5.977 -22.734 1 98.25 155 LEU B N 1
ATOM 5493 C CA . LEU B 1 155 ? -23.688 -6.691 -21.531 1 98.25 155 LEU B CA 1
ATOM 5494 C C . LEU B 1 155 ? -25.016 -6.18 -21 1 98.25 155 LEU B C 1
ATOM 5496 O O . LEU B 1 155 ? -25.859 -6.969 -20.547 1 98.25 155 LEU B O 1
ATOM 5500 N N . ILE B 1 156 ? -25.172 -4.906 -21 1 97.56 156 ILE B N 1
ATOM 5501 C CA . ILE B 1 156 ? -26.406 -4.305 -20.5 1 97.56 156 ILE B CA 1
ATOM 5502 C C . ILE B 1 156 ? -27.578 -4.758 -21.359 1 97.56 156 ILE B C 1
ATOM 5504 O O . ILE B 1 156 ? -28.672 -5.035 -20.844 1 97.56 156 ILE B O 1
ATOM 5508 N N . GLU B 1 157 ? -27.359 -4.844 -22.641 1 96.88 157 GLU B N 1
ATOM 5509 C CA . GLU B 1 157 ? -28.406 -5.262 -23.578 1 96.88 157 GLU B CA 1
ATOM 5510 C C . GLU B 1 157 ? -28.844 -6.691 -23.312 1 96.88 157 GLU B C 1
ATOM 5512 O O . GLU B 1 157 ? -30.031 -7.02 -23.469 1 96.88 157 GLU B O 1
ATOM 5517 N N . LYS B 1 158 ? -28 -7.598 -22.859 1 96.5 158 LYS B N 1
ATOM 5518 C CA . LYS B 1 158 ? -28.297 -9.016 -22.656 1 96.5 158 LYS B CA 1
ATOM 5519 C C . LYS B 1 158 ? -29.156 -9.219 -21.422 1 96.5 158 LYS B C 1
ATOM 5521 O O . LYS B 1 158 ? -29.828 -10.234 -21.297 1 96.5 158 LYS B O 1
ATOM 5526 N N . LYS B 1 159 ? -29.062 -8.32 -20.391 1 95.5 159 LYS B N 1
ATOM 5527 C CA . LYS B 1 159 ? -29.844 -8.344 -19.156 1 95.5 159 LYS B CA 1
ATOM 5528 C C . LYS B 1 159 ? -29.578 -9.625 -18.375 1 95.5 159 LYS B C 1
ATOM 5530 O O . LYS B 1 159 ? -30.516 -10.242 -17.844 1 95.5 159 LYS B O 1
ATOM 5535 N N . PHE B 1 160 ? -28.375 -10.023 -18.406 1 96.38 160 PHE B N 1
ATOM 5536 C CA . PHE B 1 160 ? -27.984 -11.172 -17.609 1 96.38 160 PHE B CA 1
ATOM 5537 C C . PHE B 1 160 ? -28.172 -10.883 -16.125 1 96.38 160 PHE B C 1
ATOM 5539 O O . PHE B 1 160 ? -28.047 -9.734 -15.688 1 96.38 160 PHE B O 1
ATOM 5546 N N . SER B 1 161 ? -28.547 -11.961 -15.406 1 97 161 SER B N 1
ATOM 5547 C CA . SER B 1 161 ? -28.422 -11.859 -13.961 1 97 161 SER B CA 1
ATOM 5548 C C . SER B 1 161 ? -26.953 -11.883 -13.523 1 97 161 SER B C 1
ATOM 5550 O O . SER B 1 161 ? -26.172 -12.703 -14.008 1 97 161 SER B O 1
ATOM 5552 N N . VAL B 1 162 ? -26.609 -11.047 -12.57 1 98.12 162 VAL B N 1
ATOM 5553 C CA . VAL B 1 162 ? -25.219 -10.938 -12.141 1 98.12 162 VAL B CA 1
ATOM 5554 C C . VAL B 1 162 ? -24.812 -12.195 -11.375 1 98.12 162 VAL B C 1
ATOM 5556 O O . VAL B 1 162 ? -23.625 -12.438 -11.141 1 98.12 162 VAL B O 1
ATOM 5559 N N . VAL B 1 163 ? -25.719 -13.023 -10.969 1 98.12 163 VAL B N 1
ATOM 5560 C CA . VAL B 1 163 ? -25.406 -14.258 -10.266 1 98.12 163 VAL B CA 1
ATOM 5561 C C . VAL B 1 163 ? -24.859 -15.289 -11.25 1 98.12 163 VAL B C 1
ATOM 5563 O O . VAL B 1 163 ? -24.219 -16.266 -10.852 1 98.12 163 VAL B O 1
ATOM 5566 N N . GLU B 1 164 ? -25.141 -15.078 -12.523 1 97.94 164 GLU B N 1
ATOM 5567 C CA . GLU B 1 164 ? -24.719 -16.016 -13.562 1 97.94 164 GLU B CA 1
ATOM 5568 C C . GLU B 1 164 ? -23.312 -15.68 -14.07 1 97.94 164 GLU B C 1
ATOM 5570 O O . GLU B 1 164 ? -23.125 -15.43 -15.266 1 97.94 164 GLU B O 1
ATOM 5575 N N . GLN B 1 165 ? -22.328 -15.812 -13.242 1 98.75 165 GLN B N 1
ATOM 5576 C CA . GLN B 1 165 ? -20.938 -15.445 -13.5 1 98.75 165 GLN B CA 1
ATOM 5577 C C . GLN B 1 165 ? -20.406 -16.125 -14.766 1 98.75 165 GLN B C 1
ATOM 5579 O O . GLN B 1 165 ? -19.812 -15.469 -15.625 1 98.75 165 GLN B O 1
ATOM 5584 N N . GLU B 1 166 ? -20.641 -17.375 -14.891 1 98.75 166 GLU B N 1
ATOM 5585 C CA . GLU B 1 166 ? -20.125 -18.156 -16 1 98.75 166 GLU B CA 1
ATOM 5586 C C . GLU B 1 166 ? -20.688 -17.688 -17.328 1 98.75 166 GLU B C 1
ATOM 5588 O O . GLU B 1 166 ? -19.969 -17.578 -18.328 1 98.75 166 GLU B O 1
ATOM 5593 N N . LYS B 1 167 ? -21.953 -17.469 -17.344 1 98.5 167 LYS B N 1
ATOM 5594 C CA . LYS B 1 167 ? -22.609 -17.016 -18.562 1 98.5 167 LYS B CA 1
ATOM 5595 C C . LYS B 1 167 ? -22.062 -15.664 -19.016 1 98.5 167 LYS B C 1
ATOM 5597 O O . LYS B 1 167 ? -21.812 -15.445 -20.203 1 98.5 167 LYS B O 1
ATOM 5602 N N . ILE B 1 168 ? -21.875 -14.812 -18.078 1 98.81 168 ILE B N 1
ATOM 5603 C CA . ILE B 1 168 ? -21.406 -13.469 -18.391 1 98.81 168 ILE B CA 1
ATOM 5604 C C . ILE B 1 168 ? -19.953 -13.523 -18.875 1 98.81 168 ILE B C 1
ATOM 5606 O O . ILE B 1 168 ? -19.594 -12.906 -19.875 1 98.81 168 ILE B O 1
ATOM 5610 N N . ASP B 1 169 ? -19.125 -14.273 -18.188 1 98.88 169 ASP B N 1
ATOM 5611 C CA . ASP B 1 169 ? -17.734 -14.422 -18.609 1 98.88 169 ASP B CA 1
ATOM 5612 C C . ASP B 1 169 ? -17.641 -15.039 -20 1 98.88 169 ASP B C 1
ATOM 5614 O O . ASP B 1 169 ? -16.859 -14.57 -20.844 1 98.88 169 ASP B O 1
ATOM 5618 N N . LYS B 1 170 ? -18.422 -16.031 -20.234 1 98.69 170 LYS B N 1
ATOM 5619 C CA . LYS B 1 170 ? -18.406 -16.672 -21.547 1 98.69 170 LYS B CA 1
ATOM 5620 C C . LYS B 1 170 ? -18.828 -15.703 -22.641 1 98.69 170 LYS B C 1
ATOM 5622 O O . LYS B 1 170 ? -18.25 -15.703 -23.734 1 98.69 170 LYS B O 1
ATOM 5627 N N . PHE B 1 171 ? -19.812 -14.961 -22.359 1 98.69 171 PHE B N 1
ATOM 5628 C CA . PHE B 1 171 ? -20.281 -13.961 -23.328 1 98.69 171 PHE B CA 1
ATOM 5629 C C . PHE B 1 171 ? -19.156 -12.992 -23.672 1 98.69 171 PHE B C 1
ATOM 5631 O O . PHE B 1 171 ? -18.922 -12.695 -24.844 1 98.69 171 PHE B O 1
ATOM 5638 N N . MET B 1 172 ? -18.422 -12.461 -22.641 1 98.88 172 MET B N 1
ATOM 5639 C CA . MET B 1 172 ? -17.328 -11.523 -22.875 1 98.88 172 MET B CA 1
ATOM 5640 C C . MET B 1 172 ? -16.203 -12.18 -23.672 1 98.88 172 MET B C 1
ATOM 5642 O O . MET B 1 172 ? -15.609 -11.562 -24.547 1 98.88 172 MET B O 1
ATOM 5646 N N . LEU B 1 173 ? -15.953 -13.438 -23.344 1 98.62 173 LEU B N 1
ATOM 5647 C CA . LEU B 1 173 ? -14.922 -14.18 -24.047 1 98.62 173 LEU B CA 1
ATOM 5648 C C . LEU B 1 173 ? -15.289 -14.367 -25.516 1 98.62 173 LEU B C 1
ATOM 5650 O O . LEU B 1 173 ? -14.445 -14.234 -26.406 1 98.62 173 LEU B O 1
ATOM 5654 N N . GLU B 1 174 ? -16.516 -14.688 -25.734 1 98.5 174 GLU B N 1
ATOM 5655 C CA . GLU B 1 174 ? -17 -14.836 -27.109 1 98.5 174 GLU B CA 1
ATOM 5656 C C . GLU B 1 174 ? -16.953 -13.508 -27.859 1 98.5 174 GLU B C 1
ATOM 5658 O O . GLU B 1 174 ? -16.609 -13.469 -29.047 1 98.5 174 GLU B O 1
ATOM 5663 N N . LEU B 1 175 ? -17.312 -12.469 -27.172 1 98.44 175 LEU B N 1
ATOM 5664 C CA . LEU B 1 175 ? -17.25 -11.141 -27.766 1 98.44 175 LEU B CA 1
ATOM 5665 C C . LEU B 1 175 ? -15.812 -10.789 -28.172 1 98.44 175 LEU B C 1
ATOM 5667 O O . LEU B 1 175 ? -15.594 -10.141 -29.188 1 98.44 175 LEU B O 1
ATOM 5671 N N . ASP B 1 176 ? -14.844 -11.109 -27.359 1 98.56 176 ASP B N 1
ATOM 5672 C CA . ASP B 1 176 ? -13.438 -10.867 -27.672 1 98.56 176 ASP B CA 1
ATOM 5673 C C . ASP B 1 176 ? -12.977 -11.727 -28.828 1 98.56 176 ASP B C 1
ATOM 5675 O O . ASP B 1 176 ? -12.453 -11.219 -29.828 1 98.56 176 ASP B O 1
ATOM 5679 N N . GLY B 1 177 ? -13.211 -13.062 -28.672 1 98.31 177 GLY B N 1
ATOM 5680 C CA . GLY B 1 177 ? -13 -13.984 -29.781 1 98.31 177 GLY B CA 1
ATOM 5681 C C . GLY B 1 177 ? -11.555 -14.438 -29.906 1 98.31 177 GLY B C 1
ATOM 5682 O O . GLY B 1 177 ? -11.242 -15.289 -30.734 1 98.31 177 GLY B O 1
ATOM 5683 N N . THR B 1 178 ? -10.672 -13.922 -29.156 1 97.56 178 THR B N 1
ATOM 5684 C CA . THR B 1 178 ? -9.273 -14.352 -29.203 1 97.56 178 THR B CA 1
ATOM 5685 C C . THR B 1 178 ? -8.93 -15.211 -27.984 1 97.56 178 THR B C 1
ATOM 5687 O O . THR B 1 178 ? -9.539 -15.07 -26.922 1 97.56 178 THR B O 1
ATOM 5690 N N . GLU B 1 179 ? -7.984 -16.062 -28.109 1 93.56 179 GLU B N 1
ATOM 5691 C CA . GLU B 1 179 ? -7.613 -16.984 -27.047 1 93.56 179 GLU B CA 1
ATOM 5692 C C . GLU B 1 179 ? -6.977 -16.25 -25.875 1 93.56 179 GLU B C 1
ATOM 5694 O O . GLU B 1 179 ? -7.234 -16.578 -24.719 1 93.56 179 GLU B O 1
ATOM 5699 N N . ASN B 1 180 ? -6.125 -15.289 -26.172 1 95.94 180 ASN B N 1
ATOM 5700 C CA . ASN B 1 180 ? -5.379 -14.602 -25.125 1 95.94 180 ASN B CA 1
ATOM 5701 C C . ASN B 1 180 ? -6.016 -13.266 -24.766 1 95.94 180 ASN B C 1
ATOM 5703 O O . ASN B 1 180 ? -5.387 -12.422 -24.125 1 95.94 180 ASN B O 1
ATOM 5707 N N . LYS B 1 181 ? -7.246 -13.008 -25.266 1 98 181 LYS B N 1
ATOM 5708 C CA . LYS B 1 181 ? -8.047 -11.828 -24.953 1 98 181 LYS B CA 1
ATOM 5709 C C . LYS B 1 181 ? -7.387 -10.555 -25.484 1 98 181 LYS B C 1
ATOM 5711 O O . LYS B 1 181 ? -7.352 -9.531 -24.797 1 98 181 LYS B O 1
ATOM 5716 N N . SER B 1 182 ? -6.883 -10.594 -26.688 1 97.12 182 SER B N 1
ATOM 5717 C CA . SER B 1 182 ? -6.074 -9.5 -27.219 1 97.12 182 SER B CA 1
ATOM 5718 C C . SER B 1 182 ? -6.945 -8.453 -27.906 1 97.12 182 SER B C 1
ATOM 5720 O O . SER B 1 182 ? -6.488 -7.344 -28.188 1 97.12 182 SER B O 1
ATOM 5722 N N . LYS B 1 183 ? -8.203 -8.812 -28.203 1 98.44 183 LYS B N 1
ATOM 5723 C CA . LYS B 1 183 ? -9.055 -7.812 -28.844 1 98.44 183 LYS B CA 1
ATOM 5724 C C . LYS B 1 183 ? -9.422 -6.691 -27.875 1 98.44 183 LYS B C 1
ATOM 5726 O O . LYS B 1 183 ? -9.227 -5.512 -28.188 1 98.44 183 LYS B O 1
ATOM 5731 N N . PHE B 1 184 ? -9.898 -7.02 -26.75 1 98.62 184 PHE B N 1
ATOM 5732 C CA . PHE B 1 184 ? -10.336 -6.035 -25.766 1 98.62 184 PHE B CA 1
ATOM 5733 C C . PHE B 1 184 ? -9.242 -5.77 -24.734 1 98.62 184 PHE B C 1
ATOM 5735 O O . PHE B 1 184 ? -9.117 -4.656 -24.219 1 98.62 184 PHE B O 1
ATOM 5742 N N . GLY B 1 185 ? -8.438 -6.789 -24.453 1 98.44 185 GLY B N 1
ATOM 5743 C CA . GLY B 1 185 ? -7.52 -6.793 -23.328 1 98.44 185 GLY B CA 1
ATOM 5744 C C . GLY B 1 185 ? -8.031 -7.605 -22.156 1 98.44 185 GLY B C 1
ATOM 5745 O O . GLY B 1 185 ? -9.18 -7.449 -21.734 1 98.44 185 GLY B O 1
ATOM 5746 N N . ALA B 1 186 ? -7.129 -8.445 -21.688 1 98.38 186 ALA B N 1
ATOM 5747 C CA . ALA B 1 186 ? -7.48 -9.242 -20.5 1 98.38 186 ALA B CA 1
ATOM 5748 C C . ALA B 1 186 ? -7.836 -8.344 -19.328 1 98.38 186 ALA B C 1
ATOM 5750 O O . ALA B 1 186 ? -8.695 -8.695 -18.516 1 98.38 186 ALA B O 1
ATOM 5751 N N . ASN B 1 187 ? -7.129 -7.188 -19.234 1 98.56 187 ASN B N 1
ATOM 5752 C CA . ASN B 1 187 ? -7.379 -6.266 -18.141 1 98.56 187 ASN B CA 1
ATOM 5753 C C . ASN B 1 187 ? -8.758 -5.617 -18.25 1 98.56 187 ASN B C 1
ATOM 5755 O O . ASN B 1 187 ? -9.375 -5.273 -17.234 1 98.56 187 ASN B O 1
ATOM 5759 N N . ALA B 1 188 ? -9.305 -5.457 -19.438 1 98.88 188 ALA B N 1
ATOM 5760 C CA . ALA B 1 188 ? -10.68 -4.996 -19.609 1 98.88 188 ALA B CA 1
ATOM 5761 C C . ALA B 1 188 ? -11.68 -6.059 -19.156 1 98.88 188 ALA B C 1
ATOM 5763 O O . ALA B 1 188 ? -12.562 -5.781 -18.344 1 98.88 188 ALA B O 1
ATOM 5764 N N . ILE B 1 189 ? -11.492 -7.254 -19.656 1 98.94 189 ILE B N 1
ATOM 5765 C CA . ILE B 1 189 ? -12.414 -8.352 -19.391 1 98.94 189 ILE B CA 1
ATOM 5766 C C . ILE B 1 189 ? -12.398 -8.68 -17.891 1 98.94 189 ILE B C 1
ATOM 5768 O O . ILE B 1 189 ? -13.453 -8.844 -17.266 1 98.94 189 ILE B O 1
ATOM 5772 N N . LEU B 1 190 ? -11.242 -8.781 -17.328 1 98.88 190 LEU B N 1
ATOM 5773 C CA . LEU B 1 190 ? -11.102 -9.156 -15.93 1 98.88 190 LEU B CA 1
ATOM 5774 C C . LEU B 1 190 ? -11.758 -8.109 -15.023 1 98.88 190 LEU B C 1
ATOM 5776 O O . LEU B 1 190 ? -12.391 -8.461 -14.031 1 98.88 190 LEU B O 1
ATOM 5780 N N . GLY B 1 191 ? -11.523 -6.809 -15.359 1 98.94 191 GLY B N 1
ATOM 5781 C CA . GLY B 1 191 ? -12.164 -5.773 -14.57 1 98.94 191 GLY B CA 1
ATOM 5782 C C . GLY B 1 191 ? -13.664 -5.953 -14.453 1 98.94 191 GLY B C 1
ATOM 5783 O O . GLY B 1 191 ? -14.219 -5.883 -13.352 1 98.94 191 GLY B O 1
ATOM 5784 N N . VAL B 1 192 ? -14.312 -6.234 -15.539 1 98.94 192 VAL B N 1
ATOM 5785 C CA . VAL B 1 192 ? -15.75 -6.449 -15.547 1 98.94 192 VAL B CA 1
ATOM 5786 C C . VAL B 1 192 ? -16.094 -7.746 -14.82 1 98.94 192 VAL B C 1
ATOM 5788 O O . VAL B 1 192 ? -17.031 -7.789 -14.016 1 98.94 192 VAL B O 1
ATOM 5791 N N . SER B 1 193 ? -15.352 -8.789 -15.078 1 98.94 193 SER B N 1
ATOM 5792 C CA . SER B 1 193 ? -15.57 -10.109 -14.484 1 98.94 193 SER B CA 1
ATOM 5793 C C . SER B 1 193 ? -15.555 -10.039 -12.961 1 98.94 193 SER B C 1
ATOM 5795 O O . SER B 1 193 ? -16.422 -10.602 -12.297 1 98.94 193 SER B O 1
ATOM 5797 N N . LEU B 1 194 ? -14.594 -9.336 -12.414 1 98.94 194 LEU B N 1
ATOM 5798 C CA . LEU B 1 194 ? -14.469 -9.18 -10.969 1 98.94 194 LEU B CA 1
ATOM 5799 C C . LEU B 1 194 ? -15.641 -8.391 -10.398 1 98.94 194 LEU B C 1
ATOM 5801 O O . LEU B 1 194 ? -16.188 -8.742 -9.352 1 98.94 194 LEU B O 1
ATOM 5805 N N . ALA B 1 195 ? -15.961 -7.32 -11.078 1 98.94 195 ALA B N 1
ATOM 5806 C CA . ALA B 1 195 ? -17.078 -6.488 -10.633 1 98.94 195 ALA B CA 1
ATOM 5807 C C . ALA B 1 195 ? -18.391 -7.277 -10.633 1 98.94 195 ALA B C 1
ATOM 5809 O O . ALA B 1 195 ? -19.203 -7.148 -9.719 1 98.94 195 ALA B O 1
ATOM 5810 N N . VAL B 1 196 ? -18.594 -8.117 -11.641 1 98.88 196 VAL B N 1
ATOM 5811 C CA . VAL B 1 196 ? -19.781 -8.969 -11.734 1 98.88 196 VAL B CA 1
ATOM 5812 C C . VAL B 1 196 ? -19.828 -9.922 -10.547 1 98.88 196 VAL B C 1
ATOM 5814 O O . VAL B 1 196 ? -20.891 -10.141 -9.961 1 98.88 196 VAL B O 1
ATOM 5817 N N . CYS B 1 197 ? -18.719 -10.461 -10.25 1 98.94 197 CYS B N 1
ATOM 5818 C CA . CYS B 1 197 ? -18.641 -11.414 -9.148 1 98.94 197 CYS B CA 1
ATOM 5819 C C . CYS B 1 197 ? -19.062 -10.758 -7.836 1 98.94 197 CYS B C 1
ATOM 5821 O O . CYS B 1 197 ? -19.812 -11.336 -7.051 1 98.94 197 CYS B O 1
ATOM 5823 N N . LYS B 1 198 ? -18.547 -9.602 -7.582 1 98.88 198 LYS B N 1
ATOM 5824 C CA . LYS B 1 198 ? -18.906 -8.852 -6.387 1 98.88 198 LYS B CA 1
ATOM 5825 C C . LYS B 1 198 ? -20.406 -8.531 -6.375 1 98.88 198 LYS B C 1
ATOM 5827 O O . LYS B 1 198 ? -21.062 -8.641 -5.34 1 98.88 198 LYS B O 1
ATOM 5832 N N . ALA B 1 199 ? -20.922 -8.117 -7.504 1 98.75 199 ALA B N 1
ATOM 5833 C CA . ALA B 1 199 ? -22.359 -7.836 -7.625 1 98.75 199 ALA B CA 1
ATOM 5834 C C . ALA B 1 199 ? -23.188 -9.086 -7.371 1 98.75 199 ALA B C 1
ATOM 5836 O O . ALA B 1 199 ? -24.25 -9.023 -6.75 1 98.75 199 ALA B O 1
ATOM 5837 N N . GLY B 1 200 ? -22.703 -10.227 -7.902 1 98.69 200 GLY B N 1
ATOM 5838 C CA . GLY B 1 200 ? -23.406 -11.484 -7.68 1 98.69 200 GLY B CA 1
ATOM 5839 C C . GLY B 1 200 ? -23.531 -11.844 -6.211 1 98.69 200 GLY B C 1
ATOM 5840 O O . GLY B 1 200 ? -24.578 -12.297 -5.77 1 98.69 200 GLY B O 1
ATOM 5841 N N . ALA B 1 201 ? -22.484 -11.648 -5.441 1 98.5 201 ALA B N 1
ATOM 5842 C CA . ALA B 1 201 ? -22.516 -11.891 -4.004 1 98.5 201 ALA B CA 1
ATOM 5843 C C . ALA B 1 201 ? -23.562 -11.008 -3.324 1 98.5 201 ALA B C 1
ATOM 5845 O O . ALA B 1 201 ? -24.344 -11.484 -2.486 1 98.5 201 ALA B O 1
ATOM 5846 N N . ALA B 1 202 ? -23.516 -9.758 -3.699 1 97.5 202 ALA B N 1
ATOM 5847 C CA . ALA B 1 202 ? -24.469 -8.812 -3.123 1 97.5 202 ALA B CA 1
ATOM 5848 C C . ALA B 1 202 ? -25.906 -9.195 -3.475 1 97.5 202 ALA B C 1
ATOM 5850 O O . ALA B 1 202 ? -26.812 -9.086 -2.641 1 97.5 202 ALA B O 1
ATOM 5851 N N . GLU B 1 203 ? -26.172 -9.586 -4.699 1 97.69 203 GLU B N 1
ATOM 5852 C CA . GLU B 1 203 ? -27.5 -10 -5.141 1 97.69 203 GLU B CA 1
ATOM 5853 C C . GLU B 1 203 ? -28.016 -11.164 -4.309 1 97.69 203 GLU B C 1
ATOM 5855 O O . GLU B 1 203 ? -29.188 -11.211 -3.953 1 97.69 203 GLU B O 1
ATOM 5860 N N . LYS B 1 204 ? -27.125 -12.031 -3.988 1 97.62 204 LYS B N 1
ATOM 5861 C CA . LYS B 1 204 ? -27.469 -13.211 -3.209 1 97.62 204 LYS B CA 1
ATOM 5862 C C . LYS B 1 204 ? -27.531 -12.891 -1.719 1 97.62 204 LYS B C 1
ATOM 5864 O O . LYS B 1 204 ? -28.016 -13.695 -0.923 1 97.62 204 LYS B O 1
ATOM 5869 N N . GLY B 1 205 ? -26.969 -11.766 -1.316 1 96.12 205 GLY B N 1
ATOM 5870 C CA . GLY B 1 205 ? -26.938 -11.406 0.09 1 96.12 205 GLY B CA 1
ATOM 5871 C C . GLY B 1 205 ? -25.953 -12.234 0.892 1 96.12 205 GLY B C 1
ATOM 5872 O O . GLY B 1 205 ? -26.203 -12.562 2.053 1 96.12 205 GLY B O 1
ATOM 5873 N N . VAL B 1 206 ? -24.938 -12.664 0.243 1 97.06 206 VAL B N 1
ATOM 5874 C CA . VAL B 1 206 ? -23.906 -13.469 0.911 1 97.06 206 VAL B CA 1
ATOM 5875 C C . VAL B 1 206 ? -22.547 -12.805 0.763 1 97.06 206 VAL B C 1
ATOM 5877 O O . VAL B 1 206 ? -22.344 -11.977 -0.128 1 97.06 206 VAL B O 1
ATOM 5880 N N . PRO B 1 207 ? -21.594 -13.164 1.679 1 97.25 207 PRO B N 1
ATOM 5881 C CA . PRO B 1 207 ? -20.234 -12.664 1.475 1 97.25 207 PRO B CA 1
ATOM 5882 C C . PRO B 1 207 ? -19.625 -13.102 0.141 1 97.25 207 PRO B C 1
ATOM 5884 O O . PRO B 1 207 ? -20.016 -14.148 -0.396 1 97.25 207 PRO B O 1
ATOM 5887 N N . LEU B 1 208 ? -18.75 -12.359 -0.378 1 98.5 208 LEU B N 1
ATOM 5888 C CA . LEU B 1 208 ? -18.141 -12.625 -1.676 1 98.5 208 LEU B CA 1
ATOM 5889 C C . LEU B 1 208 ? -17.516 -14.016 -1.712 1 98.5 208 LEU B C 1
ATOM 5891 O O . LEU B 1 208 ? -17.672 -14.742 -2.699 1 98.5 208 LEU B O 1
ATOM 5895 N N . TYR B 1 209 ? -16.781 -14.469 -0.63 1 98.44 209 TYR B N 1
ATOM 5896 C CA . TYR B 1 209 ? -16.141 -15.773 -0.623 1 98.44 209 TYR B CA 1
ATOM 5897 C C . TYR B 1 209 ? -17.172 -16.891 -0.74 1 98.44 209 TYR B C 1
ATOM 5899 O O . TYR B 1 209 ? -16.906 -17.938 -1.341 1 98.44 209 TYR B O 1
ATOM 5907 N N . ARG B 1 210 ? -18.359 -16.703 -0.168 1 98.31 210 ARG B N 1
ATOM 5908 C CA . ARG B 1 210 ? -19.422 -17.719 -0.243 1 98.31 210 ARG B CA 1
ATOM 5909 C C . ARG B 1 210 ? -19.969 -17.828 -1.659 1 98.31 210 ARG B C 1
ATOM 5911 O O . ARG B 1 210 ? -20.234 -18.922 -2.145 1 98.31 210 ARG B O 1
ATOM 5918 N N . HIS B 1 211 ? -20.172 -16.656 -2.277 1 98.56 211 HIS B N 1
ATOM 5919 C CA . HIS B 1 211 ? -20.594 -16.656 -3.674 1 98.56 211 HIS B CA 1
ATOM 5920 C C . HIS B 1 211 ? -19.594 -17.406 -4.551 1 98.56 211 HIS B C 1
ATOM 5922 O O . HIS B 1 211 ? -19.984 -18.219 -5.391 1 98.56 211 HIS B O 1
ATOM 5928 N N . ILE B 1 212 ? -18.328 -17.203 -4.352 1 98.81 212 ILE B N 1
ATOM 5929 C CA . ILE B 1 212 ? -17.266 -17.859 -5.105 1 98.81 212 ILE B CA 1
ATOM 5930 C C . ILE B 1 212 ? -17.266 -19.359 -4.789 1 98.81 212 ILE B C 1
ATOM 5932 O O . ILE B 1 212 ? -17.109 -20.188 -5.688 1 98.81 212 ILE B O 1
ATOM 5936 N N . ALA B 1 213 ? -17.422 -19.672 -3.533 1 98.62 213 ALA B N 1
ATOM 5937 C CA . ALA B 1 213 ? -17.484 -21.078 -3.129 1 98.62 213 ALA B CA 1
ATOM 5938 C C . ALA B 1 213 ? -18.625 -21.797 -3.842 1 98.62 213 ALA B C 1
ATOM 5940 O O . ALA B 1 213 ? -18.453 -22.938 -4.301 1 98.62 213 ALA B O 1
ATOM 5941 N N . ASP B 1 214 ? -19.75 -21.141 -3.941 1 98.56 214 ASP B N 1
ATOM 5942 C CA . ASP B 1 214 ? -20.891 -21.703 -4.641 1 98.56 214 ASP B CA 1
ATOM 5943 C C . ASP B 1 214 ? -20.578 -21.938 -6.117 1 98.56 214 ASP B C 1
ATOM 5945 O O . ASP B 1 214 ? -20.906 -22.984 -6.68 1 98.56 214 ASP B O 1
ATOM 5949 N N . LEU B 1 215 ? -19.984 -20.969 -6.719 1 98.69 215 LEU B N 1
ATOM 5950 C CA . LEU B 1 215 ? -19.609 -21.078 -8.117 1 98.69 215 LEU B CA 1
ATOM 5951 C C . LEU B 1 215 ? -18.641 -22.25 -8.328 1 98.69 215 LEU B C 1
ATOM 5953 O O . LEU B 1 215 ? -18.688 -22.922 -9.359 1 98.69 215 LEU B O 1
ATOM 5957 N N . ALA B 1 216 ? -17.797 -22.469 -7.328 1 98.5 216 ALA B N 1
ATOM 5958 C CA . ALA B 1 216 ? -16.766 -23.5 -7.43 1 98.5 216 ALA B CA 1
ATOM 5959 C C . ALA B 1 216 ? -17.281 -24.844 -6.926 1 98.5 216 ALA B C 1
ATOM 5961 O O . ALA B 1 216 ? -16.594 -25.859 -7.055 1 98.5 216 ALA B O 1
ATOM 5962 N N . GLY B 1 217 ? -18.453 -24.891 -6.336 1 97.94 217 GLY B N 1
ATOM 5963 C CA . GLY B 1 217 ? -19.047 -26.125 -5.84 1 97.94 217 GLY B CA 1
ATOM 5964 C C . GLY B 1 217 ? -18.516 -26.531 -4.477 1 97.94 217 GLY B C 1
ATOM 5965 O O . GLY B 1 217 ? -18.484 -27.719 -4.148 1 97.94 217 GLY B O 1
ATOM 5966 N N . ASN B 1 218 ? -18.094 -25.547 -3.646 1 97.44 218 ASN B N 1
ATOM 5967 C CA . ASN B 1 218 ? -17.547 -25.844 -2.322 1 97.44 218 ASN B CA 1
ATOM 5968 C C . ASN B 1 218 ? -18.547 -25.5 -1.224 1 97.44 218 ASN B C 1
ATOM 5970 O O . ASN B 1 218 ? -18.922 -24.328 -1.059 1 97.44 218 ASN B O 1
ATOM 5974 N N . LYS B 1 219 ? -18.938 -26.453 -0.482 1 95.88 219 LYS B N 1
ATOM 5975 C CA . LYS B 1 219 ? -19.891 -26.234 0.603 1 95.88 219 LYS B CA 1
ATOM 5976 C C . LYS B 1 219 ? -19.203 -25.641 1.828 1 95.88 219 LYS B C 1
ATOM 5978 O O . LYS B 1 219 ? -19.672 -24.656 2.395 1 95.88 219 LYS B O 1
ATOM 5983 N N . ASP B 1 220 ? -18.078 -26.297 2.238 1 95.25 220 ASP B N 1
ATOM 5984 C CA . ASP B 1 220 ? -17.297 -25.797 3.369 1 95.25 220 ASP B CA 1
ATOM 5985 C C . ASP B 1 220 ? -16.047 -25.062 2.895 1 95.25 220 ASP B C 1
ATOM 5987 O O . ASP B 1 220 ? -15.445 -25.438 1.892 1 95.25 220 ASP B O 1
ATOM 5991 N N . VAL B 1 221 ? -15.758 -24 3.631 1 96.06 221 VAL B N 1
ATOM 5992 C CA . VAL B 1 221 ? -14.617 -23.203 3.199 1 96.06 221 VAL B CA 1
ATOM 5993 C C . VAL B 1 221 ? -13.523 -23.25 4.266 1 96.06 221 VAL B C 1
ATOM 5995 O O . VAL B 1 221 ? -13.789 -23.578 5.422 1 96.06 221 VAL B O 1
ATOM 5998 N N . ILE B 1 222 ? -12.312 -22.984 3.93 1 95.31 222 ILE B N 1
ATOM 5999 C CA . ILE B 1 222 ? -11.172 -22.922 4.828 1 95.31 222 ILE B CA 1
ATOM 6000 C C . ILE B 1 222 ? -10.406 -21.609 4.598 1 95.31 222 ILE B C 1
ATOM 6002 O O . ILE B 1 222 ? -10.508 -21.016 3.523 1 95.31 222 ILE B O 1
ATOM 6006 N N . LEU B 1 223 ? -9.711 -21.125 5.629 1 97.69 223 LEU B N 1
ATOM 6007 C CA . LEU B 1 223 ? -8.805 -19.984 5.492 1 97.69 223 LEU B CA 1
ATOM 6008 C C . LEU B 1 223 ? -7.398 -20.453 5.121 1 97.69 223 LEU B C 1
ATOM 6010 O O . LEU B 1 223 ? -6.973 -21.531 5.523 1 97.69 223 LEU B O 1
ATOM 6014 N N . PRO B 1 224 ? -6.688 -19.688 4.41 1 98.31 224 PRO B N 1
ATOM 6015 C CA . PRO B 1 224 ? -5.387 -20.109 3.887 1 98.31 224 PRO B CA 1
ATOM 6016 C C . PRO B 1 224 ? -4.246 -19.859 4.867 1 98.31 224 PRO B C 1
ATOM 6018 O O . PRO B 1 224 ? -4.391 -19.047 5.793 1 98.31 224 PRO B O 1
ATOM 6021 N N . VAL B 1 225 ? -3.158 -20.562 4.676 1 98.5 225 VAL B N 1
ATOM 6022 C CA . VAL B 1 225 ? -1.862 -20.172 5.223 1 98.5 225 VAL B CA 1
ATOM 6023 C C . VAL B 1 225 ? -1.221 -19.125 4.332 1 98.5 225 VAL B C 1
ATOM 6025 O O . VAL B 1 225 ? -1.088 -19.312 3.121 1 98.5 225 VAL B O 1
ATOM 6028 N N . PRO B 1 226 ? -0.896 -17.984 4.871 1 98.75 226 PRO B N 1
ATOM 6029 C CA . PRO B 1 226 ? -0.226 -16.969 4.051 1 98.75 226 PRO B CA 1
ATOM 6030 C C . PRO B 1 226 ? 1.243 -17.297 3.793 1 98.75 226 PRO B C 1
ATOM 6032 O O . PRO B 1 226 ? 1.937 -17.781 4.688 1 98.75 226 PRO B O 1
ATOM 6035 N N . ALA B 1 227 ? 1.68 -17.141 2.572 1 98.81 227 ALA B N 1
ATOM 6036 C CA . ALA B 1 227 ? 3.092 -17.125 2.201 1 98.81 227 ALA B CA 1
ATOM 6037 C C . ALA B 1 227 ? 3.623 -15.695 2.145 1 98.81 227 ALA B C 1
ATOM 6039 O O . ALA B 1 227 ? 3.336 -14.953 1.2 1 98.81 227 ALA B O 1
ATOM 6040 N N . PHE B 1 228 ? 4.449 -15.297 3.105 1 98.88 228 PHE B N 1
ATOM 6041 C CA . PHE B 1 228 ? 4.945 -13.93 3.213 1 98.88 228 PHE B CA 1
ATOM 6042 C C . PHE B 1 228 ? 6.27 -13.773 2.48 1 98.88 228 PHE B C 1
ATOM 6044 O O . PHE B 1 228 ? 7.281 -14.344 2.887 1 98.88 228 PHE B O 1
ATOM 6051 N N . ASN B 1 229 ? 6.324 -12.969 1.355 1 98.25 229 ASN B N 1
ATOM 6052 C CA . ASN B 1 229 ? 7.566 -12.617 0.674 1 98.25 229 ASN B CA 1
ATOM 6053 C C . ASN B 1 229 ? 8.398 -11.641 1.496 1 98.25 229 ASN B C 1
ATOM 6055 O O . ASN B 1 229 ? 8.156 -10.438 1.465 1 98.25 229 ASN B O 1
ATOM 6059 N N . VAL B 1 230 ? 9.445 -12.133 2.18 1 98.5 230 VAL B N 1
ATOM 6060 C CA . VAL B 1 230 ? 10.031 -11.242 3.172 1 98.5 230 VAL B CA 1
ATOM 6061 C C . VAL B 1 230 ? 11.445 -10.852 2.746 1 98.5 230 VAL B C 1
ATOM 6063 O O . VAL B 1 230 ? 12.016 -9.898 3.275 1 98.5 230 VAL B O 1
ATOM 6066 N N . ILE B 1 231 ? 12.055 -11.547 1.81 1 97.69 231 ILE B N 1
ATOM 6067 C CA . ILE B 1 231 ? 13.344 -11.164 1.232 1 97.69 231 ILE B CA 1
ATOM 6068 C C . ILE B 1 231 ? 13.25 -11.188 -0.292 1 97.69 231 ILE B C 1
ATOM 6070 O O . ILE B 1 231 ? 12.719 -12.141 -0.871 1 97.69 231 ILE B O 1
ATOM 6074 N N . ASN B 1 232 ? 13.789 -10.156 -0.909 1 95.12 232 ASN B N 1
ATOM 6075 C CA . ASN B 1 232 ? 13.789 -10.055 -2.365 1 95.12 232 ASN B CA 1
ATOM 6076 C C . ASN B 1 232 ? 15.188 -10.242 -2.939 1 95.12 232 ASN B C 1
ATOM 6078 O O . ASN B 1 232 ? 16.172 -9.82 -2.334 1 95.12 232 ASN B O 1
ATOM 6082 N N . GLY B 1 233 ? 15.242 -10.859 -4.082 1 92.88 233 GLY B N 1
ATOM 6083 C CA . GLY B 1 233 ? 16.406 -11.008 -4.934 1 92.88 233 GLY B CA 1
ATOM 6084 C C . GLY B 1 233 ? 16.062 -11 -6.414 1 92.88 233 GLY B C 1
ATOM 6085 O O . GLY B 1 233 ? 15.117 -10.344 -6.832 1 92.88 233 GLY B O 1
ATOM 6086 N N . GLY B 1 234 ? 16.891 -11.617 -7.133 1 91.19 234 GLY B N 1
ATOM 6087 C CA . GLY B 1 234 ? 16.625 -11.695 -8.562 1 91.19 234 GLY B CA 1
ATOM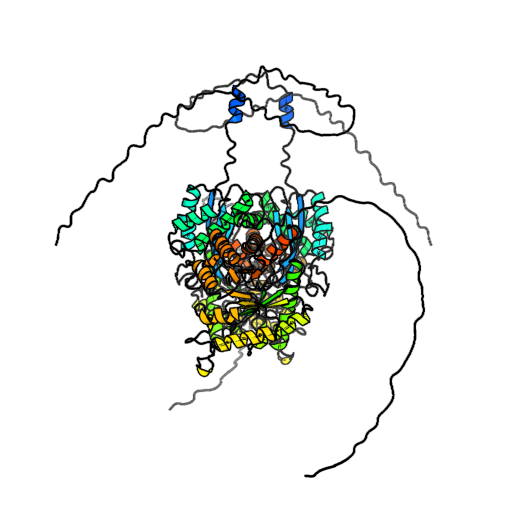 6088 C C . GLY B 1 234 ? 16.375 -10.344 -9.203 1 91.19 234 GLY B C 1
ATOM 6089 O O . GLY B 1 234 ? 17.062 -9.375 -8.898 1 91.19 234 GLY B O 1
ATOM 6090 N N . SER B 1 235 ? 15.391 -10.32 -10.109 1 85.19 235 SER B N 1
ATOM 6091 C CA . SER B 1 235 ? 15.07 -9.102 -10.852 1 85.19 235 SER B CA 1
ATOM 6092 C C . SER B 1 235 ? 14.312 -8.109 -9.977 1 85.19 235 SER B C 1
ATOM 6094 O O . SER B 1 235 ? 14.18 -6.938 -10.328 1 85.19 235 SER B O 1
ATOM 6096 N N . HIS B 1 236 ? 13.922 -8.523 -8.82 1 82.94 236 HIS B N 1
ATOM 6097 C CA . HIS B 1 236 ? 13.148 -7.684 -7.91 1 82.94 236 HIS B CA 1
ATOM 6098 C C . HIS B 1 236 ? 14.062 -6.855 -7.012 1 82.94 236 HIS B C 1
ATOM 6100 O O . HIS B 1 236 ? 13.586 -6.008 -6.25 1 82.94 236 HIS B O 1
ATOM 6106 N N . ALA B 1 237 ? 15.359 -7.156 -7.078 1 84.75 237 ALA B N 1
ATOM 6107 C CA . ALA B 1 237 ? 16.312 -6.441 -6.227 1 84.75 237 ALA B CA 1
ATOM 6108 C C . ALA B 1 237 ? 17.641 -6.23 -6.945 1 84.75 237 ALA B C 1
ATOM 6110 O O . ALA B 1 237 ? 17.906 -6.867 -7.969 1 84.75 237 ALA B O 1
ATOM 6111 N N . GLY B 1 238 ? 18.453 -5.336 -6.445 1 83.62 238 GLY B N 1
ATOM 6112 C CA . GLY B 1 238 ? 19.766 -5.062 -7.035 1 83.62 238 GLY B CA 1
ATOM 6113 C C . GLY B 1 238 ? 20.875 -5.883 -6.418 1 83.62 238 GLY B C 1
ATOM 6114 O O . GLY B 1 238 ? 22 -5.898 -6.93 1 83.62 238 GLY B O 1
ATOM 6115 N N . ASN B 1 239 ? 20.609 -6.609 -5.367 1 88.31 239 ASN B N 1
ATOM 6116 C CA . ASN B 1 239 ? 21.641 -7.402 -4.711 1 88.31 239 ASN B CA 1
ATOM 6117 C C . ASN B 1 239 ? 22.062 -8.586 -5.57 1 88.31 239 ASN B C 1
ATOM 6119 O O . ASN B 1 239 ? 21.609 -8.742 -6.699 1 88.31 239 ASN B O 1
ATOM 6123 N N . LYS B 1 240 ? 22.938 -9.461 -5.082 1 89.31 240 LYS B N 1
ATOM 6124 C CA . LYS B 1 240 ? 23.547 -10.492 -5.91 1 89.31 240 LYS B CA 1
ATOM 6125 C C . LYS B 1 240 ? 22.766 -11.805 -5.82 1 89.31 240 LYS B C 1
ATOM 6127 O O . LYS B 1 240 ? 23.094 -12.773 -6.5 1 89.31 240 LYS B O 1
ATOM 6132 N N . LEU B 1 241 ? 21.719 -11.852 -5.074 1 93 241 LEU B N 1
ATOM 6133 C CA . LEU B 1 241 ? 20.938 -13.07 -4.918 1 93 241 LEU B CA 1
ATOM 6134 C C . LEU B 1 241 ? 20.234 -13.445 -6.223 1 93 241 LEU B C 1
ATOM 6136 O O . LEU B 1 241 ? 19.562 -12.609 -6.836 1 93 241 LEU B O 1
ATOM 6140 N N . ALA B 1 242 ? 20.406 -14.656 -6.664 1 93.69 242 ALA B N 1
ATOM 6141 C CA . ALA B 1 242 ? 19.797 -15.102 -7.91 1 93.69 242 ALA B CA 1
ATOM 6142 C C . ALA B 1 242 ? 18.312 -15.398 -7.723 1 93.69 242 ALA B C 1
ATOM 6144 O O . ALA B 1 242 ? 17.5 -15.086 -8.594 1 93.69 242 ALA B O 1
ATOM 6145 N N . MET B 1 243 ? 17.969 -16.078 -6.586 1 95.31 243 MET B N 1
ATOM 6146 C CA . MET B 1 243 ? 16.578 -16.422 -6.305 1 95.31 243 MET B CA 1
ATOM 6147 C C . MET B 1 243 ? 15.758 -15.172 -6.047 1 95.31 243 MET B C 1
ATOM 6149 O O . MET B 1 243 ? 16.203 -14.266 -5.332 1 95.31 243 MET B O 1
ATOM 6153 N N . GLN B 1 244 ? 14.617 -15.141 -6.508 1 94.81 244 GLN B N 1
ATOM 6154 C CA . GLN B 1 244 ? 13.836 -13.906 -6.594 1 94.81 244 GLN B CA 1
ATOM 6155 C C . GLN B 1 244 ? 13.234 -13.539 -5.242 1 94.81 244 GLN B C 1
ATOM 6157 O O . GLN B 1 244 ? 13.125 -12.359 -4.906 1 94.81 244 GLN B O 1
ATOM 6162 N N . GLU B 1 245 ? 12.734 -14.562 -4.48 1 96 245 GLU B N 1
ATOM 6163 C CA . GLU B 1 245 ? 12.109 -14.273 -3.193 1 96 245 GLU B CA 1
ATOM 6164 C C . GLU B 1 245 ? 12.305 -15.422 -2.211 1 96 245 GLU B C 1
ATOM 6166 O O . GLU B 1 245 ? 12.43 -16.578 -2.619 1 96 245 GLU B O 1
ATOM 6171 N N . PHE B 1 246 ? 12.297 -15.094 -0.97 1 97.75 246 PHE B N 1
ATOM 6172 C CA . PHE B 1 246 ? 12.203 -16.031 0.142 1 97.75 246 PHE B CA 1
ATOM 6173 C C . PHE B 1 246 ? 10.992 -15.719 1.011 1 97.75 246 PHE B C 1
ATOM 6175 O O . PHE B 1 246 ? 10.695 -14.555 1.269 1 97.75 246 PHE B O 1
ATOM 6182 N N . MET B 1 247 ? 10.312 -16.797 1.405 1 98.69 247 MET B N 1
ATOM 6183 C CA . MET B 1 247 ? 9.039 -16.641 2.088 1 98.69 247 MET B CA 1
ATOM 6184 C C . MET B 1 247 ? 9.016 -17.406 3.402 1 98.69 247 MET B C 1
ATOM 6186 O O . MET B 1 247 ? 9.742 -18.391 3.557 1 98.69 247 MET B O 1
ATOM 6190 N N . ILE B 1 248 ? 8.227 -16.969 4.32 1 98.88 248 ILE B N 1
ATOM 6191 C CA . ILE B 1 248 ? 7.898 -17.719 5.527 1 98.88 248 ILE B CA 1
ATOM 6192 C C . ILE B 1 248 ? 6.414 -18.094 5.523 1 98.88 248 ILE B C 1
ATOM 6194 O O . ILE B 1 248 ? 5.574 -17.281 5.109 1 98.88 248 ILE B O 1
ATOM 6198 N N . LEU B 1 249 ? 6.109 -19.281 5.852 1 98.88 249 LEU B N 1
ATOM 6199 C CA . LEU B 1 249 ? 4.746 -19.781 5.953 1 98.88 249 LEU B CA 1
ATOM 6200 C C . LEU B 1 249 ? 4.461 -20.297 7.359 1 98.88 249 LEU B C 1
ATOM 6202 O O . LEU B 1 249 ? 5.023 -21.312 7.773 1 98.88 249 LEU B O 1
ATOM 6206 N N . PRO B 1 250 ? 3.635 -19.656 8.133 1 98.69 250 PRO B N 1
ATOM 6207 C CA . PRO B 1 250 ? 3.314 -20.094 9.492 1 98.69 250 PRO B CA 1
ATOM 6208 C C . PRO B 1 250 ? 2.322 -21.25 9.516 1 98.69 250 PRO B C 1
ATOM 6210 O O . PRO B 1 250 ? 1.226 -21.125 10.062 1 98.69 250 PRO B O 1
ATOM 6213 N N . VAL B 1 251 ? 2.719 -22.359 9.141 1 98.06 251 VAL B N 1
ATOM 6214 C CA . VAL B 1 251 ? 1.863 -23.516 8.969 1 98.06 251 VAL B CA 1
ATOM 6215 C C . VAL B 1 251 ? 1.418 -24.031 10.336 1 98.06 251 VAL B C 1
ATOM 6217 O O . VAL B 1 251 ? 0.416 -24.75 10.445 1 98.06 251 VAL B O 1
ATOM 6220 N N . GLY B 1 252 ? 2.125 -23.75 11.398 1 97.88 252 GLY B N 1
ATOM 6221 C CA . GLY B 1 252 ? 1.796 -24.203 12.742 1 97.88 252 GLY B CA 1
ATOM 6222 C C . GLY B 1 252 ? 0.823 -23.297 13.461 1 97.88 252 GLY B C 1
ATOM 6223 O O . GLY B 1 252 ? 0.46 -23.562 14.609 1 97.88 252 GLY B O 1
ATOM 6224 N N . ALA B 1 253 ? 0.375 -22.25 12.867 1 97.62 253 ALA B N 1
ATOM 6225 C CA . ALA B 1 253 ? -0.576 -21.328 13.492 1 97.62 253 ALA B CA 1
ATOM 6226 C C . ALA B 1 253 ? -1.929 -22 13.703 1 97.62 253 ALA B C 1
ATOM 6228 O O . ALA B 1 253 ? -2.377 -22.797 12.859 1 97.62 253 ALA B O 1
ATOM 6229 N N . LYS B 1 254 ? -2.66 -21.641 14.719 1 95.94 254 LYS B N 1
ATOM 6230 C CA . LYS B 1 254 ? -3.949 -22.234 15.07 1 95.94 254 LYS B CA 1
ATOM 6231 C C . LYS B 1 254 ? -5.07 -21.641 14.219 1 95.94 254 LYS B C 1
ATOM 6233 O O . LYS B 1 254 ? -6.094 -22.297 13.992 1 95.94 254 LYS B O 1
ATOM 6238 N N . ASN B 1 255 ? -4.988 -20.5 13.922 1 95.44 255 ASN B N 1
ATOM 6239 C CA . ASN B 1 255 ? -5.953 -19.781 13.102 1 95.44 255 ASN B CA 1
ATOM 6240 C C . ASN B 1 255 ? -5.289 -18.656 12.305 1 95.44 255 ASN B C 1
ATOM 6242 O O . ASN B 1 255 ? -4.082 -18.438 12.43 1 95.44 255 ASN B O 1
ATOM 6246 N N . PHE B 1 256 ? -6.094 -18.016 11.531 1 97.5 256 PHE B N 1
ATOM 6247 C CA . PHE B 1 256 ? -5.512 -17.047 10.609 1 97.5 256 PHE B CA 1
ATOM 6248 C C . PHE B 1 256 ? -4.965 -15.844 11.367 1 97.5 256 PHE B C 1
ATOM 6250 O O . PHE B 1 256 ? -3.947 -15.273 10.969 1 97.5 256 PHE B O 1
ATOM 6257 N N . HIS B 1 257 ? -5.57 -15.344 12.414 1 97.75 257 HIS B N 1
ATOM 6258 C CA . HIS B 1 257 ? -5.09 -14.227 13.211 1 97.75 257 HIS B CA 1
ATOM 6259 C C . HIS B 1 257 ? -3.713 -14.516 13.805 1 97.75 257 HIS B C 1
ATOM 6261 O O . HIS B 1 257 ? -2.838 -13.648 13.812 1 97.75 257 HIS B O 1
ATOM 6267 N N . GLU B 1 258 ? -3.574 -15.719 14.266 1 97.38 258 GLU B N 1
ATOM 6268 C CA . GLU B 1 258 ? -2.268 -16.094 14.797 1 97.38 258 GLU B CA 1
ATOM 6269 C C . GLU B 1 258 ? -1.219 -16.156 13.688 1 97.38 258 GLU B C 1
ATOM 6271 O O . GLU B 1 258 ? -0.064 -15.781 13.898 1 97.38 258 GLU B O 1
ATOM 6276 N N . ALA B 1 259 ? -1.613 -16.703 12.508 1 98.5 259 ALA B N 1
ATOM 6277 C CA . ALA B 1 259 ? -0.694 -16.734 11.375 1 98.5 259 ALA B CA 1
ATOM 6278 C C . ALA B 1 259 ? -0.188 -15.344 11.031 1 98.5 259 ALA B C 1
ATOM 6280 O O . ALA B 1 259 ? 1.004 -15.156 10.781 1 98.5 259 ALA B O 1
ATOM 6281 N N . MET B 1 260 ? -1.131 -14.375 11.07 1 98.62 260 MET B N 1
ATOM 6282 C CA . MET B 1 260 ? -0.755 -13 10.773 1 98.62 260 MET B CA 1
ATOM 6283 C C . MET B 1 260 ? 0.195 -12.453 11.828 1 98.62 260 MET B C 1
ATOM 6285 O O . MET B 1 260 ? 1.157 -11.75 11.508 1 98.62 260 MET B O 1
ATOM 6289 N N . ARG B 1 261 ? -0.057 -12.734 13.102 1 98.5 261 ARG B N 1
ATOM 6290 C CA . ARG B 1 261 ? 0.809 -12.273 14.18 1 98.5 261 ARG B CA 1
ATOM 6291 C C . ARG B 1 261 ? 2.213 -12.852 14.039 1 98.5 261 ARG B C 1
ATOM 6293 O O . ARG B 1 261 ? 3.201 -12.125 14.125 1 98.5 261 ARG B O 1
ATOM 6300 N N . ILE B 1 262 ? 2.266 -14.172 13.805 1 98.75 262 ILE B N 1
ATOM 6301 C CA . ILE B 1 262 ? 3.551 -14.844 13.633 1 98.75 262 ILE B CA 1
ATOM 6302 C C . ILE B 1 262 ? 4.309 -14.203 12.469 1 98.75 262 ILE B C 1
ATOM 6304 O O . ILE B 1 262 ? 5.484 -13.859 12.602 1 98.75 262 ILE B O 1
ATOM 6308 N N . GLY B 1 263 ? 3.609 -14.016 11.336 1 98.81 263 GLY B N 1
ATOM 6309 C CA . GLY B 1 263 ? 4.23 -13.406 10.172 1 98.81 263 GLY B CA 1
ATOM 6310 C C . GLY B 1 263 ? 4.766 -12.008 10.453 1 98.81 263 GLY B C 1
ATOM 6311 O O . GLY B 1 263 ? 5.902 -11.695 10.094 1 98.81 263 GLY B O 1
ATOM 6312 N N . ALA B 1 264 ? 3.984 -11.195 11.156 1 98.81 264 ALA B N 1
ATOM 6313 C CA . ALA B 1 264 ? 4.371 -9.82 11.453 1 98.81 264 ALA B CA 1
ATOM 6314 C C . ALA B 1 264 ? 5.555 -9.781 12.414 1 98.81 264 ALA B C 1
ATOM 6316 O O . ALA B 1 264 ? 6.496 -9.008 12.219 1 98.81 264 ALA B O 1
ATOM 6317 N N . GLU B 1 265 ? 5.543 -10.57 13.414 1 98.88 265 GLU B N 1
ATOM 6318 C CA . GLU B 1 265 ? 6.609 -10.586 14.406 1 98.88 265 GLU B CA 1
ATOM 6319 C C . GLU B 1 265 ? 7.922 -11.07 13.805 1 98.88 265 GLU B C 1
ATOM 6321 O O . GLU B 1 265 ? 8.984 -10.508 14.078 1 98.88 265 GLU B O 1
ATOM 6326 N N . VAL B 1 266 ? 7.871 -12.109 12.953 1 98.88 266 VAL B N 1
ATOM 6327 C CA . VAL B 1 266 ? 9.078 -12.578 12.281 1 98.88 266 VAL B CA 1
ATOM 6328 C C . VAL B 1 266 ? 9.602 -11.492 11.336 1 98.88 266 VAL B C 1
ATOM 6330 O O . VAL B 1 266 ? 10.805 -11.266 11.258 1 98.88 266 VAL B O 1
ATOM 6333 N N . TYR B 1 267 ? 8.703 -10.844 10.625 1 98.75 267 TYR B N 1
ATOM 6334 C CA . TYR B 1 267 ? 9.07 -9.781 9.703 1 98.75 267 TYR B CA 1
ATOM 6335 C C . TYR B 1 267 ? 9.82 -8.664 10.422 1 98.75 267 TYR B C 1
ATOM 6337 O O . TYR B 1 267 ? 10.852 -8.188 9.945 1 98.75 267 TYR B O 1
ATOM 6345 N N . HIS B 1 268 ? 9.359 -8.266 11.602 1 98.56 268 HIS B N 1
ATOM 6346 C CA . HIS B 1 268 ? 10.008 -7.211 12.375 1 98.56 268 HIS B CA 1
ATOM 6347 C C . HIS B 1 268 ? 11.352 -7.684 12.93 1 98.56 268 HIS B C 1
ATOM 6349 O O . HIS B 1 268 ? 12.312 -6.914 12.977 1 98.56 268 HIS B O 1
ATOM 6355 N N . ASN B 1 269 ? 11.391 -8.867 13.383 1 98.75 269 ASN B N 1
ATOM 6356 C CA . ASN B 1 269 ? 12.672 -9.406 13.836 1 98.75 269 ASN B CA 1
ATOM 6357 C C . ASN B 1 269 ? 13.672 -9.516 12.695 1 98.75 269 ASN B C 1
ATOM 6359 O O . ASN B 1 269 ? 14.867 -9.273 12.883 1 98.75 269 ASN B O 1
ATOM 6363 N N . LEU B 1 270 ? 13.195 -9.922 11.523 1 98.75 270 LEU B N 1
ATOM 6364 C CA . LEU B 1 270 ? 14.055 -9.984 10.352 1 98.75 270 LEU B CA 1
ATOM 6365 C C . LEU B 1 270 ? 14.617 -8.602 10.023 1 98.75 270 LEU B C 1
ATOM 6367 O O . LEU B 1 270 ? 15.805 -8.477 9.703 1 98.75 270 LEU B O 1
ATOM 6371 N N . LYS B 1 271 ? 13.766 -7.641 10.078 1 98.12 271 LYS B N 1
ATOM 6372 C CA . LYS B 1 271 ? 14.227 -6.27 9.875 1 98.12 271 LYS B CA 1
ATOM 6373 C C . LYS B 1 271 ? 15.391 -5.938 10.805 1 98.12 271 LYS B C 1
ATOM 6375 O O . LYS B 1 271 ? 16.391 -5.367 10.367 1 98.12 271 LYS B O 1
ATOM 6380 N N . ASN B 1 272 ? 15.281 -6.301 12.039 1 97.88 272 ASN B N 1
ATOM 6381 C CA . ASN B 1 272 ? 16.312 -6.016 13.031 1 97.88 272 ASN B CA 1
ATOM 6382 C C . ASN B 1 272 ? 17.594 -6.789 12.75 1 97.88 272 ASN B C 1
ATOM 6384 O O . ASN B 1 272 ? 18.688 -6.25 12.898 1 97.88 272 ASN B O 1
ATOM 6388 N N . VAL B 1 273 ? 17.422 -7.973 12.336 1 98.06 273 VAL B N 1
ATOM 6389 C CA . VAL B 1 273 ? 18.578 -8.805 12.008 1 98.06 273 VAL B CA 1
ATOM 6390 C C . VAL B 1 273 ? 19.328 -8.203 10.82 1 98.06 273 VAL B C 1
ATOM 6392 O O . VAL B 1 273 ? 20.562 -8.102 10.844 1 98.06 273 VAL B O 1
ATOM 6395 N N . ILE B 1 274 ? 18.578 -7.805 9.836 1 97.5 274 ILE B N 1
ATOM 6396 C CA . ILE B 1 274 ? 19.172 -7.234 8.625 1 97.5 274 ILE B CA 1
ATOM 6397 C C . ILE B 1 274 ? 19.828 -5.898 8.945 1 97.5 274 ILE B C 1
ATOM 6399 O O . ILE B 1 274 ? 20.953 -5.629 8.508 1 97.5 274 ILE B O 1
ATOM 6403 N N . LYS B 1 275 ? 19.141 -5.121 9.695 1 95.31 275 LYS B N 1
ATOM 6404 C CA . LYS B 1 275 ? 19.688 -3.826 10.086 1 95.31 275 LYS B CA 1
ATOM 6405 C C . LYS B 1 275 ? 21.016 -3.988 10.836 1 95.31 275 LYS B C 1
ATOM 6407 O O . LYS B 1 275 ? 21.969 -3.262 10.57 1 95.31 275 LYS B O 1
ATOM 6412 N N . ALA B 1 276 ? 21.094 -4.883 11.734 1 96.19 276 ALA B N 1
ATOM 6413 C CA . ALA B 1 276 ? 22.281 -5.121 12.547 1 96.19 276 ALA B CA 1
ATOM 6414 C C . ALA B 1 276 ? 23.453 -5.574 11.68 1 96.19 276 ALA B C 1
ATOM 6416 O O . ALA B 1 276 ? 24.594 -5.195 11.938 1 96.19 276 ALA B O 1
ATOM 6417 N N . LYS B 1 277 ? 23.156 -6.305 10.711 1 94.81 277 LYS B N 1
ATOM 6418 C CA . LYS B 1 277 ? 24.219 -6.914 9.922 1 94.81 277 LYS B CA 1
ATOM 6419 C C . LYS B 1 277 ? 24.609 -6.023 8.75 1 94.81 277 LYS B C 1
ATOM 6421 O O . LYS B 1 277 ? 25.781 -5.941 8.391 1 94.81 277 LYS B O 1
ATOM 6426 N N . TYR B 1 278 ? 23.625 -5.402 8.109 1 92.75 278 TYR B N 1
ATOM 6427 C CA . TYR B 1 278 ? 23.891 -4.742 6.836 1 92.75 278 TYR B CA 1
ATOM 6428 C C . TYR B 1 278 ? 23.641 -3.242 6.938 1 92.75 278 TYR B C 1
ATOM 6430 O O . TYR B 1 278 ? 23.922 -2.492 6.004 1 92.75 278 TYR B O 1
ATOM 6438 N N . GLY B 1 279 ? 23.094 -2.775 8.023 1 89.62 279 GLY B N 1
ATOM 6439 C CA . GLY B 1 279 ? 22.766 -1.366 8.188 1 89.62 279 GLY B CA 1
ATOM 6440 C C . GLY B 1 279 ? 21.328 -1.038 7.828 1 89.62 279 GLY B C 1
ATOM 6441 O O . GLY B 1 279 ? 20.625 -1.863 7.234 1 89.62 279 GLY B O 1
ATOM 6442 N N . LYS B 1 280 ? 20.938 0.165 8.133 1 88.38 280 LYS B N 1
ATOM 6443 C CA . LYS B 1 280 ? 19.547 0.609 8 1 88.38 280 LYS B CA 1
ATOM 6444 C C . LYS B 1 280 ? 19.125 0.65 6.535 1 88.38 280 LYS B C 1
ATOM 6446 O O . LYS B 1 280 ? 17.969 0.385 6.211 1 88.38 280 LYS B O 1
ATOM 6451 N N . ASP B 1 281 ? 19.969 0.89 5.629 1 86.81 281 ASP B N 1
ATOM 6452 C CA . ASP B 1 281 ? 19.656 1.018 4.211 1 86.81 281 ASP B CA 1
ATOM 6453 C C . ASP B 1 281 ? 19.188 -0.311 3.629 1 86.81 281 ASP B C 1
ATOM 6455 O O . ASP B 1 281 ? 18.469 -0.333 2.629 1 86.81 281 ASP B O 1
ATOM 6459 N N . ALA B 1 282 ? 19.578 -1.323 4.289 1 91.56 282 ALA B N 1
ATOM 6460 C CA . ALA B 1 282 ? 19.266 -2.658 3.787 1 91.56 282 ALA B CA 1
ATOM 6461 C C . ALA B 1 282 ? 17.828 -3.047 4.121 1 91.56 282 ALA B C 1
ATOM 6463 O O . ALA B 1 282 ? 17.359 -4.129 3.752 1 91.56 282 ALA B O 1
ATOM 6464 N N . THR B 1 283 ? 17.062 -2.082 4.754 1 93.12 283 THR B N 1
ATOM 6465 C CA . THR B 1 283 ? 15.727 -2.436 5.207 1 93.12 283 THR B CA 1
ATOM 6466 C C . THR B 1 283 ? 14.664 -1.715 4.379 1 93.12 283 THR B C 1
ATOM 6468 O O . THR B 1 283 ? 13.5 -1.638 4.781 1 93.12 283 THR B O 1
ATOM 6471 N N . ASN B 1 284 ? 15.078 -1.095 3.225 1 93.19 284 ASN B N 1
ATOM 6472 C CA . ASN B 1 284 ? 14.109 -0.629 2.242 1 93.19 284 ASN B CA 1
ATOM 6473 C C . ASN B 1 284 ? 13.445 -1.795 1.511 1 93.19 284 ASN B C 1
ATOM 6475 O O . ASN B 1 284 ? 13.977 -2.908 1.507 1 93.19 284 ASN B O 1
ATOM 6479 N N . VAL B 1 285 ? 12.281 -1.533 0.952 1 95.19 285 VAL B N 1
ATOM 6480 C CA . VAL B 1 285 ? 11.508 -2.701 0.546 1 95.19 285 VAL B CA 1
ATOM 6481 C C . VAL B 1 285 ? 11.227 -2.641 -0.954 1 95.19 285 VAL B C 1
ATOM 6483 O O . VAL B 1 285 ? 11.242 -1.562 -1.551 1 95.19 285 VAL B O 1
ATOM 6486 N N . GLY B 1 286 ? 11 -3.83 -1.595 1 94.06 286 GLY B N 1
ATOM 6487 C CA . GLY B 1 286 ? 10.57 -3.949 -2.979 1 94.06 286 GLY B CA 1
ATOM 6488 C C . GLY B 1 286 ? 9.062 -3.982 -3.137 1 94.06 286 GLY B C 1
ATOM 6489 O O . GLY B 1 286 ? 8.328 -3.656 -2.201 1 94.06 286 GLY B O 1
ATOM 6490 N N . ASP B 1 287 ? 8.586 -4.387 -4.309 1 93.81 287 ASP B N 1
ATOM 6491 C CA . ASP B 1 287 ? 7.176 -4.355 -4.68 1 93.81 287 ASP B CA 1
ATOM 6492 C C . ASP B 1 287 ? 6.352 -5.277 -3.785 1 93.81 287 ASP B C 1
ATOM 6494 O O . ASP B 1 287 ? 5.195 -4.98 -3.473 1 93.81 287 ASP B O 1
ATOM 6498 N N . GLU B 1 288 ? 6.988 -6.375 -3.277 1 95.56 288 GLU B N 1
ATOM 6499 C CA . GLU B 1 288 ? 6.273 -7.367 -2.482 1 95.56 288 GLU B CA 1
ATOM 6500 C C . GLU B 1 288 ? 6.355 -7.047 -0.992 1 95.56 288 GLU B C 1
ATOM 6502 O O . GLU B 1 288 ? 5.727 -7.719 -0.171 1 95.56 288 GLU B O 1
ATOM 6507 N N . GLY B 1 289 ? 7.074 -6.062 -0.65 1 97.12 289 GLY B N 1
ATOM 6508 C CA . GLY B 1 289 ? 7.219 -5.66 0.74 1 97.12 289 GLY B CA 1
ATOM 6509 C C . GLY B 1 289 ? 8.391 -6.32 1.437 1 97.12 289 GLY B C 1
ATOM 6510 O O . GLY B 1 289 ? 8.672 -6.027 2.6 1 97.12 289 GLY B O 1
ATOM 6511 N N . GLY B 1 290 ? 9.125 -7.234 0.758 1 97.75 290 GLY B N 1
ATOM 6512 C CA . GLY B 1 290 ? 10.305 -7.863 1.323 1 97.75 290 GLY B CA 1
ATOM 6513 C C . GLY B 1 290 ? 11.516 -6.953 1.332 1 97.75 290 GLY B C 1
ATOM 6514 O O . GLY B 1 290 ? 11.594 -6.004 0.547 1 97.75 290 GLY B O 1
ATOM 6515 N N . PHE B 1 291 ? 12.453 -7.262 2.203 1 97.12 291 PHE B N 1
ATOM 6516 C CA . PHE B 1 291 ? 13.711 -6.52 2.277 1 97.12 291 PHE B CA 1
ATOM 6517 C C . PHE B 1 291 ? 14.672 -6.973 1.182 1 97.12 291 PHE B C 1
ATOM 6519 O O . PHE B 1 291 ? 14.492 -8.039 0.599 1 97.12 291 PHE B O 1
ATOM 6526 N N . ALA B 1 292 ? 15.617 -6.156 0.864 1 93.62 292 ALA B N 1
ATOM 6527 C CA . ALA B 1 292 ? 16.625 -6.5 -0.142 1 93.62 292 ALA B CA 1
ATOM 6528 C C . ALA B 1 292 ? 18.031 -6.219 0.366 1 93.62 292 ALA B C 1
ATOM 6530 O O . ALA B 1 292 ? 18.734 -5.371 -0.185 1 93.62 292 ALA B O 1
ATOM 6531 N N . PRO B 1 293 ? 18.453 -6.961 1.335 1 93.94 293 PRO B N 1
ATOM 6532 C CA . PRO B 1 293 ? 19.797 -6.742 1.847 1 93.94 293 PRO B CA 1
ATOM 6533 C C . PRO B 1 293 ? 20.891 -7.129 0.84 1 93.94 293 PRO B C 1
ATOM 6535 O O . PRO B 1 293 ? 20.625 -7.906 -0.082 1 93.94 293 PRO B O 1
ATOM 6538 N N . ASN B 1 294 ? 22.078 -6.555 1.023 1 89.5 294 ASN B N 1
ATOM 6539 C CA . ASN B 1 294 ? 23.188 -6.832 0.12 1 89.5 294 ASN B CA 1
ATOM 6540 C C . ASN B 1 294 ? 23.828 -8.18 0.423 1 89.5 294 ASN B C 1
ATOM 6542 O O . ASN B 1 294 ? 25.016 -8.25 0.741 1 89.5 294 ASN B O 1
ATOM 6546 N N . ILE B 1 295 ? 23.062 -9.141 0.151 1 88.81 295 ILE B N 1
ATOM 6547 C CA . ILE B 1 295 ? 23.5 -10.523 0.363 1 88.81 295 ILE B CA 1
ATOM 6548 C C . ILE B 1 295 ? 24.453 -10.938 -0.75 1 88.81 295 ILE B C 1
ATOM 6550 O O . ILE B 1 295 ? 24.234 -10.633 -1.923 1 88.81 295 ILE B O 1
ATOM 6554 N N . LEU B 1 296 ? 25.531 -11.68 -0.352 1 80.88 296 LEU B N 1
ATOM 6555 C CA . LEU B 1 296 ? 26.547 -12.086 -1.321 1 80.88 296 LEU B CA 1
ATOM 6556 C C . LEU B 1 296 ? 26.438 -13.562 -1.651 1 80.88 296 LEU B C 1
ATOM 6558 O O . LEU B 1 296 ? 26.781 -13.992 -2.758 1 80.88 296 LEU B O 1
ATOM 6562 N N . GLU B 1 297 ? 25.953 -14.328 -0.674 1 82.81 297 GLU B N 1
ATOM 6563 C CA . GLU B 1 297 ? 25.844 -15.773 -0.858 1 82.81 297 GLU B CA 1
ATOM 6564 C C . GLU B 1 297 ? 24.391 -16.234 -0.824 1 82.81 297 GLU B C 1
ATOM 6566 O O . GLU B 1 297 ? 23.578 -15.703 -0.053 1 82.81 297 GLU B O 1
ATOM 6571 N N . ASN B 1 298 ? 24.188 -17.328 -1.471 1 77.12 298 ASN B N 1
ATOM 6572 C CA . ASN B 1 298 ? 22.812 -17.75 -1.683 1 77.12 298 ASN B CA 1
ATOM 6573 C C . ASN B 1 298 ? 22.172 -18.266 -0.394 1 77.12 298 ASN B C 1
ATOM 6575 O O . ASN B 1 298 ? 20.984 -18.078 -0.155 1 77.12 298 ASN B O 1
ATOM 6579 N N . ASN B 1 299 ? 23 -18.906 0.374 1 88.69 299 ASN B N 1
ATOM 6580 C CA . ASN B 1 299 ? 22.406 -19.5 1.571 1 88.69 299 ASN B CA 1
ATOM 6581 C C . ASN B 1 299 ? 22.203 -18.469 2.67 1 88.69 299 ASN B C 1
ATOM 6583 O O . ASN B 1 299 ? 21.531 -18.719 3.662 1 88.69 299 ASN B O 1
ATOM 6587 N N . GLU B 1 300 ? 22.734 -17.312 2.465 1 93.56 300 GLU B N 1
ATOM 6588 C CA . GLU B 1 300 ? 22.688 -16.266 3.488 1 93.56 300 GLU B CA 1
ATOM 6589 C C . GLU B 1 300 ? 21.25 -15.836 3.771 1 93.56 300 GLU B C 1
ATOM 6591 O O . GLU B 1 300 ? 20.922 -15.5 4.91 1 93.56 300 GLU B O 1
ATOM 6596 N N . ALA B 1 301 ? 20.484 -15.789 2.752 1 96.38 301 ALA B N 1
ATOM 6597 C CA . ALA B 1 301 ? 19.094 -15.445 2.951 1 96.38 301 ALA B CA 1
ATOM 6598 C C . ALA B 1 301 ? 18.406 -16.422 3.906 1 96.38 301 ALA B C 1
ATOM 6600 O O . ALA B 1 301 ? 17.641 -16.016 4.777 1 96.38 301 ALA B O 1
ATOM 6601 N N . LEU B 1 302 ? 18.734 -17.672 3.773 1 98.06 302 LEU B N 1
ATOM 6602 C CA . LEU B 1 302 ? 18.156 -18.719 4.617 1 98.06 302 LEU B CA 1
ATOM 6603 C C . LEU B 1 302 ? 18.656 -18.594 6.051 1 98.06 302 LEU B C 1
ATOM 6605 O O . LEU B 1 302 ? 17.906 -18.812 7 1 98.06 302 LEU B O 1
ATOM 6609 N N . GLU B 1 303 ? 19.891 -18.203 6.211 1 97.38 303 GLU B N 1
ATOM 6610 C CA . GLU B 1 303 ? 20.438 -17.984 7.543 1 97.38 303 GLU B CA 1
ATOM 6611 C C . GLU B 1 303 ? 19.766 -16.797 8.234 1 97.38 303 GLU B C 1
ATOM 6613 O O . GLU B 1 303 ? 19.516 -16.828 9.438 1 97.38 303 GLU B O 1
ATOM 6618 N N . LEU B 1 304 ? 19.547 -15.766 7.484 1 97.88 304 LEU B N 1
ATOM 6619 C CA . LEU B 1 304 ? 18.844 -14.609 8.023 1 97.88 304 LEU B CA 1
ATOM 6620 C C . LEU B 1 304 ? 17.438 -14.992 8.5 1 97.88 304 LEU B C 1
ATOM 6622 O O . LEU B 1 304 ? 17.016 -14.578 9.586 1 97.88 304 LEU B O 1
ATOM 6626 N N . LEU B 1 305 ? 16.75 -15.797 7.715 1 98.31 305 LEU B N 1
ATOM 6627 C CA . LEU B 1 305 ? 15.406 -16.219 8.07 1 98.31 305 LEU B CA 1
ATOM 6628 C C . LEU B 1 305 ? 15.43 -17.109 9.312 1 98.31 305 LEU B C 1
ATOM 6630 O O . LEU B 1 305 ? 14.594 -16.938 10.211 1 98.31 305 LEU B O 1
ATOM 6634 N N . LYS B 1 306 ? 16.328 -18.031 9.305 1 97.81 306 LYS B N 1
ATOM 6635 C CA . LYS B 1 306 ? 16.469 -18.891 10.469 1 97.81 306 LYS B CA 1
ATOM 6636 C C . LYS B 1 306 ? 16.656 -18.078 11.742 1 97.81 306 LYS B C 1
ATOM 6638 O O . LYS B 1 306 ? 16 -18.328 12.758 1 97.81 306 LYS B O 1
ATOM 6643 N N . SER B 1 307 ? 17.516 -17.078 11.672 1 98.12 307 SER B N 1
ATOM 6644 C CA . SER B 1 307 ? 17.797 -16.219 12.812 1 98.12 307 SER B CA 1
ATOM 6645 C C . SER B 1 307 ? 16.562 -15.438 13.227 1 98.12 307 SER B C 1
ATOM 6647 O O . SER B 1 307 ? 16.25 -15.336 14.414 1 98.12 307 SER B O 1
ATOM 6649 N N . ALA B 1 308 ? 15.867 -14.852 12.297 1 98.62 308 ALA B N 1
ATOM 6650 C CA . ALA B 1 308 ? 14.68 -14.047 12.57 1 98.62 308 ALA B CA 1
ATOM 6651 C C . ALA B 1 308 ? 13.57 -14.891 13.195 1 98.62 308 ALA B C 1
ATOM 6653 O O . ALA B 1 308 ? 12.898 -14.453 14.133 1 98.62 308 ALA B O 1
ATOM 6654 N N . ILE B 1 309 ? 13.352 -16.094 12.68 1 98.75 309 ILE B N 1
ATOM 6655 C CA . ILE B 1 309 ? 12.328 -17.016 13.172 1 98.75 309 ILE B CA 1
ATOM 6656 C C . ILE B 1 309 ? 12.625 -17.391 14.617 1 98.75 309 ILE B C 1
ATOM 6658 O O . ILE B 1 309 ? 11.727 -17.391 15.461 1 98.75 309 ILE B O 1
ATOM 6662 N N . GLU B 1 310 ? 13.906 -17.688 14.883 1 98.56 310 GLU B N 1
ATOM 6663 C CA . GLU B 1 310 ? 14.328 -18.047 16.234 1 98.56 310 GLU B CA 1
ATOM 6664 C C . GLU B 1 310 ? 14.109 -16.875 17.188 1 98.56 310 GLU B C 1
ATOM 6666 O O . GLU B 1 310 ? 13.562 -17.062 18.281 1 98.56 310 GLU B O 1
ATOM 6671 N N . LYS B 1 311 ? 14.461 -15.711 16.781 1 98.25 311 LYS B N 1
ATOM 6672 C CA . LYS B 1 311 ? 14.344 -14.531 17.641 1 98.25 311 LYS B CA 1
ATOM 6673 C C . LYS B 1 311 ? 12.883 -14.188 17.906 1 98.25 311 LYS B C 1
ATOM 6675 O O . LYS B 1 311 ? 12.539 -13.688 18.984 1 98.25 311 LYS B O 1
ATOM 6680 N N . ALA B 1 312 ? 12.062 -14.461 16.906 1 98.44 312 ALA B N 1
ATOM 6681 C CA . ALA B 1 312 ? 10.633 -14.195 17.062 1 98.44 312 ALA B CA 1
ATOM 6682 C C . ALA B 1 312 ? 9.977 -15.25 17.953 1 98.44 312 ALA B C 1
ATOM 6684 O O . ALA B 1 312 ? 8.844 -15.062 18.406 1 98.44 312 ALA B O 1
ATOM 6685 N N . GLY B 1 313 ? 10.641 -16.422 18.156 1 98.12 313 GLY B N 1
ATOM 6686 C CA . GLY B 1 313 ? 10.156 -17.438 19.094 1 98.12 313 GLY B CA 1
ATOM 6687 C C . GLY B 1 313 ? 9.266 -18.469 18.438 1 98.12 313 GLY B C 1
ATOM 6688 O O . GLY B 1 313 ? 8.43 -19.094 19.094 1 98.12 313 GLY B O 1
ATOM 6689 N N . TYR B 1 314 ? 9.438 -18.719 17.016 1 98.12 314 TYR B N 1
ATOM 6690 C CA . TYR B 1 314 ? 8.516 -19.625 16.344 1 98.12 314 TYR B CA 1
ATOM 6691 C C . TYR B 1 314 ? 9.273 -20.672 15.523 1 98.12 314 TYR B C 1
ATOM 6693 O O . TYR B 1 314 ? 8.906 -20.953 14.375 1 98.12 314 TYR B O 1
ATOM 6701 N N . PRO B 1 315 ? 10.312 -21.266 15.938 1 96.81 315 PRO B N 1
ATOM 6702 C CA . PRO B 1 315 ? 11.086 -22.188 15.109 1 96.81 315 PRO B CA 1
ATOM 6703 C C . PRO B 1 315 ? 10.281 -23.422 14.688 1 96.81 315 PRO B C 1
ATOM 6705 O O . PRO B 1 315 ? 10.562 -24.016 13.641 1 96.81 315 PRO B O 1
ATOM 6708 N N . ASP B 1 316 ? 9.219 -23.797 15.359 1 96.31 316 ASP B N 1
ATOM 6709 C CA . ASP B 1 316 ? 8.484 -25.016 15.07 1 96.31 316 ASP B CA 1
ATOM 6710 C C . ASP B 1 316 ? 7.168 -24.719 14.352 1 96.31 316 ASP B C 1
ATOM 6712 O O . ASP B 1 316 ? 6.379 -25.609 14.078 1 96.31 316 ASP B O 1
ATOM 6716 N N . LYS B 1 317 ? 6.949 -23.5 14.047 1 97.81 317 LYS B N 1
ATOM 6717 C CA . LYS B 1 317 ? 5.648 -23.156 13.492 1 97.81 317 LYS B CA 1
ATOM 6718 C C . LYS B 1 317 ? 5.781 -22.688 12.047 1 97.81 317 LYS B C 1
ATOM 6720 O O . LYS B 1 317 ? 4.777 -22.438 11.375 1 97.81 317 LYS B O 1
ATOM 6725 N N . ILE B 1 318 ? 7.02 -22.609 11.5 1 98.5 318 ILE B N 1
ATOM 6726 C CA . ILE B 1 318 ? 7.223 -21.922 10.227 1 98.5 318 ILE B CA 1
ATOM 6727 C C . ILE B 1 318 ? 7.996 -22.844 9.273 1 98.5 318 ILE B C 1
ATOM 6729 O O . ILE B 1 318 ? 8.984 -23.469 9.672 1 98.5 318 ILE B O 1
ATOM 6733 N N . ILE B 1 319 ? 7.527 -23 8.148 1 98.5 319 ILE B N 1
ATOM 6734 C CA . ILE B 1 319 ? 8.352 -23.531 7.062 1 98.5 319 ILE B CA 1
ATOM 6735 C C . ILE B 1 319 ? 8.789 -22.375 6.156 1 98.5 319 ILE B C 1
ATOM 6737 O O . ILE B 1 319 ? 8.242 -21.281 6.223 1 98.5 319 ILE B O 1
ATOM 6741 N N . ILE B 1 320 ? 9.82 -22.625 5.363 1 98.56 320 ILE B N 1
ATOM 6742 C CA . ILE B 1 320 ? 10.359 -21.625 4.449 1 98.56 320 ILE B CA 1
ATOM 6743 C C . ILE B 1 320 ? 10 -21.984 3.012 1 98.56 320 ILE B C 1
ATOM 6745 O O . ILE B 1 320 ? 10.047 -23.156 2.629 1 98.56 320 ILE B O 1
ATOM 6749 N N . GLY B 1 321 ? 9.484 -21.016 2.234 1 98.62 321 GLY B N 1
ATOM 6750 C CA . GLY B 1 321 ? 9.281 -21.141 0.799 1 98.62 321 GLY B CA 1
ATOM 6751 C C . GLY B 1 321 ? 10.227 -20.25 -0.005 1 98.62 321 GLY B C 1
ATOM 6752 O O . GLY B 1 321 ? 10.758 -19.266 0.513 1 98.62 321 GLY B O 1
ATOM 6753 N N . MET B 1 322 ? 10.445 -20.656 -1.235 1 98.12 322 MET B N 1
ATOM 6754 C CA . MET B 1 322 ? 11.258 -19.859 -2.152 1 98.12 322 MET B CA 1
ATOM 6755 C C . MET B 1 322 ? 10.555 -19.672 -3.492 1 98.12 322 MET B C 1
ATOM 6757 O O . MET B 1 322 ? 9.914 -20.609 -3.992 1 98.12 322 MET B O 1
ATOM 6761 N N . ASP B 1 323 ? 10.594 -18.547 -4.039 1 97.38 323 ASP B N 1
ATOM 6762 C CA . ASP B 1 323 ? 10.297 -18.25 -5.438 1 97.38 323 ASP B CA 1
ATOM 6763 C C . ASP B 1 323 ? 11.57 -17.938 -6.219 1 97.38 323 ASP B C 1
ATOM 6765 O O . ASP B 1 323 ? 12.117 -16.844 -6.117 1 97.38 323 ASP B O 1
ATOM 6769 N N . VAL B 1 324 ? 11.93 -18.922 -7 1 97.38 324 VAL B N 1
ATOM 6770 C CA . VAL B 1 324 ? 13.25 -18.859 -7.605 1 97.38 324 VAL B CA 1
ATOM 6771 C C . VAL B 1 324 ? 13.195 -18.062 -8.898 1 97.38 324 VAL B C 1
ATOM 6773 O O . VAL B 1 324 ? 14.094 -17.266 -9.18 1 97.38 324 VAL B O 1
ATOM 6776 N N . ALA B 1 325 ? 12.172 -18.219 -9.648 1 95.81 325 ALA B N 1
ATOM 6777 C CA . ALA B 1 325 ? 12.062 -17.594 -10.961 1 95.81 325 ALA B CA 1
ATOM 6778 C C . ALA B 1 325 ? 13.312 -17.844 -11.797 1 95.81 325 ALA B C 1
ATOM 6780 O O . ALA B 1 325 ? 13.93 -16.906 -12.312 1 95.81 325 ALA B O 1
ATOM 6781 N N . ALA B 1 326 ? 13.625 -19.078 -12.039 1 97.38 326 ALA B N 1
ATOM 6782 C CA . ALA B 1 326 ? 14.914 -19.484 -12.594 1 97.38 326 ALA B CA 1
ATOM 6783 C C . ALA B 1 326 ? 15.031 -19.078 -14.055 1 97.38 326 ALA B C 1
ATOM 6785 O O . ALA B 1 326 ? 16.125 -19.016 -14.609 1 97.38 326 ALA B O 1
ATOM 6786 N N . SER B 1 327 ? 13.922 -18.828 -14.742 1 95.81 327 SER B N 1
ATOM 6787 C CA . SER B 1 327 ? 13.977 -18.344 -16.125 1 95.81 327 SER B CA 1
ATOM 6788 C C . SER B 1 327 ? 14.812 -17.078 -16.234 1 95.81 327 SER B C 1
ATOM 6790 O O . SER B 1 327 ? 15.406 -16.828 -17.281 1 95.81 327 SER B O 1
ATOM 6792 N N . GLU B 1 328 ? 14.922 -16.328 -15.18 1 93.81 328 GLU B N 1
ATOM 6793 C CA . GLU B 1 328 ? 15.625 -15.039 -15.188 1 93.81 328 GLU B CA 1
ATOM 6794 C C . GLU B 1 328 ? 17.125 -15.242 -15.32 1 93.81 328 GLU B C 1
ATOM 6796 O O . GLU B 1 328 ? 17.844 -14.336 -15.758 1 93.81 328 GLU B O 1
ATOM 6801 N N . PHE B 1 329 ? 17.656 -16.406 -14.938 1 95.94 329 PHE B N 1
ATOM 6802 C CA . PHE B 1 329 ? 19.094 -16.609 -15 1 95.94 329 PHE B CA 1
ATOM 6803 C C . PHE B 1 329 ? 19.438 -17.844 -15.812 1 95.94 329 PHE B C 1
ATOM 6805 O O . PHE B 1 329 ? 20.484 -18.469 -15.609 1 95.94 329 PHE B O 1
ATOM 6812 N N . PHE B 1 330 ? 18.484 -18.281 -16.625 1 96.62 330 PHE B N 1
ATOM 6813 C CA . PHE B 1 330 ? 18.703 -19.328 -17.609 1 96.62 330 PHE B CA 1
ATOM 6814 C C . PHE B 1 330 ? 19.469 -18.797 -18.812 1 96.62 330 PHE B C 1
ATOM 6816 O O . PHE B 1 330 ? 19.078 -17.797 -19.406 1 96.62 330 PHE B O 1
ATOM 6823 N N . LYS B 1 331 ? 20.609 -19.422 -19.125 1 95.12 331 LYS B N 1
ATOM 6824 C CA . LYS B 1 331 ? 21.469 -18.984 -20.219 1 95.12 331 LYS B CA 1
ATOM 6825 C C . LYS B 1 331 ? 22.031 -20.188 -20.984 1 95.12 331 LYS B C 1
ATOM 6827 O O . LYS B 1 331 ? 22.766 -21 -20.406 1 95.12 331 LYS B O 1
ATOM 6832 N N . ASN B 1 332 ? 21.75 -20.266 -22.219 1 93.56 332 ASN B N 1
ATOM 6833 C CA . ASN B 1 332 ? 22.328 -21.281 -23.109 1 93.56 332 ASN B CA 1
ATOM 6834 C C . ASN B 1 332 ? 22.156 -22.688 -22.531 1 93.56 332 ASN B C 1
ATOM 6836 O O . ASN B 1 332 ? 23.125 -23.438 -22.453 1 93.56 332 ASN B O 1
ATOM 6840 N N . GLY B 1 333 ? 20.984 -22.938 -22.031 1 96.25 333 GLY B N 1
ATOM 6841 C CA . GLY B 1 333 ? 20.688 -24.281 -21.562 1 96.25 333 GLY B CA 1
ATOM 6842 C C . GLY B 1 333 ? 21.219 -24.547 -20.156 1 96.25 333 GLY B C 1
ATOM 6843 O O . GLY B 1 333 ? 21.109 -25.672 -19.656 1 96.25 333 GLY B O 1
ATOM 6844 N N . LYS B 1 334 ? 21.797 -23.562 -19.625 1 98.19 334 LYS B N 1
ATOM 6845 C CA . LYS B 1 334 ? 22.344 -23.641 -18.281 1 98.19 334 LYS B CA 1
ATOM 6846 C C . LYS B 1 334 ? 21.844 -22.5 -17.406 1 98.19 334 LYS B C 1
ATOM 6848 O O . LYS B 1 334 ? 20.969 -21.734 -17.812 1 98.19 334 LYS B O 1
ATOM 6853 N N . TYR B 1 335 ? 22.312 -22.5 -16.172 1 98.19 335 TYR B N 1
ATOM 6854 C CA . TYR B 1 335 ? 21.859 -21.484 -15.227 1 98.19 335 TYR B CA 1
ATOM 6855 C C . TYR B 1 335 ? 23.047 -20.734 -14.633 1 98.19 335 TYR B C 1
ATOM 6857 O O . TYR B 1 335 ? 24.062 -21.328 -14.258 1 98.19 335 TYR B O 1
ATOM 6865 N N . ASP B 1 336 ? 22.891 -19.406 -14.609 1 97 336 ASP B N 1
ATOM 6866 C CA . ASP B 1 336 ? 23.922 -18.531 -14.062 1 97 336 ASP B CA 1
ATOM 6867 C C . ASP B 1 336 ? 23.438 -17.828 -12.789 1 97 336 ASP B C 1
ATOM 6869 O O . ASP B 1 336 ? 22.75 -16.812 -12.852 1 97 336 ASP B O 1
ATOM 6873 N N . LEU B 1 337 ? 23.938 -18.266 -11.656 1 95.44 337 LEU B N 1
ATOM 6874 C CA . LEU B 1 337 ? 23.469 -17.734 -10.375 1 95.44 337 LEU B CA 1
ATOM 6875 C C . LEU B 1 337 ? 24.062 -16.359 -10.117 1 95.44 337 LEU B C 1
ATOM 6877 O O . LEU B 1 337 ? 23.641 -15.664 -9.188 1 95.44 337 LEU B O 1
ATOM 6881 N N . ASP B 1 338 ? 25 -15.875 -10.867 1 93.56 338 ASP B N 1
ATOM 6882 C CA . ASP B 1 338 ? 25.562 -14.523 -10.836 1 93.56 338 ASP B CA 1
ATOM 6883 C C . ASP B 1 338 ? 25.219 -13.758 -12.109 1 93.56 338 ASP B C 1
ATOM 6885 O O . ASP B 1 338 ? 26.078 -13.086 -12.68 1 93.56 338 ASP B O 1
ATOM 6889 N N . PHE B 1 339 ? 24.016 -13.875 -12.547 1 93.38 339 PHE B N 1
ATOM 6890 C CA . PHE B 1 339 ? 23.562 -13.398 -13.852 1 93.38 339 PHE B CA 1
ATOM 6891 C C . PHE B 1 339 ? 23.594 -11.875 -13.906 1 93.38 339 PHE B C 1
ATOM 6893 O O . PHE B 1 339 ? 23.5 -11.289 -14.984 1 93.38 339 PHE B O 1
ATOM 6900 N N . LYS B 1 340 ? 23.734 -11.172 -12.812 1 89.06 340 LYS B N 1
ATOM 6901 C CA . LYS B 1 340 ? 23.75 -9.711 -12.758 1 89.06 340 LYS B CA 1
ATOM 6902 C C . LYS B 1 340 ? 25.156 -9.172 -13 1 89.06 340 LYS B C 1
ATOM 6904 O O . LYS B 1 340 ? 25.344 -7.973 -13.242 1 89.06 340 LYS B O 1
ATOM 6909 N N . SER B 1 341 ? 26.141 -10.047 -12.922 1 90.25 341 SER B N 1
ATOM 6910 C CA . SER B 1 341 ? 27.5 -9.719 -13.289 1 90.25 341 SER B CA 1
ATOM 6911 C C . SER B 1 341 ? 27.75 -9.984 -14.773 1 90.25 341 SER B C 1
ATOM 6913 O O . SER B 1 341 ? 26.969 -10.68 -15.422 1 90.25 341 SER B O 1
ATOM 6915 N N . PRO B 1 342 ? 28.812 -9.414 -15.242 1 92.5 342 PRO B N 1
ATOM 6916 C CA . PRO B 1 342 ? 29.141 -9.742 -16.625 1 92.5 342 PRO B CA 1
ATOM 6917 C C . PRO B 1 342 ? 29.156 -11.25 -16.891 1 92.5 342 PRO B C 1
ATOM 6919 O O . PRO B 1 342 ? 29.625 -12.016 -16.031 1 92.5 342 PRO B O 1
ATOM 6922 N N . ASP B 1 343 ? 28.688 -11.578 -18.016 1 93.25 343 ASP B N 1
ATOM 6923 C CA . ASP B 1 343 ? 28.516 -12.984 -18.359 1 93.25 343 ASP B CA 1
ATOM 6924 C C . ASP B 1 343 ? 29.844 -13.734 -18.312 1 93.25 343 ASP B C 1
ATOM 6926 O O . ASP B 1 343 ? 30.875 -13.219 -18.766 1 93.25 343 ASP B O 1
ATOM 6930 N N . ASP B 1 344 ? 29.859 -14.906 -17.672 1 95.19 344 ASP B N 1
ATOM 6931 C CA . ASP B 1 344 ? 30.984 -15.812 -17.562 1 95.19 344 ASP B CA 1
ATOM 6932 C C . ASP B 1 344 ? 30.531 -17.266 -17.625 1 95.19 344 ASP B C 1
ATOM 6934 O O . ASP B 1 344 ? 30.109 -17.844 -16.625 1 95.19 344 ASP B O 1
ATOM 6938 N N . PRO B 1 345 ? 30.703 -17.891 -18.688 1 93.94 345 PRO B N 1
ATOM 6939 C CA . PRO B 1 345 ? 30.234 -19.266 -18.875 1 93.94 345 PRO B CA 1
ATOM 6940 C C . PRO B 1 345 ? 30.812 -20.25 -17.875 1 93.94 345 PRO B C 1
ATOM 6942 O O . PRO B 1 345 ? 30.234 -21.297 -17.609 1 93.94 345 PRO B O 1
ATOM 6945 N N . LYS B 1 346 ? 31.906 -19.859 -17.328 1 94.5 346 LYS B N 1
ATOM 6946 C CA . LYS B 1 346 ? 32.562 -20.75 -16.375 1 94.5 346 LYS B CA 1
ATOM 6947 C C . LYS B 1 346 ? 31.734 -20.922 -15.109 1 94.5 346 LYS B C 1
ATOM 6949 O O . LYS B 1 346 ? 31.906 -21.906 -14.383 1 94.5 346 LYS B O 1
ATOM 6954 N N . ARG B 1 347 ? 30.875 -20.078 -14.883 1 94.25 347 ARG B N 1
ATOM 6955 C CA . ARG B 1 347 ? 30.094 -20.188 -13.648 1 94.25 347 ARG B CA 1
ATOM 6956 C C . ARG B 1 347 ? 28.719 -20.781 -13.914 1 94.25 347 ARG B C 1
ATOM 6958 O O . ARG B 1 347 ? 27.922 -20.953 -12.992 1 94.25 347 ARG B O 1
ATOM 6965 N N . HIS B 1 348 ? 28.391 -21.062 -15.164 1 97.44 348 HIS B N 1
ATOM 6966 C CA . HIS B 1 348 ? 27.109 -21.656 -15.484 1 97.44 348 HIS B CA 1
ATOM 6967 C C . HIS B 1 348 ? 27 -23.078 -14.945 1 97.44 348 HIS B C 1
ATOM 6969 O O . HIS B 1 348 ? 27.953 -23.859 -15.047 1 97.44 348 HIS B O 1
ATOM 6975 N N . ILE B 1 349 ? 25.859 -23.422 -14.422 1 97.94 349 ILE B N 1
ATOM 6976 C CA . ILE B 1 349 ? 25.656 -24.766 -13.891 1 97.94 349 ILE B CA 1
ATOM 6977 C C . ILE B 1 349 ? 24.5 -25.438 -14.625 1 97.94 349 ILE B C 1
ATOM 6979 O O . ILE B 1 349 ? 23.656 -24.766 -15.219 1 97.94 349 ILE B O 1
ATOM 6983 N N . THR B 1 350 ? 24.531 -26.734 -14.578 1 98.25 350 THR B N 1
ATOM 6984 C CA . THR B 1 350 ? 23.5 -27.5 -15.258 1 98.25 350 THR B CA 1
ATOM 6985 C C . THR B 1 350 ? 22.234 -27.547 -14.414 1 98.25 350 THR B C 1
ATOM 6987 O O . THR B 1 350 ? 22.25 -27.203 -13.234 1 98.25 350 THR B O 1
ATOM 6990 N N . GLY B 1 351 ? 21.188 -28.016 -15.039 1 98.44 351 GLY B N 1
ATOM 6991 C CA . GLY B 1 351 ? 19.953 -28.234 -14.312 1 98.44 351 GLY B CA 1
ATOM 6992 C C . GLY B 1 351 ? 20.094 -29.203 -13.156 1 98.44 351 GLY B C 1
ATOM 6993 O O . GLY B 1 351 ? 19.516 -29.016 -12.094 1 98.44 351 GLY B O 1
ATOM 6994 N N . ASP B 1 352 ? 20.844 -30.234 -13.383 1 98.38 352 ASP B N 1
ATOM 6995 C CA . ASP B 1 352 ? 21.094 -31.219 -12.328 1 98.38 352 ASP B CA 1
ATOM 6996 C C . ASP B 1 352 ? 21.797 -30.578 -11.141 1 98.38 352 ASP B C 1
ATOM 6998 O O . ASP B 1 352 ? 21.453 -30.844 -9.984 1 98.38 352 ASP B O 1
ATOM 7002 N N . GLN B 1 353 ? 22.797 -29.797 -11.461 1 98.38 353 GLN B N 1
ATOM 7003 C CA . GLN B 1 353 ? 23.547 -29.125 -10.406 1 98.38 353 GLN B CA 1
ATOM 7004 C C . GLN B 1 353 ? 22.656 -28.156 -9.641 1 98.38 353 GLN B C 1
ATOM 7006 O O . GLN B 1 353 ? 22.766 -28.031 -8.414 1 98.38 353 GLN B O 1
ATOM 7011 N N . LEU B 1 354 ? 21.844 -27.484 -10.352 1 98.5 354 LEU B N 1
ATOM 7012 C CA . LEU B 1 354 ? 20.906 -26.562 -9.719 1 98.5 354 LEU B CA 1
ATOM 7013 C C . LEU B 1 354 ? 19.922 -27.328 -8.828 1 98.5 354 LEU B C 1
ATOM 7015 O O . LEU B 1 354 ? 19.625 -26.891 -7.711 1 98.5 354 LEU B O 1
ATOM 7019 N N . GLY B 1 355 ? 19.422 -28.406 -9.312 1 98.69 355 GLY B N 1
ATOM 7020 C CA . GLY B 1 355 ? 18.578 -29.266 -8.508 1 98.69 355 GLY B CA 1
ATOM 7021 C C . GLY B 1 355 ? 19.25 -29.719 -7.227 1 98.69 355 GLY B C 1
ATOM 7022 O O . GLY B 1 355 ? 18.609 -29.766 -6.164 1 98.69 355 GLY B O 1
ATOM 7023 N N . ASP B 1 356 ? 20.5 -30.094 -7.344 1 98.44 356 ASP B N 1
ATOM 7024 C CA . ASP B 1 356 ? 21.266 -30.531 -6.172 1 98.44 356 ASP B CA 1
ATOM 7025 C C . ASP B 1 356 ? 21.391 -29.391 -5.156 1 98.44 356 ASP B C 1
ATOM 7027 O O . ASP B 1 356 ? 21.375 -29.625 -3.947 1 98.44 356 ASP B O 1
ATOM 7031 N N . LEU B 1 357 ? 21.547 -28.234 -5.672 1 97.5 357 LEU B N 1
ATOM 7032 C CA . LEU B 1 357 ? 21.609 -27.078 -4.785 1 97.5 357 LEU B CA 1
ATOM 7033 C C . LEU B 1 357 ? 20.312 -26.938 -3.998 1 97.5 357 LEU B C 1
ATOM 7035 O O . LEU B 1 357 ? 20.328 -26.734 -2.783 1 97.5 357 LEU B O 1
ATOM 7039 N N . TYR B 1 358 ? 19.188 -27.016 -4.703 1 98.44 358 TYR B N 1
ATOM 7040 C CA . TYR B 1 358 ? 17.906 -26.953 -4.023 1 98.44 358 TYR B CA 1
ATOM 7041 C C . TYR B 1 358 ? 17.766 -28.031 -2.969 1 98.44 358 TYR B C 1
ATOM 7043 O O . TYR B 1 358 ? 17.281 -27.781 -1.865 1 98.44 358 TYR B O 1
ATOM 7051 N N . LYS B 1 359 ? 18.203 -29.266 -3.303 1 98.62 359 LYS B N 1
ATOM 7052 C CA . LYS B 1 359 ? 18.141 -30.375 -2.357 1 98.62 359 LYS B CA 1
ATOM 7053 C C . LYS B 1 359 ? 18.953 -30.078 -1.107 1 98.62 359 LYS B C 1
ATOM 7055 O O . LYS B 1 359 ? 18.594 -30.5 -0.005 1 98.62 359 LYS B O 1
ATOM 7060 N N . SER B 1 360 ? 20.062 -29.406 -1.304 1 97.88 360 SER B N 1
ATOM 7061 C CA . SER B 1 360 ? 20.859 -29 -0.149 1 97.88 360 SER B CA 1
ATOM 7062 C C . SER B 1 360 ? 20.109 -28.031 0.741 1 97.88 360 SER B C 1
ATOM 7064 O O . SER B 1 360 ? 20.234 -28.062 1.966 1 97.88 360 SER B O 1
ATOM 7066 N N . PHE B 1 361 ? 19.328 -27.078 0.17 1 97.88 361 PHE B N 1
ATOM 7067 C CA . PHE B 1 361 ? 18.5 -26.156 0.948 1 97.88 361 PHE B CA 1
ATOM 7068 C C . PHE B 1 361 ? 17.422 -26.922 1.715 1 97.88 361 PHE B C 1
ATOM 7070 O O . PHE B 1 361 ? 17.188 -26.656 2.895 1 97.88 361 PHE B O 1
ATOM 7077 N N . ILE B 1 362 ? 16.828 -27.875 1.058 1 98.31 362 ILE B N 1
ATOM 7078 C CA . ILE B 1 362 ? 15.766 -28.672 1.646 1 98.31 362 ILE B CA 1
ATOM 7079 C C . ILE B 1 362 ? 16.312 -29.453 2.844 1 98.31 362 ILE B C 1
ATOM 7081 O O . ILE B 1 362 ? 15.641 -29.578 3.873 1 98.31 362 ILE B O 1
ATOM 7085 N N . LYS B 1 363 ? 17.453 -29.922 2.711 1 97.81 363 LYS B N 1
ATOM 7086 C CA . LYS B 1 363 ? 18.078 -30.766 3.736 1 97.81 363 LYS B CA 1
ATOM 7087 C C . LYS B 1 363 ? 18.5 -29.922 4.941 1 97.81 363 LYS B C 1
ATOM 7089 O O . LYS B 1 363 ? 18.344 -30.359 6.086 1 97.81 363 LYS B O 1
ATOM 7094 N N . ASN B 1 364 ? 18.984 -28.719 4.719 1 96.94 364 ASN B N 1
ATOM 7095 C CA . ASN B 1 364 ? 19.672 -27.953 5.766 1 96.94 364 ASN B CA 1
ATOM 7096 C C . ASN B 1 364 ? 18.75 -26.922 6.402 1 96.94 364 ASN B C 1
ATOM 7098 O O . ASN B 1 364 ? 19.047 -26.406 7.477 1 96.94 364 ASN B O 1
ATOM 7102 N N . TYR B 1 365 ? 17.672 -26.609 5.754 1 96.88 365 TYR B N 1
ATOM 7103 C CA . TYR B 1 365 ? 16.688 -25.641 6.227 1 96.88 365 TYR B CA 1
ATOM 7104 C C . TYR B 1 365 ? 15.273 -26.188 6.102 1 96.88 365 TYR B C 1
ATOM 7106 O O . TYR B 1 365 ? 15.031 -27.156 5.367 1 96.88 365 TYR B O 1
ATOM 7114 N N . PRO B 1 366 ? 14.352 -25.672 6.863 1 97.06 366 PRO B N 1
ATOM 7115 C CA . PRO B 1 366 ? 12.969 -26.141 6.734 1 97.06 366 PRO B CA 1
ATOM 7116 C C . PRO B 1 366 ? 12.289 -25.641 5.465 1 97.06 366 PRO B C 1
ATOM 7118 O O . PRO B 1 366 ? 11.164 -25.141 5.523 1 97.06 366 PRO B O 1
ATOM 7121 N N . VAL B 1 367 ? 12.969 -25.766 4.324 1 98.25 367 VAL B N 1
ATOM 7122 C CA . VAL B 1 367 ? 12.406 -25.422 3.023 1 98.25 367 VAL B CA 1
ATOM 7123 C C . VAL B 1 367 ? 11.438 -26.516 2.568 1 98.25 367 VAL B C 1
ATOM 7125 O O . VAL B 1 367 ? 11.836 -27.672 2.408 1 98.25 367 VAL B O 1
ATOM 7128 N N . GLN B 1 368 ? 10.172 -26.094 2.363 1 98.62 368 GLN B N 1
ATOM 7129 C CA . GLN B 1 368 ? 9.172 -27.094 2.02 1 98.62 368 GLN B CA 1
ATOM 7130 C C . GLN B 1 368 ? 8.375 -26.688 0.782 1 98.62 368 GLN B C 1
ATOM 7132 O O . GLN B 1 368 ? 7.48 -27.406 0.344 1 98.62 368 GLN B O 1
ATOM 7137 N N . SER B 1 369 ? 8.68 -25.578 0.145 1 98.81 369 SER B N 1
ATOM 7138 C CA . SER B 1 369 ? 8.016 -25.109 -1.076 1 98.81 369 SER B CA 1
ATOM 7139 C C . SER B 1 369 ? 8.992 -24.391 -1.988 1 98.81 369 SER B C 1
ATOM 7141 O O . SER B 1 369 ? 9.68 -23.453 -1.556 1 98.81 369 SER B O 1
ATOM 7143 N N . ILE B 1 370 ? 9.141 -24.781 -3.199 1 98.88 370 ILE B N 1
ATOM 7144 C CA . ILE B 1 370 ? 10 -24.109 -4.172 1 98.88 370 ILE B CA 1
ATOM 7145 C C . ILE B 1 370 ? 9.203 -23.797 -5.438 1 98.88 370 ILE B C 1
ATOM 7147 O O . ILE B 1 370 ? 8.641 -24.703 -6.059 1 98.88 370 ILE B O 1
ATOM 7151 N N . GLU B 1 371 ? 9.141 -22.531 -5.785 1 98.62 371 GLU B N 1
ATOM 7152 C CA . GLU B 1 371 ? 8.43 -22.031 -6.953 1 98.62 371 GLU B CA 1
ATOM 7153 C C . GLU B 1 371 ? 9.391 -21.75 -8.102 1 98.62 371 GLU B C 1
ATOM 7155 O O . GLU B 1 371 ? 10.422 -21.109 -7.914 1 98.62 371 GLU B O 1
ATOM 7160 N N . ASP B 1 372 ? 9.102 -22.312 -9.258 1 97.75 372 ASP B N 1
ATOM 7161 C CA . ASP B 1 372 ? 9.828 -22.078 -10.5 1 97.75 372 ASP B CA 1
ATOM 7162 C C . ASP B 1 372 ? 11.32 -22.375 -10.328 1 97.75 372 ASP B C 1
ATOM 7164 O O . ASP B 1 372 ? 12.172 -21.547 -10.633 1 97.75 372 ASP B O 1
ATOM 7168 N N . PRO B 1 373 ? 11.594 -23.609 -9.992 1 98.75 373 PRO B N 1
ATOM 7169 C CA . PRO B 1 373 ? 13 -23.969 -9.805 1 98.75 373 PRO B CA 1
ATOM 7170 C C . PRO B 1 373 ? 13.797 -23.938 -11.109 1 98.75 373 PRO B C 1
ATOM 7172 O O . PRO B 1 373 ? 15.023 -23.828 -11.086 1 98.75 373 PRO B O 1
ATOM 7175 N N . PHE B 1 374 ? 13.125 -24.047 -12.211 1 98.62 374 PHE B N 1
ATOM 7176 C CA . PHE B 1 374 ? 13.805 -24.094 -13.5 1 98.62 374 PHE B CA 1
ATOM 7177 C C . PHE B 1 374 ? 13.109 -23.188 -14.508 1 98.62 374 PHE B C 1
ATOM 7179 O O . PHE B 1 374 ? 12.062 -22.609 -14.219 1 98.62 374 PHE B O 1
ATOM 7186 N N . ASP B 1 3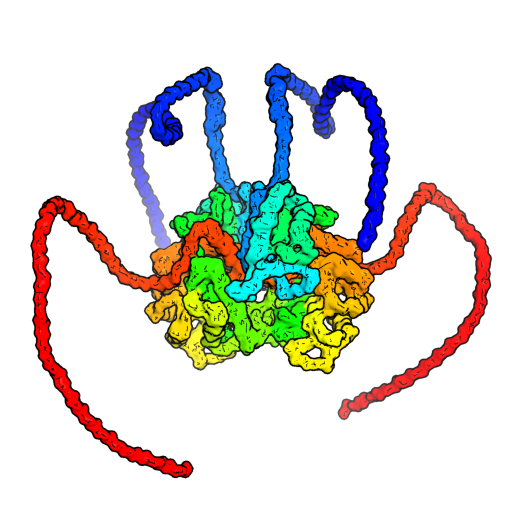75 ? 13.758 -23.062 -15.656 1 97.56 375 ASP B N 1
ATOM 7187 C CA . ASP B 1 375 ? 13.211 -22.266 -16.75 1 97.56 375 ASP B CA 1
ATOM 7188 C C . ASP B 1 375 ? 11.844 -22.812 -17.188 1 97.56 375 ASP B C 1
ATOM 7190 O O . ASP B 1 375 ? 11.602 -24.016 -17.125 1 97.56 375 ASP B O 1
ATOM 7194 N N . GLN B 1 376 ? 11 -22 -17.672 1 96.31 376 GLN B N 1
ATOM 7195 C CA . GLN B 1 376 ? 9.602 -22.266 -18 1 96.31 376 GLN B CA 1
ATOM 7196 C C . GLN B 1 376 ? 9.477 -23.375 -19.031 1 96.31 376 GLN B C 1
ATOM 7198 O O . GLN B 1 376 ? 8.43 -24.031 -19.125 1 96.31 376 GLN B O 1
ATOM 7203 N N . ASP B 1 377 ? 10.523 -23.641 -19.812 1 96.19 377 ASP B N 1
ATOM 7204 C CA . ASP B 1 377 ? 10.43 -24.672 -20.844 1 96.19 377 ASP B CA 1
ATOM 7205 C C . ASP B 1 377 ? 11.43 -25.797 -20.594 1 96.19 377 ASP B C 1
ATOM 7207 O O . ASP B 1 377 ? 11.656 -26.641 -21.469 1 96.19 377 ASP B O 1
ATOM 7211 N N . ASP B 1 378 ? 12.055 -25.766 -19.469 1 97.88 378 ASP B N 1
ATOM 7212 C CA . ASP B 1 378 ? 12.961 -26.844 -19.094 1 97.88 378 ASP B CA 1
ATOM 7213 C C . ASP B 1 378 ? 12.203 -28 -18.469 1 97.88 378 ASP B C 1
ATOM 7215 O O . ASP B 1 378 ? 12.523 -28.438 -17.359 1 97.88 378 ASP B O 1
ATOM 7219 N N . TRP B 1 379 ? 11.312 -28.625 -19.234 1 98.38 379 TRP B N 1
ATOM 7220 C CA . TRP B 1 379 ? 10.375 -29.641 -18.766 1 98.38 379 TRP B CA 1
ATOM 7221 C C . TRP B 1 379 ? 11.109 -30.828 -18.172 1 98.38 379 TRP B C 1
ATOM 7223 O O . TRP B 1 379 ? 10.648 -31.406 -17.172 1 98.38 379 TRP B O 1
ATOM 7233 N N . GLU B 1 380 ? 12.195 -31.188 -18.703 1 98.25 380 GLU B N 1
ATOM 7234 C CA . GLU B 1 380 ? 12.945 -32.375 -18.266 1 98.25 380 GLU B CA 1
ATOM 7235 C C . GLU B 1 380 ? 13.43 -32.188 -16.828 1 98.25 380 GLU B C 1
ATOM 7237 O O . GLU B 1 380 ? 13.227 -33.062 -15.984 1 98.25 380 GLU B O 1
ATOM 7242 N N . ASN B 1 381 ? 14.047 -31.062 -16.547 1 98.62 381 ASN B N 1
ATOM 7243 C CA . ASN B 1 381 ? 14.562 -30.844 -15.195 1 98.62 381 ASN B CA 1
ATOM 7244 C C . ASN B 1 381 ? 13.438 -30.625 -14.188 1 98.62 381 ASN B C 1
ATOM 7246 O O . ASN B 1 381 ? 13.562 -31.016 -13.023 1 98.62 381 ASN B O 1
ATOM 7250 N N . TRP B 1 382 ? 12.359 -30.016 -14.656 1 98.81 382 TRP B N 1
ATOM 7251 C CA . TRP B 1 382 ? 11.188 -29.906 -13.797 1 98.81 382 TRP B CA 1
ATOM 7252 C C . TRP B 1 382 ? 10.734 -31.266 -13.305 1 98.81 382 TRP B C 1
ATOM 7254 O O . TRP B 1 382 ? 10.617 -31.5 -12.102 1 98.81 382 TRP B O 1
ATOM 7264 N N . SER B 1 383 ? 10.508 -32.156 -14.219 1 98.81 383 SER B N 1
ATOM 7265 C CA . SER B 1 383 ? 9.992 -33.5 -13.914 1 98.81 383 SER B CA 1
ATOM 7266 C C . SER B 1 383 ? 10.969 -34.281 -13.039 1 98.81 383 SER B C 1
ATOM 7268 O O . SER B 1 383 ? 10.57 -34.906 -12.062 1 98.81 383 SER B O 1
ATOM 7270 N N . LYS B 1 384 ? 12.219 -34.188 -13.422 1 98.69 384 LYS B N 1
ATOM 7271 C CA . LYS B 1 384 ? 13.25 -34.906 -12.664 1 98.69 384 LYS B CA 1
ATOM 7272 C C . LYS B 1 384 ? 13.312 -34.406 -11.227 1 98.69 384 LYS B C 1
ATOM 7274 O O . LYS B 1 384 ? 13.367 -35.219 -10.289 1 98.69 384 LYS B O 1
ATOM 7279 N N . PHE B 1 385 ? 13.352 -33.188 -11.008 1 98.75 385 PHE B N 1
ATOM 7280 C CA . PHE B 1 385 ? 13.453 -32.562 -9.68 1 98.75 385 PHE B CA 1
ATOM 7281 C C . PHE B 1 385 ? 12.227 -32.906 -8.836 1 98.75 385 PHE B C 1
ATOM 7283 O O . PHE B 1 385 ? 12.352 -33.344 -7.695 1 98.75 385 PHE B O 1
ATOM 7290 N N . THR B 1 386 ? 11.008 -32.656 -9.438 1 98.81 386 THR B N 1
ATOM 7291 C CA . THR B 1 386 ? 9.766 -32.906 -8.719 1 98.81 386 THR B CA 1
ATOM 7292 C C . THR B 1 386 ? 9.672 -34.344 -8.266 1 98.81 386 THR B C 1
ATOM 7294 O O . THR B 1 386 ? 9.195 -34.625 -7.164 1 98.81 386 THR B O 1
ATOM 7297 N N . GLY B 1 387 ? 10.172 -35.25 -9.062 1 98.56 387 GLY B N 1
ATOM 7298 C CA . GLY B 1 387 ? 10.156 -36.656 -8.719 1 98.56 387 GLY B CA 1
ATOM 7299 C C . GLY B 1 387 ? 11.188 -37.031 -7.664 1 98.56 387 GLY B C 1
ATOM 7300 O O . GLY B 1 387 ? 11.094 -38.094 -7.051 1 98.56 387 GLY B O 1
ATOM 7301 N N . SER B 1 388 ? 12.094 -36.156 -7.418 1 98.5 388 SER B N 1
ATOM 7302 C CA . SER B 1 388 ? 13.219 -36.5 -6.562 1 98.5 388 SER B CA 1
ATOM 7303 C C . SER B 1 388 ? 13.07 -35.906 -5.172 1 98.5 388 SER B C 1
ATOM 7305 O O . SER B 1 388 ? 13.906 -36.125 -4.293 1 98.5 388 SER B O 1
ATOM 7307 N N . VAL B 1 389 ? 12.062 -35.094 -4.938 1 98.56 389 VAL B N 1
ATOM 7308 C CA . VAL B 1 389 ? 11.906 -34.438 -3.652 1 98.56 389 VAL B CA 1
ATOM 7309 C C . VAL B 1 389 ? 10.5 -34.688 -3.111 1 98.56 389 VAL B C 1
ATOM 7311 O O . VAL B 1 389 ? 9.602 -35.062 -3.855 1 98.56 389 VAL B O 1
ATOM 7314 N N . ASP B 1 390 ? 10.32 -34.469 -1.777 1 97.75 390 ASP B N 1
ATOM 7315 C CA . ASP B 1 390 ? 9.031 -34.656 -1.118 1 97.75 390 ASP B CA 1
ATOM 7316 C C . ASP B 1 390 ? 8.453 -33.312 -0.637 1 97.75 390 ASP B C 1
ATOM 7318 O O . ASP B 1 390 ? 7.902 -33.25 0.462 1 97.75 390 ASP B O 1
ATOM 7322 N N . ILE B 1 391 ? 8.672 -32.312 -1.374 1 98.62 391 ILE B N 1
ATOM 7323 C CA . ILE B 1 391 ? 8.164 -31 -0.985 1 98.62 391 ILE B CA 1
ATOM 7324 C C . ILE B 1 391 ? 7.199 -30.484 -2.049 1 98.62 391 ILE B C 1
ATOM 7326 O O . ILE B 1 391 ? 6.988 -31.125 -3.074 1 98.62 391 ILE B O 1
ATOM 7330 N N . GLN B 1 392 ? 6.57 -29.328 -1.763 1 98.69 392 GLN B N 1
ATOM 7331 C CA . GLN B 1 392 ? 5.738 -28.625 -2.734 1 98.69 392 GLN B CA 1
ATOM 7332 C C . GLN B 1 392 ? 6.59 -27.969 -3.812 1 98.69 392 GLN B C 1
ATOM 7334 O O . GLN B 1 392 ? 7.531 -27.234 -3.504 1 98.69 392 GLN B O 1
ATOM 7339 N N . VAL B 1 393 ? 6.344 -28.297 -5.027 1 98.94 393 VAL B N 1
ATOM 7340 C CA . VAL B 1 393 ? 6.957 -27.641 -6.184 1 98.94 393 VAL B CA 1
ATOM 7341 C C . VAL B 1 393 ? 5.898 -26.875 -6.973 1 98.94 393 VAL B C 1
ATOM 7343 O O . VAL B 1 393 ? 4.988 -27.484 -7.551 1 98.94 393 VAL B O 1
ATOM 7346 N N . VAL B 1 394 ? 6.043 -25.531 -7.023 1 98.88 394 VAL B N 1
ATOM 7347 C CA . VAL B 1 394 ? 4.984 -24.656 -7.531 1 98.88 394 VAL B CA 1
ATOM 7348 C C . VAL B 1 394 ? 5.324 -24.203 -8.953 1 98.88 394 VAL B C 1
ATOM 7350 O O . VAL B 1 394 ? 6.438 -23.75 -9.211 1 98.88 394 VAL B O 1
ATOM 7353 N N . GLY B 1 395 ? 4.371 -24.375 -9.883 1 98.44 395 GLY B N 1
ATOM 7354 C CA . GLY B 1 395 ? 4.508 -23.859 -11.234 1 98.44 395 GLY B CA 1
ATOM 7355 C C . GLY B 1 395 ? 3.803 -22.531 -11.445 1 98.44 395 GLY B C 1
ATOM 7356 O O . GLY B 1 395 ? 2.57 -22.469 -11.445 1 98.44 395 GLY B O 1
ATOM 7357 N N . ASP B 1 396 ? 4.598 -21.453 -11.625 1 96.88 396 ASP B N 1
ATOM 7358 C CA . ASP B 1 396 ? 4.094 -20.125 -12.016 1 96.88 396 ASP B CA 1
ATOM 7359 C C . ASP B 1 396 ? 4.426 -19.828 -13.469 1 96.88 396 ASP B C 1
ATOM 7361 O O . ASP B 1 396 ? 3.584 -20.016 -14.359 1 96.88 396 ASP B O 1
ATOM 7365 N N . ASP B 1 397 ? 5.707 -19.578 -13.758 1 95.12 397 ASP B N 1
ATOM 7366 C CA . ASP B 1 397 ? 6.145 -19.344 -15.125 1 95.12 397 ASP B CA 1
ATOM 7367 C C . ASP B 1 397 ? 5.879 -20.547 -16.016 1 95.12 397 ASP B C 1
ATOM 7369 O O . ASP B 1 397 ? 5.641 -20.406 -17.219 1 95.12 397 ASP B O 1
ATOM 7373 N N . LEU B 1 398 ? 5.93 -21.688 -15.43 1 97.06 398 LEU B N 1
ATOM 7374 C CA . LEU B 1 398 ? 5.695 -22.938 -16.125 1 97.06 398 LEU B CA 1
ATOM 7375 C C . LEU B 1 398 ? 4.273 -23 -16.672 1 97.06 398 LEU B C 1
ATOM 7377 O O . LEU B 1 398 ? 4.055 -23.453 -17.797 1 97.06 398 LEU B O 1
ATOM 7381 N N . THR B 1 399 ? 3.322 -22.547 -15.898 1 97.69 399 THR B N 1
ATOM 7382 C CA . THR B 1 399 ? 1.924 -22.812 -16.219 1 97.69 399 THR B CA 1
ATOM 7383 C C . THR B 1 399 ? 1.206 -21.516 -16.609 1 97.69 399 THR B C 1
ATOM 7385 O O . THR B 1 399 ? 0.361 -21.531 -17.516 1 97.69 399 THR B O 1
ATOM 7388 N N . VAL B 1 400 ? 1.516 -20.375 -15.898 1 97.06 400 VAL B N 1
ATOM 7389 C CA . VAL B 1 400 ? 0.935 -19.047 -16.078 1 97.06 400 VAL B CA 1
ATOM 7390 C C . VAL B 1 400 ? -0.588 -19.141 -16 1 97.06 400 VAL B C 1
ATOM 7392 O O . VAL B 1 400 ? -1.296 -18.438 -16.734 1 97.06 400 VAL B O 1
ATOM 7395 N N . THR B 1 401 ? -1.129 -20.031 -15.219 1 97.69 401 THR B N 1
ATOM 7396 C CA . THR B 1 401 ? -2.553 -20.266 -14.992 1 97.69 401 THR B CA 1
ATOM 7397 C C . THR B 1 401 ? -3.254 -20.625 -16.297 1 97.69 401 THR B C 1
ATOM 7399 O O . THR B 1 401 ? -4.469 -20.453 -16.422 1 97.69 401 THR B O 1
ATOM 7402 N N . ASN B 1 402 ? -2.521 -21.078 -17.312 1 96.62 402 ASN B N 1
ATOM 7403 C CA . ASN B 1 402 ? -3.035 -21.547 -18.594 1 96.62 402 ASN B CA 1
ATOM 7404 C C . ASN B 1 402 ? -3.438 -23.016 -18.531 1 96.62 402 ASN B C 1
ATOM 7406 O O . ASN B 1 402 ? -2.596 -23.891 -18.312 1 96.62 402 ASN B O 1
ATOM 7410 N N . PRO B 1 403 ? -4.691 -23.312 -18.828 1 96.5 403 PRO B N 1
ATOM 7411 C CA . PRO B 1 403 ? -5.148 -24.688 -18.688 1 96.5 403 PRO B CA 1
ATOM 7412 C C . PRO B 1 403 ? -4.371 -25.672 -19.562 1 96.5 403 PRO B C 1
ATOM 7414 O O . PRO B 1 403 ? -4.164 -26.828 -19.172 1 96.5 403 PRO B O 1
ATOM 7417 N N . LYS B 1 404 ? -3.973 -25.25 -20.719 1 96.56 404 LYS B N 1
ATOM 7418 C CA . LYS B 1 404 ? -3.197 -26.125 -21.594 1 96.56 404 LYS B CA 1
ATOM 7419 C C . LYS B 1 404 ? -1.845 -26.469 -20.969 1 96.56 404 LYS B C 1
ATOM 7421 O O . LYS B 1 404 ? -1.415 -27.625 -21 1 96.56 404 LYS B O 1
ATOM 7426 N N . ARG B 1 405 ? -1.246 -25.531 -20.406 1 97.56 405 ARG B N 1
ATOM 7427 C CA . ARG B 1 405 ? 0.062 -25.75 -19.797 1 97.56 405 ARG B CA 1
ATOM 7428 C C . ARG B 1 405 ? -0.069 -26.5 -18.484 1 97.56 405 ARG B C 1
ATOM 7430 O O . ARG B 1 405 ? 0.802 -27.281 -18.125 1 97.56 405 ARG B O 1
ATOM 7437 N N . ILE B 1 406 ? -1.146 -26.219 -17.766 1 98.56 406 ILE B N 1
ATOM 7438 C CA . ILE B 1 406 ? -1.415 -26.969 -16.547 1 98.56 406 ILE B CA 1
ATOM 7439 C C . ILE B 1 406 ? -1.572 -28.453 -16.875 1 98.56 406 ILE B C 1
ATOM 7441 O O . ILE B 1 406 ? -0.966 -29.312 -16.219 1 98.56 406 ILE B O 1
ATOM 7445 N N . GLN B 1 407 ? -2.35 -28.766 -17.891 1 98.25 407 GLN B N 1
ATOM 7446 C CA . GLN B 1 407 ? -2.553 -30.141 -18.312 1 98.25 407 GLN B CA 1
ATOM 7447 C C . GLN B 1 407 ? -1.232 -30.797 -18.719 1 98.25 407 GLN B C 1
ATOM 7449 O O . GLN B 1 407 ? -0.958 -31.938 -18.344 1 98.25 407 GLN B O 1
ATOM 7454 N N . GLN B 1 408 ? -0.474 -30.078 -19.453 1 98.44 408 GLN B N 1
ATOM 7455 C CA . GLN B 1 408 ? 0.83 -30.594 -19.859 1 98.44 408 GLN B CA 1
ATOM 7456 C C . GLN B 1 408 ? 1.713 -30.875 -18.641 1 98.44 408 GLN B C 1
ATOM 7458 O O . GLN B 1 408 ? 2.396 -31.906 -18.594 1 98.44 408 GLN B O 1
ATOM 7463 N N . ALA B 1 409 ? 1.749 -29.969 -17.703 1 98.81 409 ALA B N 1
ATOM 7464 C CA . ALA B 1 409 ? 2.551 -30.141 -16.5 1 98.81 409 ALA B CA 1
ATOM 7465 C C . ALA B 1 409 ? 2.078 -31.344 -15.695 1 98.81 409 ALA B C 1
ATOM 7467 O O . ALA B 1 409 ? 2.889 -32.062 -15.086 1 98.81 409 ALA B O 1
ATOM 7468 N N . CYS B 1 410 ? 0.802 -31.578 -15.656 1 98.19 410 CYS B N 1
ATOM 7469 C CA . CYS B 1 410 ? 0.254 -32.75 -14.984 1 98.19 410 CYS B CA 1
ATOM 7470 C C . CYS B 1 410 ? 0.723 -34.031 -15.656 1 98.19 410 CYS B C 1
ATOM 7472 O O . CYS B 1 410 ? 1.167 -34.969 -14.984 1 98.19 410 CYS B O 1
ATOM 7474 N N . GLU B 1 411 ? 0.67 -34.031 -16.922 1 98.31 411 GLU B N 1
ATOM 7475 C CA . GLU B 1 411 ? 1.054 -35.188 -17.703 1 98.31 411 GLU B CA 1
ATOM 7476 C C . GLU B 1 411 ? 2.539 -35.5 -17.531 1 98.31 411 GLU B C 1
ATOM 7478 O O . GLU B 1 411 ? 2.93 -36.688 -17.438 1 98.31 411 GLU B O 1
ATOM 7483 N N . LYS B 1 412 ? 3.283 -34.5 -17.453 1 98.56 412 LYS B N 1
ATOM 7484 C CA . LYS B 1 412 ? 4.73 -34.656 -17.359 1 98.56 412 LYS B CA 1
ATOM 7485 C C . LYS B 1 412 ? 5.184 -34.75 -15.898 1 98.56 412 LYS B C 1
ATOM 7487 O O . LYS B 1 412 ? 6.367 -34.969 -15.625 1 98.56 412 LYS B O 1
ATOM 7492 N N . LYS B 1 413 ? 4.234 -34.562 -14.992 1 98.5 413 LYS B N 1
ATOM 7493 C CA . LYS B 1 413 ? 4.535 -34.594 -13.562 1 98.5 413 LYS B CA 1
ATOM 7494 C C . LYS B 1 413 ? 5.637 -33.562 -13.227 1 98.5 413 LYS B C 1
ATOM 7496 O O . LYS B 1 413 ? 6.59 -33.906 -12.516 1 98.5 413 LYS B O 1
ATOM 7501 N N . ALA B 1 414 ? 5.492 -32.406 -13.844 1 98.75 414 ALA B N 1
ATOM 7502 C CA . ALA B 1 414 ? 6.535 -31.391 -13.773 1 98.75 414 ALA B CA 1
ATOM 7503 C C . ALA B 1 414 ? 6.48 -30.656 -12.445 1 98.75 414 ALA B C 1
ATOM 7505 O O . ALA B 1 414 ? 7.5 -30.141 -11.969 1 98.75 414 ALA B O 1
ATOM 7506 N N . CYS B 1 415 ? 5.344 -30.516 -11.844 1 98.69 415 CYS B N 1
ATOM 7507 C CA . CYS B 1 415 ? 5.141 -29.891 -10.539 1 98.69 415 CYS B CA 1
ATOM 7508 C C . CYS B 1 415 ? 3.9 -30.453 -9.852 1 98.69 415 CYS B C 1
ATOM 7510 O O . CYS B 1 415 ? 3.256 -31.359 -10.375 1 98.69 415 CYS B O 1
ATOM 7512 N N . ASN B 1 416 ? 3.686 -30.016 -8.617 1 98.75 416 ASN B N 1
ATOM 7513 C CA . ASN B 1 416 ? 2.564 -30.562 -7.875 1 98.75 416 ASN B CA 1
ATOM 7514 C C . ASN B 1 416 ? 1.716 -29.484 -7.23 1 98.75 416 ASN B C 1
ATOM 7516 O O . ASN B 1 416 ? 0.902 -29.75 -6.348 1 98.75 416 ASN B O 1
ATOM 7520 N N . CYS B 1 417 ? 1.898 -28.25 -7.625 1 98.81 417 CYS B N 1
ATOM 7521 C CA . CYS B 1 417 ? 1.122 -27.125 -7.121 1 98.81 417 CYS B CA 1
ATOM 7522 C C . CYS B 1 417 ? 1.013 -26.016 -8.172 1 98.81 417 CYS B C 1
ATOM 7524 O O . CYS B 1 417 ? 1.988 -25.719 -8.859 1 98.81 417 CYS B O 1
ATOM 7526 N N . LEU B 1 418 ? -0.15 -25.438 -8.32 1 98.88 418 LEU B N 1
ATOM 7527 C CA . LEU B 1 418 ? -0.403 -24.328 -9.227 1 98.88 418 LEU B CA 1
ATOM 7528 C C . LEU B 1 418 ? -0.303 -23 -8.5 1 98.88 418 LEU B C 1
ATOM 7530 O O . LEU B 1 418 ? -0.865 -22.828 -7.418 1 98.88 418 LEU B O 1
ATOM 7534 N N . LEU B 1 419 ? 0.487 -22.109 -9.031 1 98.75 419 LEU B N 1
ATOM 7535 C CA . LEU B 1 419 ? 0.312 -20.703 -8.664 1 98.75 419 LEU B CA 1
ATOM 7536 C C . LEU B 1 419 ? -0.761 -20.047 -9.523 1 98.75 419 LEU B C 1
ATOM 7538 O O . LEU B 1 419 ? -0.594 -19.906 -10.734 1 98.75 419 LEU B O 1
ATOM 7542 N N . LEU B 1 420 ? -1.85 -19.609 -8.898 1 98.75 420 LEU B N 1
ATOM 7543 C CA . LEU B 1 420 ? -3 -19.094 -9.633 1 98.75 420 LEU B CA 1
ATOM 7544 C C . LEU B 1 420 ? -3.059 -17.578 -9.547 1 98.75 420 LEU B C 1
ATOM 7546 O O . LEU B 1 420 ? -3.182 -17.016 -8.453 1 98.75 420 LEU B O 1
ATOM 7550 N N . LYS B 1 421 ? -2.893 -16.922 -10.617 1 98.19 421 LYS B N 1
ATOM 7551 C CA . LYS B 1 421 ? -3.064 -15.484 -10.75 1 98.19 421 LYS B CA 1
ATOM 7552 C C . LYS B 1 421 ? -4.211 -15.148 -11.703 1 98.19 421 LYS B C 1
ATOM 7554 O O . LYS B 1 421 ? -4.172 -15.516 -12.875 1 98.19 421 LYS B O 1
ATOM 7559 N N . VAL B 1 422 ? -5.156 -14.367 -11.258 1 98.38 422 VAL B N 1
ATOM 7560 C CA . VAL B 1 422 ? -6.41 -14.172 -11.984 1 98.38 422 VAL B CA 1
ATOM 7561 C C . VAL B 1 422 ? -6.141 -13.414 -13.289 1 98.38 422 VAL B C 1
ATOM 7563 O O . VAL B 1 422 ? -6.793 -13.656 -14.305 1 98.38 422 VAL B O 1
ATOM 7566 N N . ASN B 1 423 ? -5.141 -12.508 -13.25 1 97.44 423 ASN B N 1
ATOM 7567 C CA . ASN B 1 423 ? -4.93 -11.695 -14.445 1 97.44 423 ASN B CA 1
ATOM 7568 C C . ASN B 1 423 ? -4.121 -12.453 -15.492 1 97.44 423 ASN B C 1
ATOM 7570 O O . ASN B 1 423 ? -4.043 -12.023 -16.641 1 97.44 423 ASN B O 1
ATOM 7574 N N . GLN B 1 424 ? -3.543 -13.602 -15.125 1 97.44 424 GLN B N 1
ATOM 7575 C CA . GLN B 1 424 ? -2.832 -14.414 -16.109 1 97.44 424 GLN B CA 1
ATOM 7576 C C . GLN B 1 424 ? -3.807 -15.109 -17.062 1 97.44 424 GLN B C 1
ATOM 7578 O O . GLN B 1 424 ? -3.465 -15.398 -18.203 1 97.44 424 GLN B O 1
ATOM 7583 N N . ILE B 1 425 ? -5.035 -15.414 -16.609 1 97.44 425 ILE B N 1
ATOM 7584 C CA . ILE B 1 425 ? -6 -16.125 -17.438 1 97.44 425 ILE B CA 1
ATOM 7585 C C . ILE B 1 425 ? -7.117 -15.18 -17.859 1 97.44 425 ILE B C 1
ATOM 7587 O O . ILE B 1 425 ? -7.664 -15.305 -18.953 1 97.44 425 ILE B O 1
ATOM 7591 N N . GLY B 1 426 ? -7.609 -14.266 -16.969 1 97.31 426 GLY B N 1
ATOM 7592 C CA . GLY B 1 426 ? -8.32 -13.102 -17.484 1 97.31 426 GLY B CA 1
ATOM 7593 C C . GLY B 1 426 ? -9.789 -13.086 -17.109 1 97.31 426 GLY B C 1
ATOM 7594 O O . GLY B 1 426 ? -10.516 -12.148 -17.438 1 97.31 426 GLY B O 1
ATOM 7595 N N . SER B 1 427 ? -10.352 -14.117 -16.391 1 98.69 427 SER B N 1
ATOM 7596 C CA . SER B 1 427 ? -11.719 -14.078 -15.883 1 98.69 427 SER B CA 1
ATOM 7597 C C . SER B 1 427 ? -11.859 -14.93 -14.625 1 98.69 427 SER B C 1
ATOM 7599 O O . SER B 1 427 ? -11.039 -15.812 -14.367 1 98.69 427 SER B O 1
ATOM 7601 N N . VAL B 1 428 ? -12.914 -14.656 -13.867 1 98.88 428 VAL B N 1
ATOM 7602 C CA . VAL B 1 428 ? -13.195 -15.398 -12.648 1 98.88 428 VAL B CA 1
ATOM 7603 C C . VAL B 1 428 ? -13.508 -16.859 -12.992 1 98.88 428 VAL B C 1
ATOM 7605 O O . VAL B 1 428 ? -12.953 -17.781 -12.383 1 98.88 428 VAL B O 1
ATOM 7608 N N . THR B 1 429 ? -14.312 -17.062 -13.992 1 98.88 429 THR B N 1
ATOM 7609 C CA . THR B 1 429 ? -14.711 -18.406 -14.398 1 98.88 429 THR B CA 1
ATOM 7610 C C . THR B 1 429 ? -13.492 -19.234 -14.812 1 98.88 429 THR B C 1
ATOM 7612 O O . THR B 1 429 ? -13.344 -20.375 -14.398 1 98.88 429 THR B O 1
ATOM 7615 N N . GLU B 1 430 ? -12.688 -18.641 -15.602 1 98.69 430 GLU B N 1
ATOM 7616 C CA . GLU B 1 430 ? -11.508 -19.375 -16.062 1 98.69 430 GLU B CA 1
ATOM 7617 C C . GLU B 1 430 ? -10.539 -19.625 -14.914 1 98.69 430 GLU B C 1
ATOM 7619 O O . GLU B 1 430 ? -9.844 -20.641 -14.898 1 98.69 430 GLU B O 1
ATOM 7624 N N . SER B 1 431 ? -10.477 -18.734 -13.945 1 98.81 431 SER B N 1
ATOM 7625 C CA . SER B 1 431 ? -9.664 -18.953 -12.75 1 98.81 431 SER B CA 1
ATOM 7626 C C . SER B 1 431 ? -10.172 -20.141 -11.938 1 98.81 431 SER B C 1
ATOM 7628 O O . SER B 1 431 ? -9.383 -20.969 -11.477 1 98.81 431 SER B O 1
ATOM 7630 N N . ILE B 1 432 ? -11.461 -20.203 -11.797 1 98.81 432 ILE B N 1
ATOM 7631 C CA . ILE B 1 432 ? -12.078 -21.328 -11.086 1 98.81 432 ILE B CA 1
ATOM 7632 C C . ILE B 1 432 ? -11.781 -22.625 -11.812 1 98.81 432 ILE B C 1
ATOM 7634 O O . ILE B 1 432 ? -11.43 -23.625 -11.188 1 98.81 432 ILE B O 1
ATOM 7638 N N . GLN B 1 433 ? -11.891 -22.641 -13.094 1 98.5 433 GLN B N 1
ATOM 7639 C CA . GLN B 1 433 ? -11.641 -23.844 -13.898 1 98.5 433 GLN B CA 1
ATOM 7640 C C . GLN B 1 433 ? -10.188 -24.281 -13.789 1 98.5 433 GLN B C 1
ATOM 7642 O O . GLN B 1 433 ? -9.906 -25.484 -13.711 1 98.5 433 GLN B O 1
ATOM 7647 N N . ALA B 1 434 ? -9.328 -23.297 -13.859 1 98.62 434 ALA B N 1
ATOM 7648 C CA . ALA B 1 434 ? -7.91 -23.625 -13.703 1 98.62 434 ALA B CA 1
ATOM 7649 C C . ALA B 1 434 ? -7.645 -24.281 -12.344 1 98.62 434 ALA B C 1
ATOM 7651 O O . ALA B 1 434 ? -6.891 -25.25 -12.25 1 98.62 434 ALA B O 1
ATOM 7652 N N . CYS B 1 435 ? -8.219 -23.719 -11.32 1 98.62 435 CYS B N 1
ATOM 7653 C CA . CYS B 1 435 ? -8.086 -24.266 -9.977 1 98.62 435 CYS B CA 1
ATOM 7654 C C . CYS B 1 435 ? -8.602 -25.703 -9.922 1 98.62 435 CYS B C 1
ATOM 7656 O O . CYS B 1 435 ? -7.922 -26.594 -9.406 1 98.62 435 CYS B O 1
ATOM 7658 N N . LYS B 1 436 ? -9.734 -25.938 -10.469 1 98.31 436 LYS B N 1
ATOM 7659 C CA . LYS B 1 436 ? -10.352 -27.25 -10.453 1 98.31 436 LYS B CA 1
ATOM 7660 C C . LYS B 1 436 ? -9.516 -28.266 -11.234 1 98.31 436 LYS B C 1
ATOM 7662 O O . LYS B 1 436 ? -9.398 -29.422 -10.828 1 98.31 436 LYS B O 1
ATOM 7667 N N . LEU B 1 437 ? -9.008 -27.828 -12.336 1 98.5 437 LEU B N 1
ATOM 7668 C CA . LEU B 1 437 ? -8.148 -28.703 -13.133 1 98.5 437 LEU B CA 1
ATOM 7669 C C . LEU B 1 437 ? -6.938 -29.156 -12.32 1 98.5 437 LEU B C 1
ATOM 7671 O O . LEU B 1 437 ? -6.594 -30.344 -12.32 1 98.5 437 LEU B O 1
ATOM 7675 N N . ALA B 1 438 ? -6.285 -28.219 -11.648 1 98.5 438 ALA B N 1
ATOM 7676 C CA . ALA B 1 438 ? -5.137 -28.547 -10.812 1 98.5 438 ALA B CA 1
ATOM 7677 C C . ALA B 1 438 ? -5.531 -29.5 -9.68 1 98.5 438 ALA B C 1
ATOM 7679 O O . ALA B 1 438 ? -4.875 -30.531 -9.469 1 98.5 438 ALA B O 1
ATOM 7680 N N . GLN B 1 439 ? -6.605 -29.219 -9.047 1 97.38 439 GLN B N 1
ATOM 7681 C CA . GLN B 1 439 ? -7.051 -30 -7.895 1 97.38 439 GLN B CA 1
ATOM 7682 C C . GLN B 1 439 ? -7.488 -31.391 -8.32 1 97.38 439 GLN B C 1
ATOM 7684 O O . GLN B 1 439 ? -7.25 -32.375 -7.605 1 97.38 439 GLN B O 1
ATOM 7689 N N . SER B 1 440 ? -8.125 -31.5 -9.43 1 97.31 440 SER B N 1
ATOM 7690 C CA . SER B 1 440 ? -8.578 -32.812 -9.922 1 97.31 440 SER B CA 1
ATOM 7691 C C . SER B 1 440 ? -7.398 -33.688 -10.289 1 97.31 440 SER B C 1
ATOM 7693 O O . SER B 1 440 ? -7.547 -34.906 -10.398 1 97.31 440 SER B O 1
ATOM 7695 N N . ASN B 1 441 ? -6.281 -33.125 -10.438 1 97.56 441 ASN B N 1
ATOM 7696 C CA . ASN B 1 441 ? -5.066 -33.875 -10.711 1 97.56 441 ASN B CA 1
ATOM 7697 C C . ASN B 1 441 ? -4.234 -34.062 -9.445 1 97.56 441 ASN B C 1
ATOM 7699 O O . ASN B 1 441 ? -3.055 -34.406 -9.523 1 97.56 441 ASN B O 1
ATOM 7703 N N . GLY B 1 442 ? -4.793 -33.75 -8.328 1 96.94 442 GLY B N 1
ATOM 7704 C CA . GLY B 1 442 ? -4.145 -34 -7.055 1 96.94 442 GLY B CA 1
ATOM 7705 C C . GLY B 1 442 ? -3.164 -32.906 -6.66 1 96.94 442 GLY B C 1
ATOM 7706 O O . GLY B 1 442 ? -2.381 -33.062 -5.727 1 96.94 442 GLY B O 1
ATOM 7707 N N . TRP B 1 443 ? -3.105 -31.75 -7.395 1 98.38 443 TRP B N 1
ATOM 7708 C CA . TRP B 1 443 ? -2.193 -30.641 -7.102 1 98.38 443 TRP B CA 1
ATOM 7709 C C . TRP B 1 443 ? -2.74 -29.766 -5.98 1 98.38 443 TRP B C 1
ATOM 7711 O O . TRP B 1 443 ? -3.955 -29.656 -5.812 1 98.38 443 TRP B O 1
ATOM 7721 N N . GLY B 1 444 ? -1.825 -29.141 -5.121 1 98.19 444 GLY B N 1
ATOM 7722 C CA . GLY B 1 444 ? -2.193 -27.953 -4.379 1 98.19 444 GLY B CA 1
ATOM 7723 C C . GLY B 1 444 ? -2.363 -26.734 -5.266 1 98.19 444 GLY B C 1
ATOM 7724 O O . GLY B 1 444 ? -1.967 -26.75 -6.434 1 98.19 444 GLY B O 1
ATOM 7725 N N . VAL B 1 445 ? -3.053 -25.734 -4.777 1 98.75 445 VAL B N 1
ATOM 7726 C CA . VAL B 1 445 ? -3.197 -24.453 -5.457 1 98.75 445 VAL B CA 1
ATOM 7727 C C . VAL B 1 445 ? -2.879 -23.312 -4.488 1 98.75 445 VAL B C 1
ATOM 7729 O O . VAL B 1 445 ? -3.312 -23.328 -3.334 1 98.75 445 VAL B O 1
ATOM 7732 N N . MET B 1 446 ? -2.035 -22.438 -4.914 1 98.81 446 MET B N 1
ATOM 7733 C CA . MET B 1 446 ? -1.735 -21.203 -4.195 1 98.81 446 MET B CA 1
ATOM 7734 C C . MET B 1 446 ? -2.227 -19.984 -4.977 1 98.81 446 MET B C 1
ATOM 7736 O O . MET B 1 446 ? -1.747 -19.719 -6.082 1 98.81 446 MET B O 1
ATOM 7740 N N . VAL B 1 447 ? -3.229 -19.234 -4.438 1 98.81 447 VAL B N 1
ATOM 7741 C CA . VAL B 1 447 ? -3.695 -18 -5.055 1 98.81 447 VAL B CA 1
ATOM 7742 C C . VAL B 1 447 ? -2.668 -16.891 -4.832 1 98.81 447 VAL B C 1
ATOM 7744 O O . VAL B 1 447 ? -2.111 -16.75 -3.74 1 98.81 447 VAL B O 1
ATOM 7747 N N . SER B 1 448 ? -2.455 -16.109 -5.891 1 98.5 448 SER B N 1
ATOM 7748 C CA . SER B 1 448 ? -1.32 -15.195 -5.785 1 98.5 448 SER B CA 1
ATOM 7749 C C . SER B 1 448 ? -1.681 -13.805 -6.289 1 98.5 448 SER B C 1
ATOM 7751 O O . SER B 1 448 ? -2.525 -13.656 -7.176 1 98.5 448 SER B O 1
ATOM 7753 N N . HIS B 1 449 ? -0.988 -12.867 -5.703 1 97.38 449 HIS B N 1
ATOM 7754 C CA . HIS B 1 449 ? -0.996 -11.477 -6.129 1 97.38 449 HIS B CA 1
ATOM 7755 C C . HIS B 1 449 ? -0.079 -11.258 -7.332 1 97.38 449 HIS B C 1
ATOM 7757 O O . HIS B 1 449 ? 0.42 -12.227 -7.914 1 97.38 449 HIS B O 1
ATOM 7763 N N . ARG B 1 450 ? -0 -9.969 -7.801 1 96.38 450 ARG B N 1
ATOM 7764 C CA . ARG B 1 450 ? 0.987 -9.461 -8.75 1 96.38 450 ARG B CA 1
ATOM 7765 C C . ARG B 1 450 ? 1.828 -8.352 -8.117 1 96.38 450 ARG B C 1
ATOM 7767 O O . ARG B 1 450 ? 1.464 -7.805 -7.078 1 96.38 450 ARG B O 1
ATOM 7774 N N . SER B 1 451 ? 2.984 -8.125 -8.734 1 94.75 451 SER B N 1
ATOM 7775 C CA . SER B 1 451 ? 3.85 -7.066 -8.227 1 94.75 451 SER B CA 1
ATOM 7776 C C . SER B 1 451 ? 3.156 -5.711 -8.289 1 94.75 451 SER B C 1
ATOM 7778 O O . SER B 1 451 ? 3.324 -4.879 -7.395 1 94.75 451 SER B O 1
ATOM 7780 N N . GLY B 1 452 ? 2.387 -5.41 -9.375 1 96.81 452 GLY B N 1
ATOM 7781 C CA . GLY B 1 452 ? 1.586 -4.203 -9.508 1 96.81 452 GLY B CA 1
ATOM 7782 C C . GLY B 1 452 ? 0.143 -4.395 -9.078 1 96.81 452 GLY B C 1
ATOM 7783 O O . GLY B 1 452 ? -0.766 -4.363 -9.906 1 96.81 452 GLY B O 1
ATOM 7784 N N . GLU B 1 453 ? 0.002 -4.504 -7.754 1 97.69 453 GLU B N 1
ATOM 7785 C CA . GLU B 1 453 ? -1.319 -4.703 -7.168 1 97.69 453 GLU B CA 1
ATOM 7786 C C . GLU B 1 453 ? -2.021 -3.373 -6.918 1 97.69 453 GLU B C 1
ATOM 7788 O O . GLU B 1 453 ? -1.41 -2.311 -7.047 1 97.69 453 GLU B O 1
ATOM 7793 N N . THR B 1 454 ? -3.305 -3.502 -6.645 1 98.25 454 THR B N 1
ATOM 7794 C CA . THR B 1 454 ? -4.098 -2.432 -6.047 1 98.25 454 THR B CA 1
ATOM 7795 C C . THR B 1 454 ? -4.57 -2.826 -4.648 1 98.25 454 THR B C 1
ATOM 7797 O O . THR B 1 454 ? -4.199 -3.883 -4.137 1 98.25 454 THR B O 1
ATOM 7800 N N . GLU B 1 455 ? -5.387 -1.968 -4.031 1 97.81 455 GLU B N 1
ATOM 7801 C CA . GLU B 1 455 ? -5.93 -2.271 -2.711 1 97.81 455 GLU B CA 1
ATOM 7802 C C . GLU B 1 45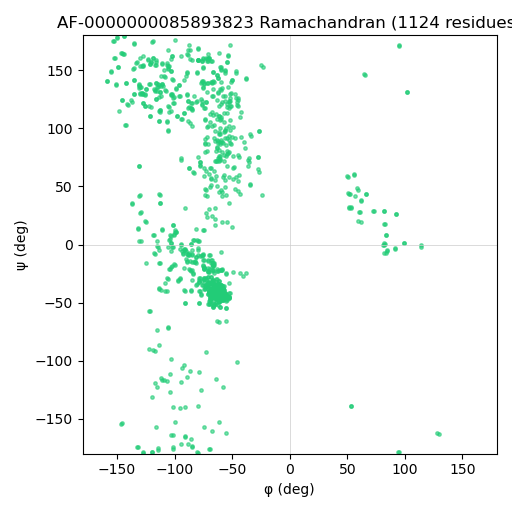5 ? -7.18 -3.139 -2.814 1 97.81 455 GLU B C 1
ATOM 7804 O O . GLU B 1 455 ? -7.809 -3.459 -1.803 1 97.81 455 GLU B O 1
ATOM 7809 N N . ASP B 1 456 ? -7.531 -3.549 -4.059 1 98.62 456 ASP B N 1
ATOM 7810 C CA . ASP B 1 456 ? -8.648 -4.465 -4.238 1 98.62 456 ASP B CA 1
ATOM 7811 C C . ASP B 1 456 ? -8.383 -5.805 -3.557 1 98.62 456 ASP B C 1
ATOM 7813 O O . ASP B 1 456 ? -7.32 -6.402 -3.752 1 98.62 456 ASP B O 1
ATOM 7817 N N . THR B 1 457 ? -9.312 -6.266 -2.797 1 98.56 457 THR B N 1
ATOM 7818 C CA . THR B 1 457 ? -9.062 -7.41 -1.932 1 98.56 457 THR B CA 1
ATOM 7819 C C . THR B 1 457 ? -9.648 -8.688 -2.535 1 98.56 457 THR B C 1
ATOM 7821 O O . THR B 1 457 ? -9.836 -9.68 -1.835 1 98.56 457 THR B O 1
ATOM 7824 N N . PHE B 1 458 ? -9.977 -8.734 -3.793 1 98.81 458 PHE B N 1
ATOM 7825 C CA . PHE B 1 458 ? -10.734 -9.82 -4.41 1 98.81 458 PHE B CA 1
ATOM 7826 C C . PHE B 1 458 ? -10.109 -11.172 -4.102 1 98.81 458 PHE B C 1
ATOM 7828 O O . PHE B 1 458 ? -10.812 -12.133 -3.781 1 98.81 458 PHE B O 1
ATOM 7835 N N . ILE B 1 459 ? -8.812 -11.32 -4.137 1 98.88 459 ILE B N 1
ATOM 7836 C CA . ILE B 1 459 ? -8.172 -12.633 -4.059 1 98.88 459 ILE B CA 1
ATOM 7837 C C . ILE B 1 459 ? -8.242 -13.156 -2.625 1 98.88 459 ILE B C 1
ATOM 7839 O O . ILE B 1 459 ? -8.047 -14.344 -2.381 1 98.88 459 ILE B O 1
ATOM 7843 N N . ALA B 1 460 ? -8.422 -12.242 -1.68 1 98.81 460 ALA B N 1
ATOM 7844 C CA . ALA B 1 460 ? -8.648 -12.703 -0.315 1 98.81 460 ALA B CA 1
ATOM 7845 C C . ALA B 1 460 ? -9.914 -13.562 -0.234 1 98.81 460 ALA B C 1
ATOM 7847 O O . ALA B 1 460 ? -9.938 -14.57 0.472 1 98.81 460 ALA B O 1
ATOM 7848 N N . ASP B 1 461 ? -10.961 -13.172 -0.944 1 98.75 461 ASP B N 1
ATOM 7849 C CA . ASP B 1 461 ? -12.195 -13.945 -0.977 1 98.75 461 ASP B CA 1
ATOM 7850 C C . ASP B 1 461 ? -12.078 -15.141 -1.918 1 98.75 461 ASP B C 1
ATOM 7852 O O . ASP B 1 461 ? -12.672 -16.188 -1.675 1 98.75 461 ASP B O 1
ATOM 7856 N N . LEU B 1 462 ? -11.305 -14.961 -2.965 1 98.88 462 LEU B N 1
ATOM 7857 C CA . LEU B 1 462 ? -11.109 -16.031 -3.932 1 98.88 462 LEU B CA 1
ATOM 7858 C C . LEU B 1 462 ? -10.469 -17.25 -3.27 1 98.88 462 LEU B C 1
ATOM 7860 O O . LEU B 1 462 ? -10.93 -18.391 -3.461 1 98.88 462 LEU B O 1
ATOM 7864 N N . VAL B 1 463 ? -9.445 -17.047 -2.492 1 98.81 463 VAL B N 1
ATOM 7865 C CA . VAL B 1 463 ? -8.703 -18.141 -1.882 1 98.81 463 VAL B CA 1
ATOM 7866 C C . VAL B 1 463 ? -9.617 -18.906 -0.926 1 98.81 463 VAL B C 1
ATOM 7868 O O . VAL B 1 463 ? -9.523 -20.141 -0.825 1 98.81 463 VAL B O 1
ATOM 7871 N N . VAL B 1 464 ? -10.461 -18.219 -0.212 1 98.56 464 VAL B N 1
ATOM 7872 C CA . VAL B 1 464 ? -11.398 -18.844 0.715 1 98.56 464 VAL B CA 1
ATOM 7873 C C . VAL B 1 464 ? -12.453 -19.625 -0.065 1 98.56 464 VAL B C 1
ATOM 7875 O O . VAL B 1 464 ? -12.727 -20.781 0.231 1 98.56 464 VAL B O 1
ATOM 7878 N N . GLY B 1 465 ? -13.008 -19 -1.094 1 98.62 465 GLY B N 1
ATOM 7879 C CA . GLY B 1 465 ? -14.047 -19.641 -1.886 1 98.62 465 GLY B CA 1
ATOM 7880 C C . GLY B 1 465 ? -13.562 -20.875 -2.619 1 98.62 465 GLY B C 1
ATOM 7881 O O . GLY B 1 465 ? -14.297 -21.859 -2.736 1 98.62 465 GLY B O 1
ATOM 7882 N N . LEU B 1 466 ? -12.359 -20.812 -3.086 1 98.69 466 LEU B N 1
ATOM 7883 C CA . LEU B 1 466 ? -11.789 -21.922 -3.84 1 98.69 466 LEU B CA 1
ATOM 7884 C C . LEU B 1 466 ? -11.227 -22.984 -2.9 1 98.69 466 LEU B C 1
ATOM 7886 O O . LEU B 1 466 ? -10.922 -24.094 -3.33 1 98.69 466 LEU B O 1
ATOM 7890 N N . CYS B 1 467 ? -11.062 -22.641 -1.651 1 97.5 467 CYS B N 1
ATOM 7891 C CA . CYS B 1 467 ? -10.547 -23.562 -0.645 1 97.5 467 CYS B CA 1
ATOM 7892 C C . CYS B 1 467 ? -9.164 -24.078 -1.028 1 97.5 467 CYS B C 1
ATOM 7894 O O . CYS B 1 467 ? -8.914 -25.281 -0.992 1 97.5 467 CYS B O 1
ATOM 7896 N N . THR B 1 468 ? -8.289 -23.141 -1.396 1 97.88 468 THR B N 1
ATOM 7897 C CA . THR B 1 468 ? -6.992 -23.578 -1.907 1 97.88 468 THR B CA 1
ATOM 7898 C C . THR B 1 468 ? -6.012 -23.812 -0.762 1 97.88 468 THR B C 1
ATOM 7900 O O . THR B 1 468 ? -4.98 -24.469 -0.943 1 97.88 468 THR B O 1
ATOM 7903 N N . GLY B 1 469 ? -6.246 -23.203 0.359 1 97.19 469 GLY B N 1
ATOM 7904 C CA . GLY B 1 469 ? -5.457 -23.453 1.557 1 97.19 469 GLY B CA 1
ATOM 7905 C C . GLY B 1 469 ? -4.172 -22.641 1.599 1 97.19 469 GLY B C 1
ATOM 7906 O O . GLY B 1 469 ? -3.459 -22.656 2.604 1 97.19 469 GLY B O 1
ATOM 7907 N N . GLN B 1 470 ? -3.781 -21.906 0.512 1 98.38 470 GLN B N 1
ATOM 7908 C CA . GLN B 1 470 ? -2.561 -21.109 0.46 1 98.38 470 GLN B CA 1
ATOM 7909 C C . GLN B 1 470 ? -2.785 -19.812 -0.304 1 98.38 470 GLN B C 1
ATOM 7911 O O . GLN B 1 470 ? -3.461 -19.797 -1.335 1 98.38 470 GLN B O 1
ATOM 7916 N N . ILE B 1 471 ? -2.191 -18.719 0.236 1 98.81 471 ILE B N 1
ATOM 7917 C CA . ILE B 1 471 ? -2.236 -17.438 -0.479 1 98.81 471 ILE B CA 1
ATOM 7918 C C . ILE B 1 471 ? -0.86 -16.781 -0.442 1 98.81 471 ILE B C 1
ATOM 7920 O O . ILE B 1 471 ? -0.196 -16.781 0.597 1 98.81 471 ILE B O 1
ATOM 7924 N N . LYS B 1 472 ? -0.364 -16.375 -1.579 1 98.75 472 LYS B N 1
ATOM 7925 C CA . LYS B 1 472 ? 0.854 -15.586 -1.732 1 98.75 472 LYS B CA 1
ATOM 7926 C C . LYS B 1 472 ? 0.529 -14.141 -2.086 1 98.75 472 LYS B C 1
ATOM 7928 O O . LYS B 1 472 ? 0.22 -13.828 -3.238 1 98.75 472 LYS B O 1
ATOM 7933 N N . THR B 1 473 ? 0.54 -13.258 -1.035 1 98.38 473 THR B N 1
ATOM 7934 C CA . THR B 1 473 ? 0.183 -11.875 -1.35 1 98.38 473 THR B CA 1
ATOM 7935 C C . THR B 1 473 ? 1.12 -10.898 -0.642 1 98.38 473 THR B C 1
ATOM 7937 O O . THR B 1 473 ? 0.684 -9.852 -0.156 1 98.38 473 THR B O 1
ATOM 7940 N N . GLY B 1 474 ? 2.447 -11.266 -0.498 1 98.31 474 GLY B N 1
ATOM 7941 C CA . GLY B 1 474 ? 3.508 -10.352 -0.101 1 98.31 474 GLY B CA 1
ATOM 7942 C C . GLY B 1 474 ? 3.779 -10.367 1.391 1 98.31 474 GLY B C 1
ATOM 7943 O O . GLY B 1 474 ? 3.203 -11.172 2.125 1 98.31 474 GLY B O 1
ATOM 7944 N N . ALA B 1 475 ? 4.73 -9.523 1.854 1 98.75 475 ALA B N 1
ATOM 7945 C CA . ALA B 1 475 ? 5.102 -9.344 3.256 1 98.75 475 ALA B CA 1
ATOM 7946 C C . ALA B 1 475 ? 4.02 -8.586 4.016 1 98.75 475 ALA B C 1
ATOM 7948 O O . ALA B 1 475 ? 3.109 -8.016 3.41 1 98.75 475 ALA B O 1
ATOM 7949 N N . PRO B 1 476 ? 4.016 -8.695 5.363 1 98.62 476 PRO B N 1
ATOM 7950 C CA . PRO B 1 476 ? 3.143 -7.801 6.121 1 98.62 476 PRO B CA 1
ATOM 7951 C C . PRO B 1 476 ? 3.602 -6.348 6.07 1 98.62 476 PRO B C 1
ATOM 7953 O O . PRO B 1 476 ? 3.98 -5.777 7.098 1 98.62 476 PRO B O 1
ATOM 7956 N N . CYS B 1 477 ? 3.523 -5.844 4.91 1 98.19 477 CYS B N 1
ATOM 7957 C CA . CYS B 1 477 ? 3.975 -4.508 4.543 1 98.19 477 CYS B CA 1
ATOM 7958 C C . CYS B 1 477 ? 3.217 -3.992 3.324 1 98.19 477 CYS B C 1
ATOM 7960 O O . CYS B 1 477 ? 2.758 -4.781 2.494 1 98.19 477 CYS B O 1
ATOM 7962 N N . ARG B 1 478 ? 3.029 -2.631 3.262 1 98.19 478 ARG B N 1
ATOM 7963 C CA . ARG B 1 478 ? 2.369 -1.984 2.133 1 98.19 478 ARG B CA 1
ATOM 7964 C C . ARG B 1 478 ? 0.912 -2.42 2.027 1 98.19 478 ARG B C 1
ATOM 7966 O O . ARG B 1 478 ? 0.591 -3.59 2.25 1 98.19 478 ARG B O 1
ATOM 7973 N N . SER B 1 479 ? 0.04 -1.598 1.609 1 98.5 479 SER B N 1
ATOM 7974 C CA . SER B 1 479 ? -1.386 -1.852 1.794 1 98.5 479 SER B CA 1
ATOM 7975 C C . SER B 1 479 ? -1.953 -2.68 0.646 1 98.5 479 SER B C 1
ATOM 7977 O O . SER B 1 479 ? -3.033 -3.262 0.767 1 98.5 479 SER B O 1
ATOM 7979 N N . GLU B 1 480 ? -1.253 -2.682 -0.545 1 98.56 480 GLU B N 1
ATOM 7980 C CA . GLU B 1 480 ? -1.776 -3.576 -1.574 1 98.56 480 GLU B CA 1
ATOM 7981 C C . GLU B 1 480 ? -1.627 -5.039 -1.162 1 98.56 480 GLU B C 1
ATOM 7983 O O . GLU B 1 480 ? -2.322 -5.91 -1.687 1 98.56 480 GLU B O 1
ATOM 7988 N N . ARG B 1 481 ? -0.758 -5.324 -0.176 1 98.56 481 ARG B N 1
ATOM 7989 C CA . ARG B 1 481 ? -0.628 -6.648 0.428 1 98.56 481 ARG B CA 1
ATOM 7990 C C . ARG B 1 481 ? -1.545 -6.789 1.639 1 98.56 481 ARG B C 1
ATOM 7992 O O . ARG B 1 481 ? -2.391 -7.684 1.681 1 98.56 481 ARG B O 1
ATOM 7999 N N . LEU B 1 482 ? -1.463 -5.809 2.523 1 98.56 482 LEU B N 1
ATOM 8000 C CA . LEU B 1 482 ? -2.117 -5.906 3.824 1 98.56 482 LEU B CA 1
ATOM 8001 C C . LEU B 1 482 ? -3.631 -5.793 3.68 1 98.56 482 LEU B C 1
ATOM 8003 O O . LEU B 1 482 ? -4.379 -6.344 4.488 1 98.56 482 LEU B O 1
ATOM 8007 N N . ALA B 1 483 ? -4.082 -5.102 2.65 1 98.69 483 ALA B N 1
ATOM 8008 C CA . ALA B 1 483 ? -5.527 -5.047 2.43 1 98.69 483 ALA B CA 1
ATOM 8009 C C . ALA B 1 483 ? -6.113 -6.449 2.291 1 98.69 483 ALA B C 1
ATOM 8011 O O . ALA B 1 483 ? -7.207 -6.723 2.793 1 98.69 483 ALA B O 1
ATOM 8012 N N . LYS B 1 484 ? -5.414 -7.359 1.619 1 98.75 484 LYS B N 1
ATOM 8013 C CA . LYS B 1 484 ? -5.875 -8.734 1.419 1 98.75 484 LYS B CA 1
ATOM 8014 C C . LYS B 1 484 ? -5.82 -9.523 2.723 1 98.75 484 LYS B C 1
ATOM 8016 O O . LYS B 1 484 ? -6.758 -10.258 3.049 1 98.75 484 LYS B O 1
ATOM 8021 N N . TYR B 1 485 ? -4.75 -9.344 3.447 1 98.75 485 TYR B N 1
ATOM 8022 C CA . TYR B 1 485 ? -4.621 -10.023 4.734 1 98.75 485 TYR B CA 1
ATOM 8023 C C . TYR B 1 485 ? -5.68 -9.531 5.715 1 98.75 485 TYR B C 1
ATOM 8025 O O . TYR B 1 485 ? -6.277 -10.328 6.438 1 98.75 485 TYR B O 1
ATOM 8033 N N . ASN B 1 486 ? -5.895 -8.227 5.758 1 98.62 486 ASN B N 1
ATOM 8034 C CA . ASN B 1 486 ? -6.91 -7.672 6.645 1 98.62 486 ASN B CA 1
ATOM 8035 C C . ASN B 1 486 ? -8.305 -8.164 6.27 1 98.62 486 ASN B C 1
ATOM 8037 O O . ASN B 1 486 ? -9.141 -8.398 7.148 1 98.62 486 ASN B O 1
ATOM 8041 N N . GLN B 1 487 ? -8.562 -8.328 4.973 1 98.5 487 GLN B N 1
ATOM 8042 C CA . GLN B 1 487 ? -9.828 -8.898 4.535 1 98.5 487 GLN B CA 1
ATOM 8043 C C . GLN B 1 487 ? -9.984 -10.336 5.031 1 98.5 487 GLN B C 1
ATOM 8045 O O . GLN B 1 487 ? -11.078 -10.742 5.434 1 98.5 487 GLN B O 1
ATOM 8050 N N . LEU B 1 488 ? -8.914 -11.055 4.996 1 98.5 488 LEU B N 1
ATOM 8051 C CA . LEU B 1 488 ? -8.945 -12.43 5.488 1 98.5 488 LEU B CA 1
ATOM 8052 C C . LEU B 1 488 ? -9.156 -12.461 6.996 1 98.5 488 LEU B C 1
ATOM 8054 O O . LEU B 1 488 ? -9.852 -13.336 7.516 1 98.5 488 LEU B O 1
ATOM 8058 N N . MET B 1 489 ? -8.57 -11.547 7.715 1 97.5 489 MET B N 1
ATOM 8059 C CA . MET B 1 489 ? -8.797 -11.445 9.156 1 97.5 489 MET B CA 1
ATOM 8060 C C . MET B 1 489 ? -10.258 -11.125 9.461 1 97.5 489 MET B C 1
ATOM 8062 O O . MET B 1 489 ? -10.82 -11.648 10.422 1 97.5 489 MET B O 1
ATOM 8066 N N . ARG B 1 490 ? -10.852 -10.258 8.688 1 96.38 490 ARG B N 1
ATOM 8067 C CA . ARG B 1 490 ? -12.273 -9.961 8.844 1 96.38 490 ARG B CA 1
ATOM 8068 C C . ARG B 1 490 ? -13.125 -11.211 8.617 1 96.38 490 ARG B C 1
ATOM 8070 O O . ARG B 1 490 ? -14.055 -11.484 9.383 1 96.38 490 ARG B O 1
ATOM 8077 N N . SER B 1 491 ? -12.789 -11.945 7.598 1 89.31 491 SER B N 1
ATOM 8078 C CA . SER B 1 491 ? -13.539 -13.148 7.227 1 89.31 491 SER B CA 1
ATOM 8079 C C . SER B 1 491 ? -13.414 -14.227 8.297 1 89.31 491 SER B C 1
ATOM 8081 O O . SER B 1 491 ? -14.344 -15.016 8.492 1 89.31 491 SER B O 1
ATOM 8083 N N . ALA B 1 492 ? -12.281 -14.297 8.906 1 84.38 492 ALA B N 1
ATOM 8084 C CA . ALA B 1 492 ? -12.031 -15.289 9.945 1 84.38 492 ALA B CA 1
ATOM 8085 C C . ALA B 1 492 ? -12.961 -15.094 11.133 1 84.38 492 ALA B C 1
ATOM 8087 O O . ALA B 1 492 ? -13.266 -16.047 11.859 1 84.38 492 ALA B O 1
ATOM 8088 N N . MET B 1 493 ? -13.453 -13.945 11.273 1 76.25 493 MET B N 1
ATOM 8089 C CA . MET B 1 493 ? -14.32 -13.625 12.398 1 76.25 493 MET B CA 1
ATOM 8090 C C . MET B 1 493 ? -15.766 -14.031 12.109 1 76.25 493 MET B C 1
ATOM 8092 O O . MET B 1 493 ? -16.562 -14.211 13.023 1 76.25 493 MET B O 1
ATOM 8096 N N . THR B 1 494 ? -16.094 -14.094 10.953 1 64.94 494 THR B N 1
ATOM 8097 C CA . THR B 1 494 ? -17.484 -14.328 10.578 1 64.94 494 THR B CA 1
ATOM 8098 C C . THR B 1 494 ? -17.703 -15.781 10.148 1 64.94 494 THR B C 1
ATOM 8100 O O . THR B 1 494 ? -18.828 -16.25 10.062 1 64.94 494 THR B O 1
ATOM 8103 N N . SER B 1 495 ? -16.609 -16.453 9.82 1 56.78 495 SER B N 1
ATOM 8104 C CA . SER B 1 495 ? -16.719 -17.812 9.336 1 56.78 495 SER B CA 1
ATOM 8105 C C . SER B 1 495 ? -16.703 -18.812 10.492 1 56.78 495 SER B C 1
ATOM 8107 O O . SER B 1 495 ? -16.094 -18.562 11.531 1 56.78 495 SER B O 1
ATOM 8109 N N . HIS B 1 496 ? -17.781 -19.438 10.891 1 49.75 496 HIS B N 1
ATOM 8110 C CA . HIS B 1 496 ? -17.719 -20.516 11.875 1 49.75 496 HIS B CA 1
ATOM 8111 C C . HIS B 1 496 ? -16.344 -21.188 11.867 1 49.75 496 HIS B C 1
ATOM 8113 O O . HIS B 1 496 ? -15.664 -21.203 10.836 1 49.75 496 HIS B O 1
ATOM 8119 N N . PRO B 1 497 ? -15.836 -21.812 12.914 1 47.5 497 PRO B N 1
ATOM 8120 C CA . PRO B 1 497 ? -14.422 -22.031 13.195 1 47.5 497 PRO B CA 1
ATOM 8121 C C . PRO B 1 497 ? -13.633 -22.5 11.977 1 47.5 497 PRO B C 1
ATOM 8123 O O . PRO B 1 497 ? -13.805 -23.641 11.531 1 47.5 497 PRO B O 1
ATOM 8126 N N . PRO B 1 498 ? -13.352 -21.594 11.133 1 48 498 PRO B N 1
ATOM 8127 C CA . PRO B 1 498 ? -12.664 -22.141 9.961 1 48 498 PRO B CA 1
ATOM 8128 C C . PRO B 1 498 ? -11.258 -22.625 10.281 1 48 498 PRO B C 1
ATOM 8130 O O . PRO B 1 498 ? -10.516 -21.953 11.008 1 48 498 PRO B O 1
ATOM 8133 N N . GLN B 1 499 ? -11.047 -23.953 10.211 1 45.44 499 GLN B N 1
ATOM 8134 C CA . GLN B 1 499 ? -9.734 -24.562 10.359 1 45.44 499 GLN B CA 1
ATOM 8135 C C . GLN B 1 499 ? -8.766 -24.062 9.297 1 45.44 499 GLN B C 1
ATOM 8137 O O . GLN B 1 499 ? -9.164 -23.812 8.156 1 45.44 499 GLN B O 1
ATOM 8142 N N . ILE B 1 500 ? -7.84 -23.297 9.703 1 45.12 500 ILE B N 1
ATOM 8143 C CA . ILE B 1 500 ? -6.742 -23.047 8.773 1 45.12 500 ILE B CA 1
ATOM 8144 C C . ILE B 1 500 ? -6.27 -24.344 8.148 1 45.12 500 ILE B C 1
ATOM 8146 O O . ILE B 1 500 ? -6.266 -25.391 8.812 1 45.12 500 ILE B O 1
ATOM 8150 N N . SER B 1 501 ? -6.238 -24.406 6.848 1 47.38 501 SER B N 1
ATOM 8151 C CA . SER B 1 501 ? -5.816 -25.609 6.133 1 47.38 501 SER B CA 1
ATOM 8152 C C . SER B 1 501 ? -4.555 -26.203 6.746 1 47.38 501 SER B C 1
ATOM 8154 O O . SER B 1 501 ? -3.725 -25.484 7.301 1 47.38 501 SER B O 1
ATOM 8156 N N . ARG B 1 502 ? -4.684 -27.469 7.098 1 39 502 ARG B N 1
ATOM 8157 C CA . ARG B 1 502 ? -3.521 -28.281 7.469 1 39 502 ARG B CA 1
ATOM 8158 C C . ARG B 1 502 ? -2.459 -28.234 6.379 1 39 502 ARG B C 1
ATOM 8160 O O . ARG B 1 502 ? -2.76 -27.938 5.219 1 39 502 ARG B O 1
ATOM 8167 N N . PRO B 1 503 ? -1.258 -28.625 6.789 1 41.81 503 PRO B N 1
ATOM 8168 C CA . PRO B 1 503 ? 0.017 -28.547 6.078 1 41.81 503 PRO B CA 1
ATOM 8169 C C . PRO B 1 503 ? -0.074 -29.047 4.637 1 41.81 503 PRO B C 1
ATOM 8171 O O . PRO B 1 503 ? -0.967 -29.828 4.309 1 41.81 503 PRO B O 1
ATOM 8174 N N . ILE B 1 504 ? 0.706 -28.453 3.828 1 41.72 504 ILE B N 1
ATOM 8175 C CA . ILE B 1 504 ? 1.075 -28.781 2.457 1 41.72 504 ILE B CA 1
ATOM 8176 C C . ILE B 1 504 ? 1.181 -30.297 2.309 1 41.72 504 ILE B C 1
ATOM 8178 O O . ILE B 1 504 ? 2.039 -30.938 2.93 1 41.72 504 ILE B O 1
ATOM 8182 N N . ARG B 1 505 ? 0.085 -31.016 2.41 1 34.5 505 ARG B N 1
ATOM 8183 C CA . ARG B 1 505 ? 0.171 -32.438 2.105 1 34.5 505 ARG B CA 1
ATOM 8184 C C . ARG B 1 505 ? 0.79 -32.688 0.731 1 34.5 505 ARG B C 1
ATOM 8186 O O . ARG B 1 505 ? 0.292 -32.156 -0.273 1 34.5 505 ARG B O 1
ATOM 8193 N N . VAL B 1 506 ? 2.053 -32.875 0.789 1 34.69 506 VAL B N 1
ATOM 8194 C CA . VAL B 1 506 ? 2.615 -33.469 -0.427 1 34.69 506 VAL B CA 1
ATOM 8195 C C . VAL B 1 506 ? 1.871 -34.75 -0.779 1 34.69 506 VAL B C 1
ATOM 8197 O O . VAL B 1 506 ? 1.908 -35.719 -0.023 1 34.69 506 VAL B O 1
ATOM 8200 N N . CYS B 1 507 ? 0.829 -34.719 -1.311 1 29.27 507 CYS B N 1
ATOM 8201 C CA . CYS B 1 507 ? 0.169 -35.969 -1.747 1 29.27 507 CYS B CA 1
ATOM 8202 C C . CYS B 1 507 ? 1.123 -36.844 -2.547 1 29.27 507 CYS B C 1
ATOM 8204 O O . CYS B 1 507 ? 1.626 -36.406 -3.594 1 29.27 507 CYS B O 1
ATOM 8206 N N . LYS B 1 508 ? 1.835 -37.75 -2.043 1 29.8 508 LYS B N 1
ATOM 8207 C CA . LYS B 1 508 ? 2.475 -38.781 -2.852 1 29.8 508 LYS B CA 1
ATOM 8208 C C . LYS B 1 508 ? 1.455 -39.5 -3.732 1 29.8 508 LYS B C 1
ATOM 8210 O O . LYS B 1 508 ? 0.347 -39.812 -3.285 1 29.8 508 LYS B O 1
ATOM 8215 N N . PRO B 1 509 ? 1.621 -39.406 -5.082 1 28.5 509 PRO B N 1
ATOM 8216 C CA . PRO B 1 509 ? 0.769 -40.25 -5.945 1 28.5 509 PRO B CA 1
ATOM 8217 C C . PRO B 1 509 ? 0.559 -41.656 -5.395 1 28.5 509 PRO B C 1
ATOM 8219 O O . PRO B 1 509 ? 1.529 -42.344 -5.105 1 28.5 509 PRO B O 1
ATOM 8222 N N . SER B 1 510 ? -0.385 -41.906 -4.598 1 25.48 510 SER B N 1
ATOM 8223 C CA . SER B 1 510 ? -0.635 -43.312 -4.238 1 25.48 510 SER B CA 1
ATOM 8224 C C . SER B 1 510 ? -0.798 -44.188 -5.48 1 25.48 510 SER B C 1
ATOM 8226 O O . SER B 1 510 ? -1.302 -43.719 -6.504 1 25.48 510 SER B O 1
ATOM 8228 N N . PRO B 1 511 ? -0.047 -45.281 -5.723 1 25.55 511 PRO B N 1
ATOM 8229 C CA . PRO B 1 511 ? -0.493 -46.344 -6.637 1 25.55 511 PRO B CA 1
ATOM 8230 C C . PRO B 1 511 ? -1.991 -46.625 -6.531 1 25.55 511 PRO B C 1
ATOM 8232 O O . PRO B 1 511 ? -2.613 -46.281 -5.52 1 25.55 511 PRO B O 1
ATOM 8235 N N . VAL B 1 512 ? -2.695 -46.938 -7.633 1 26.89 512 VAL B N 1
ATOM 8236 C CA . VAL B 1 512 ? -4.07 -47.406 -7.805 1 26.89 512 VAL B CA 1
ATOM 8237 C C . VAL B 1 512 ? -4.379 -48.5 -6.797 1 26.89 512 VAL B C 1
ATOM 8239 O O . VAL B 1 512 ? -3.916 -49.625 -6.953 1 26.89 512 VAL B O 1
ATOM 8242 N N . CYS B 1 513 ? -4.098 -48.438 -5.59 1 21.36 513 CYS B N 1
ATOM 8243 C CA . CYS B 1 513 ? -4.684 -49.531 -4.793 1 21.36 513 CYS B CA 1
ATOM 8244 C C . CYS B 1 513 ? -6.203 -49.5 -4.867 1 21.36 513 CYS B C 1
ATOM 8246 O O . CYS B 1 513 ? -6.824 -48.469 -4.578 1 21.36 513 CYS B O 1
ATOM 8248 N N . VAL B 1 514 ? -6.852 -50.375 -5.836 1 22.14 514 VAL B N 1
ATOM 8249 C CA . VAL B 1 514 ? -8.242 -50.781 -5.984 1 22.14 514 VAL B CA 1
ATOM 8250 C C . VAL B 1 514 ? -8.797 -51.25 -4.641 1 22.14 514 VAL B C 1
ATOM 8252 O O . VAL B 1 514 ? -8.336 -52.25 -4.09 1 22.14 514 VAL B O 1
ATOM 8255 N N . CYS B 1 515 ? -8.906 -50.406 -3.779 1 20.08 515 CYS B N 1
ATOM 8256 C CA . CYS B 1 515 ? -9.531 -50.938 -2.57 1 20.08 515 CYS B CA 1
ATOM 8257 C C . CYS B 1 515 ? -10.945 -51.406 -2.859 1 20.08 515 CYS B C 1
ATOM 8259 O O . CYS B 1 515 ? -11.797 -50.656 -3.299 1 20.08 515 CYS B O 1
ATOM 8261 N N . VAL B 1 516 ? -11.102 -52.719 -3.277 1 20.39 516 VAL B N 1
ATOM 8262 C CA . VAL B 1 516 ? -12.266 -53.594 -3.41 1 20.39 516 VAL B CA 1
ATOM 8263 C C . VAL B 1 516 ? -13.016 -53.656 -2.08 1 20.39 516 VAL B C 1
ATOM 8265 O O . VAL B 1 516 ? -12.461 -54.125 -1.076 1 20.39 516 VAL B O 1
ATOM 8268 N N . CYS B 1 517 ? -13.781 -52.656 -1.879 1 19.48 517 CYS B N 1
ATOM 8269 C CA . CYS B 1 517 ? -14.703 -52.75 -0.75 1 19.48 517 CYS B CA 1
ATOM 8270 C C . CYS B 1 517 ? -15.602 -53.969 -0.881 1 19.48 517 CYS B C 1
ATOM 8272 O O . CYS B 1 517 ? -16.391 -54.062 -1.82 1 19.48 517 CYS B O 1
ATOM 8274 N N . VAL B 1 518 ? -15.102 -55.125 -0.593 1 19.33 518 VAL B N 1
ATOM 8275 C CA . VAL B 1 518 ? -15.875 -56.375 -0.483 1 19.33 518 VAL B CA 1
ATOM 8276 C C . VAL B 1 518 ? -16.938 -56.219 0.604 1 19.33 518 VAL B C 1
ATOM 8278 O O . VAL B 1 518 ? -16.609 -55.969 1.771 1 19.33 518 VAL B O 1
ATOM 8281 N N . CYS B 1 519 ? -18.125 -55.75 0.186 1 19.81 519 CYS B N 1
ATOM 8282 C CA . CYS B 1 519 ? -19.328 -55.75 1.002 1 19.81 519 CYS B CA 1
ATOM 8283 C C . CYS B 1 519 ? -19.609 -57.125 1.569 1 19.81 519 CYS B C 1
ATOM 8285 O O . CYS B 1 519 ? -19.984 -58.031 0.833 1 19.81 519 CYS B O 1
ATOM 8287 N N . VAL B 1 520 ? -18.688 -57.688 2.322 1 18.14 520 VAL B N 1
ATOM 8288 C CA . VAL B 1 520 ? -19.078 -59 2.836 1 18.14 520 VAL B CA 1
ATOM 8289 C C . VAL B 1 520 ? -20.328 -58.875 3.689 1 18.14 520 VAL B C 1
ATOM 8291 O O . VAL B 1 520 ? -20.344 -58.125 4.684 1 18.14 520 VAL B O 1
ATOM 8294 N N . CYS B 1 521 ? -21.5 -59.094 3.123 1 18.86 521 CYS B N 1
ATOM 8295 C CA . CYS B 1 521 ? -22.844 -59.219 3.676 1 18.86 521 CYS B CA 1
ATOM 8296 C C . CYS B 1 521 ? -22.859 -60.219 4.832 1 18.86 521 CYS B C 1
ATOM 8298 O O . CYS B 1 521 ? -23.922 -60.625 5.305 1 18.86 521 CYS B O 1
ATOM 8300 N N . SER B 1 522 ? -21.578 -60.531 5.332 1 16.62 522 SER B N 1
ATOM 8301 C CA . SER B 1 522 ? -21.797 -61.844 5.949 1 16.62 522 SER B CA 1
ATOM 8302 C C . SER B 1 522 ? -22.984 -61.812 6.902 1 16.62 522 SER B C 1
ATOM 8304 O O . SER B 1 522 ? -23.391 -60.75 7.367 1 16.62 522 SER B O 1
ATOM 8306 N N . ALA B 1 523 ? -23.344 -63.031 7.352 1 17.89 523 ALA B N 1
ATOM 8307 C CA . ALA B 1 523 ? -24.297 -64 7.898 1 17.89 523 ALA B CA 1
ATOM 8308 C C . ALA B 1 523 ? -24.562 -63.719 9.375 1 17.89 523 ALA B C 1
ATOM 8310 O O . ALA B 1 523 ? -23.703 -63.969 10.227 1 17.89 523 ALA B O 1
ATOM 8311 N N . GLY B 1 524 ? -25.047 -62.531 9.727 1 17.47 524 GLY B N 1
ATOM 8312 C CA . GLY B 1 524 ? -25.188 -62.281 11.148 1 17.47 524 GLY B CA 1
ATOM 8313 C C . GLY B 1 524 ? -26.094 -63.281 11.852 1 17.47 524 GLY B C 1
ATOM 8314 O O . GLY B 1 524 ? -27.234 -62.938 12.203 1 17.47 524 GLY B O 1
ATOM 8315 N N . SER B 1 525 ? -25.938 -64.5 11.5 1 14.89 525 SER B N 1
ATOM 8316 C CA . SER B 1 525 ? -26.906 -65.375 12.148 1 14.89 525 SER B CA 1
ATOM 8317 C C . SER B 1 525 ? -27.016 -65.062 13.641 1 14.89 525 SER B C 1
ATOM 8319 O O . SER B 1 525 ? -28.125 -64.875 14.148 1 14.89 525 SER B O 1
ATOM 8321 N N . ARG B 1 526 ? -26.281 -66 14.477 1 15.09 526 ARG B N 1
ATOM 8322 C CA . ARG B 1 526 ? -26.875 -67 15.375 1 15.09 526 ARG B CA 1
ATOM 8323 C C . ARG B 1 526 ? -27.094 -66.438 16.766 1 15.09 526 ARG B C 1
ATOM 8325 O O . ARG B 1 526 ? -26.234 -65.688 17.266 1 15.09 526 ARG B O 1
ATOM 8332 N N . ARG B 1 527 ? -28.047 -66.75 17.469 1 16.12 527 ARG B N 1
ATOM 8333 C CA . ARG B 1 527 ? -28.891 -66.438 18.609 1 16.12 527 ARG B CA 1
ATOM 8334 C C . ARG B 1 527 ? -28.125 -66.625 19.922 1 16.12 527 ARG B C 1
ATOM 8336 O O . ARG B 1 527 ? -28.234 -65.75 20.828 1 16.12 527 ARG B O 1
ATOM 8343 N N . SER B 1 528 ? -27.344 -67.875 20.188 1 15.2 528 SER B N 1
ATOM 8344 C CA . SER B 1 528 ? -28.078 -68.5 21.266 1 15.2 528 SER B CA 1
ATOM 8345 C C . SER B 1 528 ? -27.781 -67.875 22.609 1 15.2 528 SER B C 1
ATOM 8347 O O . SER B 1 528 ? -28.688 -67.375 23.297 1 15.2 528 SER B O 1
ATOM 8349 N N . SER B 1 529 ? -27.016 -68.688 23.516 1 15.27 529 SER B N 1
ATOM 8350 C CA . SER B 1 529 ? -27.312 -69.438 24.75 1 15.27 529 SER B CA 1
ATOM 8351 C C . SER B 1 529 ? -26.641 -68.812 25.953 1 15.27 529 SER B C 1
ATOM 8353 O O . SER B 1 529 ? -25.547 -68.25 25.828 1 15.27 529 SER B O 1
ATOM 8355 N N . GLU B 1 530 ? -27.156 -68.812 27.047 1 14.95 530 GLU B N 1
ATOM 8356 C CA . GLU B 1 530 ? -27.219 -68.25 28.391 1 14.95 530 GLU B CA 1
ATOM 8357 C C . GLU B 1 530 ? -25.969 -68.625 29.188 1 14.95 530 GLU B C 1
ATOM 8359 O O . GLU B 1 530 ? -25.406 -67.75 29.891 1 14.95 530 GLU B O 1
ATOM 8364 N N . THR B 1 531 ? -25.359 -69.875 29.359 1 15.15 531 THR B N 1
ATOM 8365 C CA . THR B 1 531 ? -25.531 -70.312 30.75 1 15.15 531 THR B CA 1
ATOM 8366 C C . THR B 1 531 ? -24.359 -69.875 31.609 1 15.15 531 THR B C 1
ATOM 8368 O O . THR B 1 531 ? -23.219 -69.75 31.125 1 15.15 531 THR B O 1
ATOM 8371 N N . ARG B 1 532 ? -24.391 -69.438 32.875 1 14.7 532 ARG B N 1
ATOM 8372 C CA . ARG B 1 532 ? -23.766 -68.812 34.031 1 14.7 532 ARG B CA 1
ATOM 8373 C C . ARG B 1 532 ? -22.766 -69.75 34.719 1 14.7 532 ARG B C 1
ATOM 8375 O O . ARG B 1 532 ? -22.203 -69.375 35.75 1 14.7 532 ARG B O 1
ATOM 8382 N N . PRO B 1 533 ? -22.266 -70.875 34.281 1 13.71 533 PRO B N 1
ATOM 8383 C CA . PRO B 1 533 ? -21.938 -71.438 35.594 1 13.71 533 PRO B CA 1
ATOM 8384 C C . PRO B 1 533 ? -20.672 -70.812 36.188 1 13.71 533 PRO B C 1
ATOM 8386 O O . PRO B 1 533 ? -19.969 -70.062 35.531 1 13.71 533 PRO B O 1
ATOM 8389 N N . SER B 1 534 ? -19.422 -71.688 36.656 1 14.13 534 SER B N 1
ATOM 8390 C CA . SER B 1 534 ? -19.062 -72.25 37.938 1 14.13 534 SER B CA 1
ATOM 8391 C C . SER B 1 534 ? -17.688 -71.75 38.406 1 14.13 534 SER B C 1
ATOM 8393 O O . SER B 1 534 ? -17.531 -71.312 39.531 1 14.13 534 SER B O 1
ATOM 8395 N N . SER B 1 535 ? -16.328 -72.438 38.094 1 13.95 535 SER B N 1
ATOM 8396 C CA . SER B 1 535 ? -15.555 -73 39.156 1 13.95 535 SER B CA 1
ATOM 8397 C C . SER B 1 535 ? -14.406 -72.125 39.594 1 13.95 535 SER B C 1
ATOM 8399 O O . SER B 1 535 ? -14 -71.25 38.844 1 13.95 535 SER B O 1
ATOM 8401 N N . GLN B 1 536 ? -13.234 -72.688 40.469 1 14.33 536 GLN B N 1
ATOM 8402 C CA . GLN B 1 536 ? -12.578 -72.562 41.781 1 14.33 536 GLN B CA 1
ATOM 8403 C C . GLN B 1 536 ? -11.172 -71.938 41.625 1 14.33 536 GLN B C 1
ATOM 8405 O O . GLN B 1 536 ? -10.867 -70.875 42.156 1 14.33 536 GLN B O 1
ATOM 8410 N N . ALA B 1 537 ? -9.984 -72.75 42 1 14 537 ALA B N 1
ATOM 8411 C CA . ALA B 1 537 ? -9.008 -72.625 43.094 1 14 537 ALA B CA 1
ATOM 8412 C C . ALA B 1 537 ? -7.652 -72.188 42.562 1 14 537 ALA B C 1
ATOM 8414 O O . ALA B 1 537 ? -7.262 -72.5 41.438 1 14 537 ALA B O 1
ATOM 8415 N N . LYS B 1 538 ? -6.746 -71.438 43.281 1 14.55 538 LYS B N 1
ATOM 8416 C CA . LYS B 1 538 ? -5.59 -70.562 43.438 1 14.55 538 LYS B CA 1
ATOM 8417 C C . LYS B 1 538 ? -4.285 -71.312 43.375 1 14.55 538 LYS B C 1
ATOM 8419 O O . LYS B 1 538 ? -3.201 -70.75 43.469 1 14.55 538 LYS B O 1
ATOM 8424 N N . THR B 1 539 ? -3.842 -72.375 43.281 1 13.98 539 THR B N 1
ATOM 8425 C CA . THR B 1 539 ? -2.752 -72.75 44.156 1 13.98 539 THR B CA 1
ATOM 8426 C C . THR B 1 539 ? -1.427 -72.188 43.656 1 13.98 539 THR B C 1
ATOM 8428 O O . THR B 1 539 ? -1.343 -71.688 42.531 1 13.98 539 THR B O 1
ATOM 8431 N N . SER B 1 540 ? -0.086 -72.875 43.625 1 14.09 540 SER B N 1
ATOM 8432 C CA . SER B 1 540 ? 1.113 -73.062 44.438 1 14.09 540 SER B CA 1
ATOM 8433 C C . SER B 1 540 ? 2.34 -72.438 43.75 1 14.09 540 SER B C 1
ATOM 8435 O O . SER B 1 540 ? 2.301 -72.125 42.562 1 14.09 540 SER B O 1
ATOM 8437 N N . ALA B 1 541 ? 3.857 -72.938 44.094 1 14.14 541 ALA B N 1
ATOM 8438 C CA . ALA B 1 541 ? 5.121 -72.875 44.812 1 14.14 541 ALA B CA 1
ATOM 8439 C C . ALA B 1 541 ? 6.301 -72.75 43.875 1 14.14 541 ALA B C 1
ATOM 8441 O O . ALA B 1 541 ? 7.391 -72.312 44.25 1 14.14 541 ALA B O 1
ATOM 8442 N N . THR B 1 542 ? 6.531 -72.938 42.562 1 13.85 542 THR B N 1
ATOM 8443 C CA . THR B 1 542 ? 7.754 -73.75 42.469 1 13.85 542 THR B CA 1
ATOM 8444 C C . THR B 1 542 ? 8.984 -72.812 42.438 1 13.85 542 THR B C 1
ATOM 8446 O O . THR B 1 542 ? 8.891 -71.625 42.031 1 13.85 542 THR B O 1
ATOM 8449 N N . PRO B 1 543 ? 10.516 -73.25 42.156 1 15.05 543 PRO B N 1
ATOM 8450 C CA . PRO B 1 543 ? 11.844 -73.562 42.688 1 15.05 543 PRO B CA 1
ATOM 8451 C C . PRO B 1 543 ? 12.93 -72.625 42.156 1 15.05 543 PRO B C 1
ATOM 8453 O O . PRO B 1 543 ? 12.672 -71.812 41.25 1 15.05 543 PRO B O 1
ATOM 8456 N N . ASN B 1 544 ? 14.297 -73.062 41.562 1 14.18 544 ASN B N 1
ATOM 8457 C CA . ASN B 1 544 ? 15.672 -73.375 41.938 1 14.18 544 ASN B CA 1
ATOM 8458 C C . ASN B 1 544 ? 16.641 -72.375 41.281 1 14.18 544 ASN B C 1
ATOM 8460 O O . ASN B 1 544 ? 17.469 -71.75 41.938 1 14.18 544 ASN B O 1
ATOM 8464 N N . SER B 1 545 ? 17.828 -72.625 40.25 1 14.34 545 SER B N 1
ATOM 8465 C CA . SER B 1 545 ? 19.25 -72.875 40.438 1 14.34 545 SER B CA 1
ATOM 8466 C C . SER B 1 545 ? 20.078 -71.688 39.938 1 14.34 545 SER B C 1
ATOM 8468 O O . SER B 1 545 ? 20.938 -71.188 40.656 1 14.34 545 SER B O 1
ATOM 8470 N N . GLU B 1 546 ? 21.094 -71.562 38.781 1 14.37 546 GLU B N 1
ATOM 8471 C CA . GLU B 1 546 ? 22.547 -71.75 38.875 1 14.37 546 GLU B CA 1
ATOM 8472 C C . GLU B 1 546 ? 23.266 -70.438 38.625 1 14.37 546 GLU B C 1
ATOM 8474 O O . GLU B 1 546 ? 24.156 -70.062 39.375 1 14.37 546 GLU B O 1
ATOM 8479 N N . ALA B 1 547 ? 23.797 -69.625 37.312 1 15.29 547 ALA B N 1
ATOM 8480 C CA . ALA B 1 547 ? 25.172 -69.875 36.844 1 15.29 547 ALA B CA 1
ATOM 8481 C C . ALA B 1 547 ? 26.047 -68.688 37.219 1 15.29 547 ALA B C 1
ATOM 8483 O O . ALA B 1 547 ? 25.578 -67.562 37.344 1 15.29 547 ALA B O 1
ATOM 8484 N N . SER B 1 548 ? 27.516 -68.688 37.156 1 14.4 548 SER B N 1
ATOM 8485 C CA . SER B 1 548 ? 28.859 -68.562 37.688 1 14.4 548 SER B CA 1
ATOM 8486 C C . SER B 1 548 ? 29.469 -67.188 37.344 1 14.4 548 SER B C 1
ATOM 8488 O O . SER B 1 548 ? 29 -66.562 36.406 1 14.4 548 SER B O 1
ATOM 8490 N N . SER B 1 549 ? 30.891 -66.812 37.688 1 14.84 549 SER B N 1
ATOM 8491 C CA . SER B 1 549 ? 31.938 -66.062 38.406 1 14.84 549 SER B CA 1
ATOM 8492 C C . SER B 1 549 ? 32.719 -65.188 37.438 1 14.84 549 SER B C 1
ATOM 8494 O O . SER B 1 549 ? 32.969 -64 37.719 1 14.84 549 SER B O 1
ATOM 8496 N N . ILE B 1 550 ? 33.75 -65.562 36.406 1 14.3 550 ILE B N 1
ATOM 8497 C CA . ILE B 1 550 ? 35.188 -65.438 36.656 1 14.3 550 ILE B CA 1
ATOM 8498 C C . ILE B 1 550 ? 35.688 -64.062 36.188 1 14.3 550 ILE B C 1
ATOM 8500 O O . ILE B 1 550 ? 36.344 -63.375 36.938 1 14.3 550 ILE B O 1
ATOM 8504 N N . ILE B 1 551 ? 36.5 -63.844 34.875 1 14.67 551 ILE B N 1
ATOM 8505 C CA . ILE B 1 551 ? 37.938 -63.844 34.781 1 14.67 551 ILE B CA 1
ATOM 8506 C C . ILE B 1 551 ? 38.438 -62.406 34.656 1 14.67 551 ILE B C 1
ATOM 8508 O O . ILE B 1 551 ? 37.719 -61.531 34.188 1 14.67 551 ILE B O 1
ATOM 8512 N N . GLN B 1 552 ? 39.844 -62.062 34.188 1 14.12 552 GLN B N 1
ATOM 8513 C CA . GLN B 1 552 ? 41.188 -61.656 34.594 1 14.12 552 GLN B CA 1
ATOM 8514 C C . GLN B 1 552 ? 41.531 -60.312 33.969 1 14.12 552 GLN B C 1
ATOM 8516 O O . GLN B 1 552 ? 41.969 -59.375 34.656 1 14.12 552 GLN B O 1
ATOM 8521 N N . GLN B 1 553 ? 42.219 -60.125 32.625 1 14.49 553 GLN B N 1
ATOM 8522 C CA . GLN B 1 553 ? 43.656 -59.938 32.5 1 14.49 553 GLN B CA 1
ATOM 8523 C C . GLN B 1 553 ? 44 -58.469 32.312 1 14.49 553 GLN B C 1
ATOM 8525 O O . GLN B 1 553 ? 43.156 -57.656 31.953 1 14.49 553 GLN B O 1
ATOM 8530 N N . TYR B 1 554 ? 45.281 -58 31.562 1 15.16 554 TYR B N 1
ATOM 8531 C CA . TYR B 1 554 ? 46.656 -57.531 31.781 1 15.16 554 TYR B CA 1
ATOM 8532 C C . TYR B 1 554 ? 46.844 -56.125 31.281 1 15.16 554 TYR B C 1
ATOM 8534 O O . TYR B 1 554 ? 47.344 -55.25 32.031 1 15.16 554 TYR B O 1
ATOM 8542 N N . CYS B 1 555 ? 47.312 -55.719 29.891 1 15.5 555 CYS B N 1
ATOM 8543 C CA . CYS B 1 555 ? 48.688 -55.375 29.594 1 15.5 555 CYS B CA 1
ATOM 8544 C C . CYS B 1 555 ? 48.938 -53.875 29.672 1 15.5 555 CYS B C 1
ATOM 8546 O O . CYS B 1 555 ? 48 -53.094 29.531 1 15.5 555 CYS B O 1
ATOM 8548 N N . SER B 1 556 ? 50.25 -53.188 29.234 1 15.79 556 SER B N 1
ATOM 8549 C CA . SER B 1 556 ? 51.469 -52.531 29.625 1 15.79 556 SER B CA 1
ATOM 8550 C C . SER B 1 556 ? 51.469 -51.062 29.156 1 15.79 556 SER B C 1
ATOM 8552 O O . SER B 1 556 ? 51.656 -50.156 29.969 1 15.79 556 SER B O 1
ATOM 8554 N N . SER B 1 557 ? 52.594 -50.469 28.219 1 16.25 557 SER B N 1
ATOM 8555 C CA . SER B 1 557 ? 53.844 -49.75 28.453 1 16.25 557 SER B CA 1
ATOM 8556 C C . SER B 1 557 ? 53.719 -48.281 28.016 1 16.25 557 SER B C 1
ATOM 8558 O O . SER B 1 557 ? 53.969 -47.375 28.812 1 16.25 557 SER B O 1
ATOM 8560 N N . SER B 1 558 ? 54.594 -47.688 26.859 1 16.69 558 SER B N 1
ATOM 8561 C CA . SER B 1 558 ? 55.844 -46.938 26.828 1 16.69 558 SER B CA 1
ATOM 8562 C C . SER B 1 558 ? 55.594 -45.469 26.547 1 16.69 558 SER B C 1
ATOM 8564 O O . SER B 1 558 ? 54.469 -45.062 26.312 1 16.69 558 SER B O 1
ATOM 8566 N N . ASP B 1 559 ? 56.375 -44.75 25.344 1 17.34 559 ASP B N 1
ATOM 8567 C CA . ASP B 1 559 ? 57.531 -43.875 25.141 1 17.34 559 ASP B CA 1
ATOM 8568 C C . ASP B 1 559 ? 57.094 -42.438 24.875 1 17.34 559 ASP B C 1
ATOM 8570 O O . ASP B 1 559 ? 56 -42.219 24.359 1 17.34 559 ASP B O 1
ATOM 8574 N N . VAL B 1 560 ? 58.125 -41.281 25.109 1 19.92 560 VAL B N 1
ATOM 8575 C CA . VAL B 1 560 ? 58.594 -39.938 25.422 1 19.92 560 VAL B CA 1
ATOM 8576 C C . VAL B 1 560 ? 58.719 -39.125 24.125 1 19.92 560 VAL B C 1
ATOM 8578 O O . VAL B 1 560 ? 58.812 -37.906 24.172 1 19.92 560 VAL B O 1
ATOM 8581 N N . LEU B 1 561 ? 58.812 -39.594 22.938 1 17.77 561 LEU B N 1
ATOM 8582 C CA . LEU B 1 561 ? 59.906 -39.094 22.109 1 17.77 561 LEU B CA 1
ATOM 8583 C C . LEU B 1 561 ? 59.875 -37.562 22 1 17.77 561 LEU B C 1
ATOM 8585 O O . LEU B 1 561 ? 58.812 -36.969 22.156 1 17.77 561 LEU B O 1
ATOM 8589 N N . PHE B 1 562 ? 60.625 -37.062 20.938 1 18.08 562 PHE B N 1
ATOM 8590 C CA . PHE B 1 562 ? 61.781 -36.281 20.516 1 18.08 562 PHE B CA 1
ATOM 8591 C C . PHE B 1 562 ? 61.406 -34.781 20.453 1 18.08 562 PHE B C 1
ATOM 8593 O O . PHE B 1 562 ? 60.25 -34.438 20.344 1 18.08 562 PHE B O 1
ATOM 8600 N N . LEU B 1 563 ? 62.375 -34 19.797 1 19.5 563 LEU B N 1
ATOM 8601 C CA . LEU B 1 563 ? 63.406 -32.969 19.906 1 19.5 563 LEU B CA 1
ATOM 8602 C C . LEU B 1 563 ? 62.812 -31.594 19.594 1 19.5 563 LEU B C 1
ATOM 8604 O O . LEU B 1 563 ? 62.938 -30.656 20.375 1 19.5 563 LEU B O 1
ATOM 8608 N N . LYS B 1 564 ? 63.531 -31 18.344 1 20.16 564 LYS B N 1
ATOM 8609 C CA . LYS B 1 564 ? 64.062 -29.719 17.891 1 20.16 564 LYS B CA 1
ATOM 8610 C C . LYS B 1 564 ? 62.969 -28.766 17.438 1 20.16 564 LYS B C 1
ATOM 8612 O O . LYS B 1 564 ? 62.031 -29.172 16.766 1 20.16 564 LYS B O 1
#

Sequence (1128 aa):
MQRSECWTQRSGFSRLCKGHIKLSRYDRALSLSLSLSLSLSHTHTHTHTHTHTLSLPGSLLSPAVAALLIEKPLTVSVMSISKIHAREILDSRGNPTVEVDLYTAKGRFRAAVPSGASTGVHEALELRDGDKTRYLGKGTQKAVDHVNKEIAPKLIEKKFSVVEQEKIDKFMLELDGTENKSKFGANAILGVSLAVCKAGAAEKGVPLYRHIADLAGNKDVILPVPAFNVINGGSHAGNKLAMQEFMILPVGAKNFHEAMRIGAEVYHNLKNVIKAKYGKDATNVGDEGGFAPNILENNEALELLKSAIEKAGYPDKIIIGMDVAASEFFKNGKYDLDFKSPDDPKRHITGDQLGDLYKSFIKNYPVQSIEDPFDQDDWENWSKFTGSVDIQVVGDDLTVTNPKRIQQACEKKACNCLLLKVNQIGSVTESIQACKLAQSNGWGVMVSHRSGETEDTFIADLVVGLCTGQIKTGAPCRSERLAKYNQLMRSAMTSHPPQISRPIRVCKPSPVCVCVCVCVCSAGSRRSSETRPSSQAKTSATPNSEASSIIQQYCSSSDVLFLKMQRSECWTQRSGFSRLCKGHIKLSRYDRALSLSLSLSLSLSHTHTHTHTHTHTLSLPGSLLSPAVAALLIEKPLTVSVMSISKIHAREILDSRGNPTVEVDLYTAKGRFRAAVPSGASTGVHEALELRDGDKTRYLGKGTQKAVDHVNKEIAPKLIEKKFSVVEQEKIDKFMLELDGTENKSKFGANAILGVSLAVCKAGAAEKGVPLYRHIADLAGNKDVILPVPAFNVINGGSHAGNKLAMQEFMILPVGAKNFHEAMRIGAEVYHNLKNVIKAKYGKDATNVGDEGGFAPNILENNEALELLKSAIEKAGYPDKIIIGMDVAASEFFKNGKYDLDFKSPDDPKRHITGDQLGDLYKSFIKNYPVQSIEDPFDQDDWENWSKFTGSVDIQVVGDDLTVTNPKRIQQACEKKACNCLLLKVNQIGSVTESIQACKLAQSNGWGVMVSHRSGETEDTFIADLVVGLCTGQIKTGAPCRSERLAKYNQLMRSAMTSHPPQISRPIRVCKPSPVCVCVCVCVCSAGSRRSSETRPSSQAKTSATPNSEASSIIQQYCSSSDVLFLK

pLDDT: mean 77.32, std 32.91, range [13.25, 98.94]

Secondary structure (DSSP, 8-state):
-------------------------------------------SS------------STT--HHHHHHHHSS-------B--EEEEEEEE-TTS-EEEEEEEEETTEEEEEE--B-SS--TTSPPPP----TTTGGGT--HHHHHIIIIIIHHHHHHHT-BTT-HHHHHHHHHHHH--TT-TTT-HHHHHHHHHHHHHHHHHHHTS-HHHHHHHHHT-SS--BPEEEEEEEE-GGG-SSS--S-EEEEE-TT-SSHHHHHHHHHHHHHHHHHHHHHHH-GGGG-B-TTS-B-----STTHHHHHHHHHHHHHT-TTT-EEEEE--GGGGEETTEE-TTTTSSP-GGG-B-HHHHHHHHHHHHHHS-EEEEE--S-TT-HHHHHHHHHH-SSEEEESTTTTT-HHHHHHHHHHT--SEEEE-HHHH-SHHHHHHHHHHHHHTT-EEEEE--SB--S--HHHHHHHHHT-SEEE--SS-SHHHHHHHHHHHHHHHHSSS--B--S-------------------------------------------------------------/--------------------------------------------S------------SSS--HHHHHHHHSS-------B--EEEEEEEE-TTS-EEEEEEEEETTEEEEEE--B-SS--TTSPPPP----TTTGGGT--HHHHHIIIIIIHHHHHHHT-BTT-HHHHHHHHHHHH-STT-TTT-HHHHHHHHHHHHHHHHHHHTS-HHHHHHHHHT-SS--BPEEEEEEEE-GGG-SSS--S-EEEEE-TT-SSHHHHHHHHHHHHHHHHHHHHHHH-GGGG-B-TTS-B-----STTHHHHHHHHHHHHHT-TTT-EEEEE--GGGGEETTEE-TTTTSSP-GGG-B-HHHHHHHHHHHHHHS-EEEEE--S-TT-HHHHHHHHHH-SSEEEESTTTTT-HHHHHHHHHHT--SEEEE-HHHH-SHHHHHHHHHHHHHTT-EEEEE--SB--S--HHHHHHHHHT-SEEE--SS-SHHHHHHHHHHHHHHHHSSS--B----------------------------------------------------------------

Organism: NCBI:txid630221

InterPro domains:
  IPR000941 Enolase [MF_00318] (79-495)
  IPR000941 Enolase [PR00148] (113-127)
  IPR000941 Enolase [PR00148] (185-201)
  IPR000941 Enolase [PR00148] (242-255)
  IPR000941 Enolase [PR00148] (395-406)
  IPR000941 Enolase [PR00148] (418-432)
  IPR000941 Enolase [PR00148] (447-464)
  IPR000941 Enolase [PTHR11902] (79-491)
  IPR000941 Enolase [SFLDF00002] (80-491)
  IPR000941 Enolase [TIGR01060] (81-490)
  IPR000941 Enolase [cd03313] (83-490)
  IPR020809 Enolase, conserved site [PS00164] (418-431)
  IPR020810 Enolase, C-terminal TIM barrel domain [PF00113] (221-490)
  IPR020810 Enolase, C-terminal TIM barrel domain [SM01192] (220-503)
  IPR020811 Enolase, N-terminal [PF03952] (81-212)
  IPR020811 Enolase, N-terminal [SM01193] (81-212)
  IPR029017 Enolase-like, N-terminal [G3DSA:3.30.390.10] (78-205)
  IPR029017 Enolase-like, N-terminal [SSF54826] (81-216)
  IPR036849 Enolase-like, C-terminal domain superfamily [G3DSA:3.20.20.120] (206-496)
  IPR036849 Enolase-like, C-terminal domain superfamily [SSF51604] (221-490)